Protein 8EWG (pdb70)

Organism: NCBI:txid659425

Structure (mmCIF, N/CA/C/O backbone):
data_8EWG
#
_entry.id   8EWG
#
_cell.length_a   1.00
_cell.length_b   1.00
_cell.length_c   1.00
_cell.angle_alpha   90.00
_cell.angle_beta   90.00
_cell.angle_gamma   90.00
#
_symmetry.space_group_name_H-M   'P 1'
#
loop_
_entity.id
_entity.type
_entity.pdbx_description
1 polymer 'CRISPR-associated endonuclease Cas9'
2 polymer 'RNA (56-MER)'
#
loop_
_atom_site.group_PDB
_atom_site.id
_atom_site.type_symbol
_atom_site.label_atom_id
_atom_site.label_alt_id
_atom_site.label_comp_id
_atom_site.label_asym_id
_atom_site.label_entity_id
_atom_site.label_seq_id
_atom_site.pdbx_PDB_ins_code
_atom_site.Cartn_x
_atom_site.Cartn_y
_atom_site.Cartn_z
_atom_site.occupancy
_atom_site.B_iso_or_equiv
_atom_site.auth_seq_id
_atom_site.auth_comp_id
_atom_site.auth_asym_id
_atom_site.auth_atom_id
_atom_site.pdbx_PDB_model_num
ATOM 1 N N . PHE A 1 17 ? 74.350 103.975 82.091 1.00 66.08 17 PHE A N 1
ATOM 2 C CA . PHE A 1 17 ? 74.618 103.689 80.687 1.00 69.52 17 PHE A CA 1
ATOM 3 C C . PHE A 1 17 ? 74.129 102.299 80.310 1.00 71.47 17 PHE A C 1
ATOM 4 O O . PHE A 1 17 ? 74.586 101.298 80.862 1.00 69.22 17 PHE A O 1
ATOM 12 N N . TYR A 1 18 ? 73.199 102.244 79.360 1.00 83.19 18 TYR A N 1
ATOM 13 C CA . TYR A 1 18 ? 72.648 100.990 78.871 1.00 81.55 18 TYR A CA 1
ATOM 14 C C . TYR A 1 18 ? 72.753 100.961 77.356 1.00 78.73 18 TYR A C 1
ATOM 15 O O . TYR A 1 18 ? 72.374 101.928 76.688 1.00 78.26 18 TYR A O 1
ATOM 24 N N . ARG A 1 19 ? 73.268 99.860 76.818 1.00 75.89 19 ARG A N 1
ATOM 25 C CA . ARG A 1 19 ? 73.358 99.677 75.378 1.00 79.21 19 ARG A CA 1
ATOM 26 C C . ARG A 1 19 ? 72.877 98.285 74.998 1.00 81.91 19 ARG A C 1
ATOM 27 O O . ARG A 1 19 ? 73.003 97.337 75.777 1.00 81.23 19 ARG A O 1
ATOM 35 N N . ASP A 1 20 ? 72.317 98.179 73.796 1.00 98.33 20 ASP A N 1
ATOM 36 C CA . ASP A 1 20 ? 71.840 96.914 73.253 1.00 95.26 20 ASP A CA 1
ATOM 37 C C . ASP A 1 20 ? 72.159 96.848 71.766 1.00 95.89 20 ASP A C 1
ATOM 38 O O . ASP A 1 20 ? 72.976 97.628 71.268 1.00 96.19 20 ASP A O 1
ATOM 43 N N . GLU A 1 21 ? 71.520 95.923 71.050 1.00 95.66 21 GLU A N 1
ATOM 44 C CA . GLU A 1 21 ? 71.711 95.814 69.609 1.00 94.65 21 GLU A CA 1
ATOM 45 C C . GLU A 1 21 ? 71.107 96.980 68.839 1.00 94.04 21 GLU A C 1
ATOM 46 O O . GLU A 1 21 ? 71.444 97.162 67.665 1.00 96.19 21 GLU A O 1
ATOM 52 N N . ASP A 1 22 ? 70.227 97.766 69.458 1.00 97.15 22 ASP A N 1
ATOM 53 C CA . ASP A 1 22 ? 69.594 98.885 68.772 1.00 99.13 22 ASP A CA 1
ATOM 54 C C . ASP A 1 22 ? 70.415 100.165 68.887 1.00 100.86 22 ASP A C 1
ATOM 55 O O . ASP A 1 22 ? 70.820 100.737 67.870 1.00 99.26 22 ASP A O 1
ATOM 60 N N . SER A 1 23 ? 70.669 100.621 70.106 1.00 98.38 23 SER A N 1
ATOM 61 C CA . SER A 1 23 ? 71.368 101.881 70.348 1.00 96.75 23 SER A CA 1
ATOM 62 C C . SER A 1 23 ? 71.905 101.860 71.775 1.00 95.31 23 SER A C 1
ATOM 63 O O . SER A 1 23 ? 71.922 100.814 72.436 1.00 93.25 23 SER A O 1
ATOM 66 N N . GLY A 1 24 ? 72.357 103.019 72.243 1.00 91.77 24 GLY A N 1
ATOM 67 C CA . GLY A 1 24 ? 72.801 103.181 73.613 1.00 88.70 24 GLY A CA 1
ATOM 68 C C . GLY A 1 24 ? 72.091 104.355 74.257 1.00 88.41 24 GLY A C 1
ATOM 69 O O . GLY A 1 24 ? 71.674 105.295 73.579 1.00 85.87 24 GLY A O 1
ATOM 70 N N . ARG A 1 25 ? 71.956 104.295 75.579 1.00 90.25 25 ARG A N 1
ATOM 71 C CA . ARG A 1 25 ? 71.171 105.285 76.300 1.00 88.90 25 ARG A CA 1
ATOM 72 C C . ARG A 1 25 ? 71.648 105.364 77.741 1.00 90.07 25 ARG A C 1
ATOM 73 O O . ARG A 1 25 ? 72.381 104.497 78.225 1.00 90.47 25 ARG A O 1
ATOM 81 N N . LEU A 1 26 ? 71.219 106.422 78.421 1.00 90.24 26 LEU A N 1
ATOM 82 C CA . LEU A 1 26 ? 71.562 106.635 79.820 1.00 90.35 26 LEU A CA 1
ATOM 83 C C . LEU A 1 26 ? 70.581 105.913 80.736 1.00 89.41 26 LEU A C 1
ATOM 84 O O . LEU A 1 26 ? 69.440 106.343 80.902 1.00 89.79 26 LEU A O 1
ATOM 89 N N . VAL A 1 174 ? 79.004 113.915 71.552 1.00 98.70 174 VAL A N 1
ATOM 90 C CA . VAL A 1 174 ? 78.725 113.356 72.869 1.00 100.72 174 VAL A CA 1
ATOM 91 C C . VAL A 1 174 ? 77.459 112.510 72.832 1.00 101.11 174 VAL A C 1
ATOM 92 O O . VAL A 1 174 ? 77.495 111.306 73.093 1.00 100.87 174 VAL A O 1
ATOM 96 N N . ARG A 1 175 ? 76.338 113.162 72.511 1.00 103.13 175 ARG A N 1
ATOM 97 C CA . ARG A 1 175 ? 75.049 112.478 72.485 1.00 100.97 175 ARG A CA 1
ATOM 98 C C . ARG A 1 175 ? 75.002 111.414 71.393 1.00 100.90 175 ARG A C 1
ATOM 99 O O . ARG A 1 175 ? 74.485 110.313 71.615 1.00 101.04 175 ARG A O 1
ATOM 107 N N . TYR A 1 176 ? 75.556 111.711 70.214 1.00 100.03 176 TYR A N 1
ATOM 108 C CA . TYR A 1 176 ? 75.571 110.716 69.150 1.00 100.02 176 TYR A CA 1
ATOM 109 C C . TYR A 1 176 ? 76.572 109.610 69.443 1.00 100.03 176 TYR A C 1
ATOM 110 O O . TYR A 1 176 ? 76.401 108.481 68.972 1.00 102.01 176 TYR A O 1
ATOM 119 N N . SER A 1 177 ? 77.626 109.918 70.202 1.00 84.77 177 SER A N 1
ATOM 120 C CA . SER A 1 177 ? 78.550 108.879 70.639 1.00 83.55 177 SER A CA 1
ATOM 121 C C . SER A 1 177 ? 77.891 107.958 71.654 1.00 87.80 177 SER A C 1
ATOM 122 O O . SER A 1 177 ? 78.199 106.762 71.713 1.00 86.49 177 SER A O 1
ATOM 125 N N . ILE A 1 178 ? 76.996 108.506 72.479 1.00 93.94 178 ILE A N 1
ATOM 126 C CA . ILE A 1 178 ? 76.231 107.680 73.408 1.00 91.22 178 ILE A CA 1
ATOM 127 C C . ILE A 1 178 ? 75.243 106.802 72.648 1.00 93.59 178 ILE A C 1
ATOM 128 O O . ILE A 1 178 ? 75.148 105.593 72.892 1.00 92.55 178 ILE A O 1
ATOM 133 N N . LYS A 1 179 ? 74.508 107.396 71.701 1.00 93.42 179 LYS A N 1
ATOM 134 C CA . LYS A 1 179 ? 73.462 106.665 70.987 1.00 90.08 179 LYS A CA 1
ATOM 135 C C . LYS A 1 179 ? 74.039 105.569 70.100 1.00 89.82 179 LYS A C 1
ATOM 136 O O . LYS A 1 179 ? 73.490 104.464 70.033 1.00 92.27 179 LYS A O 1
ATOM 142 N N . ASN A 1 180 ? 75.144 105.848 69.417 1.00 79.08 180 ASN A N 1
ATOM 143 C CA . ASN A 1 180 ? 75.728 104.873 68.505 1.00 77.01 180 ASN A CA 1
ATOM 144 C C . ASN A 1 180 ? 76.633 103.871 69.201 1.00 75.21 180 ASN A C 1
ATOM 145 O O . ASN A 1 180 ? 77.182 102.991 68.532 1.00 73.53 180 ASN A O 1
ATOM 150 N N . ASN A 1 181 ? 76.806 103.983 70.513 1.00 70.76 181 ASN A N 1
ATOM 151 C CA . ASN A 1 181 ? 77.583 103.005 71.268 1.00 75.35 181 ASN A CA 1
ATOM 152 C C . ASN A 1 181 ? 76.722 101.761 71.428 1.00 77.94 181 ASN A C 1
ATOM 153 O O . ASN A 1 181 ? 75.973 101.617 72.394 1.00 78.40 181 ASN A O 1
ATOM 158 N N . LYS A 1 182 ? 76.815 100.855 70.460 1.00 81.50 182 LYS A N 1
ATOM 159 C CA . LYS A 1 182 ? 76.077 99.605 70.512 1.00 78.10 182 LYS A CA 1
ATOM 160 C C . LYS A 1 182 ? 77.046 98.448 70.329 1.00 78.52 182 LYS A C 1
ATOM 161 O O . LYS A 1 182 ? 78.253 98.637 70.160 1.00 85.26 182 LYS A O 1
ATOM 167 N N . ILE A 1 183 ? 76.499 97.240 70.382 1.00 68.45 183 ILE A N 1
ATOM 168 C CA . ILE A 1 183 ? 77.311 96.025 70.275 1.00 71.37 183 ILE A CA 1
ATOM 169 C C . ILE A 1 183 ? 77.802 95.886 68.840 1.00 75.16 183 ILE A C 1
ATOM 170 O O . ILE A 1 183 ? 77.071 96.258 67.902 1.00 77.67 183 ILE A O 1
ATOM 175 N N . PRO A 1 184 ? 79.021 95.401 68.595 1.00 72.35 184 PRO A N 1
ATOM 176 C CA . PRO A 1 184 ? 79.428 95.082 67.221 1.00 74.39 184 PRO A CA 1
ATOM 177 C C . PRO A 1 184 ? 78.914 93.748 66.694 1.00 72.13 184 PRO A C 1
ATOM 178 O O . PRO A 1 184 ? 79.107 93.465 65.508 1.00 71.05 184 PRO A O 1
ATOM 182 N N . LEU A 1 185 ? 78.263 92.926 67.517 1.00 69.71 185 LEU A N 1
ATOM 183 C CA . LEU A 1 185 ? 77.804 91.605 67.106 1.00 71.11 185 LEU A CA 1
ATOM 184 C C . LEU A 1 185 ? 76.330 91.434 67.451 1.00 74.43 185 LEU A C 1
ATOM 185 O O . LEU A 1 185 ? 75.793 92.137 68.309 1.00 74.45 185 LEU A O 1
ATOM 190 N N . ARG A 1 186 ? 75.668 90.503 66.764 1.00 89.44 186 ARG A N 1
ATOM 191 C CA . ARG A 1 186 ? 74.248 90.276 66.994 1.00 88.28 186 ARG A CA 1
ATOM 192 C C . ARG A 1 186 ? 73.902 88.830 66.668 1.00 87.85 186 ARG A C 1
ATOM 193 O O . ARG A 1 186 ? 74.627 88.148 65.942 1.00 85.39 186 ARG A O 1
ATOM 201 N N . ILE A 1 187 ? 72.784 88.363 67.226 1.00 96.59 187 ILE A N 1
ATOM 202 C CA . ILE A 1 187 ? 72.266 87.024 66.959 1.00 97.90 187 ILE A CA 1
ATOM 203 C C . ILE A 1 187 ? 71.124 87.132 65.960 1.00 98.99 187 ILE A C 1
ATOM 204 O O . ILE A 1 187 ? 70.251 88.000 66.087 1.00 98.42 187 ILE A O 1
ATOM 209 N N . GLN A 1 188 ? 71.129 86.250 64.960 1.00 103.34 188 GLN A N 1
ATOM 210 C CA . GLN A 1 188 ? 70.095 86.223 63.936 1.00 103.33 188 GLN A CA 1
ATOM 211 C C . GLN A 1 188 ? 69.012 85.191 64.231 1.00 105.18 188 GLN A C 1
ATOM 212 O O . GLN A 1 188 ? 68.321 84.749 63.304 1.00 104.87 188 GLN A O 1
ATOM 218 N N . GLU A 1 189 ? 68.883 84.776 65.497 1.00 111.98 189 GLU A N 1
ATOM 219 C CA . GLU A 1 189 ? 67.833 83.887 66.006 1.00 110.69 189 GLU A CA 1
ATOM 220 C C . GLU A 1 189 ? 67.907 82.486 65.391 1.00 112.06 189 GLU A C 1
ATOM 221 O O . GLU A 1 189 ? 66.948 81.717 65.458 1.00 111.76 189 GLU A O 1
ATOM 227 N N . ASP A 1 190 ? 69.049 82.120 64.801 1.00 111.64 190 ASP A N 1
ATOM 228 C CA . ASP A 1 190 ? 69.203 80.781 64.244 1.00 108.59 190 ASP A CA 1
ATOM 229 C C . ASP A 1 190 ? 70.497 80.116 64.701 1.00 109.25 190 ASP A C 1
ATOM 230 O O . ASP A 1 190 ? 70.947 79.156 64.065 1.00 108.54 190 ASP A O 1
ATOM 235 N N . GLY A 1 191 ? 71.105 80.601 65.784 1.00 96.99 191 GLY A N 1
ATOM 236 C CA . GLY A 1 191 ? 72.372 80.089 66.248 1.00 96.49 191 GLY A CA 1
ATOM 237 C C . GLY A 1 191 ? 73.588 80.760 65.647 1.00 95.85 191 GLY A C 1
ATOM 238 O O . GLY A 1 191 ? 74.713 80.451 66.059 1.00 94.06 191 GLY A O 1
ATOM 239 N N . GLY A 1 192 ? 73.400 81.661 64.689 1.00 88.57 192 GLY A N 1
ATOM 240 C CA . GLY A 1 192 ? 74.512 82.345 64.066 1.00 86.08 192 GLY A CA 1
ATOM 241 C C . GLY A 1 192 ? 74.692 83.760 64.585 1.00 88.33 192 GLY A C 1
ATOM 242 O O . GLY A 1 192 ? 73.737 84.432 64.964 1.00 88.82 192 GLY A O 1
ATOM 243 N N . ILE A 1 193 ? 75.946 84.205 64.596 1.00 74.14 193 ILE A N 1
ATOM 244 C CA . ILE A 1 193 ? 76.314 85.549 65.021 1.00 73.58 193 ILE A CA 1
ATOM 245 C C . ILE A 1 193 ? 76.757 86.327 63.791 1.00 71.81 193 ILE A C 1
ATOM 246 O O . ILE A 1 193 ? 77.567 85.837 62.996 1.00 69.47 193 ILE A O 1
ATOM 251 N N . THR A 1 194 ? 76.218 87.530 63.630 1.00 73.87 194 THR A N 1
ATOM 252 C CA . THR A 1 194 ? 76.493 88.373 62.480 1.00 75.31 194 THR A CA 1
ATOM 253 C C . THR A 1 194 ? 76.942 89.753 62.936 1.00 75.17 194 THR A C 1
ATOM 254 O O . THR A 1 194 ? 76.500 90.242 63.982 1.00 73.15 194 THR A O 1
ATOM 258 N N . PRO A 1 195 ? 77.838 90.394 62.180 1.00 69.05 195 PRO A N 1
ATOM 259 C CA . PRO A 1 195 ? 78.322 91.723 62.573 1.00 69.07 195 PRO A CA 1
ATOM 260 C C . PRO A 1 195 ? 77.224 92.775 62.531 1.00 69.30 195 PRO A C 1
ATOM 261 O O . PRO A 1 195 ? 76.344 92.754 61.669 1.00 71.99 195 PRO A O 1
ATOM 265 N N . ASN A 1 196 ? 77.292 93.708 63.475 1.00 69.21 196 ASN A N 1
ATOM 266 C CA . ASN A 1 196 ? 76.313 94.776 63.601 1.00 71.74 196 ASN A CA 1
ATOM 267 C C . ASN A 1 196 ? 76.740 96.064 62.910 1.00 72.29 196 ASN A C 1
ATOM 268 O O . ASN A 1 196 ? 75.965 97.026 62.889 1.00 72.52 196 ASN A O 1
ATOM 273 N N . ASN A 1 197 ? 77.943 96.111 62.347 1.00 61.60 197 ASN A N 1
ATOM 274 C CA . ASN A 1 197 ? 78.402 97.281 61.611 1.00 62.80 197 ASN A CA 1
ATOM 275 C C . ASN A 1 197 ? 79.420 96.823 60.575 1.00 62.15 197 ASN A C 1
ATOM 276 O O . ASN A 1 197 ? 79.689 95.628 60.425 1.00 60.07 197 ASN A O 1
ATOM 281 N N . ASP A 1 198 ? 79.976 97.789 59.844 1.00 55.78 198 ASP A N 1
ATOM 282 C CA . ASP A 1 198 ? 80.957 97.471 58.814 1.00 55.32 198 ASP A CA 1
ATOM 283 C C . ASP A 1 198 ? 82.315 97.139 59.414 1.00 53.36 198 ASP A C 1
ATOM 284 O O . ASP A 1 198 ? 83.048 96.302 58.872 1.00 49.86 198 ASP A O 1
ATOM 289 N N . ARG A 1 199 ? 82.663 97.787 60.529 1.00 48.47 199 ARG A N 1
ATOM 290 C CA . ARG A 1 199 ? 83.986 97.610 61.116 1.00 41.53 199 ARG A CA 1
ATOM 291 C C . ARG A 1 199 ? 84.160 96.211 61.686 1.00 42.07 199 ARG A C 1
ATOM 292 O O . ARG A 1 199 ? 85.243 95.627 61.577 1.00 53.58 199 ARG A O 1
ATOM 300 N N . ALA A 1 200 ? 83.108 95.652 62.288 1.00 34.06 200 ALA A N 1
ATOM 301 C CA . ALA A 1 200 ? 83.204 94.295 62.818 1.00 34.50 200 ALA A CA 1
ATOM 302 C C . ALA A 1 200 ? 83.360 93.272 61.701 1.00 42.84 200 ALA A C 1
ATOM 303 O O . ALA A 1 200 ? 84.141 92.321 61.825 1.00 42.83 200 ALA A O 1
ATOM 305 N N . ALA A 1 201 ? 82.631 93.456 60.597 1.00 43.26 201 ALA A N 1
ATOM 306 C CA . ALA A 1 201 ? 82.765 92.554 59.459 1.00 39.16 201 ALA A CA 1
ATOM 307 C C . ALA A 1 201 ? 84.145 92.664 58.824 1.00 39.81 201 ALA A C 1
ATOM 308 O O . ALA A 1 201 ? 84.716 91.658 58.388 1.00 39.00 201 ALA A O 1
ATOM 310 N N . TRP A 1 202 ? 84.690 93.881 58.752 1.00 43.75 202 TRP A N 1
ATOM 311 C CA . TRP A 1 202 ? 86.038 94.059 58.221 1.00 39.07 202 TRP A CA 1
ATOM 312 C C . TRP A 1 202 ? 87.081 93.420 59.129 1.00 36.25 202 TRP A C 1
ATOM 313 O O . TRP A 1 202 ? 88.049 92.823 58.648 1.00 40.74 202 TRP A O 1
ATOM 324 N N . LEU A 1 203 ? 86.901 93.539 60.446 1.00 30.92 203 LEU A N 1
ATOM 325 C CA . LEU A 1 203 ? 87.847 92.943 61.381 1.00 27.73 203 LEU A CA 1
ATOM 326 C C . LEU A 1 203 ? 87.780 91.423 61.348 1.00 32.13 203 LEU A C 1
ATOM 327 O O . LEU A 1 203 ? 88.803 90.749 61.514 1.00 36.44 203 LEU A O 1
ATOM 332 N N . LEU A 1 204 ? 86.586 90.862 61.148 1.00 33.12 204 LEU A N 1
ATOM 333 C CA . LEU A 1 204 ? 86.459 89.408 61.157 1.00 35.73 204 LEU A CA 1
ATOM 334 C C . LEU A 1 204 ? 87.006 88.780 59.882 1.00 37.98 204 LEU A C 1
ATOM 335 O O . LEU A 1 204 ? 87.447 87.627 59.904 1.00 40.83 204 LEU A O 1
ATOM 340 N N . GLY A 1 205 ? 86.985 89.506 58.772 1.00 41.33 205 GLY A N 1
ATOM 341 C CA . GLY A 1 205 ? 87.468 88.981 57.514 1.00 40.62 205 GLY A CA 1
ATOM 342 C C . GLY A 1 205 ? 88.917 89.250 57.186 1.00 44.44 205 GLY A C 1
ATOM 343 O O . GLY A 1 205 ? 89.353 88.931 56.076 1.00 50.49 205 GLY A O 1
ATOM 344 N N . LEU A 1 206 ? 89.682 89.831 58.112 1.00 38.09 206 LEU A N 1
ATOM 345 C CA . LEU A 1 206 ? 91.069 90.179 57.820 1.00 35.78 206 LEU A CA 1
ATOM 346 C C . LEU A 1 206 ? 91.951 88.942 57.740 1.00 34.41 206 LEU A C 1
ATOM 347 O O . LEU A 1 206 ? 92.821 88.847 56.868 1.00 38.05 206 LEU A O 1
ATOM 352 N N . MET A 1 207 ? 91.740 87.988 58.635 1.00 43.18 207 MET A N 1
ATOM 353 C CA . MET A 1 207 ? 92.601 86.819 58.747 1.00 44.05 207 MET A CA 1
ATOM 354 C C . MET A 1 207 ? 92.273 85.795 57.667 1.00 45.36 207 MET A C 1
ATOM 355 O O . MET A 1 207 ? 91.174 85.231 57.646 1.00 48.28 207 MET A O 1
ATOM 360 N N . LYS A 1 208 ? 93.227 85.556 56.775 1.00 52.57 208 LYS A N 1
ATOM 361 C CA . LYS A 1 208 ? 93.115 84.530 55.739 1.00 51.43 208 LYS A CA 1
ATOM 362 C C . LYS A 1 208 ? 94.317 83.607 55.863 1.00 54.26 208 LYS A C 1
ATOM 363 O O . LYS A 1 208 ? 95.461 84.074 55.686 1.00 55.26 208 LYS A O 1
ATOM 369 N N . PRO A 1 209 ? 94.118 82.326 56.180 1.00 55.07 209 PRO A N 1
ATOM 370 C CA . PRO A 1 209 ? 95.260 81.414 56.350 1.00 54.43 209 PRO A CA 1
ATOM 371 C C . PRO A 1 209 ? 96.054 81.238 55.062 1.00 59.69 209 PRO A C 1
ATOM 372 O O . PRO A 1 209 ? 95.499 81.233 53.962 1.00 59.55 209 PRO A O 1
ATOM 376 N N . ALA A 1 210 ? 97.367 81.088 55.213 1.00 75.75 210 ALA A N 1
ATOM 377 C CA . ALA A 1 210 ? 98.291 81.040 54.091 1.00 76.03 210 ALA A CA 1
ATOM 378 C C . ALA A 1 210 ? 99.106 79.757 54.131 1.00 77.38 210 ALA A C 1
ATOM 379 O O . ALA A 1 210 ? 99.486 79.285 55.207 1.00 79.11 210 ALA A O 1
ATOM 381 N N . ASP A 1 211 ? 99.387 79.206 52.949 1.00 86.72 211 ASP A N 1
ATOM 382 C CA . ASP A 1 211 ? 100.142 77.966 52.835 1.00 87.92 211 ASP A CA 1
ATOM 383 C C . ASP A 1 211 ? 101.630 78.290 52.799 1.00 86.44 211 ASP A C 1
ATOM 384 O O . ASP A 1 211 ? 102.080 78.970 51.864 1.00 85.54 211 ASP A O 1
ATOM 389 N N . PRO A 1 212 ? 102.423 77.845 53.778 1.00 85.84 212 PRO A N 1
ATOM 390 C CA . PRO A 1 212 ? 103.869 78.114 53.726 1.00 84.87 212 PRO A CA 1
ATOM 391 C C . PRO A 1 212 ? 104.586 77.357 52.624 1.00 86.31 212 PRO A C 1
ATOM 392 O O . PRO A 1 212 ? 105.644 77.804 52.163 1.00 86.34 212 PRO A O 1
ATOM 396 N N . ALA A 1 213 ? 104.047 76.215 52.193 1.00 88.69 213 ALA A N 1
ATOM 397 C CA . ALA A 1 213 ? 104.666 75.470 51.102 1.00 87.93 213 ALA A CA 1
ATOM 398 C C . ALA A 1 213 ? 104.439 76.158 49.762 1.00 90.31 213 ALA A C 1
ATOM 399 O O . ALA A 1 213 ? 105.290 76.081 48.868 1.00 92.03 213 ALA A O 1
ATOM 401 N N . LYS A 1 214 ? 103.295 76.828 49.601 1.00 92.20 214 LYS A N 1
ATOM 402 C CA . LYS A 1 214 ? 102.996 77.494 48.337 1.00 90.95 214 LYS A CA 1
ATOM 403 C C . LYS A 1 214 ? 103.876 78.724 48.137 1.00 91.33 214 LYS A C 1
ATOM 404 O O . LYS A 1 214 ? 104.348 78.981 47.023 1.00 90.35 214 LYS A O 1
ATOM 410 N N . GLY A 1 215 ? 104.124 79.482 49.201 1.00 89.18 215 GLY A N 1
ATOM 411 C CA . GLY A 1 215 ? 104.975 80.650 49.098 1.00 88.91 215 GLY A CA 1
ATOM 412 C C . GLY A 1 215 ? 104.468 81.849 49.870 1.00 93.74 215 GLY A C 1
ATOM 413 O O . GLY A 1 215 ? 105.229 82.781 50.148 1.00 93.84 215 GLY A O 1
ATOM 414 N N . ILE A 1 216 ? 103.180 81.842 50.217 1.00 87.93 216 ILE A N 1
ATOM 415 C CA . ILE A 1 216 ? 102.606 82.944 50.980 1.00 85.20 216 ILE A CA 1
ATOM 416 C C . ILE A 1 216 ? 103.085 82.856 52.421 1.00 84.33 216 ILE A C 1
ATOM 417 O O . ILE A 1 216 ? 103.121 81.773 53.020 1.00 84.54 216 ILE A O 1
ATOM 422 N N . THR A 1 217 ? 103.468 83.998 52.984 1.00 77.27 217 THR A N 1
ATOM 423 C CA . THR A 1 217 ? 104.033 84.053 54.326 1.00 76.26 217 THR A CA 1
ATOM 424 C C . THR A 1 217 ? 103.059 84.606 55.357 1.00 77.21 217 THR A C 1
ATOM 425 O O . THR A 1 217 ? 102.809 83.956 56.376 1.00 79.54 217 THR A O 1
ATOM 429 N N . ASP A 1 218 ? 102.489 85.783 55.117 1.00 69.17 218 ASP A N 1
ATOM 430 C CA . ASP A 1 218 ? 101.638 86.424 56.106 1.00 69.01 218 ASP A CA 1
ATOM 431 C C . ASP A 1 218 ? 100.187 85.987 55.944 1.00 67.22 218 ASP A C 1
ATOM 432 O O . ASP A 1 218 ? 99.755 85.556 54.873 1.00 61.79 218 ASP A O 1
ATOM 437 N N . CYS A 1 219 ? 99.432 86.112 57.034 1.00 60.75 219 CYS A N 1
ATOM 438 C CA . CYS A 1 219 ? 98.021 85.758 57.058 1.00 58.56 219 CYS A CA 1
ATOM 439 C C . CYS A 1 219 ? 97.107 86.970 56.942 1.00 57.04 219 CYS A C 1
ATOM 440 O O . CYS A 1 219 ? 95.891 86.831 57.094 1.00 59.34 219 CYS A O 1
ATOM 443 N N . TYR A 1 220 ? 97.661 88.151 56.684 1.00 48.42 220 TYR A N 1
ATOM 444 C CA . TYR A 1 220 ? 96.886 89.378 56.507 1.00 42.99 220 TYR A CA 1
ATOM 445 C C . TYR A 1 220 ? 97.365 90.086 55.247 1.00 49.17 220 TYR A C 1
ATOM 446 O O . TYR A 1 220 ? 98.175 91.017 55.314 1.00 57.46 220 TYR A O 1
ATOM 455 N N . PRO A 1 221 ? 96.900 89.652 54.071 1.00 48.31 221 PRO A N 1
ATOM 456 C CA . PRO A 1 221 ? 97.351 90.298 52.826 1.00 49.58 221 PRO A CA 1
ATOM 457 C C . PRO A 1 221 ? 96.836 91.716 52.647 1.00 49.05 221 PRO A C 1
ATOM 458 O O . PRO A 1 221 ? 97.519 92.544 52.024 1.00 55.25 221 PRO A O 1
ATOM 462 N N . LEU A 1 222 ? 95.646 92.015 53.175 1.00 42.79 222 LEU A N 1
ATOM 463 C CA . LEU A 1 222 ? 95.076 93.350 53.029 1.00 42.00 222 LEU A CA 1
ATOM 464 C C . LEU A 1 222 ? 95.918 94.390 53.752 1.00 44.87 222 LEU A C 1
ATOM 465 O O . LEU A 1 222 ? 96.054 95.523 53.280 1.00 56.48 222 LEU A O 1
ATOM 470 N N . LEU A 1 223 ? 96.486 94.024 54.901 1.00 42.12 223 LEU A N 1
ATOM 471 C CA . LEU A 1 223 ? 97.358 94.944 55.621 1.00 41.90 223 LEU A CA 1
ATOM 472 C C . LEU A 1 223 ? 98.626 95.234 54.828 1.00 45.90 223 LEU A C 1
ATOM 473 O O . LEU A 1 223 ? 99.116 96.368 54.825 1.00 51.37 223 LEU A O 1
ATOM 478 N N . GLY A 1 224 ? 99.156 94.228 54.129 1.00 46.24 224 GLY A N 1
ATOM 479 C CA . GLY A 1 224 ? 100.298 94.464 53.258 1.00 50.27 224 GLY A CA 1
ATOM 480 C C . GLY A 1 224 ? 99.972 95.382 52.094 1.00 52.08 224 GLY A C 1
ATOM 481 O O . GLY A 1 224 ? 100.751 96.282 51.765 1.00 54.46 224 GLY A O 1
ATOM 482 N N . GLU A 1 225 ? 98.809 95.181 51.466 1.00 54.32 225 GLU A N 1
ATOM 483 C CA . GLU A 1 225 ? 98.407 96.064 50.372 1.00 54.59 225 GLU A CA 1
ATOM 484 C C . GLU A 1 225 ? 98.173 97.492 50.857 1.00 56.82 225 GLU A C 1
ATOM 485 O O . GLU A 1 225 ? 98.525 98.457 50.166 1.00 59.41 225 GLU A O 1
ATOM 491 N N . LEU A 1 226 ? 97.581 97.647 52.042 1.00 50.05 226 LEU A N 1
ATOM 492 C CA . LEU A 1 226 ? 97.329 98.981 52.576 1.00 45.79 226 LEU A CA 1
ATOM 493 C C . LEU A 1 226 ? 98.622 99.665 53.001 1.00 53.48 226 LEU A C 1
ATOM 494 O O . LEU A 1 226 ? 98.747 100.888 52.882 1.00 58.05 226 LEU A O 1
ATOM 499 N N . GLU A 1 227 ? 99.593 98.899 53.501 1.00 54.02 227 GLU A N 1
ATOM 500 C CA . GLU A 1 227 ? 100.902 99.472 53.792 1.00 47.62 227 GLU A CA 1
ATOM 501 C C . GLU A 1 227 ? 101.662 99.795 52.513 1.00 52.58 227 GLU A C 1
ATOM 502 O O . GLU A 1 227 ? 102.586 100.612 52.529 1.00 52.61 227 GLU A O 1
ATOM 508 N N . GLU A 1 228 ? 101.315 99.144 51.405 1.00 61.63 228 GLU A N 1
ATOM 509 C CA . GLU A 1 228 ? 101.866 99.556 50.119 1.00 57.35 228 GLU A CA 1
ATOM 510 C C . GLU A 1 228 ? 101.244 100.870 49.653 1.00 59.68 228 GLU A C 1
ATOM 511 O O . GLU A 1 228 ? 101.944 101.754 49.146 1.00 59.20 228 GLU A O 1
ATOM 517 N N . VAL A 1 229 ? 99.925 101.016 49.819 1.00 59.80 229 VAL A N 1
ATOM 518 C CA . VAL A 1 229 ? 99.239 102.226 49.362 1.00 56.88 229 VAL A CA 1
ATOM 519 C C . VAL A 1 229 ? 99.630 103.426 50.219 1.00 55.63 229 VAL A C 1
ATOM 520 O O . VAL A 1 229 ? 100.012 104.482 49.702 1.00 53.50 229 VAL A O 1
ATOM 524 N N . PHE A 1 230 ? 99.539 103.281 51.538 1.00 60.73 230 PHE A N 1
ATOM 525 C CA . PHE A 1 230 ? 100.030 104.298 52.464 1.00 58.65 230 PHE A CA 1
ATOM 526 C C . PHE A 1 230 ? 101.548 104.340 52.365 1.00 60.73 230 PHE A C 1
ATOM 527 O O . PHE A 1 230 ? 102.215 103.347 52.662 1.00 65.71 230 PHE A O 1
ATOM 535 N N . ASP A 1 231 ? 102.094 105.484 51.947 1.00 57.11 231 ASP A N 1
ATOM 536 C CA . ASP A 1 231 ? 103.499 105.540 51.551 1.00 58.30 231 ASP A CA 1
ATOM 537 C C . ASP A 1 231 ? 104.431 105.305 52.734 1.00 60.32 231 ASP A C 1
ATOM 538 O O . ASP A 1 231 ? 105.389 104.529 52.634 1.00 60.47 231 ASP A O 1
ATOM 543 N N . PHE A 1 232 ? 104.188 106.001 53.846 1.00 57.70 232 PHE A N 1
ATOM 544 C CA . PHE A 1 232 ? 104.910 105.940 55.120 1.00 56.58 232 PHE A CA 1
ATOM 545 C C . PHE A 1 232 ? 106.342 106.451 55.034 1.00 58.61 232 PHE A C 1
ATOM 546 O O . PHE A 1 232 ? 107.004 106.547 56.069 1.00 58.51 232 PHE A O 1
ATOM 554 N N . ASP A 1 233 ? 106.838 106.803 53.851 1.00 68.44 233 ASP A N 1
ATOM 555 C CA . ASP A 1 233 ? 108.195 107.297 53.677 1.00 65.73 233 ASP A CA 1
ATOM 556 C C . ASP A 1 233 ? 108.229 108.787 53.388 1.00 66.70 233 ASP A C 1
ATOM 557 O O . ASP A 1 233 ? 109.049 109.511 53.959 1.00 68.79 233 ASP A O 1
ATOM 562 N N . LYS A 1 234 ? 107.352 109.268 52.509 1.00 61.81 234 LYS A N 1
ATOM 563 C CA . LYS A 1 234 ? 107.242 110.704 52.300 1.00 62.02 234 LYS A CA 1
ATOM 564 C C . LYS A 1 234 ? 106.550 111.398 53.463 1.00 64.40 234 LYS A C 1
ATOM 565 O O . LYS A 1 234 ? 106.747 112.602 53.653 1.00 65.92 234 LYS A O 1
ATOM 571 N N . LEU A 1 235 ? 105.750 110.666 54.243 1.00 60.36 235 LEU A N 1
ATOM 572 C CA . LEU A 1 235 ? 105.134 111.248 55.431 1.00 59.66 235 LEU A CA 1
ATOM 573 C C . LEU A 1 235 ? 106.183 111.587 56.482 1.00 61.94 235 LEU A C 1
ATOM 574 O O . LEU A 1 235 ? 106.111 112.643 57.124 1.00 65.38 235 LEU A O 1
ATOM 579 N N . SER A 1 236 ? 107.173 110.709 56.660 1.00 58.81 236 SER A N 1
ATOM 580 C CA . SER A 1 236 ? 108.247 110.968 57.615 1.00 60.58 236 SER A CA 1
ATOM 581 C C . SER A 1 236 ? 109.080 112.178 57.206 1.00 58.35 236 SER A C 1
ATOM 582 O O . SER A 1 236 ? 109.424 113.018 58.047 1.00 57.17 236 SER A O 1
ATOM 585 N N . LYS A 1 237 ? 109.404 112.287 55.914 1.00 54.87 237 LYS A N 1
ATOM 586 C CA . LYS A 1 237 ? 110.149 113.441 55.422 1.00 55.98 237 LYS A CA 1
ATOM 587 C C . LYS A 1 237 ? 109.336 114.721 55.555 1.00 61.32 237 LYS A C 1
ATOM 588 O O . LYS A 1 237 ? 109.878 115.775 55.913 1.00 61.23 237 LYS A O 1
ATOM 594 N N . THR A 1 238 ? 108.030 114.644 55.275 1.00 59.80 238 THR A N 1
ATOM 595 C CA . THR A 1 238 ? 107.154 115.802 55.426 1.00 57.65 238 THR A CA 1
ATOM 596 C C . THR A 1 238 ? 107.102 116.272 56.872 1.00 58.63 238 THR A C 1
ATOM 597 O O . THR A 1 238 ? 107.172 117.476 57.144 1.00 62.09 238 THR A O 1
ATOM 601 N N . LEU A 1 239 ? 107.001 115.334 57.814 1.00 53.76 239 LEU A N 1
ATOM 602 C CA . LEU A 1 239 ? 106.941 115.707 59.222 1.00 52.23 239 LEU A CA 1
ATOM 603 C C . LEU A 1 239 ? 108.275 116.261 59.711 1.00 57.19 239 LEU A C 1
ATOM 604 O O . LEU A 1 239 ? 108.298 117.208 60.507 1.00 58.76 239 LEU A O 1
ATOM 609 N N . HIS A 1 240 ? 109.393 115.696 59.242 1.00 59.40 240 HIS A N 1
ATOM 610 C CA . HIS A 1 240 ? 110.705 116.228 59.610 1.00 59.58 240 HIS A CA 1
ATOM 611 C C . HIS A 1 240 ? 110.881 117.655 59.102 1.00 60.17 240 HIS A C 1
ATOM 612 O O . HIS A 1 240 ? 111.346 118.537 59.837 1.00 58.22 240 HIS A O 1
ATOM 619 N N . GLU A 1 241 ? 110.479 117.903 57.852 1.00 67.64 241 GLU A N 1
ATOM 620 C CA . GLU A 1 241 ? 110.558 119.247 57.287 1.00 66.89 241 GLU A CA 1
ATOM 621 C C . GLU A 1 241 ? 109.642 120.217 58.026 1.00 70.83 241 GLU A C 1
ATOM 622 O O . GLU A 1 241 ? 110.012 121.374 58.259 1.00 69.54 241 GLU A O 1
ATOM 628 N N . LYS A 1 242 ? 108.449 119.759 58.420 1.00 70.15 242 LYS A N 1
ATOM 629 C CA . LYS A 1 242 ? 107.512 120.624 59.132 1.00 64.44 242 LYS A CA 1
ATOM 630 C C . LYS A 1 242 ? 108.029 121.012 60.513 1.00 63.77 242 LYS A C 1
ATOM 631 O O . LYS A 1 242 ? 107.969 122.185 60.896 1.00 64.71 242 LYS A O 1
ATOM 637 N N . ILE A 1 243 ? 108.541 120.045 61.280 1.00 65.62 243 ILE A N 1
ATOM 638 C CA . ILE A 1 243 ? 108.993 120.355 62.637 1.00 66.96 243 ILE A CA 1
ATOM 639 C C . ILE A 1 243 ? 110.444 120.805 62.714 1.00 68.21 243 ILE A C 1
ATOM 640 O O . ILE A 1 243 ? 110.930 121.097 63.816 1.00 69.31 243 ILE A O 1
ATOM 645 N N . SER A 1 244 ? 111.141 120.918 61.578 1.00 78.03 244 SER A N 1
ATOM 646 C CA . SER A 1 244 ? 112.467 121.534 61.585 1.00 80.58 244 SER A CA 1
ATOM 647 C C . SER A 1 244 ? 112.445 123.002 62.007 1.00 80.39 244 SER A C 1
ATOM 648 O O . SER A 1 244 ? 113.483 123.525 62.426 1.00 77.12 244 SER A O 1
ATOM 651 N N . ARG A 1 245 ? 111.299 123.679 61.909 1.00 82.05 245 ARG A N 1
ATOM 652 C CA . ARG A 1 245 ? 111.178 125.085 62.281 1.00 79.51 245 ARG A CA 1
ATOM 653 C C . ARG A 1 245 ? 110.450 125.268 63.611 1.00 80.86 245 ARG A C 1
ATOM 654 O O . ARG A 1 245 ? 109.644 126.189 63.756 1.00 82.60 245 ARG A O 1
ATOM 662 N N . CYS A 1 246 ? 110.713 124.401 64.592 1.00 81.82 246 CYS A N 1
ATOM 663 C CA . CYS A 1 246 ? 110.037 124.484 65.879 1.00 82.49 246 CYS A CA 1
ATOM 664 C C . CYS A 1 246 ? 110.968 124.539 67.082 1.00 83.77 246 CYS A C 1
ATOM 665 O O . CYS A 1 246 ? 110.520 124.968 68.152 1.00 82.66 246 CYS A O 1
ATOM 668 N N . GLN A 1 247 ? 112.230 124.128 66.938 1.00 93.43 247 GLN A N 1
ATOM 669 C CA . GLN A 1 247 ? 113.244 124.072 68.012 1.00 93.98 247 GLN A CA 1
ATOM 670 C C . GLN A 1 247 ? 112.706 123.155 69.110 1.00 93.70 247 GLN A C 1
ATOM 671 O O . GLN A 1 247 ? 112.259 122.039 68.801 1.00 92.09 247 GLN A O 1
ATOM 677 N N . GLY A 1 248 ? 112.723 123.564 70.377 1.00 85.33 248 GLY A N 1
ATOM 678 C CA . GLY A 1 248 ? 112.159 122.761 71.445 1.00 81.08 248 GLY A CA 1
ATOM 679 C C . GLY A 1 248 ? 110.663 122.961 71.564 1.00 79.22 248 GLY A C 1
ATOM 680 O O . GLY A 1 248 ? 109.957 122.907 70.552 1.00 77.60 248 GLY A O 1
ATOM 681 N N . ARG A 1 249 ? 110.178 123.225 72.792 1.00 76.07 249 ARG A N 1
ATOM 682 C CA . ARG A 1 249 ? 108.770 123.465 73.110 1.00 78.02 249 ARG A CA 1
ATOM 683 C C . ARG A 1 249 ? 107.885 122.330 72.607 1.00 78.71 249 ARG A C 1
ATOM 684 O O . ARG A 1 249 ? 107.266 122.460 71.542 1.00 76.11 249 ARG A O 1
ATOM 692 N N . PRO A 1 250 ? 107.839 121.197 73.323 1.00 62.75 250 PRO A N 1
ATOM 693 C CA . PRO A 1 250 ? 107.165 119.990 72.804 1.00 61.20 250 PRO A CA 1
ATOM 694 C C . PRO A 1 250 ? 105.700 120.170 72.440 1.00 58.71 250 PRO A C 1
ATOM 695 O O . PRO A 1 250 ? 105.191 119.428 71.589 1.00 63.63 250 PRO A O 1
ATOM 699 N N . ARG A 1 251 ? 105.004 121.129 73.052 1.00 53.94 251 ARG A N 1
ATOM 700 C CA . ARG A 1 251 ? 103.629 121.402 72.653 1.00 58.55 251 ARG A CA 1
ATOM 701 C C . ARG A 1 251 ? 103.563 121.942 71.227 1.00 61.41 251 ARG A C 1
ATOM 702 O O . ARG A 1 251 ? 102.675 121.563 70.453 1.00 65.49 251 ARG A O 1
ATOM 710 N N . SER A 1 252 ? 104.499 122.822 70.861 1.00 56.19 252 SER A N 1
ATOM 711 C CA . SER A 1 252 ? 104.543 123.337 69.495 1.00 60.31 252 SER A CA 1
ATOM 712 C C . SER A 1 252 ? 104.826 122.222 68.497 1.00 63.38 252 SER A C 1
ATOM 713 O O . SER A 1 252 ? 104.238 122.186 67.408 1.00 67.85 252 SER A O 1
ATOM 716 N N . ILE A 1 253 ? 105.711 121.293 68.868 1.00 56.11 253 ILE A N 1
ATOM 717 C CA . ILE A 1 253 ? 105.971 120.112 68.049 1.00 53.33 253 ILE A CA 1
ATOM 718 C C . ILE A 1 253 ? 104.705 119.280 67.895 1.00 57.48 253 ILE A C 1
ATOM 719 O O . ILE A 1 253 ? 104.412 118.767 66.809 1.00 55.82 253 ILE A O 1
ATOM 724 N N . ALA A 1 254 ? 103.929 119.149 68.974 1.00 60.81 254 ALA A N 1
ATOM 725 C CA . ALA A 1 254 ? 102.710 118.346 68.931 1.00 54.02 254 ALA A CA 1
ATOM 726 C C . ALA A 1 254 ? 101.671 118.949 67.989 1.00 55.49 254 ALA A C 1
ATOM 727 O O . ALA A 1 254 ? 101.086 118.235 67.164 1.00 58.80 254 ALA A O 1
ATOM 729 N N . MET A 1 255 ? 101.434 120.264 68.089 1.00 54.34 255 MET A N 1
ATOM 730 C CA . MET A 1 255 ? 100.516 120.910 67.144 1.00 56.94 255 MET A CA 1
ATOM 731 C C . MET A 1 255 ? 101.017 120.841 65.705 1.00 60.25 255 MET A C 1
ATOM 732 O O . MET A 1 255 ? 100.219 120.619 64.782 1.00 63.97 255 MET A O 1
ATOM 737 N N . ALA A 1 256 ? 102.322 121.037 65.485 1.00 55.12 256 ALA A N 1
ATOM 738 C CA . ALA A 1 256 ? 102.851 120.972 64.124 1.00 53.97 256 ALA A CA 1
ATOM 739 C C . ALA A 1 256 ? 102.690 119.578 63.528 1.00 59.10 256 ALA A C 1
ATOM 740 O O . ALA A 1 256 ? 102.272 119.434 62.370 1.00 60.61 256 ALA A O 1
ATOM 742 N N . VAL A 1 257 ? 102.988 118.542 64.319 1.00 57.73 257 VAL A N 1
ATOM 743 C CA . VAL A 1 257 ? 102.853 117.162 63.862 1.00 52.54 257 VAL A CA 1
ATOM 744 C C . VAL A 1 257 ? 101.394 116.833 63.578 1.00 52.19 257 VAL A C 1
ATOM 745 O O . VAL A 1 257 ? 101.078 116.206 62.561 1.00 55.73 257 VAL A O 1
ATOM 749 N N . ASP A 1 258 ? 100.482 117.275 64.450 1.00 56.28 258 ASP A N 1
ATOM 750 C CA . ASP A 1 258 ? 99.061 116.996 64.251 1.00 54.69 258 ASP A CA 1
ATOM 751 C C . ASP A 1 258 ? 98.537 117.658 62.979 1.00 55.71 258 ASP A C 1
ATOM 752 O O . ASP A 1 258 ? 97.816 117.030 62.190 1.00 63.63 258 ASP A O 1
ATOM 757 N N . GLU A 1 259 ? 98.916 118.920 62.749 1.00 49.91 259 GLU A N 1
ATOM 758 C CA . GLU A 1 259 ? 98.440 119.637 61.569 1.00 53.26 259 GLU A CA 1
ATOM 759 C C . GLU A 1 259 ? 98.998 119.031 60.285 1.00 55.66 259 GLU A C 1
ATOM 760 O O . GLU A 1 259 ? 98.260 118.820 59.310 1.00 58.03 259 GLU A O 1
ATOM 766 N N . ALA A 1 260 ? 100.300 118.725 60.272 1.00 50.15 260 ALA A N 1
ATOM 767 C CA . ALA A 1 260 ? 100.902 118.124 59.086 1.00 51.20 260 ALA A CA 1
ATOM 768 C C . ALA A 1 260 ? 100.337 116.734 58.820 1.00 51.80 260 ALA A C 1
ATOM 769 O O . ALA A 1 260 ? 100.122 116.355 57.661 1.00 51.90 260 ALA A O 1
ATOM 771 N N . LEU A 1 261 ? 100.077 115.967 59.885 1.00 56.16 261 LEU A N 1
ATOM 772 C CA . LEU A 1 261 ? 99.499 114.638 59.736 1.00 51.86 261 LEU A CA 1
ATOM 773 C C . LEU A 1 261 ? 98.105 114.700 59.138 1.00 53.78 261 LEU A C 1
ATOM 774 O O . LEU A 1 261 ? 97.782 113.925 58.232 1.00 61.28 261 LEU A O 1
ATOM 779 N N . LYS A 1 262 ? 97.260 115.610 59.628 1.00 57.13 262 LYS A N 1
ATOM 780 C CA . LYS A 1 262 ? 95.904 115.674 59.093 1.00 57.62 262 LYS A CA 1
ATOM 781 C C . LYS A 1 262 ? 95.900 116.199 57.659 1.00 60.76 262 LYS A C 1
ATOM 782 O O . LYS A 1 262 ? 95.077 115.765 56.841 1.00 63.43 262 LYS A O 1
ATOM 788 N N . GLN A 1 263 ? 96.856 117.072 57.315 1.00 54.82 263 GLN A N 1
ATOM 789 C CA . GLN A 1 263 ? 96.998 117.500 55.924 1.00 55.95 263 GLN A CA 1
ATOM 790 C C . GLN A 1 263 ? 97.385 116.335 55.018 1.00 57.83 263 GLN A C 1
ATOM 791 O O . GLN A 1 263 ? 96.786 116.136 53.950 1.00 63.54 263 GLN A O 1
ATOM 797 N N . TYR A 1 264 ? 98.377 115.544 55.438 1.00 49.40 264 TYR A N 1
ATOM 798 C CA . TYR A 1 264 ? 98.801 114.397 54.638 1.00 50.01 264 TYR A CA 1
ATOM 799 C C . TYR A 1 264 ? 97.691 113.364 54.512 1.00 52.50 264 TYR A C 1
ATOM 800 O O . TYR A 1 264 ? 97.509 112.766 53.445 1.00 54.32 264 TYR A O 1
ATOM 809 N N . LEU A 1 265 ? 96.946 113.135 55.596 1.00 56.34 265 LEU A N 1
ATOM 810 C CA . LEU A 1 265 ? 95.861 112.163 55.566 1.00 55.50 265 LEU A CA 1
ATOM 811 C C . LEU A 1 265 ? 94.747 112.603 54.628 1.00 56.72 265 LEU A C 1
ATOM 812 O O . LEU A 1 265 ? 94.197 111.780 53.888 1.00 58.13 265 LEU A O 1
ATOM 817 N N . ARG A 1 266 ? 94.404 113.896 54.632 1.00 61.39 266 ARG A N 1
ATOM 818 C CA . ARG A 1 266 ? 93.353 114.350 53.728 1.00 61.68 266 ARG A CA 1
ATOM 819 C C . ARG A 1 266 ? 93.819 114.311 52.274 1.00 62.40 266 ARG A C 1
ATOM 820 O O . ARG A 1 266 ? 93.028 113.991 51.377 1.00 66.58 266 ARG A O 1
ATOM 828 N N . GLU A 1 267 ? 95.111 114.560 52.023 1.00 61.09 267 GLU A N 1
ATOM 829 C CA . GLU A 1 267 ? 95.612 114.448 50.655 1.00 59.86 267 GLU A CA 1
ATOM 830 C C . GLU A 1 267 ? 95.617 112.998 50.178 1.00 61.34 267 GLU A C 1
ATOM 831 O O . GLU A 1 267 ? 95.256 112.714 49.029 1.00 64.55 267 GLU A O 1
ATOM 837 N N . LEU A 1 268 ? 96.013 112.066 51.051 1.00 61.95 268 LEU A N 1
ATOM 838 C CA . LEU A 1 268 ? 96.013 110.651 50.688 1.00 60.97 268 LEU A CA 1
ATOM 839 C C . LEU A 1 268 ? 94.597 110.128 50.484 1.00 66.09 268 LEU A C 1
ATOM 840 O O . LEU A 1 268 ? 94.360 109.290 49.606 1.00 69.46 268 LEU A O 1
ATOM 845 N N . TRP A 1 269 ? 93.646 110.595 51.297 1.00 74.34 269 TRP A N 1
ATOM 846 C CA . TRP A 1 269 ? 92.252 110.212 51.105 1.00 73.14 269 TRP A CA 1
ATOM 847 C C . TRP A 1 269 ? 91.705 110.758 49.794 1.00 72.68 269 TRP A C 1
ATOM 848 O O . TRP A 1 269 ? 90.932 110.081 49.108 1.00 72.09 269 TRP A O 1
ATOM 859 N N . GLU A 1 270 ? 92.088 111.985 49.432 1.00 67.00 270 GLU A N 1
ATOM 860 C CA . GLU A 1 270 ? 91.643 112.547 48.162 1.00 62.93 270 GLU A CA 1
ATOM 861 C C . GLU A 1 270 ? 92.282 111.839 46.973 1.00 64.27 270 GLU A C 1
ATOM 862 O O . GLU A 1 270 ? 91.669 111.753 45.903 1.00 63.22 270 GLU A O 1
ATOM 868 N N . LYS A 1 271 ? 93.504 111.325 47.139 1.00 69.71 271 LYS A N 1
ATOM 869 C CA . LYS A 1 271 ? 94.226 110.741 46.010 1.00 68.48 271 LYS A CA 1
ATOM 870 C C . LYS A 1 271 ? 93.616 109.418 45.558 1.00 70.49 271 LYS A C 1
ATOM 871 O O . LYS A 1 271 ? 93.481 109.176 44.353 1.00 69.40 271 LYS A O 1
ATOM 877 N N . SER A 1 272 ? 93.247 108.548 46.499 1.00 74.57 272 SER A N 1
ATOM 878 C CA . SER A 1 272 ? 92.796 107.199 46.167 1.00 74.70 272 SER A CA 1
ATOM 879 C C . SER A 1 272 ? 91.321 107.032 46.499 1.00 75.92 272 SER A C 1
ATOM 880 O O . SER A 1 272 ? 90.971 106.810 47.668 1.00 73.76 272 SER A O 1
ATOM 883 N N . PRO A 1 273 ? 90.418 107.115 45.518 1.00 75.96 273 PRO A N 1
ATOM 884 C CA . PRO A 1 273 ? 88.988 106.952 45.802 1.00 74.24 273 PRO A CA 1
ATOM 885 C C . PRO A 1 273 ? 88.468 105.528 45.691 1.00 73.04 273 PRO A C 1
ATOM 886 O O . PRO A 1 273 ? 87.325 105.277 46.096 1.00 74.03 273 PRO A O 1
ATOM 890 N N . SER A 1 274 ? 89.258 104.598 45.149 1.00 72.19 274 SER A N 1
ATOM 891 C CA . SER A 1 274 ? 88.766 103.240 44.942 1.00 74.59 274 SER A CA 1
ATOM 892 C C . SER A 1 274 ? 88.751 102.439 46.239 1.00 77.52 274 SER A C 1
ATOM 893 O O . SER A 1 274 ? 87.837 101.638 46.467 1.00 74.07 274 SER A O 1
ATOM 896 N N . ARG A 1 275 ? 89.747 102.634 47.099 1.00 73.60 275 ARG A N 1
ATOM 897 C CA . ARG A 1 275 ? 89.926 101.821 48.298 1.00 69.67 275 ARG A CA 1
ATOM 898 C C . ARG A 1 275 ? 89.787 102.639 49.578 1.00 67.52 275 ARG A C 1
ATOM 899 O O . ARG A 1 275 ? 90.584 102.505 50.506 1.00 68.16 275 ARG A O 1
ATOM 907 N N . GLN A 1 276 ? 88.767 103.495 49.643 1.00 69.33 276 GLN A N 1
ATOM 908 C CA . GLN A 1 276 ? 88.587 104.343 50.816 1.00 71.41 276 GLN A CA 1
ATOM 909 C C . GLN A 1 276 ? 88.008 103.573 52.000 1.00 72.08 276 GLN A C 1
ATOM 910 O O . GLN A 1 276 ? 88.196 103.987 53.153 1.00 74.53 276 GLN A O 1
ATOM 916 N N . GLN A 1 277 ? 87.325 102.453 51.738 1.00 68.79 277 GLN A N 1
ATOM 917 C CA . GLN A 1 277 ? 86.557 101.766 52.776 1.00 68.74 277 GLN A CA 1
ATOM 918 C C . GLN A 1 277 ? 87.463 101.191 53.858 1.00 69.82 277 GLN A C 1
ATOM 919 O O . GLN A 1 277 ? 87.240 101.416 55.052 1.00 73.57 277 GLN A O 1
ATOM 925 N N . ASP A 1 278 ? 88.489 100.441 53.461 1.00 59.82 278 ASP A N 1
ATOM 926 C CA . ASP A 1 278 ? 89.493 99.982 54.412 1.00 60.50 278 ASP A CA 1
ATOM 927 C C . ASP A 1 278 ? 90.491 101.071 54.778 1.00 61.02 278 ASP A C 1
ATOM 928 O O . ASP A 1 278 ? 91.142 100.982 55.834 1.00 62.88 278 ASP A O 1
ATOM 933 N N . LEU A 1 279 ? 90.608 102.105 53.940 1.00 56.53 279 LEU A N 1
ATOM 934 C CA . LEU A 1 279 ? 91.466 103.235 54.271 1.00 57.50 279 LEU A CA 1
ATOM 935 C C . LEU A 1 279 ? 90.950 103.988 55.487 1.00 59.31 279 LEU A C 1
ATOM 936 O O . LEU A 1 279 ? 91.741 104.598 56.209 1.00 64.75 279 LEU A O 1
ATOM 941 N N . LYS A 1 280 ? 89.639 103.947 55.736 1.00 49.78 280 LYS A N 1
ATOM 942 C CA . LYS A 1 280 ? 89.094 104.580 56.935 1.00 51.14 280 LYS A CA 1
ATOM 943 C C . LYS A 1 280 ? 89.629 103.924 58.208 1.00 54.16 280 LYS A C 1
ATOM 944 O O . LYS A 1 280 ? 90.082 104.612 59.133 1.00 58.94 280 LYS A O 1
ATOM 950 N N . TYR A 1 281 ? 89.619 102.591 58.259 1.00 44.89 281 TYR A N 1
ATOM 951 C CA . TYR A 1 281 ? 90.120 101.895 59.441 1.00 45.18 281 TYR A CA 1
ATOM 952 C C . TYR A 1 281 ? 91.635 102.015 59.555 1.00 46.89 281 TYR A C 1
ATOM 953 O O . TYR A 1 281 ? 92.176 102.124 60.668 1.00 50.38 281 TYR A O 1
ATOM 962 N N . TYR A 1 282 ? 92.336 102.019 58.416 1.00 40.29 282 TYR A N 1
ATOM 963 C CA . TYR A 1 282 ? 93.778 102.247 58.457 1.00 39.66 282 TYR A CA 1
ATOM 964 C C . TYR A 1 282 ? 94.110 103.641 58.988 1.00 44.98 282 TYR A C 1
ATOM 965 O O . TYR A 1 282 ? 95.031 103.801 59.802 1.00 48.40 282 TYR A O 1
ATOM 974 N N . PHE A 1 283 ? 93.354 104.656 58.559 1.00 43.85 283 PHE A N 1
ATOM 975 C CA . PHE A 1 283 ? 93.571 106.013 59.049 1.00 41.06 283 PHE A CA 1
ATOM 976 C C . PHE A 1 283 ? 93.259 106.117 60.532 1.00 44.69 283 PHE A C 1
ATOM 977 O O . PHE A 1 283 ? 93.924 106.863 61.258 1.00 53.11 283 PHE A O 1
ATOM 985 N N . GLN A 1 284 ? 92.236 105.395 60.994 1.00 41.77 284 GLN A N 1
ATOM 986 C CA . GLN A 1 284 ? 91.915 105.397 62.418 1.00 41.33 284 GLN A CA 1
ATOM 987 C C . GLN A 1 284 ? 93.059 104.816 63.244 1.00 40.57 284 GLN A C 1
ATOM 988 O O . GLN A 1 284 ? 93.423 105.371 64.289 1.00 43.21 284 GLN A O 1
ATOM 994 N N . ALA A 1 285 ? 93.663 103.723 62.770 1.00 36.24 285 ALA A N 1
ATOM 995 C CA . ALA A 1 285 ? 94.815 103.156 63.473 1.00 32.68 285 ALA A CA 1
ATOM 996 C C . ALA A 1 285 ? 96.009 104.110 63.472 1.00 36.01 285 ALA A C 1
ATOM 997 O O . ALA A 1 285 ? 96.701 104.254 64.491 1.00 37.32 285 ALA A O 1
ATOM 999 N N . VAL A 1 286 ? 96.262 104.775 62.337 1.00 40.63 286 VAL A N 1
ATOM 1000 C CA . VAL A 1 286 ? 97.385 105.713 62.244 1.00 38.22 286 VAL A CA 1
ATOM 1001 C C . VAL A 1 286 ? 97.181 106.900 63.182 1.00 40.66 286 VAL A C 1
ATOM 1002 O O . VAL A 1 286 ? 98.108 107.325 63.890 1.00 49.20 286 VAL A O 1
ATOM 1006 N N . GLN A 1 287 ? 95.962 107.442 63.212 1.00 39.16 287 GLN A N 1
ATOM 1007 C CA . GLN A 1 287 ? 95.659 108.561 64.094 1.00 34.98 287 GLN A CA 1
ATOM 1008 C C . GLN A 1 287 ? 95.749 108.154 65.557 1.00 40.66 287 GLN A C 1
ATOM 1009 O O . GLN A 1 287 ? 96.163 108.955 66.400 1.00 42.19 287 GLN A O 1
ATOM 1015 N N . GLU A 1 288 ? 95.365 106.913 65.878 1.00 41.66 288 GLU A N 1
ATOM 1016 C CA . GLU A 1 288 ? 95.526 106.419 67.243 1.00 40.08 288 GLU A CA 1
ATOM 1017 C C . GLU A 1 288 ? 96.994 106.354 67.639 1.00 38.03 288 GLU A C 1
ATOM 1018 O O . GLU A 1 288 ? 97.358 106.733 68.759 1.00 44.19 288 GLU A O 1
ATOM 1024 N N . TYR A 1 289 ? 97.851 105.894 66.723 1.00 32.08 289 TYR A N 1
ATOM 1025 C CA . TYR A 1 289 ? 99.288 105.851 66.992 1.00 28.65 289 TYR A CA 1
ATOM 1026 C C . TYR A 1 289 ? 99.846 107.248 67.250 1.00 36.01 289 TYR A C 1
ATOM 1027 O O . TYR A 1 289 ? 100.590 107.471 68.218 1.00 37.52 289 TYR A O 1
ATOM 1036 N N . PHE A 1 290 ? 99.478 108.210 66.400 1.00 42.97 290 PHE A N 1
ATOM 1037 C CA . PHE A 1 290 ? 100.033 109.555 66.537 1.00 29.53 290 PHE A CA 1
ATOM 1038 C C . PHE A 1 290 ? 99.477 110.274 67.761 1.00 29.00 290 PHE A C 1
ATOM 1039 O O . PHE A 1 290 ? 100.179 111.082 68.378 1.00 35.36 290 PHE A O 1
ATOM 1047 N N . LYS A 1 291 ? 98.222 110.004 68.125 1.00 40.01 291 LYS A N 1
ATOM 1048 C CA . LYS A 1 291 ? 97.668 110.583 69.344 1.00 42.22 291 LYS A CA 1
ATOM 1049 C C . LYS A 1 291 ? 98.327 109.988 70.579 1.00 40.97 291 LYS A C 1
ATOM 1050 O O . LYS A 1 291 ? 98.542 110.686 71.576 1.00 44.96 291 LYS A O 1
ATOM 1056 N N . ASP A 1 292 ? 98.661 108.697 70.532 1.00 44.39 292 ASP A N 1
ATOM 1057 C CA . ASP A 1 292 ? 99.326 108.073 71.669 1.00 39.55 292 ASP A CA 1
ATOM 1058 C C . ASP A 1 292 ? 100.746 108.595 71.847 1.00 44.72 292 ASP A C 1
ATOM 1059 O O . ASP A 1 292 ? 101.200 108.787 72.980 1.00 44.62 292 ASP A O 1
ATOM 1064 N N . ASN A 1 293 ? 101.466 108.838 70.749 1.00 41.73 293 ASN A N 1
ATOM 1065 C CA . ASN A 1 293 ? 102.885 109.158 70.865 1.00 31.97 293 ASN A CA 1
ATOM 1066 C C . ASN A 1 293 ? 103.211 110.646 70.778 1.00 33.89 293 ASN A C 1
ATOM 1067 O O . ASN A 1 293 ? 104.326 111.032 71.141 1.00 42.12 293 ASN A O 1
ATOM 1072 N N . PHE A 1 294 ? 102.289 111.489 70.321 1.00 44.02 294 PHE A N 1
ATOM 1073 C CA . PHE A 1 294 ? 102.503 112.937 70.243 1.00 36.03 294 PHE A CA 1
ATOM 1074 C C . PHE A 1 294 ? 101.341 113.647 70.923 1.00 40.86 294 PHE A C 1
ATOM 1075 O O . PHE A 1 294 ? 100.472 114.215 70.251 1.00 53.15 294 PHE A O 1
ATOM 1083 N N . PRO A 1 295 ? 101.292 113.642 72.254 1.00 35.43 295 PRO A N 1
ATOM 1084 C CA . PRO A 1 295 ? 100.138 114.230 72.939 1.00 39.49 295 PRO A CA 1
ATOM 1085 C C . PRO A 1 295 ? 100.224 115.746 73.031 1.00 47.58 295 PRO A C 1
ATOM 1086 O O . PRO A 1 295 ? 101.306 116.329 73.120 1.00 49.53 295 PRO A O 1
ATOM 1090 N N . ILE A 1 296 ? 99.058 116.380 72.996 1.00 56.91 296 ILE A N 1
ATOM 1091 C CA . ILE A 1 296 ? 98.943 117.819 73.202 1.00 52.93 296 ILE A CA 1
ATOM 1092 C C . ILE A 1 296 ? 98.467 118.130 74.609 1.00 55.39 296 ILE A C 1
ATOM 1093 O O . ILE A 1 296 ? 99.089 118.913 75.330 1.00 58.82 296 ILE A O 1
ATOM 1098 N N . ARG A 1 297 ? 97.356 117.525 75.014 1.00 56.53 297 ARG A N 1
ATOM 1099 C CA . ARG A 1 297 ? 96.858 117.690 76.366 1.00 59.17 297 ARG A CA 1
ATOM 1100 C C . ARG A 1 297 ? 97.737 116.922 77.346 1.00 59.37 297 ARG A C 1
ATOM 1101 O O . ARG A 1 297 ? 98.363 115.917 77.005 1.00 62.24 297 ARG A O 1
ATOM 1109 N N . THR A 1 298 ? 97.789 117.419 78.583 1.00 60.97 298 THR A N 1
ATOM 1110 C CA . THR A 1 298 ? 98.605 116.802 79.622 1.00 63.93 298 THR A CA 1
ATOM 1111 C C . THR A 1 298 ? 97.830 116.646 80.925 1.00 61.31 298 THR A C 1
ATOM 1112 O O . THR A 1 298 ? 98.422 116.691 82.009 1.00 60.70 298 THR A O 1
ATOM 1116 N N . LYS A 1 299 ? 96.512 116.461 80.839 1.00 64.18 299 LYS A N 1
ATOM 1117 C CA . LYS A 1 299 ? 95.712 116.262 82.043 1.00 66.49 299 LYS A CA 1
ATOM 1118 C C . LYS A 1 299 ? 96.050 114.940 82.721 1.00 66.41 299 LYS A C 1
ATOM 1119 O O . LYS A 1 299 ? 96.127 114.872 83.953 1.00 69.28 299 LYS A O 1
ATOM 1125 N N . ARG A 1 300 ? 96.260 113.887 81.940 1.00 60.60 300 ARG A N 1
ATOM 1126 C CA . ARG A 1 300 ? 96.668 112.598 82.473 1.00 56.89 300 ARG A CA 1
ATOM 1127 C C . ARG A 1 300 ? 98.182 112.540 82.644 1.00 58.52 300 ARG A C 1
ATOM 1128 O O . ARG A 1 300 ? 98.934 113.292 82.023 1.00 65.04 300 ARG A O 1
ATOM 1136 N N . MET A 1 301 ? 98.622 111.617 83.500 1.00 53.34 301 MET A N 1
ATOM 1137 C CA . MET A 1 301 ? 100.040 111.516 83.831 1.00 55.79 301 MET A CA 1
ATOM 1138 C C . MET A 1 301 ? 100.855 110.972 82.655 1.00 57.40 301 MET A C 1
ATOM 1139 O O . MET A 1 301 ? 101.945 111.486 82.343 1.00 58.35 301 MET A O 1
ATOM 1144 N N . GLY A 1 302 ? 100.330 109.944 81.982 1.00 53.38 302 GLY A N 1
ATOM 1145 C CA . GLY A 1 302 ? 101.059 109.330 80.884 1.00 47.69 302 GLY A CA 1
ATOM 1146 C C . GLY A 1 302 ? 101.305 110.286 79.734 1.00 51.13 302 GLY A C 1
ATOM 1147 O O . GLY A 1 302 ? 102.367 110.257 79.107 1.00 58.09 302 GLY A O 1
ATOM 1148 N N . ALA A 1 303 ? 100.343 111.170 79.466 1.00 49.20 303 ALA A N 1
ATOM 1149 C CA . ALA A 1 303 ? 100.548 112.212 78.466 1.00 45.21 303 ALA A CA 1
ATOM 1150 C C . ALA A 1 303 ? 101.656 113.174 78.882 1.00 51.16 303 ALA A C 1
ATOM 1151 O O . ALA A 1 303 ? 102.423 113.643 78.033 1.00 54.66 303 ALA A O 1
ATOM 1153 N N . ARG A 1 304 ? 101.762 113.473 80.185 1.00 53.76 304 ARG A N 1
ATOM 1154 C CA . ARG A 1 304 ? 102.854 114.317 80.668 1.00 52.18 304 ARG A CA 1
ATOM 1155 C C . ARG A 1 304 ? 104.216 113.692 80.393 1.00 56.32 304 ARG A C 1
ATOM 1156 O O . ARG A 1 304 ? 105.115 114.370 79.876 1.00 57.44 304 ARG A O 1
ATOM 1164 N N . LEU A 1 305 ? 104.395 112.402 80.706 1.00 47.16 305 LEU A N 1
ATOM 1165 C CA . LEU A 1 305 ? 105.708 111.817 80.415 1.00 44.75 305 LEU A CA 1
ATOM 1166 C C . LEU A 1 305 ? 105.952 111.624 78.918 1.00 47.20 305 LEU A C 1
ATOM 1167 O O . LEU A 1 305 ? 107.104 111.680 78.474 1.00 54.64 305 LEU A O 1
ATOM 1172 N N . ARG A 1 306 ? 104.904 111.415 78.112 1.00 41.00 306 ARG A N 1
ATOM 1173 C CA . ARG A 1 306 ? 105.145 111.349 76.668 1.00 41.29 306 ARG A CA 1
ATOM 1174 C C . ARG A 1 306 ? 105.578 112.702 76.110 1.00 44.89 306 ARG A C 1
ATOM 1175 O O . ARG A 1 306 ? 106.477 112.776 75.260 1.00 48.24 306 ARG A O 1
ATOM 1183 N N . GLN A 1 307 ? 104.969 113.788 76.590 1.00 45.42 307 GLN A N 1
ATOM 1184 C CA . GLN A 1 307 ? 105.402 115.118 76.171 1.00 43.28 307 GLN A CA 1
ATOM 1185 C C . GLN A 1 307 ? 106.815 115.424 76.644 1.00 51.22 307 GLN A C 1
ATOM 1186 O O . GLN A 1 307 ? 107.577 116.096 75.940 1.00 54.37 307 GLN A O 1
ATOM 1192 N N . GLU A 1 308 ? 107.179 114.960 77.842 1.00 58.78 308 GLU A N 1
ATOM 1193 C CA . GLU A 1 308 ? 108.550 115.152 78.306 1.00 57.96 308 GLU A CA 1
ATOM 1194 C C . GLU A 1 308 ? 109.534 114.351 77.461 1.00 58.72 308 GLU A C 1
ATOM 1195 O O . GLU A 1 308 ? 110.643 114.817 77.175 1.00 58.24 308 GLU A O 1
ATOM 1201 N N . LEU A 1 309 ? 109.140 113.146 77.044 1.00 53.09 309 LEU A N 1
ATOM 1202 C CA . LEU A 1 309 ? 109.991 112.334 76.182 1.00 49.59 309 LEU A CA 1
ATOM 1203 C C . LEU A 1 309 ? 110.101 112.930 74.786 1.00 49.78 309 LEU A C 1
ATOM 1204 O O . LEU A 1 309 ? 111.040 112.615 74.048 1.00 51.17 309 LEU A O 1
ATOM 1209 N N . LEU A 1 310 ? 109.142 113.774 74.401 1.00 52.17 310 LEU A N 1
ATOM 1210 C CA . LEU A 1 310 ? 109.224 114.454 73.111 1.00 51.95 310 LEU A CA 1
ATOM 1211 C C . LEU A 1 310 ? 110.330 115.507 73.057 1.00 54.52 310 LEU A C 1
ATOM 1212 O O . LEU A 1 310 ? 110.624 116.019 71.972 1.00 53.91 310 LEU A O 1
ATOM 1217 N N . LYS A 1 311 ? 110.931 115.863 74.197 1.00 59.13 311 LYS A N 1
ATOM 1218 C CA . LYS A 1 311 ? 112.024 116.834 74.194 1.00 56.44 311 LYS A CA 1
ATOM 1219 C C . LYS A 1 311 ? 113.277 116.271 73.534 1.00 57.37 311 LYS A C 1
ATOM 1220 O O . LYS A 1 311 ? 113.984 116.991 72.820 1.00 53.65 311 LYS A O 1
ATOM 1226 N N . ASP A 1 312 ? 113.575 114.995 73.775 1.00 63.51 312 ASP A N 1
ATOM 1227 C CA . ASP A 1 312 ? 114.790 114.384 73.253 1.00 61.29 312 ASP A CA 1
ATOM 1228 C C . ASP A 1 312 ? 114.714 114.221 71.739 1.00 60.95 312 ASP A C 1
ATOM 1229 O O . ASP A 1 312 ? 113.676 113.860 71.180 1.00 65.94 312 ASP A O 1
ATOM 1234 N N . LYS A 1 313 ? 115.837 114.493 71.075 1.00 56.88 313 LYS A N 1
ATOM 1235 C CA . LYS A 1 313 ? 115.926 114.384 69.624 1.00 61.78 313 LYS A CA 1
ATOM 1236 C C . LYS A 1 313 ? 116.061 112.947 69.140 1.00 64.17 313 LYS A C 1
ATOM 1237 O O . LYS A 1 313 ? 115.600 112.630 68.037 1.00 62.14 313 LYS A O 1
ATOM 1243 N N . THR A 1 314 ? 116.690 112.075 69.932 1.00 60.62 314 THR A N 1
ATOM 1244 C CA . THR A 1 314 ? 116.865 110.683 69.523 1.00 60.31 314 THR A CA 1
ATOM 1245 C C . THR A 1 314 ? 115.534 109.941 69.498 1.00 60.81 314 THR A C 1
ATOM 1246 O O . THR A 1 314 ? 115.243 109.199 68.553 1.00 56.46 314 THR A O 1
ATOM 1250 N N . SER A 1 315 ? 114.710 110.133 70.531 1.00 58.23 315 SER A N 1
ATOM 1251 C CA . SER A 1 315 ? 113.384 109.523 70.545 1.00 56.36 315 SER A CA 1
ATOM 1252 C C . SER A 1 315 ? 112.494 110.131 69.471 1.00 53.76 315 SER A C 1
ATOM 1253 O O . SER A 1 315 ? 111.641 109.444 68.896 1.00 58.99 315 SER A O 1
ATOM 1256 N N . LEU A 1 316 ? 112.685 111.419 69.188 1.00 47.31 316 LEU A N 1
ATOM 1257 C CA . LEU A 1 316 ? 111.961 112.067 68.102 1.00 47.90 316 LEU A CA 1
ATOM 1258 C C . LEU A 1 316 ? 112.327 111.450 66.757 1.00 48.70 316 LEU A C 1
ATOM 1259 O O . LEU A 1 316 ? 111.464 111.279 65.890 1.00 48.06 316 LEU A O 1
ATOM 1264 N N . SER A 1 317 ? 113.604 111.118 66.560 1.00 46.84 317 SER A N 1
ATOM 1265 C CA . SER A 1 317 ? 114.008 110.467 65.319 1.00 49.82 317 SER A CA 1
ATOM 1266 C C . SER A 1 317 ? 113.511 109.027 65.257 1.00 51.71 317 SER A C 1
ATOM 1267 O O . SER A 1 317 ? 113.166 108.532 64.178 1.00 53.83 317 SER A O 1
ATOM 1270 N N . ARG A 1 318 ? 113.480 108.338 66.401 1.00 51.44 318 ARG A N 1
ATOM 1271 C CA . ARG A 1 318 ? 113.013 106.954 66.423 1.00 51.27 318 ARG A CA 1
ATOM 1272 C C . ARG A 1 318 ? 111.519 106.861 66.142 1.00 51.76 318 ARG A C 1
ATOM 1273 O O . ARG A 1 318 ? 111.062 105.922 65.482 1.00 53.48 318 ARG A O 1
ATOM 1281 N N . LEU A 1 319 ? 110.742 107.826 66.635 1.00 46.69 319 LEU A N 1
ATOM 1282 C CA . LEU A 1 319 ? 109.295 107.799 66.463 1.00 41.61 319 LEU A CA 1
ATOM 1283 C C . LEU A 1 319 ? 108.858 108.078 65.033 1.00 37.26 319 LEU A C 1
ATOM 1284 O O . LEU A 1 319 ? 107.685 107.863 64.713 1.00 35.74 319 LEU A O 1
ATOM 1289 N N . LEU A 1 320 ? 109.758 108.551 64.173 1.00 41.90 320 LEU A N 1
ATOM 1290 C CA . LEU A 1 320 ? 109.423 108.931 62.807 1.00 43.08 320 LEU A CA 1
ATOM 1291 C C . LEU A 1 320 ? 109.948 107.947 61.770 1.00 46.57 320 LEU A C 1
ATOM 1292 O O . LEU A 1 320 ? 109.911 108.249 60.574 1.00 47.86 320 LEU A O 1
ATOM 1297 N N . GLU A 1 321 ? 110.440 106.794 62.192 1.00 52.02 321 GLU A N 1
ATOM 1298 C CA . GLU A 1 321 ? 110.930 105.794 61.250 1.00 52.99 321 GLU A CA 1
ATOM 1299 C C . GLU A 1 321 ? 109.757 105.165 60.504 1.00 54.60 321 GLU A C 1
ATOM 1300 O O . GLU A 1 321 ? 108.722 104.886 61.118 1.00 61.96 321 GLU A O 1
ATOM 1306 N N . PRO A 1 322 ? 109.861 104.961 59.184 1.00 46.62 322 PRO A N 1
ATOM 1307 C CA . PRO A 1 322 ? 108.742 104.341 58.448 1.00 47.66 322 PRO A CA 1
ATOM 1308 C C . PRO A 1 322 ? 108.418 102.918 58.877 1.00 52.64 322 PRO A C 1
ATOM 1309 O O . PRO A 1 322 ? 107.234 102.565 58.999 1.00 57.67 322 PRO A O 1
ATOM 1313 N N . LYS A 1 323 ? 109.442 102.091 59.109 1.00 47.50 323 LYS A N 1
ATOM 1314 C CA . LYS A 1 323 ? 109.208 100.707 59.508 1.00 48.76 323 LYS A CA 1
ATOM 1315 C C . LYS A 1 323 ? 108.547 100.630 60.877 1.00 49.30 323 LYS A C 1
ATOM 1316 O O . LYS A 1 323 ? 107.659 99.798 61.098 1.00 53.25 323 LYS A O 1
ATOM 1322 N N . HIS A 1 324 ? 108.963 101.501 61.800 1.00 46.79 324 HIS A N 1
ATOM 1323 C CA . HIS A 1 324 ? 108.385 101.530 63.139 1.00 42.75 324 HIS A CA 1
ATOM 1324 C C . HIS A 1 324 ? 106.899 101.869 63.092 1.00 44.03 324 HIS A C 1
ATOM 1325 O O . HIS A 1 324 ? 106.077 101.20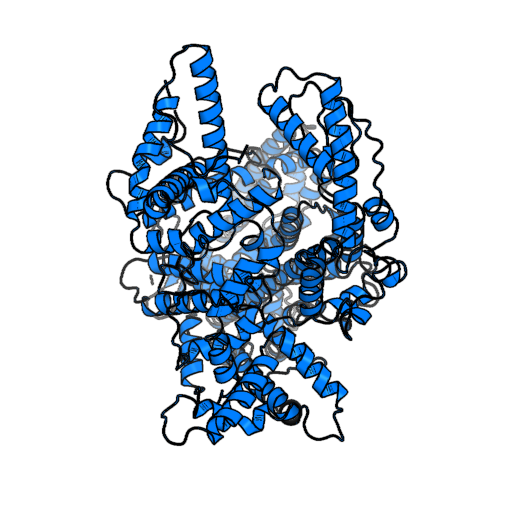5 63.737 1.00 52.84 324 HIS A O 1
ATOM 1332 N N . MET A 1 325 ? 106.535 102.881 62.303 1.00 34.91 325 MET A N 1
ATOM 1333 C CA . MET A 1 325 ? 105.138 103.288 62.202 1.00 39.19 325 MET A CA 1
ATOM 1334 C C . MET A 1 325 ? 104.290 102.217 61.525 1.00 42.77 325 MET A C 1
ATOM 1335 O O . MET A 1 325 ? 103.173 101.924 61.979 1.00 47.41 325 MET A O 1
ATOM 1340 N N . ALA A 1 326 ? 104.811 101.610 60.451 1.00 33.08 326 ALA A N 1
ATOM 1341 C CA . ALA A 1 326 ? 104.070 100.558 59.759 1.00 36.08 326 ALA A CA 1
ATOM 1342 C C . ALA A 1 326 ? 103.842 99.348 60.659 1.00 39.50 326 ALA A C 1
ATOM 1343 O O . ALA A 1 326 ? 102.732 98.795 60.704 1.00 42.26 326 ALA A O 1
ATOM 1345 N N . ASN A 1 327 ? 104.874 98.942 61.405 1.00 36.10 327 ASN A N 1
ATOM 1346 C CA . ASN A 1 327 ? 104.735 97.811 62.313 1.00 30.28 327 ASN A CA 1
ATOM 1347 C C . ASN A 1 327 ? 103.766 98.117 63.446 1.00 37.40 327 ASN A C 1
ATOM 1348 O O . ASN A 1 327 ? 102.997 97.242 63.857 1.00 42.80 327 ASN A O 1
ATOM 1353 N N . ALA A 1 328 ? 103.786 99.350 63.964 1.00 28.49 328 ALA A N 1
ATOM 1354 C CA . ALA A 1 328 ? 102.866 99.714 65.038 1.00 23.64 328 ALA A CA 1
ATOM 1355 C C . ALA A 1 328 ? 101.415 99.677 64.572 1.00 30.03 328 ALA A C 1
ATOM 1356 O O . ALA A 1 328 ? 100.536 99.174 65.290 1.00 35.50 328 ALA A O 1
ATOM 1358 N N . VAL A 1 329 ? 101.146 100.189 63.367 1.00 26.28 329 VAL A N 1
ATOM 1359 C CA . VAL A 1 329 ? 99.784 100.163 62.834 1.00 22.32 329 VAL A CA 1
ATOM 1360 C C . VAL A 1 329 ? 99.321 98.726 62.605 1.00 21.59 329 VAL A C 1
ATOM 1361 O O . VAL A 1 329 ? 98.180 98.361 62.937 1.00 29.77 329 VAL A O 1
ATOM 1365 N N . ARG A 1 330 ? 100.207 97.882 62.062 1.00 21.30 330 ARG A N 1
ATOM 1366 C CA . ARG A 1 330 ? 99.863 96.478 61.845 1.00 23.55 330 ARG A CA 1
ATOM 1367 C C . ARG A 1 330 ? 99.574 95.754 63.158 1.00 27.53 330 ARG A C 1
ATOM 1368 O O . ARG A 1 330 ? 98.613 94.977 63.244 1.00 32.50 330 ARG A O 1
ATOM 1376 N N . ARG A 1 331 ? 100.387 96.004 64.191 1.00 27.39 331 ARG A N 1
ATOM 1377 C CA . ARG A 1 331 ? 100.171 95.368 65.488 1.00 24.58 331 ARG A CA 1
ATOM 1378 C C . ARG A 1 331 ? 98.843 95.784 66.101 1.00 24.11 331 ARG A C 1
ATOM 1379 O O . ARG A 1 331 ? 98.120 94.946 66.654 1.00 33.17 331 ARG A O 1
ATOM 1387 N N . ARG A 1 332 ? 98.509 97.075 66.011 1.00 20.72 332 ARG A N 1
ATOM 1388 C CA . ARG A 1 332 ? 97.246 97.558 66.562 1.00 19.68 332 ARG A CA 1
ATOM 1389 C C . ARG A 1 332 ? 96.051 96.908 65.868 1.00 22.60 332 ARG A C 1
ATOM 1390 O O . ARG A 1 332 ? 95.102 96.452 66.528 1.00 32.31 332 ARG A O 1
ATOM 1398 N N . LEU A 1 333 ? 96.095 96.833 64.533 1.00 13.51 333 LEU A N 1
ATOM 1399 C CA . LEU A 1 333 ? 94.983 96.239 63.796 1.00 8.98 333 LEU A CA 1
ATOM 1400 C C . LEU A 1 333 ? 94.836 94.749 64.095 1.00 15.14 333 LEU A C 1
ATOM 1401 O O . LEU A 1 333 ? 93.714 94.253 64.265 1.00 25.89 333 LEU A O 1
ATOM 1406 N N . ILE A 1 334 ? 95.956 94.026 64.182 1.00 22.71 334 ILE A N 1
ATOM 1407 C CA . ILE A 1 334 ? 95.900 92.593 64.457 1.00 20.14 334 ILE A CA 1
ATOM 1408 C C . ILE A 1 334 ? 95.379 92.332 65.867 1.00 25.59 334 ILE A C 1
ATOM 1409 O O . ILE A 1 334 ? 94.600 91.396 66.091 1.00 32.36 334 ILE A O 1
ATOM 1414 N N . ASN A 1 335 ? 95.776 93.170 66.832 1.00 21.80 335 ASN A N 1
ATOM 1415 C CA . ASN A 1 335 ? 95.279 93.035 68.200 1.00 12.20 335 ASN A CA 1
ATOM 1416 C C . ASN A 1 335 ? 93.769 93.241 68.273 1.00 14.99 335 ASN A C 1
ATOM 1417 O O . ASN A 1 335 ? 93.061 92.472 68.943 1.00 22.86 335 ASN A O 1
ATOM 1422 N N . GLN A 1 336 ? 93.255 94.258 67.574 1.00 20.06 336 GLN A N 1
ATOM 1423 C CA . GLN A 1 336 ? 91.810 94.486 67.569 1.00 17.31 336 GLN A CA 1
ATOM 1424 C C . GLN A 1 336 ? 91.058 93.338 66.895 1.00 24.92 336 GLN A C 1
ATOM 1425 O O . GLN A 1 336 ? 89.990 92.923 67.370 1.00 35.91 336 GLN A O 1
ATOM 1431 N N . SER A 1 337 ? 91.609 92.801 65.801 1.00 20.07 337 SER A N 1
ATOM 1432 C CA . SER A 1 337 ? 90.983 91.662 65.128 1.00 16.23 337 SER A CA 1
ATOM 1433 C C . SER A 1 337 ? 90.932 90.428 66.026 1.00 20.59 337 SER A C 1
ATOM 1434 O O . SER A 1 337 ? 89.908 89.732 66.081 1.00 30.76 337 SER A O 1
ATOM 1437 N N . THR A 1 338 ? 92.028 90.147 66.739 1.00 23.26 338 THR A N 1
ATOM 1438 C CA . THR A 1 338 ? 92.062 89.002 67.647 1.00 20.31 338 THR A CA 1
ATOM 1439 C C . THR A 1 338 ? 91.047 89.157 68.771 1.00 24.53 338 THR A C 1
ATOM 1440 O O . THR A 1 338 ? 90.344 88.198 69.123 1.00 35.38 338 THR A O 1
ATOM 1444 N N . GLN A 1 339 ? 90.939 90.365 69.331 1.00 17.19 339 GLN A N 1
ATOM 1445 C CA . GLN A 1 339 ? 89.970 90.596 70.397 1.00 10.50 339 GLN A CA 1
ATOM 1446 C C . GLN A 1 339 ? 88.542 90.415 69.901 1.00 22.06 339 GLN A C 1
ATOM 1447 O O . GLN A 1 339 ? 87.691 89.875 70.619 1.00 29.16 339 GLN A O 1
ATOM 1453 N N . MET A 1 340 ? 88.260 90.847 68.668 1.00 24.48 340 MET A N 1
ATOM 1454 C CA . MET A 1 340 ? 86.912 90.674 68.129 1.00 18.06 340 MET A CA 1
ATOM 1455 C C . MET A 1 340 ? 86.592 89.200 67.882 1.00 11.67 340 MET A C 1
ATOM 1456 O O . MET A 1 340 ? 85.459 88.757 68.110 1.00 23.09 340 MET A O 1
ATOM 1461 N N . HIS A 1 341 ? 87.581 88.422 67.431 1.00 25.51 341 HIS A N 1
ATOM 1462 C CA . HIS A 1 341 ? 87.378 86.981 67.278 1.00 23.56 341 HIS A CA 1
ATOM 1463 C C . HIS A 1 341 ? 87.121 86.303 68.621 1.00 16.23 341 HIS A C 1
ATOM 1464 O O . HIS A 1 341 ? 86.285 85.395 68.719 1.00 14.91 341 HIS A O 1
ATOM 1471 N N . ILE A 1 342 ? 87.835 86.727 69.667 1.00 23.01 342 ILE A N 1
ATOM 1472 C CA . ILE A 1 342 ? 87.620 86.166 71.002 1.00 16.44 342 ILE A CA 1
ATOM 1473 C C . ILE A 1 342 ? 86.223 86.517 71.514 1.00 20.38 342 ILE A C 1
ATOM 1474 O O . ILE A 1 342 ? 85.546 85.683 72.128 1.00 27.85 342 ILE A O 1
ATOM 1479 N N . LEU A 1 343 ? 85.762 87.745 71.252 1.00 29.77 343 LEU A N 1
ATOM 1480 C CA . LEU A 1 343 ? 84.404 88.130 71.642 1.00 22.24 343 LEU A CA 1
ATOM 1481 C C . LEU A 1 343 ? 83.354 87.309 70.897 1.00 30.43 343 LEU A C 1
ATOM 1482 O O . LEU A 1 343 ? 82.324 86.938 71.475 1.00 28.83 343 LEU A O 1
ATOM 1487 N N . TYR A 1 344 ? 83.592 87.028 69.612 1.00 36.86 344 TYR A N 1
ATOM 1488 C CA . TYR A 1 344 ? 82.716 86.128 68.861 1.00 24.37 344 TYR A CA 1
ATOM 1489 C C . TYR A 1 344 ? 82.680 84.743 69.495 1.00 19.31 344 TYR A C 1
ATOM 1490 O O . TYR A 1 344 ? 81.608 84.149 69.649 1.00 24.33 344 TYR A O 1
ATOM 1499 N N . GLY A 1 345 ? 83.844 84.215 69.874 1.00 27.37 345 GLY A N 1
ATOM 1500 C CA . GLY A 1 345 ? 83.895 82.873 70.426 1.00 27.82 345 GLY A CA 1
ATOM 1501 C C . GLY A 1 345 ? 83.360 82.762 71.839 1.00 35.27 345 GLY A C 1
ATOM 1502 O O . GLY A 1 345 ? 83.009 81.666 72.284 1.00 35.95 345 GLY A O 1
ATOM 1503 N N . LYS A 1 346 ? 83.330 83.876 72.577 1.00 39.70 346 LYS A N 1
ATOM 1504 C CA . LYS A 1 346 ? 82.730 83.873 73.909 1.00 19.23 346 LYS A CA 1
ATOM 1505 C C . LYS A 1 346 ? 81.239 83.604 73.821 1.00 23.89 346 LYS A C 1
ATOM 1506 O O . LYS A 1 346 ? 80.682 82.852 74.627 1.00 36.96 346 LYS A O 1
ATOM 1512 N N . LEU A 1 347 ? 80.580 84.218 72.847 1.00 38.88 347 LEU A N 1
ATOM 1513 C CA . LEU A 1 347 ? 79.238 83.836 72.446 1.00 41.00 347 LEU A CA 1
ATOM 1514 C C . LEU A 1 347 ? 79.288 82.467 71.775 1.00 41.77 347 LEU A C 1
ATOM 1515 O O . LEU A 1 347 ? 80.358 81.984 71.395 1.00 54.64 347 LEU A O 1
ATOM 1520 N N . TYR A 1 348 ? 78.124 81.811 71.711 1.00 41.42 348 TYR A N 1
ATOM 1521 C CA . TYR A 1 348 ? 77.899 80.474 71.148 1.00 54.67 348 TYR A CA 1
ATOM 1522 C C . TYR A 1 348 ? 78.487 79.377 72.042 1.00 55.86 348 TYR A C 1
ATOM 1523 O O . TYR A 1 348 ? 78.135 78.201 71.905 1.00 60.33 348 TYR A O 1
ATOM 1532 N N . ALA A 1 349 ? 79.306 79.754 73.022 1.00 43.61 349 ALA A N 1
ATOM 1533 C CA . ALA A 1 349 ? 79.727 78.850 74.077 1.00 45.27 349 ALA A CA 1
ATOM 1534 C C . ALA A 1 349 ? 78.936 79.064 75.353 1.00 45.82 349 ALA A C 1
ATOM 1535 O O . ALA A 1 349 ? 79.038 78.250 76.275 1.00 54.70 349 ALA A O 1
ATOM 1537 N N . TYR A 1 350 ? 78.157 80.135 75.423 1.00 37.64 350 TYR A N 1
ATOM 1538 C CA . TYR A 1 350 ? 77.284 80.404 76.549 1.00 44.08 350 TYR A CA 1
ATOM 1539 C C . TYR A 1 350 ? 75.868 80.790 76.153 1.00 50.33 350 TYR A C 1
ATOM 1540 O O . TYR A 1 350 ? 74.985 80.757 77.016 1.00 52.83 350 TYR A O 1
ATOM 1549 N N . CYS A 1 351 ? 75.615 81.151 74.895 1.00 73.04 351 CYS A N 1
ATOM 1550 C CA . CYS A 1 351 ? 74.333 81.727 74.502 1.00 75.68 351 CYS A CA 1
ATOM 1551 C C . CYS A 1 351 ? 73.578 80.900 73.473 1.00 76.26 351 CYS A C 1
ATOM 1552 O O . CYS A 1 351 ? 72.364 80.720 73.612 1.00 79.13 351 CYS A O 1
ATOM 1555 N N . CYS A 1 352 ? 74.249 80.408 72.430 1.00 70.82 352 CYS A N 1
ATOM 1556 C CA . CYS A 1 352 ? 73.533 79.746 71.343 1.00 71.39 352 CYS A CA 1
ATOM 1557 C C . CYS A 1 352 ? 73.027 78.370 71.763 1.00 75.40 352 CYS A C 1
ATOM 1558 O O . CYS A 1 352 ? 71.816 78.130 71.823 1.00 75.06 352 CYS A O 1
ATOM 1561 N N . VAL A 1 360 ? 71.325 91.295 75.689 1.00 93.30 360 VAL A N 1
ATOM 1562 C CA . VAL A 1 360 ? 71.007 92.690 75.986 1.00 95.22 360 VAL A CA 1
ATOM 1563 C C . VAL A 1 360 ? 72.284 93.427 76.354 1.00 91.93 360 VAL A C 1
ATOM 1564 O O . VAL A 1 360 ? 72.235 94.617 76.666 1.00 89.18 360 VAL A O 1
ATOM 1568 N N . ASN A 1 361 ? 73.416 92.723 76.350 1.00 80.12 361 ASN A N 1
ATOM 1569 C CA . ASN A 1 361 ? 74.724 93.341 76.638 1.00 77.57 361 ASN A CA 1
ATOM 1570 C C . ASN A 1 361 ? 75.012 93.658 78.101 1.00 76.40 361 ASN A C 1
ATOM 1571 O O . ASN A 1 361 ? 75.896 93.047 78.701 1.00 79.81 361 ASN A O 1
ATOM 1576 N N . SER A 1 362 ? 74.278 94.598 78.683 1.00 67.72 362 SER A N 1
ATOM 1577 C CA . SER A 1 362 ? 74.584 95.033 80.051 1.00 68.50 362 SER A CA 1
ATOM 1578 C C . SER A 1 362 ? 74.529 93.940 81.116 1.00 73.01 362 SER A C 1
ATOM 1579 O O . SER A 1 362 ? 75.420 93.862 81.962 1.00 73.54 362 SER A O 1
ATOM 1582 N N . GLU A 1 363 ? 73.504 93.097 81.089 1.00 71.25 363 GLU A N 1
ATOM 1583 C CA . GLU A 1 363 ? 73.351 92.096 82.147 1.00 69.96 363 GLU A CA 1
ATOM 1584 C C . GLU A 1 363 ? 73.884 90.717 81.778 1.00 71.20 363 GLU A C 1
ATOM 1585 O O . GLU A 1 363 ? 73.967 89.837 82.633 1.00 73.51 363 GLU A O 1
ATOM 1591 N N . THR A 1 364 ? 74.249 90.522 80.517 1.00 56.99 364 THR A N 1
ATOM 1592 C CA . THR A 1 364 ? 74.700 89.201 80.076 1.00 55.40 364 THR A CA 1
ATOM 1593 C C . THR A 1 364 ? 76.221 89.116 79.948 1.00 55.27 364 THR A C 1
ATOM 1594 O O . THR A 1 364 ? 76.818 88.103 80.331 1.00 54.07 364 THR A O 1
ATOM 1598 N N . LEU A 1 365 ? 76.871 90.160 79.427 1.00 55.49 365 LEU A N 1
ATOM 1599 C CA . LEU A 1 365 ? 78.328 90.127 79.313 1.00 50.56 365 LEU A CA 1
ATOM 1600 C C . LEU A 1 365 ? 78.989 90.159 80.685 1.00 50.29 365 LEU A C 1
ATOM 1601 O O . LEU A 1 365 ? 79.978 89.454 80.925 1.00 47.26 365 LEU A O 1
ATOM 1606 N N . GLN A 1 366 ? 78.440 90.959 81.604 1.00 52.74 366 GLN A N 1
ATOM 1607 C CA . GLN A 1 366 ? 78.940 90.975 82.975 1.00 50.53 366 GLN A CA 1
ATOM 1608 C C . GLN A 1 366 ? 78.711 89.636 83.660 1.00 53.37 366 GLN A C 1
ATOM 1609 O O . GLN A 1 366 ? 79.546 89.188 84.455 1.00 60.90 366 GLN A O 1
ATOM 1615 N N . ARG A 1 367 ? 77.593 88.974 83.353 1.00 44.96 367 ARG A N 1
ATOM 1616 C CA . ARG A 1 367 ? 77.324 87.662 83.931 1.00 45.96 367 ARG A CA 1
ATOM 1617 C C . ARG A 1 367 ? 78.311 86.618 83.420 1.00 48.04 367 ARG A C 1
ATOM 1618 O O . ARG A 1 367 ? 78.783 85.773 84.193 1.00 54.46 367 ARG A O 1
ATOM 1626 N N . ILE A 1 368 ? 78.642 86.669 82.126 1.00 41.56 368 ILE A N 1
ATOM 1627 C CA . ILE A 1 368 ? 79.647 85.761 81.569 1.00 38.63 368 ILE A CA 1
ATOM 1628 C C . ILE A 1 368 ? 81.007 86.024 82.203 1.00 34.67 368 ILE A C 1
ATOM 1629 O O . ILE A 1 368 ? 81.755 85.089 82.520 1.00 30.47 368 ILE A O 1
ATOM 1634 N N . GLN A 1 369 ? 81.333 87.301 82.420 1.00 46.14 369 GLN A N 1
ATOM 1635 C CA . GLN A 1 369 ? 82.584 87.657 83.081 1.00 42.24 369 GLN A CA 1
ATOM 1636 C C . GLN A 1 369 ? 82.641 87.106 84.502 1.00 41.37 369 GLN A C 1
ATOM 1637 O O . GLN A 1 369 ? 83.674 86.575 84.927 1.00 44.47 369 GLN A O 1
ATOM 1643 N N . VAL A 1 370 ? 81.530 87.201 85.238 1.00 31.87 370 VAL A N 1
ATOM 1644 C CA . VAL A 1 370 ? 81.482 86.702 86.611 1.00 31.64 370 VAL A CA 1
ATOM 1645 C C . VAL A 1 370 ? 81.624 85.181 86.647 1.00 43.05 370 VAL A C 1
ATOM 1646 O O . VAL A 1 370 ? 82.376 84.634 87.469 1.00 48.69 370 VAL A O 1
ATOM 1650 N N . HIS A 1 371 ? 80.923 84.477 85.748 1.00 37.72 371 HIS A N 1
ATOM 1651 C CA . HIS A 1 371 ? 81.013 83.016 85.702 1.00 28.00 371 HIS A CA 1
ATOM 1652 C C . HIS A 1 371 ? 82.419 82.551 85.348 1.00 34.72 371 HIS A C 1
ATOM 1653 O O . HIS A 1 371 ? 82.940 81.601 85.949 1.00 35.05 371 HIS A O 1
ATOM 1660 N N . GLU A 1 372 ? 83.052 83.213 84.376 1.00 39.78 372 GLU A N 1
ATOM 1661 C CA . GLU A 1 372 ? 84.410 82.844 83.996 1.00 32.33 372 GLU A CA 1
ATOM 1662 C C . GLU A 1 372 ? 85.401 83.147 85.110 1.00 32.46 372 GLU A C 1
ATOM 1663 O O . GLU A 1 372 ? 86.350 82.385 85.318 1.00 37.92 372 GLU A O 1
ATOM 1669 N N . ALA A 1 373 ? 85.194 84.247 85.841 1.00 34.61 373 ALA A N 1
ATOM 1670 C CA . ALA A 1 373 ? 86.054 84.552 86.979 1.00 25.95 373 ALA A CA 1
ATOM 1671 C C . ALA A 1 373 ? 85.946 83.484 88.057 1.00 29.97 373 ALA A C 1
ATOM 1672 O O . ALA A 1 373 ? 86.963 83.052 88.620 1.00 46.02 373 ALA A O 1
ATOM 1674 N N . VAL A 1 374 ? 84.720 83.030 88.338 1.00 20.92 374 VAL A N 1
ATOM 1675 C CA . VAL A 1 374 ? 84.512 81.997 89.352 1.00 27.37 374 VAL A CA 1
ATOM 1676 C C . VAL A 1 374 ? 85.163 80.683 88.927 1.00 30.21 374 VAL A C 1
ATOM 1677 O O . VAL A 1 374 ? 85.850 80.026 89.725 1.00 39.21 374 VAL A O 1
ATOM 1681 N N . LYS A 1 375 ? 84.985 80.295 87.658 1.00 21.78 375 LYS A N 1
ATOM 1682 C CA . LYS A 1 375 ? 85.587 79.057 87.162 1.00 20.52 375 LYS A CA 1
ATOM 1683 C C . LYS A 1 375 ? 87.108 79.123 87.173 1.00 19.62 375 LYS A C 1
ATOM 1684 O O . LYS A 1 375 ? 87.774 78.139 87.505 1.00 23.46 375 LYS A O 1
ATOM 1690 N N . LYS A 1 376 ? 87.677 80.273 86.807 1.00 25.38 376 LYS A N 1
ATOM 1691 C CA . LYS A 1 376 ? 89.128 80.413 86.797 1.00 23.08 376 LYS A CA 1
ATOM 1692 C C . LYS A 1 376 ? 89.705 80.360 88.204 1.00 21.03 376 LYS A C 1
ATOM 1693 O O . LYS A 1 376 ? 90.765 79.761 88.418 1.00 25.53 376 LYS A O 1
ATOM 1699 N N . GLN A 1 377 ? 89.026 80.977 89.176 1.00 19.48 377 GLN A N 1
ATOM 1700 C CA . GLN A 1 377 ? 89.480 80.887 90.562 1.00 19.37 377 GLN A CA 1
ATOM 1701 C C . GLN A 1 377 ? 89.410 79.451 91.074 1.00 28.31 377 GLN A C 1
ATOM 1702 O O . GLN A 1 377 ? 90.338 78.974 91.751 1.00 39.96 377 GLN A O 1
ATOM 1708 N N . ALA A 1 378 ? 88.332 78.738 90.732 1.00 15.12 378 ALA A N 1
ATOM 1709 C CA . ALA A 1 378 ? 88.219 77.334 91.114 1.00 11.31 378 ALA A CA 1
ATOM 1710 C C . ALA A 1 378 ? 89.313 76.492 90.472 1.00 25.37 378 ALA A C 1
ATOM 1711 O O . ALA A 1 378 ? 89.858 75.583 91.107 1.00 29.60 378 ALA A O 1
ATOM 1713 N N . MET A 1 379 ? 89.662 76.788 89.220 1.00 25.86 379 MET A N 1
ATOM 1714 C CA . MET A 1 379 ? 90.695 76.014 88.540 1.00 21.69 379 MET A CA 1
ATOM 1715 C C . MET A 1 379 ? 92.082 76.309 89.097 1.00 19.95 379 MET A C 1
ATOM 1716 O O . MET A 1 379 ? 92.937 75.419 89.136 1.00 29.32 379 MET A O 1
ATOM 1721 N N . THR A 1 380 ? 92.330 77.549 89.527 1.00 18.15 380 THR A N 1
ATOM 1722 C CA . THR A 1 380 ? 93.581 77.840 90.223 1.00 10.16 380 THR A CA 1
ATOM 1723 C C . THR A 1 380 ? 93.678 77.052 91.522 1.00 16.02 380 THR A C 1
ATOM 1724 O O . THR A 1 380 ? 94.743 76.507 91.848 1.00 27.35 380 THR A O 1
ATOM 1728 N N . ALA A 1 381 ? 92.570 76.965 92.267 1.00 15.43 381 ALA A N 1
ATOM 1729 C CA . ALA A 1 381 ? 92.559 76.152 93.483 1.00 14.74 381 ALA A CA 1
ATOM 1730 C C . ALA A 1 381 ? 92.802 74.675 93.176 1.00 21.66 381 ALA A C 1
ATOM 1731 O O . ALA A 1 381 ? 93.530 73.987 93.909 1.00 24.67 381 ALA A O 1
ATOM 1733 N N . VAL A 1 382 ? 92.212 74.179 92.085 1.00 21.00 382 VAL A N 1
ATOM 1734 C CA . VAL A 1 382 ? 92.403 72.788 91.676 1.00 10.81 382 VAL A CA 1
ATOM 1735 C C . VAL A 1 382 ? 93.864 72.524 91.319 1.00 15.85 382 VAL A C 1
ATOM 1736 O O . VAL A 1 382 ? 94.429 71.491 91.692 1.00 24.73 382 VAL A O 1
ATOM 1740 N N . LEU A 1 383 ? 94.503 73.460 90.611 1.00 24.98 383 LEU A N 1
ATOM 1741 C CA . LEU A 1 383 ? 95.908 73.290 90.242 1.00 20.17 383 LEU A CA 1
ATOM 1742 C C . LEU A 1 383 ? 96.821 73.326 91.465 1.00 20.86 383 LEU A C 1
ATOM 1743 O O . LEU A 1 383 ? 97.815 72.588 91.527 1.00 30.97 383 LEU A O 1
ATOM 1748 N N . TRP A 1 384 ? 96.499 74.175 92.447 1.00 15.59 384 TRP A N 1
ATOM 1749 C CA . TRP A 1 384 ? 97.260 74.181 93.694 1.00 14.75 384 TRP A CA 1
ATOM 1750 C C . TRP A 1 384 ? 97.143 72.843 94.419 1.00 24.46 384 TRP A C 1
ATOM 1751 O O . TRP A 1 384 ? 98.141 72.305 94.921 1.00 35.65 384 TRP A O 1
ATOM 1762 N N . SER A 1 385 ? 95.934 72.275 94.462 1.00 19.30 385 SER A N 1
ATOM 1763 C CA . SER A 1 385 ? 95.776 70.968 95.095 1.00 15.52 385 SER A CA 1
ATOM 1764 C C . SER A 1 385 ? 96.447 69.856 94.293 1.00 19.49 385 SER A C 1
ATOM 1765 O O . SER A 1 385 ? 96.900 68.869 94.878 1.00 30.47 385 SER A O 1
ATOM 1768 N N . ILE A 1 386 ? 96.519 69.991 92.965 1.00 18.09 386 ILE A N 1
ATOM 1769 C CA . ILE A 1 386 ? 97.236 69.014 92.142 1.00 14.48 386 ILE A CA 1
ATOM 1770 C C . ILE A 1 386 ? 98.722 69.035 92.470 1.00 17.88 386 ILE A C 1
ATOM 1771 O O . ILE A 1 386 ? 99.366 67.983 92.591 1.00 32.98 386 ILE A O 1
ATOM 1776 N N . SER A 1 387 ? 99.288 70.234 92.625 1.00 28.28 387 SER A N 1
ATOM 1777 C CA . SER A 1 387 ? 100.687 70.349 93.026 1.00 23.48 387 SER A CA 1
ATOM 1778 C C . SER A 1 387 ? 100.918 69.758 94.410 1.00 26.69 387 SER A C 1
ATOM 1779 O O . SER A 1 387 ? 101.938 69.104 94.653 1.00 37.66 387 SER A O 1
ATOM 1782 N N . ARG A 1 388 ? 99.970 69.968 95.328 1.00 26.90 388 ARG A N 1
ATOM 1783 C CA . ARG A 1 388 ? 100.084 69.370 96.658 1.00 26.36 388 ARG A CA 1
ATOM 1784 C C . ARG A 1 388 ? 100.011 67.845 96.601 1.00 29.08 388 ARG A C 1
ATOM 1785 O O . ARG A 1 388 ? 100.724 67.153 97.337 1.00 28.72 388 ARG A O 1
ATOM 1793 N N . LEU A 1 389 ? 99.152 67.303 95.736 1.00 29.74 389 LEU A N 1
ATOM 1794 C CA . LEU A 1 389 ? 99.046 65.854 95.593 1.00 23.22 389 LEU A CA 1
ATOM 1795 C C . LEU A 1 389 ? 100.314 65.260 94.997 1.00 30.08 389 LEU A C 1
ATOM 1796 O O . LEU A 1 389 ? 100.742 64.169 95.389 1.00 42.37 389 LEU A O 1
ATOM 1801 N N . ARG A 1 390 ? 100.913 65.955 94.030 1.00 37.92 390 ARG A N 1
ATOM 1802 C CA . ARG A 1 390 ? 102.192 65.519 93.480 1.00 33.67 390 ARG A CA 1
ATOM 1803 C C . ARG A 1 390 ? 103.293 65.587 94.532 1.00 35.57 390 ARG A C 1
ATOM 1804 O O . ARG A 1 390 ? 104.195 64.741 94.547 1.00 41.75 390 ARG A O 1
ATOM 1812 N N . TYR A 1 391 ? 103.220 66.572 95.429 1.00 28.45 391 TYR A N 1
ATOM 1813 C CA . TYR A 1 391 ? 104.127 66.626 96.572 1.00 26.57 391 TYR A CA 1
ATOM 1814 C C . TYR A 1 391 ? 103.936 65.427 97.495 1.00 32.36 391 TYR A C 1
ATOM 1815 O O . TYR A 1 391 ? 104.912 64.879 98.021 1.00 37.07 391 TYR A O 1
ATOM 1824 N N . PHE A 1 392 ? 102.683 65.022 97.722 1.00 37.29 392 PHE A N 1
ATOM 1825 C CA . PHE A 1 392 ? 102.407 63.883 98.598 1.00 36.34 392 PHE A CA 1
ATOM 1826 C C . PHE A 1 392 ? 102.906 62.579 97.990 1.00 39.41 392 PHE A C 1
ATOM 1827 O O . PHE A 1 392 ? 103.573 61.781 98.659 1.00 37.92 392 PHE A O 1
ATOM 1835 N N . TYR A 1 393 ? 102.589 62.345 96.717 1.00 45.15 393 TYR A N 1
ATOM 1836 C CA . TYR A 1 393 ? 102.899 61.077 96.072 1.00 35.51 393 TYR A CA 1
ATOM 1837 C C . TYR A 1 393 ? 104.367 60.940 95.701 1.00 38.10 393 TYR A C 1
ATOM 1838 O O . TYR A 1 393 ? 104.783 59.835 95.335 1.00 43.51 393 TYR A O 1
ATOM 1847 N N . GLN A 1 394 ? 105.142 62.028 95.785 1.00 40.29 394 GLN A N 1
ATOM 1848 C CA . GLN A 1 394 ? 106.553 62.072 95.384 1.00 42.28 394 GLN A CA 1
ATOM 1849 C C . GLN A 1 394 ? 106.737 61.646 93.929 1.00 47.02 394 GLN A C 1
ATOM 1850 O O . GLN A 1 394 ? 107.677 60.927 93.586 1.00 50.44 394 GLN A O 1
ATOM 1856 N N . PHE A 1 395 ? 105.834 62.095 93.066 1.00 53.64 395 PHE A N 1
ATOM 1857 C CA . PHE A 1 395 ? 105.863 61.730 91.659 1.00 54.18 395 PHE A CA 1
ATOM 1858 C C . PHE A 1 395 ? 106.686 62.735 90.866 1.00 60.61 395 PHE A C 1
ATOM 1859 O O . PHE A 1 395 ? 106.533 63.948 91.029 1.00 62.23 395 PHE A O 1
ATOM 1867 N N . GLU A 1 396 ? 107.559 62.222 90.004 1.00 71.21 396 GLU A N 1
ATOM 1868 C CA . GLU A 1 396 ? 108.390 63.052 89.143 1.00 71.17 396 GLU A CA 1
ATOM 1869 C C . GLU A 1 396 ? 107.734 63.139 87.771 1.00 71.48 396 GLU A C 1
ATOM 1870 O O . GLU A 1 396 ? 107.529 62.110 87.117 1.00 70.91 396 GLU A O 1
ATOM 1876 N N . ASP A 1 397 ? 107.418 64.373 87.351 1.00 69.82 397 ASP A N 1
ATOM 1877 C CA . ASP A 1 397 ? 106.657 64.748 86.154 1.00 71.08 397 ASP A CA 1
ATOM 1878 C C . ASP A 1 397 ? 105.456 63.837 85.912 1.00 73.82 397 ASP A C 1
ATOM 1879 O O . ASP A 1 397 ? 104.795 63.418 86.867 1.00 72.97 397 ASP A O 1
ATOM 1884 N N . GLY A 1 398 ? 105.161 63.530 84.651 1.00 68.51 398 GLY A N 1
ATOM 1885 C CA . GLY A 1 398 ? 104.023 62.690 84.336 1.00 64.70 398 GLY A CA 1
ATOM 1886 C C . GLY A 1 398 ? 102.706 63.376 84.648 1.00 63.11 398 GLY A C 1
ATOM 1887 O O . GLY A 1 398 ? 102.573 64.602 84.583 1.00 65.08 398 GLY A O 1
ATOM 1888 N N . ASP A 1 399 ? 101.711 62.565 85.000 1.00 53.85 399 ASP A N 1
ATOM 1889 C CA . ASP A 1 399 ? 100.392 63.085 85.348 1.00 54.19 399 ASP A CA 1
ATOM 1890 C C . ASP A 1 399 ? 99.773 62.136 86.364 1.00 55.90 399 ASP A C 1
ATOM 1891 O O . ASP A 1 399 ? 99.499 60.977 86.038 1.00 56.40 399 ASP A O 1
ATOM 1896 N N . ILE A 1 400 ? 99.565 62.626 87.588 1.00 49.37 400 ILE A N 1
ATOM 1897 C CA . ILE A 1 400 ? 99.022 61.785 88.649 1.00 45.91 400 ILE A CA 1
ATOM 1898 C C . ILE A 1 400 ? 97.556 61.458 88.392 1.00 51.74 400 ILE A C 1
ATOM 1899 O O . ILE A 1 400 ? 97.119 60.320 88.598 1.00 57.14 400 ILE A O 1
ATOM 1904 N N . LEU A 1 401 ? 96.773 62.436 87.934 1.00 47.38 401 LEU A N 1
ATOM 1905 C CA . LEU A 1 401 ? 95.351 62.222 87.660 1.00 46.85 401 LEU A CA 1
ATOM 1906 C C . LEU A 1 401 ? 95.201 61.600 86.271 1.00 51.71 401 LEU A C 1
ATOM 1907 O O . LEU A 1 401 ? 94.786 62.235 85.300 1.00 53.50 401 LEU A O 1
ATOM 1912 N N . SER A 1 402 ? 95.544 60.318 86.194 1.00 57.98 402 SER A N 1
ATOM 1913 C CA . SER A 1 402 ? 95.572 59.591 84.936 1.00 56.58 402 SER A CA 1
ATOM 1914 C C . SER A 1 402 ? 94.886 58.246 85.105 1.00 57.99 402 SER A C 1
ATOM 1915 O O . SER A 1 402 ? 94.835 57.690 86.204 1.00 58.81 402 SER A O 1
ATOM 1918 N N . ASN A 1 403 ? 94.363 57.727 83.998 1.00 62.14 403 ASN A N 1
ATOM 1919 C CA . ASN A 1 403 ? 93.614 56.481 84.003 1.00 62.50 403 ASN A CA 1
ATOM 1920 C C . ASN A 1 403 ? 94.306 55.363 83.239 1.00 64.82 403 ASN A C 1
ATOM 1921 O O . ASN A 1 403 ? 93.795 54.239 83.218 1.00 65.51 403 ASN A O 1
ATOM 1926 N N . LYS A 1 404 ? 95.447 55.634 82.615 1.00 71.50 404 LYS A N 1
ATOM 1927 C CA . LYS A 1 404 ? 96.163 54.596 81.895 1.00 73.37 404 LYS A CA 1
ATOM 1928 C C . LYS A 1 404 ? 96.911 53.689 82.870 1.00 75.19 404 LYS A C 1
ATOM 1929 O O . LYS A 1 404 ? 97.082 54.010 84.047 1.00 75.80 404 LYS A O 1
ATOM 1935 N N . ASN A 1 405 ? 97.367 52.548 82.347 1.00 77.03 405 ASN A N 1
ATOM 1936 C CA . ASN A 1 405 ? 97.764 51.412 83.183 1.00 77.42 405 ASN A CA 1
ATOM 1937 C C . ASN A 1 405 ? 98.918 51.661 84.159 1.00 76.67 405 ASN A C 1
ATOM 1938 O O . ASN A 1 405 ? 98.746 51.344 85.350 1.00 77.48 405 ASN A O 1
ATOM 1943 N N . PRO A 1 406 ? 100.097 52.180 83.762 1.00 67.90 406 PRO A N 1
ATOM 1944 C CA . PRO A 1 406 ? 101.229 52.137 84.715 1.00 68.27 406 PRO A CA 1
ATOM 1945 C C . PRO A 1 406 ? 101.092 53.106 85.878 1.00 72.25 406 PRO A C 1
ATOM 1946 O O . 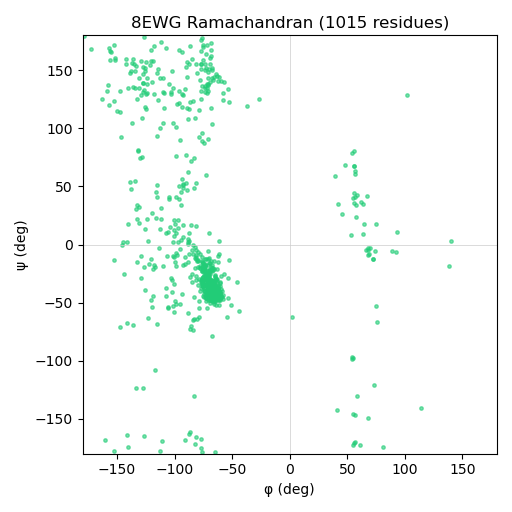PRO A 1 406 ? 101.392 52.738 87.021 1.00 73.71 406 PRO A O 1
ATOM 1950 N N . ILE A 1 407 ? 100.631 54.332 85.624 1.00 66.50 407 ILE A N 1
ATOM 1951 C CA . ILE A 1 407 ? 100.465 55.296 86.708 1.00 65.02 407 ILE A CA 1
ATOM 1952 C C . ILE A 1 407 ? 99.333 54.878 87.638 1.00 62.79 407 ILE A C 1
ATOM 1953 O O . ILE A 1 407 ? 99.425 55.047 88.859 1.00 63.84 407 ILE A O 1
ATOM 1958 N N . LYS A 1 408 ? 98.252 54.325 87.081 1.00 63.45 408 LYS A N 1
ATOM 1959 C CA . LYS A 1 408 ? 97.153 53.841 87.911 1.00 63.47 408 LYS A CA 1
ATOM 1960 C C . LYS A 1 408 ? 97.593 52.668 88.778 1.00 64.27 408 LYS A C 1
ATOM 1961 O O . LYS A 1 408 ? 97.215 52.577 89.952 1.00 64.65 408 LYS A O 1
ATOM 1967 N N . ASP A 1 409 ? 98.413 51.772 88.223 1.00 70.74 409 ASP A N 1
ATOM 1968 C CA . ASP A 1 409 ? 98.924 50.653 89.009 1.00 72.83 409 ASP A CA 1
ATOM 1969 C C . ASP A 1 409 ? 99.907 51.124 90.075 1.00 74.87 409 ASP A C 1
ATOM 1970 O O . ASP A 1 409 ? 99.994 50.524 91.152 1.00 74.36 409 ASP A O 1
ATOM 1975 N N . PHE A 1 410 ? 100.665 52.185 89.788 1.00 68.61 410 PHE A N 1
ATOM 1976 C CA . PHE A 1 410 ? 101.531 52.772 90.806 1.00 65.84 410 PHE A CA 1
ATOM 1977 C C . PHE A 1 410 ? 100.715 53.407 91.926 1.00 64.69 410 PHE A C 1
ATOM 1978 O O . PHE A 1 410 ? 101.080 53.307 93.103 1.00 64.39 410 PHE A O 1
ATOM 1986 N N . ARG A 1 411 ? 99.617 54.081 91.575 1.00 60.23 411 ARG A N 1
ATOM 1987 C CA . ARG A 1 411 ? 98.785 54.732 92.584 1.00 60.81 411 ARG A CA 1
ATOM 1988 C C . ARG A 1 411 ? 98.050 53.714 93.444 1.00 61.61 411 ARG A C 1
ATOM 1989 O O . ARG A 1 411 ? 97.910 53.907 94.657 1.00 63.60 411 ARG A O 1
ATOM 1997 N N . ASP A 1 412 ? 97.570 52.627 92.838 1.00 64.92 412 ASP A N 1
ATOM 1998 C CA . ASP A 1 412 ? 96.841 51.619 93.597 1.00 65.01 412 ASP A CA 1
ATOM 1999 C C . ASP A 1 412 ? 97.756 50.779 94.477 1.00 65.31 412 ASP A C 1
ATOM 2000 O O . ASP A 1 412 ? 97.269 50.109 95.391 1.00 67.73 412 ASP A O 1
ATOM 2005 N N . LYS A 1 413 ? 99.062 50.797 94.224 1.00 61.78 413 LYS A N 1
ATOM 2006 C CA . LYS A 1 413 ? 100.022 50.035 95.007 1.00 64.06 413 LYS A CA 1
ATOM 2007 C C . LYS A 1 413 ? 100.844 50.912 95.941 1.00 61.17 413 LYS A C 1
ATOM 2008 O O . LYS A 1 413 ? 101.834 50.436 96.507 1.00 60.93 413 LYS A O 1
ATOM 2014 N N . PHE A 1 414 ? 100.468 52.177 96.108 1.00 56.51 414 PHE A N 1
ATOM 2015 C CA . PHE A 1 414 ? 101.260 53.090 96.919 1.00 57.63 414 PHE A CA 1
ATOM 2016 C C . PHE A 1 414 ? 101.152 52.736 98.396 1.00 61.86 414 PHE A C 1
ATOM 2017 O O . PHE A 1 414 ? 100.059 52.492 98.914 1.00 64.73 414 PHE A O 1
ATOM 2025 N N . LEU A 1 415 ? 102.316 52.670 99.053 1.00 65.84 415 LEU A N 1
ATOM 2026 C CA . LEU A 1 415 ? 102.502 52.345 100.467 1.00 65.75 415 LEU A CA 1
ATOM 2027 C C . LEU A 1 415 ? 102.065 50.923 100.814 1.00 68.54 415 LEU A C 1
ATOM 2028 O O . LEU A 1 415 ? 102.011 50.558 101.992 1.00 70.49 415 LEU A O 1
ATOM 2033 N N . ARG A 1 416 ? 101.762 50.112 99.805 1.00 66.82 416 ARG A N 1
ATOM 2034 C CA . ARG A 1 416 ? 101.487 48.703 100.029 1.00 62.61 416 ARG A CA 1
ATOM 2035 C C . ARG A 1 416 ? 102.794 47.930 100.139 1.00 67.17 416 ARG A C 1
ATOM 2036 O O . ARG A 1 416 ? 103.837 48.364 99.641 1.00 69.58 416 ARG A O 1
ATOM 2044 N N . ASP A 1 417 ? 102.727 46.787 100.830 1.00 78.86 417 ASP A N 1
ATOM 2045 C CA . ASP A 1 417 ? 103.841 45.859 101.028 1.00 80.85 417 ASP A CA 1
ATOM 2046 C C . ASP A 1 417 ? 105.010 46.504 101.768 1.00 81.78 417 ASP A C 1
ATOM 2047 O O . ASP A 1 417 ? 104.901 47.625 102.274 1.00 83.78 417 ASP A O 1
ATOM 2052 N N . THR A 1 418 ? 106.127 45.787 101.862 1.00 82.33 418 THR A N 1
ATOM 2053 C CA . THR A 1 418 ? 107.331 46.318 102.487 1.00 82.36 418 THR A CA 1
ATOM 2054 C C . THR A 1 418 ? 108.581 46.171 101.637 1.00 81.79 418 THR A C 1
ATOM 2055 O O . THR A 1 418 ? 109.614 46.749 101.995 1.00 82.11 418 THR A O 1
ATOM 2059 N N . ASN A 1 419 ? 108.531 45.421 100.534 1.00 84.99 419 ASN A N 1
ATOM 2060 C CA . ASN A 1 419 ? 109.690 45.298 99.661 1.00 85.40 419 ASN A CA 1
ATOM 2061 C C . ASN A 1 419 ? 109.940 46.566 98.857 1.00 85.69 419 ASN A C 1
ATOM 2062 O O . ASN A 1 419 ? 111.084 46.829 98.475 1.00 85.69 419 ASN A O 1
ATOM 2067 N N . LYS A 1 420 ? 108.901 47.356 98.596 1.00 83.01 420 LYS A N 1
ATOM 2068 C CA . LYS A 1 420 ? 109.027 48.580 97.815 1.00 80.18 420 LYS A CA 1
ATOM 2069 C C . LYS A 1 420 ? 109.075 49.833 98.676 1.00 78.98 420 LYS A C 1
ATOM 2070 O O . LYS A 1 420 ? 109.763 50.793 98.321 1.00 76.73 420 LYS A O 1
ATOM 2076 N N . TYR A 1 421 ? 108.368 49.847 99.802 1.00 77.33 421 TYR A N 1
ATOM 2077 C CA . TYR A 1 421 ? 108.291 51.013 100.668 1.00 75.29 421 TYR A CA 1
ATOM 2078 C C . TYR A 1 421 ? 108.707 50.646 102.087 1.00 75.53 421 TYR A C 1
ATOM 2079 O O . TYR A 1 421 ? 108.650 49.487 102.503 1.00 78.74 421 TYR A O 1
ATOM 2088 N N . THR A 1 422 ? 109.127 51.666 102.828 1.00 75.00 422 THR A N 1
ATOM 2089 C CA . THR A 1 422 ? 109.750 51.512 104.132 1.00 76.65 422 THR A CA 1
ATOM 2090 C C . THR A 1 422 ? 108.891 52.270 105.146 1.00 79.39 422 THR A C 1
ATOM 2091 O O . THR A 1 422 ? 107.989 53.026 104.771 1.00 82.76 422 THR A O 1
ATOM 2095 N N . HIS A 1 423 ? 109.144 52.046 106.441 1.00 81.57 423 HIS A N 1
ATOM 2096 C CA . HIS A 1 423 ? 108.426 52.775 107.484 1.00 82.75 423 HIS A CA 1
ATOM 2097 C C . HIS A 1 423 ? 108.715 54.270 107.438 1.00 85.51 423 HIS A C 1
ATOM 2098 O O . HIS A 1 423 ? 107.861 55.079 107.821 1.00 84.74 423 HIS A O 1
ATOM 2105 N N . GLU A 1 424 ? 109.908 54.656 106.978 1.00 85.56 424 GLU A N 1
ATOM 2106 C CA . GLU A 1 424 ? 110.213 56.072 106.805 1.00 84.30 424 GLU A CA 1
ATOM 2107 C C . GLU A 1 424 ? 109.329 56.701 105.735 1.00 82.16 424 GLU A C 1
ATOM 2108 O O . GLU A 1 424 ? 108.909 57.854 105.872 1.00 83.99 424 GLU A O 1
ATOM 2114 N N . ASP A 1 425 ? 109.024 55.951 104.672 1.00 76.40 425 ASP A N 1
ATOM 2115 C CA . ASP A 1 425 ? 108.163 56.470 103.613 1.00 79.07 425 ASP A CA 1
ATOM 2116 C C . ASP A 1 425 ? 106.748 56.724 104.120 1.00 78.06 425 ASP A C 1
ATOM 2117 O O . ASP A 1 425 ? 106.167 57.787 103.864 1.00 78.79 425 ASP A O 1
ATOM 2122 N N . VAL A 1 426 ? 106.181 55.763 104.855 1.00 72.39 426 VAL A N 1
ATOM 2123 C CA . VAL A 1 426 ? 104.818 55.933 105.350 1.00 74.31 426 VAL A CA 1
ATOM 2124 C C . VAL A 1 426 ? 104.776 57.006 106.432 1.00 75.70 426 VAL A C 1
ATOM 2125 O O . VAL A 1 426 ? 103.804 57.766 106.530 1.00 73.55 426 VAL A O 1
ATOM 2129 N N . GLU A 1 427 ? 105.851 57.126 107.222 1.00 74.06 427 GLU A N 1
ATOM 2130 C CA . GLU A 1 427 ? 105.911 58.171 108.238 1.00 72.19 427 GLU A CA 1
ATOM 2131 C C . GLU A 1 427 ? 105.979 59.553 107.605 1.00 75.01 427 GLU A C 1
ATOM 2132 O O . GLU A 1 427 ? 105.278 60.473 108.038 1.00 74.08 427 GLU A O 1
ATOM 2138 N N . ALA A 1 428 ? 106.800 59.710 106.562 1.00 70.54 428 ALA A N 1
ATOM 2139 C CA . ALA A 1 428 ? 106.898 60.992 105.873 1.00 67.36 428 ALA A CA 1
ATOM 2140 C C . ALA A 1 428 ? 105.591 61.353 105.180 1.00 66.59 428 ALA A C 1
ATOM 2141 O O . ALA A 1 428 ? 105.166 62.514 105.218 1.00 69.24 428 ALA A O 1
ATOM 2143 N N . CYS A 1 429 ? 104.936 60.373 104.549 1.00 61.16 429 CYS A N 1
ATOM 2144 C CA . CYS A 1 429 ? 103.662 60.647 103.889 1.00 61.35 429 CYS A CA 1
ATOM 2145 C C . CYS A 1 429 ? 102.587 61.048 104.891 1.00 63.16 429 CYS A C 1
ATOM 2146 O O . CYS A 1 429 ? 101.857 62.022 104.669 1.00 61.55 429 CYS A O 1
ATOM 2149 N N . LYS A 1 430 ? 102.490 60.332 106.015 1.00 64.18 430 LYS A N 1
ATOM 2150 C CA . LYS A 1 430 ? 101.472 60.668 107.004 1.00 62.26 430 LYS A CA 1
ATOM 2151 C C . LYS A 1 430 ? 101.798 61.974 107.722 1.00 62.20 430 LYS A C 1
ATOM 2152 O O . LYS A 1 430 ? 100.884 62.685 108.155 1.00 68.19 430 LYS A O 1
ATOM 2158 N N . GLU A 1 431 ? 103.083 62.333 107.812 1.00 57.31 431 GLU A N 1
ATOM 2159 C CA . GLU A 1 431 ? 103.459 63.594 108.437 1.00 59.59 431 GLU A CA 1
ATOM 2160 C C . GLU A 1 431 ? 103.173 64.771 107.515 1.00 58.04 431 GLU A C 1
ATOM 2161 O O . GLU A 1 431 ? 102.812 65.858 107.981 1.00 54.38 431 GLU A O 1
ATOM 2167 N N . LYS A 1 432 ? 103.349 64.581 106.206 1.00 53.28 432 LYS A N 1
ATOM 2168 C CA . LYS A 1 432 ? 102.912 65.596 105.253 1.00 46.88 432 LYS A CA 1
ATOM 2169 C C . LYS A 1 432 ? 101.396 65.722 105.251 1.00 47.28 432 LYS A C 1
ATOM 2170 O O . LYS A 1 432 ? 100.858 66.824 105.104 1.00 50.39 432 LYS A O 1
ATOM 2176 N N . LEU A 1 433 ? 100.690 64.598 105.403 1.00 50.38 433 LEU A N 1
ATOM 2177 C CA . LEU A 1 433 ? 99.232 64.625 105.383 1.00 49.38 433 LEU A CA 1
ATOM 2178 C C . LEU A 1 433 ? 98.663 65.278 106.636 1.00 45.06 433 LEU A C 1
ATOM 2179 O O . LEU A 1 433 ? 97.591 65.891 106.587 1.00 43.39 433 LEU A O 1
ATOM 2184 N N . GLN A 1 434 ? 99.364 65.153 107.767 1.00 43.65 434 GLN A N 1
ATOM 2185 C CA . GLN A 1 434 ? 98.891 65.727 109.024 1.00 40.40 434 GLN A CA 1
ATOM 2186 C C . GLN A 1 434 ? 98.844 67.252 108.988 1.00 46.60 434 GLN A C 1
ATOM 2187 O O . GLN A 1 434 ? 98.020 67.852 109.688 1.00 46.36 434 GLN A O 1
ATOM 2193 N N . ASP A 1 435 ? 99.676 67.888 108.159 1.00 50.58 435 ASP A N 1
ATOM 2194 C CA . ASP A 1 435 ? 99.692 69.347 108.077 1.00 40.87 435 ASP A CA 1
ATOM 2195 C C . ASP A 1 435 ? 98.403 69.904 107.490 1.00 38.33 435 ASP A C 1
ATOM 2196 O O . ASP A 1 435 ? 98.092 71.082 107.687 1.00 43.22 435 ASP A O 1
ATOM 2201 N N . PHE A 1 436 ? 97.644 69.082 106.764 1.00 40.80 436 PHE A N 1
ATOM 2202 C CA . PHE A 1 436 ? 96.393 69.535 106.170 1.00 40.62 436 PHE A CA 1
ATOM 2203 C C . PHE A 1 436 ? 95.183 68.776 106.702 1.00 44.33 436 PHE A C 1
ATOM 2204 O O . PHE A 1 436 ? 94.057 69.262 106.564 1.00 44.20 436 PHE A O 1
ATOM 2212 N N . PHE A 1 437 ? 95.379 67.613 107.326 1.00 45.70 437 PHE A N 1
ATOM 2213 C CA . PHE A 1 437 ? 94.267 66.747 107.680 1.00 36.59 437 PHE A CA 1
ATOM 2214 C C . PHE A 1 437 ? 94.374 66.317 109.136 1.00 42.69 437 PHE A C 1
ATOM 2215 O O . PHE A 1 437 ? 95.493 66.094 109.620 1.00 54.10 437 PHE A O 1
ATOM 2223 N N . PRO A 1 438 ? 93.257 66.204 109.853 1.00 47.65 438 PRO A N 1
ATOM 2224 C CA . PRO A 1 438 ? 93.294 65.758 111.262 1.00 48.80 438 PRO A CA 1
ATOM 2225 C C . PRO A 1 438 ? 93.277 64.240 111.403 1.00 53.46 438 PRO A C 1
ATOM 2226 O O . PRO A 1 438 ? 92.297 63.620 111.821 1.00 62.88 438 PRO A O 1
ATOM 2230 N N . LEU A 1 439 ? 94.398 63.608 111.050 1.00 50.23 439 LEU A N 1
ATOM 2231 C CA . LEU A 1 439 ? 94.454 62.149 111.050 1.00 51.09 439 LEU A CA 1
ATOM 2232 C C . LEU A 1 439 ? 94.610 61.587 112.459 1.00 55.25 439 LEU A C 1
ATOM 2233 O O . LEU A 1 439 ? 94.001 60.562 112.794 1.00 55.75 439 LEU A O 1
ATOM 2238 N N . LYS A 1 440 ? 95.429 62.236 113.291 1.00 60.14 440 LYS A N 1
ATOM 2239 C CA . LYS A 1 440 ? 95.680 61.736 114.641 1.00 61.71 440 LYS A CA 1
ATOM 2240 C C . LYS A 1 440 ? 94.428 61.826 115.507 1.00 64.58 440 LYS A C 1
ATOM 2241 O O . LYS A 1 440 ? 94.130 60.908 116.282 1.00 68.07 440 LYS A O 1
ATOM 2247 N N . GLU A 1 441 ? 93.671 62.917 115.368 1.00 66.57 441 GLU A N 1
ATOM 2248 C CA . GLU A 1 441 ? 92.419 63.056 116.103 1.00 65.61 441 GLU A CA 1
ATOM 2249 C C . GLU A 1 441 ? 91.399 62.020 115.652 1.00 69.01 441 GLU A C 1
ATOM 2250 O O . GLU A 1 441 ? 90.643 61.489 116.472 1.00 74.94 441 GLU A O 1
ATOM 2256 N N . LEU A 1 442 ? 91.374 61.710 114.353 1.00 62.12 442 LEU A N 1
ATOM 2257 C CA . LEU A 1 442 ? 90.490 60.665 113.847 1.00 57.28 442 LEU A CA 1
ATOM 2258 C C . LEU A 1 442 ? 90.870 59.300 114.406 1.00 60.27 442 LEU A C 1
ATOM 2259 O O . LEU A 1 442 ? 89.994 58.500 114.760 1.00 67.16 442 LEU A O 1
ATOM 2264 N N . GLN A 1 443 ? 92.172 59.019 114.493 1.00 66.31 443 GLN A N 1
ATOM 2265 C CA . GLN A 1 443 ? 92.621 57.752 115.060 1.00 70.72 443 GLN A CA 1
ATOM 2266 C C . GLN A 1 443 ? 92.250 57.638 116.534 1.00 73.79 443 GLN A C 1
ATOM 2267 O O . GLN A 1 443 ? 91.786 56.582 116.984 1.00 76.09 443 GLN A O 1
ATOM 2273 N N . GLU A 1 444 ? 92.431 58.722 117.296 1.00 78.91 444 GLU A N 1
ATOM 2274 C CA . GLU A 1 444 ? 92.044 58.713 118.707 1.00 77.66 444 GLU A CA 1
ATOM 2275 C C . GLU A 1 444 ? 90.536 58.562 118.872 1.00 79.13 444 GLU A C 1
ATOM 2276 O O . GLU A 1 444 ? 90.072 57.869 119.785 1.00 83.61 444 GLU A O 1
ATOM 2282 N N . LYS A 1 445 ? 89.757 59.207 117.998 1.00 82.08 445 LYS A N 1
ATOM 2283 C CA . LYS A 1 445 ? 88.303 59.095 118.063 1.00 83.06 445 LYS A CA 1
ATOM 2284 C C . LYS A 1 445 ? 87.844 57.670 117.780 1.00 84.90 445 LYS A C 1
ATOM 2285 O O . LYS A 1 445 ? 86.958 57.151 118.468 1.00 86.50 445 LYS A O 1
ATOM 2291 N N . ILE A 1 446 ? 88.440 57.020 116.777 1.00 86.13 446 ILE A N 1
ATOM 2292 C CA . ILE A 1 446 ? 88.089 55.633 116.475 1.00 87.31 446 ILE A CA 1
ATOM 2293 C C . ILE A 1 446 ? 88.499 54.717 117.623 1.00 87.35 446 ILE A C 1
ATOM 2294 O O . ILE A 1 446 ? 87.763 53.793 117.995 1.00 87.70 446 ILE A O 1
ATOM 2299 N N . LYS A 1 447 ? 89.666 54.981 118.222 1.00 90.27 447 LYS A N 1
ATOM 2300 C CA . LYS A 1 447 ? 90.133 54.179 119.350 1.00 89.67 447 LYS A CA 1
ATOM 2301 C C . LYS A 1 447 ? 89.203 54.296 120.552 1.00 92.10 447 LYS A C 1
ATOM 2302 O O . LYS A 1 447 ? 88.919 53.298 121.224 1.00 93.24 447 LYS A O 1
ATOM 2308 N N . GLU A 1 448 ? 88.716 55.504 120.842 1.00 101.89 448 GLU A N 1
ATOM 2309 C CA . GLU A 1 448 ? 87.793 55.664 121.963 1.00 102.18 448 GLU A CA 1
ATOM 2310 C C . GLU A 1 448 ? 86.402 55.139 121.623 1.00 101.61 448 GLU A C 1
ATOM 2311 O O . GLU A 1 448 ? 85.661 54.716 122.517 1.00 100.93 448 GLU A O 1
ATOM 2317 N N . ASP A 1 449 ? 86.026 55.165 120.342 1.00 109.58 449 ASP A N 1
ATOM 2318 C CA . ASP A 1 449 ? 84.741 54.604 119.936 1.00 110.49 449 ASP A CA 1
ATOM 2319 C C . ASP A 1 449 ? 84.733 53.087 120.063 1.00 111.35 449 ASP A C 1
ATOM 2320 O O . ASP A 1 449 ? 83.713 52.493 120.429 1.00 112.31 449 ASP A O 1
ATOM 2325 N N . ALA A 1 450 ? 85.858 52.442 119.747 1.00 118.90 450 ALA A N 1
ATOM 2326 C CA . ALA A 1 450 ? 85.946 50.994 119.907 1.00 119.35 450 ALA A CA 1
ATOM 2327 C C . ALA A 1 450 ? 85.949 50.603 121.379 1.00 120.29 450 ALA A C 1
ATOM 2328 O O . ALA A 1 450 ? 85.437 49.540 121.749 1.00 119.87 450 ALA A O 1
ATOM 2330 N N . LYS A 1 451 ? 86.527 51.452 122.233 1.00 126.54 451 LYS A N 1
ATOM 2331 C CA . LYS A 1 451 ? 86.570 51.161 123.663 1.00 127.12 451 LYS A CA 1
ATOM 2332 C C . LYS A 1 451 ? 85.190 51.276 124.298 1.00 127.55 451 LYS A C 1
ATOM 2333 O O . LYS A 1 451 ? 84.847 50.497 125.195 1.00 127.44 451 LYS A O 1
ATOM 2339 N N . GLY A 1 452 ? 84.387 52.243 123.850 1.00 135.28 452 GLY A N 1
ATOM 2340 C CA . GLY A 1 452 ? 83.081 52.464 124.444 1.00 135.07 452 GLY A CA 1
ATOM 2341 C C . GLY A 1 452 ? 82.033 51.448 124.042 1.00 137.27 452 GLY A C 1
ATOM 2342 O O . GLY A 1 452 ? 80.988 51.362 124.696 1.00 137.47 452 GLY A O 1
ATOM 2343 N N . LEU A 1 453 ? 82.283 50.679 122.982 1.00 139.69 453 LEU A N 1
ATOM 2344 C CA . LEU A 1 453 ? 81.318 49.684 122.533 1.00 139.67 453 LEU A CA 1
ATOM 2345 C C . LEU A 1 453 ? 81.299 48.437 123.407 1.00 139.99 453 LEU A C 1
ATOM 2346 O O . LEU A 1 453 ? 80.358 47.644 123.301 1.00 138.51 453 LEU A O 1
ATOM 2351 N N . GLN A 1 454 ? 82.301 48.246 124.261 1.00 154.63 454 GLN A N 1
ATOM 2352 C CA . GLN A 1 454 ? 82.385 47.069 125.114 1.00 155.28 454 GLN A CA 1
ATOM 2353 C C . GLN A 1 454 ? 81.786 47.289 126.496 1.00 156.19 454 GLN A C 1
ATOM 2354 O O . GLN A 1 454 ? 81.857 46.385 127.336 1.00 156.05 454 GLN A O 1
ATOM 2360 N N . GLU A 1 455 ? 81.200 48.459 126.755 1.00 160.44 455 GLU A N 1
ATOM 2361 C CA . GLU A 1 455 ? 80.642 48.772 128.062 1.00 160.29 455 GLU A CA 1
ATOM 2362 C C . GLU A 1 455 ? 79.145 49.041 128.055 1.00 160.36 455 GLU A C 1
ATOM 2363 O O . GLU A 1 455 ? 78.514 48.925 129.111 1.00 160.02 455 GLU A O 1
ATOM 2369 N N . THR A 1 456 ? 78.560 49.390 126.911 1.00 163.96 456 THR A N 1
ATOM 2370 C CA . THR A 1 456 ? 77.128 49.642 126.796 1.00 164.09 456 THR A CA 1
ATOM 2371 C C . THR A 1 456 ? 76.535 48.625 125.833 1.00 164.04 456 THR A C 1
ATOM 2372 O O . THR A 1 456 ? 77.051 48.441 124.725 1.00 163.68 456 THR A O 1
ATOM 2376 N N . ASP A 1 457 ? 75.456 47.969 126.254 1.00 168.77 457 ASP A N 1
ATOM 2377 C CA . ASP A 1 457 ? 74.833 46.912 125.469 1.00 169.32 457 ASP A CA 1
ATOM 2378 C C . ASP A 1 457 ? 73.518 47.333 124.825 1.00 168.78 457 ASP A C 1
ATOM 2379 O O . ASP A 1 457 ? 72.998 46.595 123.982 1.00 168.46 457 ASP A O 1
ATOM 2384 N N . ASN A 1 458 ? 72.969 48.493 125.190 1.00 166.84 458 ASN A N 1
ATOM 2385 C CA . ASN A 1 458 ? 71.696 48.937 124.617 1.00 166.50 458 ASN A CA 1
ATOM 2386 C C . ASN A 1 458 ? 71.731 50.463 124.511 1.00 166.61 458 ASN A C 1
ATOM 2387 O O . ASN A 1 458 ? 71.358 51.170 125.451 1.00 166.32 458 ASN A O 1
ATOM 2392 N N . LYS A 1 459 ? 72.164 50.951 123.348 1.00 161.21 459 LYS A N 1
ATOM 2393 C CA . LYS A 1 459 ? 72.172 52.377 123.036 1.00 160.33 459 LYS A CA 1
ATOM 2394 C C . LYS A 1 459 ? 72.312 52.582 121.533 1.00 160.40 459 LYS A C 1
ATOM 2395 O O . LYS A 1 459 ? 73.254 52.072 120.918 1.00 160.19 459 LYS A O 1
ATOM 2401 N N . GLN A 1 460 ? 71.382 53.326 120.934 1.00 160.84 460 GLN A N 1
ATOM 2402 C CA . GLN A 1 460 ? 71.389 53.563 119.490 1.00 159.92 460 GLN A CA 1
ATOM 2403 C C . GLN A 1 460 ? 72.196 54.825 119.201 1.00 160.30 460 GLN A C 1
ATOM 2404 O O . GLN A 1 460 ? 71.663 55.903 118.932 1.00 160.04 460 GLN A O 1
ATOM 2410 N N . ALA A 1 461 ? 73.516 54.677 119.259 1.00 160.21 461 ALA A N 1
ATOM 2411 C CA . ALA A 1 461 ? 74.431 55.773 118.981 1.00 160.14 461 ALA A CA 1
ATOM 2412 C C . ALA A 1 461 ? 74.740 55.846 117.491 1.00 159.75 461 ALA A C 1
ATOM 2413 O O . ALA A 1 461 ? 74.647 54.851 116.766 1.00 158.88 461 ALA A O 1
ATOM 2415 N N . ASP A 1 462 ? 75.114 57.044 117.039 1.00 155.07 462 ASP A N 1
ATOM 2416 C CA . ASP A 1 462 ? 75.435 57.283 115.631 1.00 155.05 462 ASP A CA 1
ATOM 2417 C C . ASP A 1 462 ? 76.915 56.992 115.364 1.00 154.85 462 ASP A C 1
ATOM 2418 O O . ASP A 1 462 ? 77.703 57.860 114.988 1.00 153.97 462 ASP A O 1
ATOM 2423 N N . THR A 1 463 ? 77.288 55.728 115.576 1.00 146.07 463 THR A N 1
ATOM 2424 C CA . THR A 1 463 ? 78.662 55.274 115.391 1.00 144.34 463 THR A CA 1
ATOM 2425 C C . THR A 1 463 ? 78.763 54.082 114.449 1.00 142.66 463 THR A C 1
ATOM 2426 O O . THR A 1 463 ? 79.812 53.428 114.407 1.00 140.84 463 THR A O 1
ATOM 2430 N N . THR A 1 464 ? 77.699 53.773 113.703 1.00 137.40 464 THR A N 1
ATOM 2431 C CA . THR A 1 464 ? 77.744 52.648 112.774 1.00 137.10 464 THR A CA 1
ATOM 2432 C C . THR A 1 464 ? 78.661 52.943 111.593 1.00 136.32 464 THR A C 1
ATOM 2433 O O . THR A 1 464 ? 79.362 52.050 111.103 1.00 135.45 464 THR A O 1
ATOM 2437 N N . ASP A 1 465 ? 78.662 54.191 111.119 1.00 124.19 465 ASP A N 1
ATOM 2438 C CA . ASP A 1 465 ? 79.531 54.569 110.009 1.00 123.00 465 ASP A CA 1
ATOM 2439 C C . ASP A 1 465 ? 80.996 54.568 110.429 1.00 122.70 465 ASP A C 1
ATOM 2440 O O . ASP A 1 465 ? 81.876 54.187 109.648 1.00 122.19 465 ASP A O 1
ATOM 2445 N N . PHE A 1 466 ? 81.278 55.000 111.661 1.00 114.05 466 PHE A N 1
ATOM 2446 C CA . PHE A 1 466 ? 82.653 55.007 112.150 1.00 112.64 466 PHE A CA 1
ATOM 2447 C C . PHE A 1 466 ? 83.172 53.598 112.410 1.00 112.91 466 PHE A C 1
ATOM 2448 O O . PHE A 1 466 ? 84.382 53.361 112.327 1.00 111.15 466 PHE A O 1
ATOM 2456 N N . LYS A 1 467 ? 82.280 52.657 112.727 1.00 117.47 467 LYS A N 1
ATOM 2457 C CA . LYS A 1 467 ? 82.715 51.303 113.054 1.00 117.06 467 LYS A CA 1
ATOM 2458 C C . LYS A 1 467 ? 83.137 50.524 111.814 1.00 117.12 467 LYS A C 1
ATOM 2459 O O . LYS A 1 467 ? 83.947 49.597 111.915 1.00 117.06 467 LYS A O 1
ATOM 2465 N N . ALA A 1 468 ? 82.600 50.881 110.645 1.00 109.81 468 ALA A N 1
ATOM 2466 C CA . ALA A 1 468 ? 82.898 50.131 109.428 1.00 108.99 468 ALA A CA 1
ATOM 2467 C C . ALA A 1 468 ? 84.330 50.362 108.959 1.00 109.42 468 ALA A C 1
ATOM 2468 O O . ALA A 1 468 ? 84.963 49.452 108.411 1.00 107.63 468 ALA A O 1
ATOM 2470 N N . ILE A 1 469 ? 84.856 51.566 109.160 1.00 96.44 469 ILE A N 1
ATOM 2471 C CA . ILE A 1 469 ? 86.183 51.920 108.680 1.00 92.67 469 ILE A CA 1
ATOM 2472 C C . ILE A 1 469 ? 87.225 51.847 109.797 1.00 92.55 469 ILE A C 1
ATOM 2473 O O . ILE A 1 469 ? 88.278 52.473 109.699 1.00 95.02 469 ILE A O 1
ATOM 2478 N N . GLY A 1 470 ? 86.938 51.103 110.866 1.00 84.50 470 GLY A N 1
ATOM 2479 C CA . GLY A 1 470 ? 87.894 50.983 111.953 1.00 83.91 470 GLY A CA 1
ATOM 2480 C C . GLY A 1 470 ? 89.153 50.235 111.558 1.00 84.04 470 GLY A C 1
ATOM 2481 O O . GLY A 1 470 ? 90.247 50.549 112.034 1.00 83.11 470 GLY A O 1
ATOM 2482 N N . HIS A 1 471 ? 89.017 49.234 110.685 1.00 84.51 471 HIS A N 1
ATOM 2483 C CA . HIS A 1 471 ? 90.177 48.447 110.280 1.00 85.72 471 HIS A CA 1
ATOM 2484 C C . HIS A 1 471 ? 91.092 49.222 109.341 1.00 87.06 471 HIS A C 1
ATOM 2485 O O . HIS A 1 471 ? 92.305 48.983 109.327 1.00 86.71 471 HIS A O 1
ATOM 2492 N N . ILE A 1 472 ? 90.538 50.142 108.551 1.00 84.59 472 ILE A N 1
ATOM 2493 C CA . ILE A 1 472 ? 91.354 50.941 107.643 1.00 80.67 472 ILE A CA 1
ATOM 2494 C C . ILE A 1 472 ? 92.174 51.966 108.415 1.00 77.65 472 ILE A C 1
ATOM 2495 O O . ILE A 1 472 ? 93.389 52.086 108.220 1.00 73.87 472 ILE A O 1
ATOM 2500 N N . VAL A 1 473 ? 91.529 52.707 109.320 1.00 75.80 473 VAL A N 1
ATOM 2501 C CA . VAL A 1 473 ? 92.211 53.793 110.014 1.00 76.05 473 VAL A CA 1
ATOM 2502 C C . VAL A 1 473 ? 93.160 53.284 111.089 1.00 75.53 473 VAL A C 1
ATOM 2503 O O . VAL A 1 473 ? 94.021 54.039 111.552 1.00 78.22 473 VAL A O 1
ATOM 2507 N N . ARG A 1 474 ? 93.034 52.022 111.503 1.00 79.57 474 ARG A N 1
ATOM 2508 C CA . ARG A 1 474 ? 93.991 51.460 112.448 1.00 82.62 474 ARG A CA 1
ATOM 2509 C C . ARG A 1 474 ? 95.323 51.134 111.784 1.00 84.95 474 ARG A C 1
ATOM 2510 O O . ARG A 1 474 ? 96.332 50.991 112.483 1.00 84.05 474 ARG A O 1
ATOM 2518 N N . ASP A 1 475 ? 95.351 51.030 110.458 1.00 79.78 475 ASP A N 1
ATOM 2519 C CA . ASP A 1 475 ? 96.572 50.803 109.699 1.00 79.59 475 ASP A CA 1
ATOM 2520 C C . ASP A 1 475 ? 97.005 52.114 109.059 1.00 79.16 475 ASP A C 1
ATOM 2521 O O . ASP A 1 475 ? 96.196 52.790 108.418 1.00 81.26 475 ASP A O 1
ATOM 2526 N N . ASP A 1 476 ? 98.277 52.475 109.245 1.00 70.52 476 ASP A N 1
ATOM 2527 C CA . ASP A 1 476 ? 98.784 53.726 108.691 1.00 68.82 476 ASP A CA 1
ATOM 2528 C C . ASP A 1 476 ? 98.838 53.676 107.169 1.00 65.91 476 ASP A C 1
ATOM 2529 O O . ASP A 1 476 ? 98.420 54.624 106.490 1.00 67.37 476 ASP A O 1
ATOM 2534 N N . ARG A 1 477 ? 99.346 52.567 106.620 1.00 62.11 477 ARG A N 1
ATOM 2535 C CA . ARG A 1 477 ? 99.492 52.430 105.175 1.00 61.20 477 ARG A CA 1
ATOM 2536 C C . ARG A 1 477 ? 98.138 52.430 104.481 1.00 62.62 477 ARG A C 1
ATOM 2537 O O . ARG A 1 477 ? 97.948 53.109 103.465 1.00 67.46 477 ARG A O 1
ATOM 2545 N N . LYS A 1 478 ? 97.183 51.673 105.025 1.00 60.45 478 LYS A N 1
ATOM 2546 C CA . LYS A 1 478 ? 95.859 51.584 104.420 1.00 59.82 478 LYS A CA 1
ATOM 2547 C C . LYS A 1 478 ? 95.136 52.923 104.469 1.00 59.75 478 LYS A C 1
ATOM 2548 O O . LYS A 1 478 ? 94.510 53.331 103.486 1.00 57.04 478 LYS A O 1
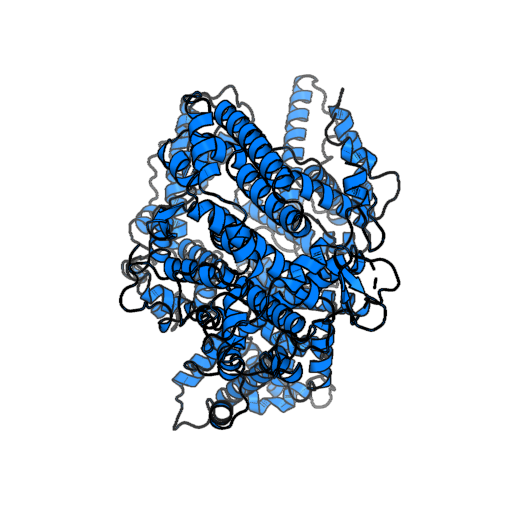ATOM 2554 N N . LEU A 1 479 ? 95.225 53.623 105.603 1.00 59.93 479 LEU A N 1
ATOM 2555 C CA . LEU A 1 479 ? 94.567 54.919 105.738 1.00 55.65 479 LEU A CA 1
ATOM 2556 C C . LEU A 1 479 ? 95.173 55.948 104.793 1.00 60.29 479 LEU A C 1
ATOM 2557 O O . LEU A 1 479 ? 94.446 56.701 104.134 1.00 64.37 479 LEU A O 1
ATOM 2562 N N . CYS A 1 480 ? 96.507 55.978 104.697 1.00 61.50 480 CYS A N 1
ATOM 2563 C CA . CYS A 1 480 ? 97.167 56.927 103.804 1.00 53.62 480 CYS A CA 1
ATOM 2564 C C . CYS A 1 480 ? 96.828 56.642 102.346 1.00 51.74 480 CYS A C 1
ATOM 2565 O O . CYS A 1 480 ? 96.482 57.559 101.588 1.00 57.37 480 CYS A O 1
ATOM 2568 N N . ASN A 1 481 ? 96.893 55.366 101.946 1.00 49.54 481 ASN A N 1
ATOM 2569 C CA . ASN A 1 481 ? 96.588 54.987 100.570 1.00 51.25 481 ASN A CA 1
ATOM 2570 C C . ASN A 1 481 ? 95.138 55.288 100.218 1.00 54.58 481 ASN A C 1
ATOM 2571 O O . ASN A 1 481 ? 94.853 55.829 99.142 1.00 55.39 481 ASN A O 1
ATOM 2576 N N . GLN A 1 482 ? 94.209 54.975 101.126 1.00 55.52 482 GLN A N 1
ATOM 2577 C CA . GLN A 1 482 ? 92.797 55.205 100.853 1.00 52.44 482 GLN A CA 1
ATOM 2578 C C . GLN A 1 482 ? 92.477 56.692 100.784 1.00 52.63 482 GLN A C 1
ATOM 2579 O O . GLN A 1 482 ? 91.752 57.126 99.883 1.00 54.72 482 GLN A O 1
ATOM 2585 N N . LEU A 1 483 ? 93.016 57.489 101.715 1.00 45.41 483 LEU A N 1
ATOM 2586 C CA . LEU A 1 483 ? 92.775 58.928 101.696 1.00 39.65 483 LEU A CA 1
ATOM 2587 C C . LEU A 1 483 ? 93.334 59.565 100.432 1.00 44.56 483 LEU A C 1
ATOM 2588 O O . LEU A 1 483 ? 92.675 60.413 99.814 1.00 44.56 483 LEU A O 1
ATOM 2593 N N . LEU A 1 484 ? 94.533 59.145 100.014 1.00 50.57 484 LEU A N 1
ATOM 2594 C CA . LEU A 1 484 ? 95.101 59.655 98.772 1.00 46.02 484 LEU A CA 1
ATOM 2595 C C . LEU A 1 484 ? 94.268 59.235 97.566 1.00 48.34 484 LEU A C 1
ATOM 2596 O O . LEU A 1 484 ? 94.117 60.009 96.616 1.00 55.62 484 LEU A O 1
ATOM 2601 N N . ALA A 1 485 ? 93.695 58.029 97.598 1.00 48.39 485 ALA A N 1
ATOM 2602 C CA . ALA A 1 485 ? 92.861 57.572 96.487 1.00 46.60 485 ALA A CA 1
ATOM 2603 C C . ALA A 1 485 ? 91.579 58.394 96.364 1.00 50.15 485 ALA A C 1
ATOM 2604 O O . ALA A 1 485 ? 91.200 58.807 95.261 1.00 50.77 485 ALA A O 1
ATOM 2606 N N . GLU A 1 486 ? 90.896 58.644 97.489 1.00 56.90 486 GLU A N 1
ATOM 2607 C CA . GLU A 1 486 ? 89.672 59.447 97.429 1.00 52.65 486 GLU A CA 1
ATOM 2608 C C . GLU A 1 486 ? 89.978 60.888 97.044 1.00 56.63 486 GLU A C 1
ATOM 2609 O O . GLU A 1 486 ? 89.211 61.515 96.295 1.00 61.28 486 GLU A O 1
ATOM 2615 N N . CYS A 1 487 ? 91.099 61.427 97.541 1.00 51.06 487 CYS A N 1
ATOM 2616 C CA . CYS A 1 487 ? 91.518 62.765 97.143 1.00 49.06 487 CYS A CA 1
ATOM 2617 C C . CYS A 1 487 ? 91.770 62.839 95.645 1.00 49.33 487 CYS A C 1
ATOM 2618 O O . CYS A 1 487 ? 91.288 63.759 94.979 1.00 47.96 487 CYS A O 1
ATOM 2621 N N . VAL A 1 488 ? 92.485 61.853 95.096 1.00 41.24 488 VAL A N 1
ATOM 2622 C CA . VAL A 1 488 ? 92.808 61.848 93.673 1.00 36.17 488 VAL A CA 1
ATOM 2623 C C . VAL A 1 488 ? 91.540 61.718 92.840 1.00 36.75 488 VAL A C 1
ATOM 2624 O O . VAL A 1 488 ? 91.399 62.374 91.802 1.00 40.20 488 VAL A O 1
ATOM 2628 N N . SER A 1 489 ? 90.576 60.920 93.310 1.00 38.28 489 SER A N 1
ATOM 2629 C CA . SER A 1 489 ? 89.300 60.791 92.605 1.00 43.29 489 SER A CA 1
ATOM 2630 C C . SER A 1 489 ? 88.550 62.121 92.553 1.00 45.92 489 SER A C 1
ATOM 2631 O O . SER A 1 489 ? 88.062 62.532 91.489 1.00 42.39 489 SER A O 1
ATOM 2634 N N . CYS A 1 490 ? 88.481 62.826 93.689 1.00 49.77 490 CYS A N 1
ATOM 2635 C CA . CYS A 1 490 ? 87.774 64.106 93.724 1.00 41.25 490 CYS A CA 1
ATOM 2636 C C . CYS A 1 490 ? 88.457 65.160 92.854 1.00 37.55 490 CYS A C 1
ATOM 2637 O O . CYS A 1 490 ? 87.788 65.857 92.077 1.00 39.34 490 CYS A O 1
ATOM 2640 N N . ILE A 1 491 ? 89.787 65.285 92.959 1.00 35.72 491 ILE A N 1
ATOM 2641 C CA . ILE A 1 491 ? 90.498 66.290 92.166 1.00 37.92 491 ILE A CA 1
ATOM 2642 C C . ILE A 1 491 ? 90.429 65.960 90.680 1.00 36.43 491 ILE A C 1
ATOM 2643 O O . ILE A 1 491 ? 90.287 66.857 89.841 1.00 40.60 491 ILE A O 1
ATOM 2648 N N . GLY A 1 492 ? 90.518 64.675 90.328 1.00 35.40 492 GLY A N 1
ATOM 2649 C CA . GLY A 1 492 ? 90.442 64.299 88.928 1.00 40.82 492 GLY A CA 1
ATOM 2650 C C . GLY A 1 492 ? 89.081 64.573 88.323 1.00 39.82 492 GLY A C 1
ATOM 2651 O O . GLY A 1 492 ? 88.984 65.035 87.183 1.00 40.83 492 GLY A O 1
ATOM 2652 N N . GLU A 1 493 ? 88.013 64.307 89.080 1.00 45.18 493 GLU A N 1
ATOM 2653 C CA . GLU A 1 493 ? 86.679 64.617 88.577 1.00 44.43 493 GLU A CA 1
ATOM 2654 C C . GLU A 1 493 ? 86.463 66.121 88.466 1.00 40.17 493 GLU A C 1
ATOM 2655 O O . GLU A 1 493 ? 85.777 66.587 87.550 1.00 37.84 493 GLU A O 1
ATOM 2661 N N . LEU A 1 494 ? 87.034 66.898 89.393 1.00 39.13 494 LEU A N 1
ATOM 2662 C CA . LEU A 1 494 ? 86.926 68.352 89.298 1.00 38.73 494 LEU A CA 1
ATOM 2663 C C . LEU A 1 494 ? 87.686 68.892 88.090 1.00 40.47 494 LEU A C 1
ATOM 2664 O O . LEU A 1 494 ? 87.228 69.831 87.429 1.00 37.15 494 LEU A O 1
ATOM 2669 N N . ARG A 1 495 ? 88.856 68.323 87.797 1.00 39.84 495 ARG A N 1
ATOM 2670 C CA . ARG A 1 495 ? 89.628 68.772 86.643 1.00 30.82 495 ARG A CA 1
ATOM 2671 C C . ARG A 1 495 ? 88.973 68.351 85.333 1.00 31.45 495 ARG A C 1
ATOM 2672 O O . ARG A 1 495 ? 89.084 69.059 84.326 1.00 37.24 495 ARG A O 1
ATOM 2680 N N . HIS A 1 496 ? 88.309 67.190 85.319 1.00 41.06 496 HIS A N 1
ATOM 2681 C CA . HIS A 1 496 ? 87.567 66.766 84.133 1.00 45.80 496 HIS A CA 1
ATOM 2682 C C . HIS A 1 496 ? 86.422 67.725 83.832 1.00 45.31 496 HIS A C 1
ATOM 2683 O O . HIS A 1 496 ? 86.232 68.149 82.687 1.00 43.79 496 HIS A O 1
ATOM 2690 N N . HIS A 1 497 ? 85.646 68.074 84.853 1.00 47.37 497 HIS A N 1
ATOM 2691 C CA . HIS A 1 497 ? 84.546 69.016 84.714 1.00 43.34 497 HIS A CA 1
ATOM 2692 C C . HIS A 1 497 ? 85.070 70.431 84.902 1.00 45.40 497 HIS A C 1
ATOM 2693 O O . HIS A 1 497 ? 86.273 70.658 84.733 1.00 60.98 497 HIS A O 1
ATOM 2700 N N . ILE A 1 498 ? 84.162 71.382 85.158 1.00 30.79 498 ILE A N 1
ATOM 2701 C CA . ILE A 1 498 ? 84.396 72.821 85.331 1.00 37.08 498 ILE A CA 1
ATOM 2702 C C . ILE A 1 498 ? 84.663 73.466 83.978 1.00 38.45 498 ILE A C 1
ATOM 2703 O O . ILE A 1 498 ? 84.004 74.441 83.608 1.00 41.65 498 ILE A O 1
ATOM 2708 N N . PHE A 1 499 ? 85.616 72.930 83.221 1.00 34.90 499 PHE A N 1
ATOM 2709 C CA . PHE A 1 499 ? 85.885 73.409 81.875 1.00 24.82 499 PHE A CA 1
ATOM 2710 C C . PHE A 1 499 ? 85.200 72.554 80.819 1.00 31.08 499 PHE A C 1
ATOM 2711 O O . PHE A 1 499 ? 85.533 72.655 79.635 1.00 34.53 499 PHE A O 1
ATOM 2719 N N . HIS A 1 500 ? 84.260 71.708 81.227 1.00 41.26 500 HIS A N 1
ATOM 2720 C CA . HIS A 1 500 ? 83.379 71.031 80.291 1.00 42.81 500 HIS A CA 1
ATOM 2721 C C . HIS A 1 500 ? 82.454 72.034 79.615 1.00 40.76 500 HIS A C 1
ATOM 2722 O O . HIS A 1 500 ? 82.114 73.077 80.177 1.00 41.71 500 HIS A O 1
ATOM 2729 N N . TYR A 1 501 ? 82.038 71.707 78.395 1.00 49.35 501 TYR A N 1
ATOM 2730 C CA . TYR A 1 501 ? 81.177 72.603 77.634 1.00 50.07 501 TYR A CA 1
ATOM 2731 C C . TYR A 1 501 ? 79.714 72.533 78.053 1.00 48.98 501 TYR A C 1
ATOM 2732 O O . TYR A 1 501 ? 78.939 73.418 77.675 1.00 46.86 501 TYR A O 1
ATOM 2741 N N . LYS A 1 502 ? 79.319 71.521 78.828 1.00 55.57 502 LYS A N 1
ATOM 2742 C CA . LYS A 1 502 ? 77.909 71.331 79.157 1.00 57.17 502 LYS A CA 1
ATOM 2743 C C . LYS A 1 502 ? 77.450 72.279 80.260 1.00 59.97 502 LYS A C 1
ATOM 2744 O O . LYS A 1 502 ? 76.472 73.015 80.094 1.00 61.38 502 LYS A O 1
ATOM 2750 N N . ASN A 1 503 ? 78.145 72.272 81.394 1.00 58.33 503 ASN A N 1
ATOM 2751 C CA . ASN A 1 503 ? 77.711 73.028 82.563 1.00 54.07 503 ASN A CA 1
ATOM 2752 C C . ASN A 1 503 ? 78.182 74.477 82.482 1.00 47.11 503 ASN A C 1
ATOM 2753 O O . ASN A 1 503 ? 79.379 74.747 82.345 1.00 45.60 503 ASN A O 1
ATOM 2758 N N . VAL A 1 504 ? 77.228 75.406 82.559 1.00 47.95 504 VAL A N 1
ATOM 2759 C CA . VAL A 1 504 ? 77.540 76.831 82.517 1.00 55.28 504 VAL A CA 1
ATOM 2760 C C . VAL A 1 504 ? 78.252 77.265 83.796 1.00 56.77 504 VAL A C 1
ATOM 2761 O O . VAL A 1 504 ? 79.166 78.098 83.765 1.00 61.55 504 VAL A O 1
ATOM 2765 N N . THR A 1 505 ? 77.871 76.690 84.931 1.00 58.16 505 THR A N 1
ATOM 2766 C CA . THR A 1 505 ? 78.311 77.129 86.247 1.00 55.97 505 THR A CA 1
ATOM 2767 C C . THR A 1 505 ? 79.168 76.055 86.916 1.00 61.70 505 THR A C 1
ATOM 2768 O O . THR A 1 505 ? 79.022 74.861 86.642 1.00 64.87 505 THR A O 1
ATOM 2772 N N . LEU A 1 506 ? 80.090 76.496 87.778 1.00 48.25 506 LEU A N 1
ATOM 2773 C CA . LEU A 1 506 ? 80.811 75.574 88.652 1.00 51.17 506 LEU A CA 1
ATOM 2774 C C . LEU A 1 506 ? 79.871 74.857 89.622 1.00 57.46 506 LEU A C 1
ATOM 2775 O O . LEU A 1 506 ? 80.134 73.710 90.010 1.00 58.15 506 LEU A O 1
ATOM 2780 N N . ILE A 1 507 ? 78.766 75.505 90.006 1.00 61.29 507 ILE A N 1
ATOM 2781 C CA . ILE A 1 507 ? 77.824 74.914 90.957 1.00 54.30 507 ILE A CA 1
ATOM 2782 C C . ILE A 1 507 ? 77.169 73.670 90.367 1.00 55.78 507 ILE A C 1
ATOM 2783 O O . ILE A 1 507 ? 77.096 72.617 91.015 1.00 62.61 507 ILE A O 1
ATOM 2788 N N . GLN A 1 508 ? 76.690 73.764 89.125 1.00 52.68 508 GLN A N 1
ATOM 2789 C CA . GLN A 1 508 ? 76.089 72.591 88.506 1.00 54.73 508 GLN A CA 1
ATOM 2790 C C . GLN A 1 508 ? 77.135 71.541 88.168 1.00 56.84 508 GLN A C 1
ATOM 2791 O O . GLN A 1 508 ? 76.812 70.351 88.112 1.00 61.74 508 GLN A O 1
ATOM 2797 N N . ALA A 1 509 ? 78.392 71.951 87.975 1.00 44.91 509 ALA A N 1
ATOM 2798 C CA . ALA A 1 509 ? 79.470 70.977 87.838 1.00 51.91 509 ALA A CA 1
ATOM 2799 C C . ALA A 1 509 ? 79.646 70.170 89.117 1.00 51.46 509 ALA A C 1
ATOM 2800 O O . ALA A 1 509 ? 79.793 68.942 89.071 1.00 52.98 509 ALA A O 1
ATOM 2802 N N . LEU A 1 510 ? 79.611 70.842 90.270 1.00 55.70 510 LEU A N 1
ATOM 2803 C CA . LEU A 1 510 ? 79.706 70.140 91.547 1.00 54.92 510 LEU A CA 1
ATOM 2804 C C . LEU A 1 510 ? 78.502 69.237 91.774 1.00 55.07 510 LEU A C 1
ATOM 2805 O O . LEU A 1 510 ? 78.639 68.130 92.308 1.00 56.81 510 LEU A O 1
ATOM 2810 N N . LYS A 1 511 ? 77.314 69.699 91.380 1.00 56.56 511 LYS A N 1
ATOM 2811 C CA . LYS A 1 511 ? 76.116 68.872 91.498 1.00 53.52 511 LYS A CA 1
ATOM 2812 C C . LYS A 1 511 ? 76.212 67.623 90.628 1.00 55.29 511 LYS A C 1
ATOM 2813 O O . LYS A 1 511 ? 75.821 66.532 91.056 1.00 56.90 511 LYS A O 1
ATOM 2819 N N . ARG A 1 512 ? 76.736 67.761 89.408 1.00 52.80 512 ARG A N 1
ATOM 2820 C CA . ARG A 1 512 ? 76.893 66.602 88.534 1.00 57.34 512 ARG A CA 1
ATOM 2821 C C . ARG A 1 512 ? 77.943 65.632 89.067 1.00 61.23 512 ARG A C 1
ATOM 2822 O O . ARG A 1 512 ? 77.783 64.411 88.941 1.00 61.99 512 ARG A O 1
ATOM 2830 N N . ILE A 1 513 ? 79.024 66.152 89.656 1.00 53.02 513 ILE A N 1
ATOM 2831 C CA . ILE A 1 513 ? 80.028 65.276 90.260 1.00 52.58 513 ILE A CA 1
ATOM 2832 C C . ILE A 1 513 ? 79.437 64.526 91.450 1.00 58.79 513 ILE A C 1
ATOM 2833 O O . ILE A 1 513 ? 79.661 63.320 91.617 1.00 61.98 513 ILE A O 1
ATOM 2838 N N . ALA A 1 514 ? 78.657 65.222 92.284 1.00 62.84 514 ALA A N 1
ATOM 2839 C CA . ALA A 1 514 ? 78.043 64.581 93.444 1.00 59.17 514 ALA A CA 1
ATOM 2840 C C . ALA A 1 514 ? 77.008 63.544 93.025 1.00 62.16 514 ALA A C 1
ATOM 2841 O O . ALA A 1 514 ? 76.840 62.519 93.694 1.00 62.79 514 ALA A O 1
ATOM 2843 N N . ASP A 1 515 ? 76.293 63.804 91.929 1.00 66.99 515 ASP A N 1
ATOM 2844 C CA . ASP A 1 515 ? 75.376 62.807 91.388 1.00 64.97 515 ASP A CA 1
ATOM 2845 C C . ASP A 1 515 ? 76.132 61.598 90.855 1.00 63.60 515 ASP A C 1
ATOM 2846 O O . ASP A 1 515 ? 75.681 60.457 91.010 1.00 64.80 515 ASP A O 1
ATOM 2851 N N . LYS A 1 516 ? 77.282 61.828 90.218 1.00 64.99 516 LYS A N 1
ATOM 2852 C CA . LYS A 1 516 ? 78.035 60.728 89.623 1.00 68.18 516 LYS A CA 1
ATOM 2853 C C . LYS A 1 516 ? 78.701 59.865 90.690 1.00 66.47 516 LYS A C 1
ATOM 2854 O O . LYS A 1 516 ? 78.630 58.632 90.637 1.00 65.46 516 LYS A O 1
ATOM 2860 N N . VAL A 1 517 ? 79.344 60.492 91.671 1.00 72.56 517 VAL A N 1
ATOM 2861 C CA . VAL A 1 517 ? 80.103 59.787 92.699 1.00 72.22 517 VAL A CA 1
ATOM 2862 C C . VAL A 1 517 ? 79.347 59.902 94.015 1.00 73.31 517 VAL A C 1
ATOM 2863 O O . VAL A 1 517 ? 79.155 61.007 94.536 1.00 75.11 517 VAL A O 1
ATOM 2867 N N . LYS A 1 518 ? 78.929 58.762 94.553 1.00 83.21 518 LYS A N 1
ATOM 2868 C CA . LYS A 1 518 ? 78.155 58.721 95.781 1.00 85.90 518 LYS A CA 1
ATOM 2869 C C . LYS A 1 518 ? 79.050 58.933 97.002 1.00 86.47 518 LYS A C 1
ATOM 2870 O O . LYS A 1 518 ? 80.237 58.596 96.978 1.00 84.26 518 LYS A O 1
ATOM 2876 N N . PRO A 1 519 ? 78.501 59.492 98.087 1.00 88.86 519 PRO A N 1
ATOM 2877 C CA . PRO A 1 519 ? 79.269 59.590 99.341 1.00 87.76 519 PRO A CA 1
ATOM 2878 C C . PRO A 1 519 ? 79.485 58.257 100.043 1.00 89.65 519 PRO A C 1
ATOM 2879 O O . PRO A 1 519 ? 80.184 58.230 101.064 1.00 90.30 519 PRO A O 1
ATOM 2883 N N . GLU A 1 520 ? 78.890 57.165 99.555 1.00 89.74 520 GLU A N 1
ATOM 2884 C CA . GLU A 1 520 ? 79.151 55.853 100.139 1.00 89.28 520 GLU A CA 1
ATOM 2885 C C . GLU A 1 520 ? 80.565 55.382 99.825 1.00 88.32 520 GLU A C 1
ATOM 2886 O O . GLU A 1 520 ? 81.178 54.662 100.621 1.00 89.73 520 GLU A O 1
ATOM 2892 N N . ASP A 1 521 ? 81.093 55.761 98.658 1.00 82.70 521 ASP A N 1
ATOM 2893 C CA . ASP A 1 521 ? 82.473 55.417 98.330 1.00 83.85 521 ASP A CA 1
ATOM 2894 C C . ASP A 1 521 ? 83.455 56.191 99.198 1.00 82.06 521 ASP A C 1
ATOM 2895 O O . ASP A 1 521 ? 84.381 55.607 99.771 1.00 83.07 521 ASP A O 1
ATOM 2900 N N . LEU A 1 522 ? 83.257 57.501 99.325 1.00 70.48 522 LEU A N 1
ATOM 2901 C CA . LEU A 1 522 ? 84.130 58.360 100.123 1.00 69.50 522 LEU A CA 1
ATOM 2902 C C . LEU A 1 522 ? 83.803 58.143 101.595 1.00 71.25 522 LEU A C 1
ATOM 2903 O O . LEU A 1 522 ? 82.885 58.749 102.147 1.00 71.48 522 LEU A O 1
ATOM 2908 N N . SER A 1 523 ? 84.568 57.267 102.244 1.00 69.71 523 SER A N 1
ATOM 2909 C CA . SER A 1 523 ? 84.335 56.956 103.650 1.00 70.80 523 SER A CA 1
ATOM 2910 C C . SER A 1 523 ? 85.293 57.705 104.571 1.00 70.98 523 SER A C 1
ATOM 2911 O O . SER A 1 523 ? 84.865 58.310 105.561 1.00 73.43 523 SER A O 1
ATOM 2914 N N . VAL A 1 524 ? 86.590 57.671 104.261 1.00 57.34 524 VAL A N 1
ATOM 2915 C CA . VAL A 1 524 ? 87.569 58.382 105.076 1.00 56.88 524 VAL A CA 1
ATOM 2916 C C . VAL A 1 524 ? 87.381 59.890 104.945 1.00 58.49 524 VAL A C 1
ATOM 2917 O O . VAL A 1 524 ? 87.532 60.636 105.921 1.00 61.99 524 VAL A O 1
ATOM 2921 N N . LEU A 1 525 ? 87.021 60.358 103.747 1.00 57.64 525 LEU A N 1
ATOM 2922 C CA . LEU A 1 525 ? 86.773 61.783 103.548 1.00 54.79 525 LEU A CA 1
ATOM 2923 C C . LEU A 1 525 ? 85.571 62.260 104.353 1.00 59.59 525 LEU A C 1
ATOM 2924 O O . LEU A 1 525 ? 85.613 63.334 104.966 1.00 69.10 525 LEU A O 1
ATOM 2929 N N . ARG A 1 526 ? 84.492 61.475 104.377 1.00 58.20 526 ARG A N 1
ATOM 2930 C CA . ARG A 1 526 ? 83.323 61.894 105.141 1.00 60.39 526 ARG A CA 1
ATOM 2931 C C . ARG A 1 526 ? 83.562 61.760 106.641 1.00 60.38 526 ARG A C 1
ATOM 2932 O O . ARG A 1 526 ? 83.017 62.549 107.423 1.00 64.59 526 ARG A O 1
ATOM 2940 N N . ALA A 1 527 ? 84.407 60.812 107.058 1.00 48.69 527 ALA A N 1
ATOM 2941 C CA . ALA A 1 527 ? 84.790 60.741 108.463 1.00 49.64 527 ALA A CA 1
ATOM 2942 C C . ALA A 1 527 ? 85.611 61.958 108.872 1.00 51.89 527 ALA A C 1
ATOM 2943 O O . ALA A 1 527 ? 85.426 62.500 109.968 1.00 55.74 527 ALA A O 1
ATOM 2945 N N . ILE A 1 528 ? 86.518 62.404 107.998 1.00 52.24 528 ILE A N 1
ATOM 2946 C CA . ILE A 1 528 ? 87.308 63.607 108.260 1.00 52.10 528 ILE A CA 1
ATOM 2947 C C . ILE A 1 528 ? 86.406 64.837 108.334 1.00 50.87 528 ILE A C 1
ATOM 2948 O O . ILE A 1 528 ? 86.568 65.693 109.216 1.00 50.40 528 ILE A O 1
ATOM 2953 N N . TYR A 1 529 ? 85.431 64.928 107.425 1.00 48.64 529 TYR A N 1
ATOM 2954 C CA . TYR A 1 529 ? 84.470 66.029 107.438 1.00 43.68 529 TYR A CA 1
ATOM 2955 C C . TYR A 1 529 ? 83.667 66.053 108.734 1.00 50.08 529 TYR A C 1
ATOM 2956 O O . TYR A 1 529 ? 83.468 67.117 109.330 1.00 56.18 529 TYR A O 1
ATOM 2965 N N . LEU A 1 530 ? 83.194 64.887 109.185 1.00 54.50 530 LEU A N 1
ATOM 2966 C CA . LEU A 1 530 ? 82.412 64.830 110.418 1.00 53.18 530 LEU A CA 1
ATOM 2967 C C . LEU A 1 530 ? 83.261 65.172 111.638 1.00 52.34 530 LEU A C 1
ATOM 2968 O O . LEU A 1 530 ? 82.803 65.881 112.547 1.00 53.70 530 LEU A O 1
ATOM 2973 N N . LEU A 1 531 ? 84.503 64.681 111.671 1.00 46.21 531 LEU A N 1
ATOM 2974 C CA . LEU A 1 531 ? 85.398 64.979 112.784 1.00 42.88 531 LEU A CA 1
ATOM 2975 C C . LEU A 1 531 ? 85.724 66.463 112.845 1.00 47.65 531 LEU A C 1
ATOM 2976 O O . LEU A 1 531 ? 85.848 67.032 113.935 1.00 55.29 531 LEU A O 1
ATOM 2981 N N . ASP A 1 532 ? 85.874 67.108 111.687 1.00 56.65 532 ASP A N 1
ATOM 2982 C CA . ASP A 1 532 ? 86.156 68.540 111.683 1.00 56.65 532 ASP A CA 1
ATOM 2983 C C . ASP A 1 532 ? 84.919 69.352 112.041 1.00 49.02 532 ASP A C 1
ATOM 2984 O O . ASP A 1 532 ? 85.029 70.404 112.680 1.00 47.95 532 ASP A O 1
ATOM 2989 N N . ARG A 1 533 ? 83.738 68.892 111.623 1.00 50.29 533 ARG A N 1
ATOM 2990 C CA . ARG A 1 533 ? 82.503 69.591 111.965 1.00 48.80 533 ARG A CA 1
ATOM 2991 C C . ARG A 1 533 ? 82.243 69.545 113.463 1.00 53.78 533 ARG A C 1
ATOM 2992 O O . ARG A 1 533 ? 81.801 70.537 114.055 1.00 58.20 533 ARG A O 1
ATOM 3000 N N . ARG A 1 534 ? 82.520 68.411 114.098 1.00 59.51 534 ARG A N 1
ATOM 3001 C CA . ARG A 1 534 ? 82.340 68.313 115.546 1.00 56.37 534 ARG A CA 1
ATOM 3002 C C . ARG A 1 534 ? 83.651 68.652 116.271 1.00 57.22 534 ARG A C 1
ATOM 3003 O O . ARG A 1 534 ? 84.188 67.898 117.079 1.00 53.84 534 ARG A O 1
ATOM 3011 N N . ASN A 1 535 ? 84.224 69.805 115.912 1.00 54.63 535 ASN A N 1
ATOM 3012 C CA . ASN A 1 535 ? 85.367 70.360 116.625 1.00 51.72 535 ASN A CA 1
ATOM 3013 C C . ASN A 1 535 ? 85.363 71.881 116.693 1.00 54.66 535 ASN A C 1
ATOM 3014 O O . ASN A 1 535 ? 86.304 72.457 117.256 1.00 63.13 535 ASN A O 1
ATOM 3019 N N . LEU A 1 536 ? 84.336 72.546 116.150 1.00 42.23 536 LEU A N 1
ATOM 3020 C CA . LEU A 1 536 ? 84.221 73.997 116.256 1.00 42.64 536 LEU A CA 1
ATOM 3021 C C . LEU A 1 536 ? 84.123 74.444 117.702 1.00 51.28 536 LEU A C 1
ATOM 3022 O O . LEU A 1 536 ? 84.616 75.526 118.055 1.00 52.70 536 LEU A O 1
ATOM 3027 N N . LYS A 1 537 ? 83.514 73.601 118.542 1.00 59.30 537 LYS A N 1
ATOM 3028 C CA . LYS A 1 537 ? 83.232 73.932 119.931 1.00 52.76 537 LYS A CA 1
ATOM 3029 C C . LYS A 1 537 ? 84.514 74.245 120.687 1.00 53.32 537 LYS A C 1
ATOM 3030 O O . LYS A 1 537 ? 84.546 75.147 121.528 1.00 58.79 537 LYS A O 1
ATOM 3036 N N . LYS A 1 538 ? 85.583 73.508 120.397 1.00 47.27 538 LYS A N 1
ATOM 3037 C CA . LYS A 1 538 ? 86.869 73.789 121.010 1.00 46.71 538 LYS A CA 1
ATOM 3038 C C . LYS A 1 538 ? 87.796 74.602 120.121 1.00 44.36 538 LYS A C 1
ATOM 3039 O O . LYS A 1 538 ? 88.742 75.204 120.638 1.00 53.14 538 LYS A O 1
ATOM 3045 N N . ALA A 1 539 ? 87.546 74.657 118.808 1.00 36.69 539 ALA A N 1
ATOM 3046 C CA . ALA A 1 539 ? 88.349 75.525 117.951 1.00 39.01 539 ALA A CA 1
ATOM 3047 C C . ALA A 1 539 ? 88.131 76.995 118.290 1.00 42.05 539 ALA A C 1
ATOM 3048 O O . ALA A 1 539 ? 89.087 77.784 118.319 1.00 45.49 539 ALA A O 1
ATOM 3050 N N . PHE A 1 540 ? 86.880 77.381 118.562 1.00 41.56 540 PHE A N 1
ATOM 3051 C CA . PHE A 1 540 ? 86.611 78.763 118.947 1.00 41.25 540 PHE A CA 1
ATOM 3052 C C . PHE A 1 540 ? 87.240 79.100 120.294 1.00 43.44 540 PHE A C 1
ATOM 3053 O O . PHE A 1 540 ? 87.751 80.209 120.484 1.00 45.33 540 PHE A O 1
ATOM 3061 N N . ALA A 1 541 ? 87.210 78.157 121.239 1.00 45.43 541 ALA A N 1
ATOM 3062 C CA . ALA A 1 541 ? 87.858 78.373 122.529 1.00 44.03 541 ALA A CA 1
ATOM 3063 C C . ALA A 1 541 ? 89.365 78.504 122.371 1.00 46.74 541 ALA A C 1
ATOM 3064 O O . ALA A 1 541 ? 90.000 79.314 123.058 1.00 50.88 541 ALA A O 1
ATOM 3066 N N . LYS A 1 542 ? 89.951 77.716 121.468 1.00 48.43 542 LYS A N 1
ATOM 3067 C CA . LYS A 1 542 ? 91.376 77.834 121.187 1.00 46.48 542 LYS A CA 1
ATOM 3068 C C . LYS A 1 542 ? 91.713 79.201 120.611 1.00 42.52 542 LYS A C 1
ATOM 3069 O O . LYS A 1 542 ? 92.719 79.807 120.991 1.00 51.88 542 LYS A O 1
ATOM 3075 N N . ARG A 1 543 ? 90.872 79.713 119.708 1.00 38.81 543 ARG A N 1
ATOM 3076 C CA . ARG A 1 543 ? 91.114 81.041 119.143 1.00 44.22 543 ARG A CA 1
ATOM 3077 C C . ARG A 1 543 ? 90.990 82.134 120.204 1.00 41.24 543 ARG A C 1
ATOM 3078 O O . ARG A 1 543 ? 91.818 83.057 120.257 1.00 39.48 543 ARG A O 1
ATOM 3086 N N . ILE A 1 544 ? 89.971 82.030 121.066 1.00 46.23 544 ILE A N 1
ATOM 3087 C CA . ILE A 1 544 ? 89.754 83.017 122.126 1.00 37.18 544 ILE A CA 1
ATOM 3088 C C . ILE A 1 544 ? 90.933 83.033 123.089 1.00 39.19 544 ILE A C 1
ATOM 3089 O O . ILE A 1 544 ? 91.433 84.099 123.469 1.00 44.22 544 ILE A O 1
ATOM 3094 N N . SER A 1 545 ? 91.406 81.850 123.486 1.00 51.01 545 SER A N 1
ATOM 3095 C CA . SER A 1 545 ? 92.575 81.780 124.355 1.00 50.69 545 SER A CA 1
ATOM 3096 C C . SER A 1 545 ? 93.829 82.257 123.638 1.00 47.57 545 SER A C 1
ATOM 3097 O O . SER A 1 545 ? 94.741 82.806 124.266 1.00 46.78 545 SER A O 1
ATOM 3100 N N . SER A 1 546 ? 93.891 82.063 122.322 1.00 46.74 546 SER A N 1
ATOM 3101 C CA . SER A 1 546 ? 95.110 82.370 121.589 1.00 44.33 546 SER A CA 1
ATOM 3102 C C . SER A 1 546 ? 95.291 83.865 121.390 1.00 45.78 546 SER A C 1
ATOM 3103 O O . SER A 1 546 ? 96.428 84.347 121.370 1.00 50.95 546 SER A O 1
ATOM 3106 N N . MET A 1 547 ? 94.198 84.611 121.185 1.00 49.06 547 MET A N 1
ATOM 3107 C CA . MET A 1 547 ? 94.387 86.024 120.869 1.00 51.10 547 MET A CA 1
ATOM 3108 C C . MET A 1 547 ? 94.963 86.841 122.023 1.00 49.93 547 MET A C 1
ATOM 3109 O O . MET A 1 547 ? 96.163 87.132 122.033 1.00 54.44 547 MET A O 1
ATOM 3114 N N . ASN A 1 548 ? 94.135 87.215 123.000 1.00 48.31 548 ASN A N 1
ATOM 3115 C CA . ASN A 1 548 ? 94.649 87.864 124.202 1.00 50.70 548 ASN A CA 1
ATOM 3116 C C . ASN A 1 548 ? 93.774 87.629 125.427 1.00 52.16 548 ASN A C 1
ATOM 3117 O O . ASN A 1 548 ? 94.175 87.941 126.550 1.00 55.40 548 ASN A O 1
ATOM 3122 N N . LEU A 1 549 ? 92.563 87.124 125.206 1.00 46.54 549 LEU A N 1
ATOM 3123 C CA . LEU A 1 549 ? 91.454 87.384 126.126 1.00 42.96 549 LEU A CA 1
ATOM 3124 C C . LEU A 1 549 ? 91.595 86.855 127.558 1.00 44.46 549 LEU A C 1
ATOM 3125 O O . LEU A 1 549 ? 91.284 87.626 128.482 1.00 48.12 549 LEU A O 1
ATOM 3130 N N . PRO A 1 550 ? 92.004 85.601 127.834 1.00 55.03 550 PRO A N 1
ATOM 3131 C CA . PRO A 1 550 ? 91.878 85.120 129.225 1.00 55.43 550 PRO A CA 1
ATOM 3132 C C . PRO A 1 550 ? 92.835 85.757 130.226 1.00 60.32 550 PRO A C 1
ATOM 3133 O O . PRO A 1 550 ? 92.491 85.827 131.412 1.00 59.27 550 PRO A O 1
ATOM 3137 N N . LEU A 1 551 ? 94.013 86.223 129.814 1.00 61.31 551 LEU A N 1
ATOM 3138 C CA . LEU A 1 551 ? 94.949 86.765 130.793 1.00 57.10 551 LEU A CA 1
ATOM 3139 C C . LEU A 1 551 ? 94.728 88.244 131.079 1.00 56.33 551 LEU A C 1
ATOM 3140 O O . LEU A 1 551 ? 95.548 88.857 131.768 1.00 63.64 551 LEU A O 1
ATOM 3145 N N . TYR A 1 552 ? 93.631 88.825 130.601 1.00 56.51 552 TYR A N 1
ATOM 3146 C CA . TYR A 1 552 ? 93.275 90.185 130.969 1.00 53.75 552 TYR A CA 1
ATOM 3147 C C . TYR A 1 552 ? 91.890 90.298 131.585 1.00 57.09 552 TYR A C 1
ATOM 3148 O O . TYR A 1 552 ? 91.457 91.414 131.890 1.00 60.14 552 TYR A O 1
ATOM 3157 N N . TYR A 1 553 ? 91.183 89.186 131.779 1.00 58.12 553 TYR A N 1
ATOM 3158 C CA . TYR A 1 553 ? 89.874 89.190 132.415 1.00 59.49 553 TYR A CA 1
ATOM 3159 C C . TYR A 1 553 ? 89.761 87.977 133.328 1.00 57.10 553 TYR A C 1
ATOM 3160 O O . TYR A 1 553 ? 90.123 86.864 132.938 1.00 55.50 553 TYR A O 1
ATOM 3169 N N . ARG A 1 554 ? 89.257 88.198 134.540 1.00 63.08 554 ARG A N 1
ATOM 3170 C CA . ARG A 1 554 ? 89.315 87.207 135.619 1.00 67.23 554 ARG A CA 1
ATOM 3171 C C . ARG A 1 554 ? 88.105 86.283 135.627 1.00 69.79 554 ARG A C 1
ATOM 3172 O O . ARG A 1 554 ? 87.448 86.130 136.658 1.00 71.34 554 ARG A O 1
ATOM 3180 N N . GLU A 1 555 ? 87.812 85.665 134.477 1.00 77.33 555 GLU A N 1
ATOM 3181 C CA . GLU A 1 555 ? 86.660 84.784 134.270 1.00 79.02 555 GLU A CA 1
ATOM 3182 C C . GLU A 1 555 ? 85.350 85.484 134.612 1.00 77.61 555 GLU A C 1
ATOM 3183 O O . GLU A 1 555 ? 85.317 86.713 134.740 1.00 77.80 555 GLU A O 1
ATOM 3189 N N . ASP A 1 556 ? 84.245 84.727 134.639 1.00 73.88 556 ASP A N 1
ATOM 3190 C CA . ASP A 1 556 ? 82.897 85.131 135.068 1.00 74.03 556 ASP A CA 1
ATOM 3191 C C . ASP A 1 556 ? 82.357 86.380 134.364 1.00 74.00 556 ASP A C 1
ATOM 3192 O O . ASP A 1 556 ? 81.304 86.903 134.736 1.00 76.21 556 ASP A O 1
ATOM 3197 N N . LEU A 1 557 ? 83.074 86.852 133.354 1.00 61.75 557 LEU A N 1
ATOM 3198 C CA . LEU A 1 557 ? 82.699 87.899 132.420 1.00 64.01 557 LEU A CA 1
ATOM 3199 C C . LEU A 1 557 ? 82.815 87.419 130.988 1.00 67.57 557 LEU A C 1
ATOM 3200 O O . LEU A 1 557 ? 81.961 87.738 130.158 1.00 72.42 557 LEU A O 1
ATOM 3205 N N . LEU A 1 558 ? 83.850 86.631 130.691 1.00 60.75 558 LEU A N 1
ATOM 3206 C CA . LEU A 1 558 ? 83.856 85.846 129.465 1.00 59.07 558 LEU A CA 1
ATOM 3207 C C . LEU A 1 558 ? 82.733 84.823 129.472 1.00 64.34 558 LEU A C 1
ATOM 3208 O O . LEU A 1 558 ? 82.180 84.500 128.416 1.00 66.63 558 LEU A O 1
ATOM 3213 N N . SER A 1 559 ? 82.386 84.302 130.651 1.00 65.04 559 SER A N 1
ATOM 3214 C CA . SER A 1 559 ? 81.231 83.419 130.764 1.00 63.76 559 SER A CA 1
ATOM 3215 C C . SER A 1 559 ? 79.931 84.179 130.534 1.00 64.24 559 SER A C 1
ATOM 3216 O O . SER A 1 559 ? 78.948 83.605 130.054 1.00 65.58 559 SER A O 1
ATOM 3219 N N . ARG A 1 560 ? 79.901 85.467 130.878 1.00 59.09 560 ARG A N 1
ATOM 3220 C CA . ARG A 1 560 ? 78.714 86.270 130.615 1.00 59.53 560 ARG A CA 1
ATOM 3221 C C . ARG A 1 560 ? 78.614 86.697 129.158 1.00 59.30 560 ARG A C 1
ATOM 3222 O O . ARG A 1 560 ? 77.527 87.079 128.713 1.00 63.99 560 ARG A O 1
ATOM 3230 N N . ILE A 1 561 ? 79.713 86.646 128.407 1.00 49.61 561 ILE A N 1
ATOM 3231 C CA . ILE A 1 561 ? 79.685 86.988 126.990 1.00 51.39 561 ILE A CA 1
ATOM 3232 C C . ILE A 1 561 ? 79.646 85.712 126.158 1.00 57.24 561 ILE A C 1
ATOM 3233 O O . ILE A 1 561 ? 78.726 85.510 125.360 1.00 57.40 561 ILE A O 1
ATOM 3238 N N . PHE A 1 562 ? 80.644 84.844 126.334 1.00 58.38 562 PHE A N 1
ATOM 3239 C CA . PHE A 1 562 ? 80.684 83.557 125.636 1.00 56.57 562 PHE A CA 1
ATOM 3240 C C . PHE A 1 562 ? 80.173 82.471 126.578 1.00 60.16 562 PHE A C 1
ATOM 3241 O O . PHE A 1 562 ? 80.930 81.672 127.132 1.00 61.22 562 PHE A O 1
ATOM 3249 N N . LYS A 1 563 ? 78.856 82.440 126.757 1.00 70.34 563 LYS A N 1
ATOM 3250 C CA . LYS A 1 563 ? 78.255 81.459 127.646 1.00 72.73 563 LYS A CA 1
ATOM 3251 C C . LYS A 1 563 ? 78.190 80.089 126.974 1.00 79.06 563 LYS A C 1
ATOM 3252 O O . LYS A 1 563 ? 78.176 79.968 125.746 1.00 79.99 563 LYS A O 1
ATOM 3258 N N . LYS A 1 564 ? 78.161 79.043 127.804 1.00 91.74 564 LYS A N 1
ATOM 3259 C CA . LYS A 1 564 ? 78.105 77.681 127.280 1.00 92.30 564 LYS A CA 1
ATOM 3260 C C . LYS A 1 564 ? 76.692 77.278 126.878 1.00 94.03 564 LYS A C 1
ATOM 3261 O O . LYS A 1 564 ? 76.514 76.277 126.176 1.00 90.48 564 LYS A O 1
ATOM 3267 N N . GLU A 1 565 ? 75.685 78.035 127.304 1.00 96.98 565 GLU A N 1
ATOM 3268 C CA . GLU A 1 565 ? 74.331 77.879 126.788 1.00 94.54 565 GLU A CA 1
ATOM 3269 C C . GLU A 1 565 ? 74.282 78.490 125.385 1.00 93.83 565 GLU A C 1
ATOM 3270 O O . GLU A 1 565 ? 75.243 79.108 124.925 1.00 92.68 565 GLU A O 1
ATOM 3276 N N . GLY A 1 566 ? 73.167 78.297 124.676 1.00 84.51 566 GLY A N 1
ATOM 3277 C CA . GLY A 1 566 ? 73.008 78.830 123.333 1.00 84.89 566 GLY A CA 1
ATOM 3278 C C . GLY A 1 566 ? 73.155 80.336 123.228 1.00 84.91 566 GLY A C 1
ATOM 3279 O O . GLY A 1 566 ? 72.461 81.087 123.919 1.00 84.57 566 GLY A O 1
ATOM 3280 N N . THR A 1 567 ? 74.065 80.784 122.364 1.00 70.63 567 THR A N 1
ATOM 3281 C CA . THR A 1 567 ? 74.398 82.192 122.214 1.00 71.68 567 THR A CA 1
ATOM 3282 C C . THR A 1 567 ? 73.940 82.694 120.855 1.00 68.92 567 THR A C 1
ATOM 3283 O O . THR A 1 567 ? 73.462 81.935 120.009 1.00 67.84 567 THR A O 1
ATOM 3287 N N . ALA A 1 568 ? 74.093 83.999 120.658 1.00 50.68 568 ALA A N 1
ATOM 3288 C CA . ALA A 1 568 ? 73.920 84.615 119.345 1.00 51.59 568 ALA A CA 1
ATOM 3289 C C . ALA A 1 568 ? 75.257 84.778 118.623 1.00 52.62 568 ALA A C 1
ATOM 3290 O O . ALA A 1 568 ? 75.598 85.858 118.148 1.00 54.79 568 ALA A O 1
ATOM 3292 N N . PHE A 1 569 ? 76.031 83.700 118.570 1.00 42.55 569 PHE A N 1
ATOM 3293 C CA . PHE A 1 569 ? 77.326 83.751 117.902 1.00 37.73 569 PHE A CA 1
ATOM 3294 C C . PHE A 1 569 ? 77.353 82.762 116.754 1.00 39.23 569 PHE A C 1
ATOM 3295 O O . PHE A 1 569 ? 76.844 81.648 116.877 1.00 52.73 569 PHE A O 1
ATOM 3303 N N . PHE A 1 570 ? 77.943 83.160 115.634 1.00 24.23 570 PHE A N 1
ATOM 3304 C CA . PHE A 1 570 ? 77.950 82.292 114.462 1.00 35.38 570 PHE A CA 1
ATOM 3305 C C . PHE A 1 570 ? 79.298 82.292 113.762 1.00 44.19 570 PHE A C 1
ATOM 3306 O O . PHE A 1 570 ? 80.015 83.291 113.785 1.00 52.94 570 PHE A O 1
ATOM 3314 N N . LEU A 1 571 ? 79.647 81.171 113.141 1.00 38.53 571 LEU A N 1
ATOM 3315 C CA . LEU A 1 571 ? 80.942 81.058 112.477 1.00 42.43 571 LEU A CA 1
ATOM 3316 C C . LEU A 1 571 ? 81.095 82.030 111.318 1.00 40.95 571 LEU A C 1
ATOM 3317 O O . LEU A 1 571 ? 82.159 82.626 111.146 1.00 40.27 571 LEU A O 1
ATOM 3322 N N . TYR A 1 572 ? 80.046 82.199 110.520 1.00 33.93 572 TYR A N 1
ATOM 3323 C CA . TYR A 1 572 ? 80.163 83.051 109.339 1.00 33.54 572 TYR A CA 1
ATOM 3324 C C . TYR A 1 572 ? 78.878 83.775 108.973 1.00 37.94 572 TYR A C 1
ATOM 3325 O O . TYR A 1 572 ? 77.813 83.162 108.919 1.00 40.79 572 TYR A O 1
ATOM 3334 N N . SER A 1 573 ? 78.972 85.075 108.719 1.00 43.47 573 SER A N 1
ATOM 3335 C CA . SER A 1 573 ? 77.812 85.841 108.298 1.00 39.14 573 SER A CA 1
ATOM 3336 C C . SER A 1 573 ? 77.912 86.138 106.811 1.00 43.45 573 SER A C 1
ATOM 3337 O O . SER A 1 573 ? 78.985 86.480 106.308 1.00 43.49 573 SER A O 1
ATOM 3340 N N . ALA A 1 574 ? 76.788 86.004 106.110 1.00 38.47 574 ALA A N 1
ATOM 3341 C CA . ALA A 1 574 ? 76.712 86.358 104.695 1.00 35.17 574 ALA A CA 1
ATOM 3342 C C . ALA A 1 574 ? 76.698 87.880 104.601 1.00 40.43 574 ALA A C 1
ATOM 3343 O O . ALA A 1 574 ? 75.650 88.528 104.568 1.00 47.01 574 ALA A O 1
ATOM 3345 N N . LYS A 1 575 ? 77.898 88.451 104.567 1.00 38.66 575 LYS A N 1
ATOM 3346 C CA . LYS A 1 575 ? 78.069 89.894 104.614 1.00 34.43 575 LYS A CA 1
ATOM 3347 C C . LYS A 1 575 ? 77.539 90.560 103.351 1.00 36.85 575 LYS A C 1
ATOM 3348 O O . LYS A 1 575 ? 77.538 89.980 102.263 1.00 41.17 575 LYS A O 1
ATOM 3354 N N . ILE A 1 576 ? 77.079 91.774 103.514 1.00 31.58 576 ILE A N 1
ATOM 3355 C CA . ILE A 1 576 ? 76.580 92.593 102.420 1.00 31.11 576 ILE A CA 1
ATOM 3356 C C . ILE A 1 576 ? 77.750 93.394 101.864 1.00 35.37 576 ILE A C 1
ATOM 3357 O O . ILE A 1 576 ? 78.731 93.647 102.570 1.00 45.55 576 ILE A O 1
ATOM 3362 N N . GLN A 1 577 ? 77.670 93.753 100.579 1.00 41.59 577 GLN A N 1
ATOM 3363 C CA . GLN A 1 577 ? 78.794 94.347 99.863 1.00 40.40 577 GLN A CA 1
ATOM 3364 C C . GLN A 1 577 ? 79.219 95.677 100.475 1.00 44.13 577 GLN A C 1
ATOM 3365 O O . GLN A 1 577 ? 78.386 96.472 100.917 1.00 50.24 577 GLN A O 1
ATOM 3371 N N . MET A 1 578 ? 80.541 95.888 100.512 1.00 35.62 578 MET A N 1
ATOM 3372 C CA . MET A 1 578 ? 81.197 97.076 101.068 1.00 38.22 578 MET A CA 1
ATOM 3373 C C . MET A 1 578 ? 80.907 97.235 102.559 1.00 34.41 578 MET A C 1
ATOM 3374 O O . MET A 1 578 ? 80.744 98.347 103.059 1.00 35.15 578 MET A O 1
ATOM 3379 N N . THR A 1 579 ? 80.843 96.117 103.268 1.00 29.14 579 THR A N 1
ATOM 3380 C CA . THR A 1 579 ? 80.818 96.145 104.722 1.00 30.46 579 THR A CA 1
ATOM 3381 C C . THR A 1 579 ? 82.227 96.414 105.229 1.00 38.94 579 THR A C 1
ATOM 3382 O O . THR A 1 579 ? 83.154 95.687 104.855 1.00 42.41 579 THR A O 1
ATOM 3386 N N . PRO A 1 580 ? 82.438 97.439 106.049 1.00 36.77 580 PRO A N 1
ATOM 3387 C CA . PRO A 1 580 ? 83.795 97.748 106.504 1.00 33.08 580 PRO A CA 1
ATOM 3388 C C . PRO A 1 580 ? 84.334 96.696 107.455 1.00 21.17 580 PRO A C 1
ATOM 3389 O O . PRO A 1 580 ? 83.585 95.974 108.114 1.00 15.76 580 PRO A O 1
ATOM 3393 N N . SER A 1 581 ? 85.657 96.607 107.508 1.00 19.89 581 SER A N 1
ATOM 3394 C CA . SER A 1 581 ? 86.295 95.765 108.500 1.00 24.68 581 SER A CA 1
ATOM 3395 C C . SER A 1 581 ? 86.226 96.436 109.867 1.00 35.70 581 SER A C 1
ATOM 3396 O O . SER A 1 581 ? 85.850 97.602 109.998 1.00 45.24 581 SER A O 1
ATOM 3399 N N . PHE A 1 582 ? 86.587 95.678 110.901 1.00 29.57 582 PHE A N 1
ATOM 3400 C CA . PHE A 1 582 ? 86.556 96.222 112.252 1.00 23.62 582 PHE A CA 1
ATOM 3401 C C . PHE A 1 582 ? 87.608 97.304 112.449 1.00 30.15 582 PHE A C 1
ATOM 3402 O O . PHE A 1 582 ? 87.385 98.245 113.218 1.00 39.64 582 PHE A O 1
ATOM 3410 N N . GLN A 1 583 ? 88.740 97.201 111.750 1.00 34.18 583 GLN A N 1
ATOM 3411 C CA . GLN A 1 583 ? 89.876 98.081 112.014 1.00 34.63 583 GLN A CA 1
ATOM 3412 C C . GLN A 1 583 ? 89.584 99.520 111.603 1.00 37.63 583 GLN A C 1
ATOM 3413 O O . GLN A 1 583 ? 89.837 100.453 112.372 1.00 48.74 583 GLN A O 1
ATOM 3419 N N . ARG A 1 584 ? 89.050 99.717 110.396 1.00 34.84 584 ARG A N 1
ATOM 3420 C CA . ARG A 1 584 ? 88.752 101.066 109.921 1.00 37.22 584 ARG A CA 1
ATOM 3421 C C . ARG A 1 584 ? 87.663 101.724 110.759 1.00 42.36 584 ARG A C 1
ATOM 3422 O O . ARG A 1 584 ? 87.753 102.916 111.088 1.00 48.88 584 ARG A O 1
ATOM 3430 N N . VAL A 1 585 ? 86.636 100.950 111.124 1.00 29.27 585 VAL A N 1
ATOM 3431 C CA . VAL A 1 585 ? 85.571 101.438 111.996 1.00 27.55 585 VAL A CA 1
ATOM 3432 C C . VAL A 1 585 ? 86.140 101.849 113.347 1.00 30.48 585 VAL A C 1
ATOM 3433 O O . VAL A 1 585 ? 85.780 102.899 113.897 1.00 42.66 585 VAL A O 1
ATOM 3437 N N . TYR A 1 586 ? 87.061 101.047 113.885 1.00 24.80 586 TYR A N 1
ATOM 3438 C CA . TYR A 1 586 ? 87.638 101.351 115.188 1.00 22.15 586 TYR A CA 1
ATOM 3439 C C . TYR A 1 586 ? 88.479 102.620 115.154 1.00 34.31 586 TYR A C 1
ATOM 3440 O O . TYR A 1 586 ? 88.382 103.450 116.064 1.00 48.59 586 TYR A O 1
ATOM 3449 N N . GLU A 1 587 ? 89.310 102.793 114.119 1.00 36.48 587 GLU A N 1
ATOM 3450 C CA . GLU A 1 587 ? 90.115 104.014 114.034 1.00 32.26 587 GLU A CA 1
ATOM 3451 C C . GLU A 1 587 ? 89.241 105.248 113.853 1.00 39.22 587 GLU A C 1
ATOM 3452 O O . GLU A 1 587 ? 89.499 106.292 114.465 1.00 48.46 587 GLU A O 1
ATOM 3458 N N . ARG A 1 588 ? 88.191 105.144 113.032 1.00 33.41 588 ARG A N 1
ATOM 3459 C CA . ARG A 1 588 ? 87.295 106.280 112.839 1.00 34.12 588 ARG A CA 1
ATOM 3460 C C . ARG A 1 588 ? 86.586 106.662 114.137 1.00 37.35 588 ARG A C 1
ATOM 3461 O O . ARG A 1 588 ? 86.533 107.845 114.506 1.00 42.37 588 ARG A O 1
ATOM 3469 N N . GLY A 1 589 ? 86.065 105.666 114.861 1.00 31.83 589 GLY A N 1
ATOM 3470 C CA . GLY A 1 589 ? 85.380 105.954 116.110 1.00 30.04 589 GLY A CA 1
ATOM 3471 C C . GLY A 1 589 ? 86.307 106.492 117.182 1.00 34.56 589 GLY A C 1
ATOM 3472 O O . GLY A 1 589 ? 85.938 107.391 117.942 1.00 50.00 589 GLY A O 1
ATOM 3473 N N . LYS A 1 590 ? 87.530 105.960 117.248 1.00 28.84 590 LYS A N 1
ATOM 3474 C CA . LYS A 1 590 ? 88.500 106.424 118.232 1.00 31.60 590 LYS A CA 1
ATOM 3475 C C . LYS A 1 590 ? 88.929 107.863 117.956 1.00 36.85 590 LYS A C 1
ATOM 3476 O O . LYS A 1 590 ? 89.048 108.670 118.889 1.00 43.37 590 LYS A O 1
ATOM 3482 N N . ASN A 1 591 ? 89.126 108.214 116.680 1.00 37.38 591 ASN A N 1
ATOM 3483 C CA . ASN A 1 591 ? 89.478 109.588 116.337 1.00 30.66 591 ASN A CA 1
ATOM 3484 C C . ASN A 1 591 ? 88.334 110.549 116.636 1.00 33.32 591 ASN A C 1
ATOM 3485 O O . ASN A 1 591 ? 88.563 111.659 117.136 1.00 46.89 591 ASN A O 1
ATOM 3490 N N . LEU A 1 592 ? 87.094 110.138 116.347 1.00 33.46 592 LEU A N 1
ATOM 3491 C CA . LEU A 1 592 ? 85.945 110.986 116.660 1.00 36.49 592 LEU A CA 1
ATOM 3492 C C . LEU A 1 592 ? 85.797 111.199 118.163 1.00 36.21 592 LEU A C 1
ATOM 3493 O O . LEU A 1 592 ? 85.493 112.311 118.614 1.00 40.85 592 LEU A O 1
ATOM 3498 N N . ARG A 1 593 ? 86.015 110.144 118.956 1.00 45.63 593 ARG A N 1
ATOM 3499 C CA . ARG A 1 593 ? 85.940 110.275 120.408 1.00 46.27 593 ARG A CA 1
ATOM 3500 C C . ARG A 1 593 ? 87.027 111.201 120.941 1.00 51.72 593 ARG A C 1
ATOM 3501 O O . ARG A 1 593 ? 86.772 112.011 121.841 1.00 56.83 593 ARG A O 1
ATOM 3509 N N . ARG A 1 594 ? 88.246 111.096 120.401 1.00 59.01 594 ARG A N 1
ATOM 3510 C CA . ARG A 1 594 ? 89.326 111.978 120.837 1.00 57.13 594 ARG A CA 1
ATOM 3511 C C . ARG A 1 594 ? 89.031 113.434 120.495 1.00 55.90 594 ARG A C 1
ATOM 3512 O O . ARG A 1 594 ? 89.294 114.337 121.302 1.00 61.14 594 ARG A O 1
ATOM 3520 N N . GLU A 1 595 ? 88.477 113.677 119.302 1.00 57.11 595 GLU A N 1
ATOM 3521 C CA . GLU A 1 595 ? 88.086 115.031 118.920 1.00 58.80 595 GLU A CA 1
ATOM 3522 C C . GLU A 1 595 ? 87.008 115.579 119.847 1.00 63.34 595 GLU A C 1
ATOM 3523 O O . GLU A 1 595 ? 87.066 116.747 120.258 1.00 66.25 595 GLU A O 1
ATOM 3529 N N . PHE A 1 596 ? 86.029 114.743 120.205 1.00 70.04 596 PHE A N 1
ATOM 3530 C CA . PHE A 1 596 ? 84.978 115.173 121.124 1.00 68.24 596 PHE A CA 1
ATOM 3531 C C . PHE A 1 596 ? 85.535 115.478 122.511 1.00 67.72 596 PHE A C 1
ATOM 3532 O O . PHE A 1 596 ? 85.107 116.443 123.154 1.00 70.41 596 PHE A O 1
ATOM 3540 N N . GLU A 1 597 ? 86.480 114.664 122.990 1.00 72.31 597 GLU A N 1
ATOM 3541 C CA . GLU A 1 597 ? 87.097 114.920 124.291 1.00 71.30 597 GLU A CA 1
ATOM 3542 C C . GLU A 1 597 ? 87.859 116.238 124.295 1.00 75.21 597 GLU A C 1
ATOM 3543 O O . GLU A 1 597 ? 87.758 117.019 125.251 1.00 76.68 597 GLU A O 1
ATOM 3549 N N . CYS A 1 598 ? 88.623 116.503 123.231 1.00 82.30 598 CYS A N 1
ATOM 3550 C CA . CYS A 1 598 ? 89.366 117.758 123.150 1.00 79.99 598 CYS A CA 1
ATOM 3551 C C . CYS A 1 598 ? 88.430 118.958 123.065 1.00 79.95 598 CYS A C 1
ATOM 3552 O O . CYS A 1 598 ? 88.680 119.992 123.695 1.00 81.79 598 CYS A O 1
ATOM 3555 N N . GLU A 1 599 ? 87.338 118.840 122.303 1.00 84.69 599 GLU A N 1
ATOM 3556 C CA . GLU A 1 599 ? 86.417 119.968 122.190 1.00 85.01 599 GLU A CA 1
ATOM 3557 C C . GLU A 1 599 ? 85.643 120.186 123.489 1.00 85.79 599 GLU A C 1
ATOM 3558 O O . GLU A 1 599 ? 85.296 121.325 123.823 1.00 90.53 599 GLU A O 1
ATOM 3564 N N . ARG A 1 600 ? 85.388 119.118 124.249 1.00 91.30 600 ARG A N 1
ATOM 3565 C CA . ARG A 1 600 ? 84.736 119.279 125.544 1.00 92.10 600 ARG A CA 1
ATOM 3566 C C . ARG A 1 600 ? 85.676 119.924 126.553 1.00 95.06 600 ARG A C 1
ATOM 3567 O O . ARG A 1 600 ? 85.249 120.751 127.367 1.00 95.68 600 ARG A O 1
ATOM 3575 N N . MET A 1 601 ? 86.959 119.548 126.519 1.00 104.38 601 MET A N 1
ATOM 3576 C CA . MET A 1 601 ? 87.941 120.175 127.399 1.00 103.40 601 MET A CA 1
ATOM 3577 C C . MET A 1 601 ? 88.135 121.647 127.057 1.00 102.16 601 MET A C 1
ATOM 3578 O O . MET A 1 601 ? 88.283 122.486 127.953 1.00 102.35 601 MET A O 1
ATOM 3583 N N . LYS A 1 602 ? 88.141 121.979 125.763 1.00 106.84 602 LYS A N 1
ATOM 3584 C CA . LYS A 1 602 ? 88.253 123.378 125.360 1.00 106.91 602 LYS A CA 1
ATOM 3585 C C . LYS A 1 602 ? 86.994 124.158 125.717 1.00 107.41 602 LYS A C 1
ATOM 3586 O O . LYS A 1 602 ? 87.063 125.355 126.016 1.00 104.73 602 LYS A O 1
ATOM 3592 N N . ALA A 1 603 ? 85.832 123.499 125.685 1.00 119.54 603 ALA A N 1
ATOM 3593 C CA . ALA A 1 603 ? 84.603 124.165 126.101 1.00 119.01 603 ALA A CA 1
ATOM 3594 C C . ALA A 1 603 ? 84.560 124.378 127.609 1.00 119.46 603 ALA A C 1
ATOM 3595 O O . ALA A 1 603 ? 83.941 125.338 128.079 1.00 119.42 603 ALA A O 1
ATOM 3597 N N . GLU A 1 604 ? 85.202 123.497 128.381 1.00 124.95 604 GLU A N 1
ATOM 3598 C CA . GLU A 1 604 ? 85.257 123.690 129.827 1.00 124.56 604 GLU A CA 1
ATOM 3599 C C . GLU A 1 604 ? 86.220 124.811 130.200 1.00 124.11 604 GLU A C 1
ATOM 3600 O O . GLU A 1 604 ? 86.082 125.427 131.263 1.00 123.25 604 GLU A O 1
ATOM 3606 N N . ALA A 1 605 ? 87.212 125.078 129.348 1.00 128.15 605 ALA A N 1
ATOM 3607 C CA . ALA A 1 605 ? 88.115 126.196 129.598 1.00 128.29 605 ALA A CA 1
ATOM 3608 C C . ALA A 1 605 ? 87.416 127.531 129.370 1.00 129.90 605 ALA A C 1
ATOM 3609 O O . ALA A 1 605 ? 87.585 128.471 130.156 1.00 130.23 605 ALA A O 1
ATOM 3611 N N . SER A 1 606 ? 86.626 127.633 128.298 1.00 136.43 606 SER A N 1
ATOM 3612 C CA . SER A 1 606 ? 85.918 128.877 128.015 1.00 137.40 606 SER A CA 1
ATOM 3613 C C . SER A 1 606 ? 84.742 129.084 128.961 1.00 136.51 606 SER A C 1
ATOM 3614 O O . SER A 1 606 ? 84.474 130.218 129.374 1.00 135.31 606 SER A O 1
ATOM 3617 N N . ASN A 1 607 ? 84.034 128.013 129.311 1.00 140.35 607 ASN A N 1
ATOM 3618 C CA . ASN A 1 607 ? 82.883 128.094 130.202 1.00 140.93 607 ASN A CA 1
ATOM 3619 C C . ASN A 1 607 ? 83.105 127.130 131.355 1.00 140.88 607 ASN A C 1
ATOM 3620 O O . ASN A 1 607 ? 83.204 125.919 131.140 1.00 140.09 607 ASN A O 1
ATOM 3625 N N . GLY A 1 608 ? 83.163 127.660 132.574 1.00 144.72 608 GLY A N 1
ATOM 3626 C CA . GLY A 1 608 ? 83.426 126.840 133.740 1.00 144.15 608 GLY A CA 1
ATOM 3627 C C . GLY A 1 608 ? 82.201 126.146 134.301 1.00 145.33 608 GLY A C 1
ATOM 3628 O O . GLY A 1 608 ? 81.948 126.202 135.508 1.00 146.15 608 GLY A O 1
ATOM 3629 N N . GLN A 1 609 ? 81.433 125.488 133.436 1.00 146.34 609 GLN A N 1
ATOM 3630 C CA . GLN A 1 609 ? 80.246 124.745 133.835 1.00 146.72 609 GLN A CA 1
ATOM 3631 C C . GLN A 1 609 ? 80.375 123.309 133.351 1.00 147.41 609 GLN A C 1
ATOM 3632 O O . GLN A 1 609 ? 80.689 123.069 132.180 1.00 147.24 609 GLN A O 1
ATOM 3638 N N . ASN A 1 610 ? 80.134 122.360 134.253 1.00 150.52 610 ASN A N 1
ATOM 3639 C CA . ASN A 1 610 ? 80.258 120.941 133.935 1.00 150.84 610 ASN A CA 1
ATOM 3640 C C . ASN A 1 610 ? 78.979 120.469 133.254 1.00 151.48 610 ASN A C 1
ATOM 3641 O O . ASN A 1 610 ? 77.930 120.357 133.896 1.00 150.58 610 ASN A O 1
ATOM 3646 N N . GLY A 1 611 ? 79.063 120.198 131.954 1.00 147.20 611 GLY A N 1
ATOM 3647 C CA . GLY A 1 611 ? 77.913 119.675 131.235 1.00 146.18 611 GLY A CA 1
ATOM 3648 C C . GLY A 1 611 ? 77.645 118.231 131.619 1.00 146.21 611 GLY A C 1
ATOM 3649 O O . GLY A 1 611 ? 78.569 117.412 131.696 1.00 145.31 611 GLY A O 1
ATOM 3650 N N . GLN A 1 612 ? 76.375 117.911 131.861 1.00 134.07 612 GLN A N 1
ATOM 3651 C CA . GLN A 1 612 ? 75.993 116.564 132.266 1.00 132.62 612 GLN A CA 1
ATOM 3652 C C . GLN A 1 612 ? 76.048 115.561 131.121 1.00 131.12 612 GLN A C 1
ATOM 3653 O O . GLN A 1 612 ? 76.071 114.353 131.379 1.00 130.92 612 GLN A O 1
ATOM 3659 N N . ASP A 1 613 ? 76.075 116.025 129.877 1.00 118.93 613 ASP A N 1
ATOM 3660 C CA . ASP A 1 613 ? 76.287 115.167 128.723 1.00 119.44 613 ASP A CA 1
ATOM 3661 C C . ASP A 1 613 ? 77.782 115.011 128.474 1.00 120.26 613 ASP A C 1
ATOM 3662 O O . ASP A 1 613 ? 78.610 115.694 129.082 1.00 120.14 613 ASP A O 1
ATOM 3667 N N . GLY A 1 614 ? 78.123 114.100 127.568 1.00 102.65 614 GLY A N 1
ATOM 3668 C CA . GLY A 1 614 ? 79.523 113.875 127.274 1.00 100.49 614 GLY A CA 1
ATOM 3669 C C . GLY A 1 614 ? 79.913 112.427 127.074 1.00 98.99 614 GLY A C 1
ATOM 3670 O O . GLY A 1 614 ? 81.094 112.120 126.893 1.00 100.40 614 GLY A O 1
ATOM 3671 N N . ASP A 1 615 ? 78.940 111.521 127.126 1.00 85.47 615 ASP A N 1
ATOM 3672 C CA . ASP A 1 615 ? 79.190 110.097 126.921 1.00 87.16 615 ASP A CA 1
ATOM 3673 C C . ASP A 1 615 ? 78.499 109.575 125.671 1.00 85.93 615 ASP A C 1
ATOM 3674 O O . ASP A 1 615 ? 77.938 108.477 125.676 1.00 88.17 615 ASP A O 1
ATOM 3679 N N . ARG A 1 616 ? 78.515 110.343 124.584 1.00 86.96 616 ARG A N 1
ATOM 3680 C CA . ARG A 1 616 ? 77.763 109.977 123.393 1.00 88.50 616 ARG A CA 1
ATOM 3681 C C . ARG A 1 616 ? 78.536 109.093 122.424 1.00 88.74 616 ARG A C 1
ATOM 3682 O O . ARG A 1 616 ? 77.918 108.496 121.535 1.00 90.08 616 ARG A O 1
ATOM 3690 N N . LEU A 1 617 ? 79.856 108.987 122.558 1.00 56.78 617 LEU A N 1
ATOM 3691 C CA . LEU A 1 617 ? 80.630 108.121 121.674 1.00 56.95 617 LEU A CA 1
ATOM 3692 C C . LEU A 1 617 ? 81.676 107.349 122.464 1.00 54.70 617 LEU A C 1
ATOM 3693 O O . LEU A 1 617 ? 82.846 107.280 122.077 1.00 53.29 617 LEU A O 1
ATOM 3698 N N . LYS A 1 618 ? 81.273 106.743 123.578 1.00 58.17 618 LYS A N 1
ATOM 3699 C CA . LYS A 1 618 ? 82.186 105.918 124.359 1.00 50.54 618 LYS A CA 1
ATOM 3700 C C . LYS A 1 618 ? 82.364 104.569 123.663 1.00 49.49 618 LYS A C 1
ATOM 3701 O O . LYS A 1 618 ? 82.022 104.401 122.489 1.00 56.36 618 LYS A O 1
ATOM 3707 N N . TRP A 1 619 ? 82.960 103.609 124.375 1.00 45.04 619 TRP A N 1
ATOM 3708 C CA . TRP A 1 619 ? 83.416 102.293 123.915 1.00 43.24 619 TRP A CA 1
ATOM 3709 C C . TRP A 1 619 ? 84.590 102.395 122.948 1.00 42.32 619 TRP A C 1
ATOM 3710 O O . TRP A 1 619 ? 85.140 101.363 122.555 1.00 44.93 619 TRP A O 1
ATOM 3721 N N . PHE A 1 620 ? 84.995 103.603 122.560 1.00 38.74 620 PHE A N 1
ATOM 3722 C CA . PHE A 1 620 ? 86.180 103.835 121.750 1.00 37.26 620 PHE A CA 1
ATOM 3723 C C . PHE A 1 620 ? 87.255 104.566 122.540 1.00 46.57 620 PHE A C 1
ATOM 3724 O O . PHE A 1 620 ? 88.205 105.081 121.943 1.00 52.50 620 PHE A O 1
ATOM 3732 N N . ARG A 1 621 ? 87.112 104.643 123.862 1.00 50.12 621 ARG A N 1
ATOM 3733 C CA . ARG A 1 621 ? 88.092 105.324 124.696 1.00 48.00 621 ARG A CA 1
ATOM 3734 C C . ARG A 1 621 ? 89.416 104.576 124.692 1.00 53.41 621 ARG A C 1
ATOM 3735 O O . ARG A 1 621 ? 89.453 103.344 124.706 1.00 58.33 621 ARG A O 1
ATOM 3743 N N . GLN A 1 622 ? 90.511 105.332 124.686 1.00 54.27 622 GLN A N 1
ATOM 3744 C CA . GLN A 1 622 ? 91.850 104.752 124.602 1.00 51.02 622 GLN A CA 1
ATOM 3745 C C . GLN A 1 622 ? 92.422 104.555 126.004 1.00 60.51 622 GLN A C 1
ATOM 3746 O O . GLN A 1 622 ? 93.504 105.037 126.345 1.00 67.33 622 GLN A O 1
ATOM 3752 N N . LEU A 1 623 ? 91.663 103.803 126.808 1.00 63.63 623 LEU A N 1
ATOM 3753 C CA . LEU A 1 623 ? 92.002 103.446 128.183 1.00 65.24 623 LEU A CA 1
ATOM 3754 C C . LEU A 1 623 ? 92.298 104.682 129.025 1.00 63.45 623 LEU A C 1
ATOM 3755 O O . LEU A 1 623 ? 91.376 105.342 129.515 1.00 65.78 623 LEU A O 1
ATOM 3760 N N . ALA A 1 624 ? 93.576 105.001 129.197 1.00 59.62 624 ALA A N 1
ATOM 3761 C CA . ALA A 1 624 ? 93.965 106.226 129.884 1.00 64.55 624 ALA A CA 1
ATOM 3762 C C . ALA A 1 624 ? 95.260 106.780 129.303 1.00 63.77 624 ALA A C 1
ATOM 3763 O O . ALA A 1 624 ? 95.238 107.556 128.348 1.00 63.72 624 ALA A O 1
ATOM 3765 N N . ASP A 1 654 ? 95.702 98.835 134.512 1.00 72.79 654 ASP A N 1
ATOM 3766 C CA . ASP A 1 654 ? 96.666 98.518 133.464 1.00 77.03 654 ASP A CA 1
ATOM 3767 C C . ASP A 1 654 ? 96.338 99.272 132.178 1.00 78.68 654 ASP A C 1
ATOM 3768 O O . ASP A 1 654 ? 95.223 99.186 131.668 1.00 79.04 654 ASP A O 1
ATOM 3773 N N . THR A 1 655 ? 97.318 100.016 131.660 1.00 72.73 655 THR A N 1
ATOM 3774 C CA . THR A 1 655 ? 97.138 100.834 130.464 1.00 69.36 655 THR A CA 1
ATOM 3775 C C . THR A 1 655 ? 98.252 100.621 129.444 1.00 71.27 655 THR A C 1
ATOM 3776 O O . THR A 1 655 ? 98.604 101.554 128.716 1.00 74.79 655 THR A O 1
ATOM 3780 N N . ASP A 1 656 ? 98.811 99.416 129.369 1.00 75.10 656 ASP A N 1
ATOM 3781 C CA . ASP A 1 656 ? 99.903 99.152 128.446 1.00 76.60 656 ASP A CA 1
ATOM 3782 C C . ASP A 1 656 ? 99.384 99.022 127.016 1.00 76.65 656 ASP A C 1
ATOM 3783 O O . ASP A 1 656 ? 98.193 99.171 126.735 1.00 78.38 656 ASP A O 1
ATOM 3788 N N . VAL A 1 657 ? 100.310 98.740 126.097 1.00 72.21 657 VAL A N 1
ATOM 3789 C CA . VAL A 1 657 ? 99.927 98.566 124.698 1.00 72.23 657 VAL A CA 1
ATOM 3790 C C . VAL A 1 657 ? 99.272 97.205 124.484 1.00 74.38 657 VAL A C 1
ATOM 3791 O O . VAL A 1 657 ? 98.502 97.014 123.535 1.00 77.87 657 VAL A O 1
ATOM 3795 N N . ASP A 1 658 ? 99.553 96.240 125.367 1.00 67.37 658 ASP A N 1
ATOM 3796 C CA . ASP A 1 658 ? 98.901 94.937 125.263 1.00 65.67 658 ASP A CA 1
ATOM 3797 C C . ASP A 1 658 ? 97.466 94.990 125.769 1.00 66.91 658 ASP A C 1
ATOM 3798 O O . ASP A 1 658 ? 96.614 94.214 125.321 1.00 71.84 658 ASP A O 1
ATOM 3803 N N . ALA A 1 659 ? 97.182 95.885 126.716 1.00 62.55 659 ALA A N 1
ATOM 3804 C CA . ALA A 1 659 ? 95.830 96.006 127.249 1.00 61.26 659 ALA A CA 1
ATOM 3805 C C . ALA A 1 659 ? 94.874 96.545 126.193 1.00 59.09 659 ALA A C 1
ATOM 3806 O O . ALA A 1 659 ? 93.742 96.064 126.049 1.00 57.66 659 ALA A O 1
ATOM 3808 N N . GLN A 1 660 ? 95.326 97.544 125.430 1.00 56.50 660 GLN A N 1
ATOM 3809 C CA . GLN A 1 660 ? 94.528 98.029 124.312 1.00 54.51 660 GLN A CA 1
ATOM 3810 C C . GLN A 1 660 ? 94.397 96.974 123.224 1.00 60.35 660 GLN A C 1
ATOM 3811 O O . GLN A 1 660 ? 93.362 96.911 122.556 1.00 67.03 660 GLN A O 1
ATOM 3817 N N . ARG A 1 661 ? 95.416 96.126 123.056 1.00 58.25 661 ARG A N 1
ATOM 3818 C CA . ARG A 1 661 ? 95.317 95.005 122.125 1.00 58.18 661 ARG A CA 1
ATOM 3819 C C . ARG A 1 661 ? 94.222 94.032 122.544 1.00 57.80 661 ARG A C 1
ATOM 3820 O O . ARG A 1 661 ? 93.429 93.579 121.711 1.00 60.37 661 ARG A O 1
ATOM 3828 N N . ALA A 1 662 ? 94.162 93.701 123.837 1.00 42.84 662 ALA A N 1
ATOM 3829 C CA . ALA A 1 662 ? 93.143 92.774 124.323 1.00 41.84 662 ALA A CA 1
ATOM 3830 C C . ALA A 1 662 ? 91.745 93.374 124.220 1.00 44.18 662 ALA A C 1
ATOM 3831 O O . ALA A 1 662 ? 90.789 92.675 123.857 1.00 45.36 662 ALA A O 1
ATOM 3833 N N . LEU A 1 663 ? 91.609 94.664 124.542 1.00 38.17 663 LEU A N 1
ATOM 3834 C CA . LEU A 1 663 ? 90.320 95.338 124.397 1.00 38.33 663 LEU A CA 1
ATOM 3835 C C . LEU A 1 663 ? 89.879 95.379 122.937 1.00 40.17 663 LEU A C 1
ATOM 3836 O O . LEU A 1 663 ? 88.703 95.136 122.623 1.00 46.75 663 LEU A O 1
ATOM 3841 N N . ARG A 1 664 ? 90.822 95.652 122.030 1.00 32.98 664 ARG A N 1
ATOM 3842 C CA . ARG A 1 664 ? 90.536 95.640 120.602 1.00 30.80 664 ARG A CA 1
ATOM 3843 C C . ARG A 1 664 ? 90.117 94.256 120.128 1.00 37.26 664 ARG A C 1
ATOM 3844 O O . ARG A 1 664 ? 89.203 94.128 119.311 1.00 41.02 664 ARG A O 1
ATOM 3852 N N . ASN A 1 665 ? 90.773 93.207 120.631 1.00 37.03 665 ASN A N 1
ATOM 3853 C CA . ASN A 1 665 ? 90.439 91.849 120.212 1.00 34.44 665 ASN A CA 1
ATOM 3854 C C . ASN A 1 665 ? 89.061 91.427 120.711 1.00 36.80 665 ASN A C 1
ATOM 3855 O O . ASN A 1 665 ? 88.311 90.763 119.984 1.00 43.71 665 ASN A O 1
ATOM 3860 N N . LEU A 1 666 ? 88.712 91.800 121.945 1.00 32.38 666 LEU A N 1
ATOM 3861 C CA . LEU A 1 666 ? 87.377 91.501 122.459 1.00 31.50 666 LEU A CA 1
ATOM 3862 C C . LEU A 1 666 ? 86.300 92.220 121.655 1.00 25.01 666 LEU A C 1
ATOM 3863 O O . LEU A 1 666 ? 85.271 91.622 121.295 1.00 28.41 666 LEU A O 1
ATOM 3868 N N . LEU A 1 667 ? 86.529 93.499 121.343 1.00 22.40 667 LEU A N 1
ATOM 3869 C CA . LEU A 1 667 ? 85.569 94.237 120.531 1.00 22.44 667 LEU A CA 1
ATOM 3870 C C . LEU A 1 667 ? 85.499 93.680 119.113 1.00 25.09 667 LEU A C 1
ATOM 3871 O O . LEU A 1 667 ? 84.432 93.681 118.495 1.00 30.29 667 LEU A O 1
ATOM 3876 N N . LEU A 1 668 ? 86.624 93.180 118.593 1.00 25.23 668 LEU A N 1
ATOM 3877 C CA . LEU A 1 668 ? 86.641 92.547 117.278 1.00 25.02 668 LEU A CA 1
ATOM 3878 C C . LEU A 1 668 ? 85.806 91.277 117.262 1.00 22.67 668 LEU A C 1
ATOM 3879 O O . LEU A 1 668 ? 85.074 91.021 116.299 1.00 25.44 668 LEU A O 1
ATOM 3884 N N . LEU A 1 669 ? 85.917 90.462 118.314 1.00 21.66 669 LEU A N 1
ATOM 3885 C CA . LEU A 1 669 ? 85.117 89.244 118.405 1.00 20.67 669 LEU A CA 1
ATOM 3886 C C . LEU A 1 669 ? 83.630 89.558 118.467 1.00 22.81 669 LEU A C 1
ATOM 3887 O O . LEU A 1 669 ? 82.820 88.902 117.797 1.00 32.68 669 LEU A O 1
ATOM 3892 N N . ILE A 1 670 ? 83.255 90.564 119.264 1.00 21.63 670 ILE A N 1
ATOM 3893 C CA . ILE A 1 670 ? 81.846 90.951 119.350 1.00 20.17 670 ILE A CA 1
ATOM 3894 C C . ILE A 1 670 ? 81.357 91.507 118.014 1.00 21.03 670 ILE A C 1
ATOM 3895 O O . ILE A 1 670 ? 80.235 91.223 117.581 1.00 23.85 670 ILE A O 1
ATOM 3900 N N . TYR A 1 671 ? 82.198 92.288 117.332 1.00 18.04 671 TYR A N 1
ATOM 3901 C CA . TYR A 1 671 ? 81.824 92.858 116.041 1.00 20.08 671 TYR A CA 1
ATOM 3902 C C . TYR A 1 671 ? 81.636 91.780 114.982 1.00 22.10 671 TYR A C 1
ATOM 3903 O O . TYR A 1 671 ? 80.685 91.829 114.195 1.00 28.43 671 TYR A O 1
ATOM 3912 N N . ARG A 1 672 ? 82.526 90.790 114.955 1.00 22.71 672 ARG A N 1
ATOM 3913 C CA . ARG A 1 672 ? 82.507 89.799 113.887 1.00 15.44 672 ARG A CA 1
ATOM 3914 C C . ARG A 1 672 ? 81.428 88.746 114.102 1.00 23.02 672 ARG A C 1
ATOM 3915 O O . ARG A 1 672 ? 80.668 88.436 113.179 1.00 24.60 672 ARG A O 1
ATOM 3923 N N . HIS A 1 673 ? 81.346 88.172 115.301 1.00 29.29 673 HIS A N 1
ATOM 3924 C CA . HIS A 1 673 ? 80.468 87.024 115.483 1.00 18.69 673 HIS A CA 1
ATOM 3925 C C . HIS A 1 673 ? 79.116 87.357 116.103 1.00 25.34 673 HIS A C 1
ATOM 3926 O O . HIS A 1 673 ? 78.256 86.475 116.164 1.00 35.50 673 HIS A O 1
ATOM 3933 N N . HIS A 1 674 ? 78.896 88.586 116.563 1.00 27.51 674 HIS A N 1
ATOM 3934 C CA . HIS A 1 674 ? 77.618 88.958 117.158 1.00 22.14 674 HIS A CA 1
ATOM 3935 C C . HIS A 1 674 ? 76.936 90.102 116.427 1.00 27.61 674 HIS A C 1
ATOM 3936 O O . HIS A 1 674 ? 75.744 90.008 116.121 1.00 32.32 674 HIS A O 1
ATOM 3943 N N . PHE A 1 675 ? 77.660 91.182 116.133 1.00 21.09 675 PHE A N 1
ATOM 3944 C CA . PHE A 1 675 ? 77.033 92.381 115.583 1.00 22.25 675 PHE A CA 1
ATOM 3945 C C . PHE A 1 675 ? 76.650 92.200 114.119 1.00 29.13 675 PHE A C 1
ATOM 3946 O O . PHE A 1 675 ? 75.583 92.652 113.691 1.00 41.92 675 PHE A O 1
ATOM 3954 N N . LEU A 1 676 ? 77.508 91.545 113.334 1.00 27.02 676 LEU A N 1
ATOM 3955 C CA . LEU A 1 676 ? 77.240 91.425 111.900 1.00 29.84 676 LEU A CA 1
ATOM 3956 C C . LEU A 1 676 ? 76.117 90.442 111.570 1.00 32.26 676 LEU A C 1
ATOM 3957 O O . LEU A 1 676 ? 75.327 90.741 110.657 1.00 31.19 676 LEU A O 1
ATOM 3962 N N . PRO A 1 677 ? 75.981 89.272 112.223 1.00 35.08 677 PRO A N 1
ATOM 3963 C CA . PRO A 1 677 ? 74.733 88.508 112.036 1.00 36.92 677 PRO A CA 1
ATOM 3964 C C . PRO A 1 677 ? 73.482 89.252 112.476 1.00 38.93 677 PRO A C 1
ATOM 3965 O O . PRO A 1 677 ? 72.414 89.071 111.874 1.00 46.63 677 PRO A O 1
ATOM 3969 N N . GLU A 1 678 ? 73.584 90.090 113.510 1.00 27.77 678 GLU A N 1
ATOM 3970 C CA . GLU A 1 678 ? 72.439 90.889 113.934 1.00 31.08 678 GLU A CA 1
ATOM 3971 C C . GLU A 1 678 ? 72.060 91.917 112.878 1.00 37.39 678 GLU A C 1
ATOM 3972 O O . GLU A 1 678 ? 70.874 92.187 112.662 1.00 45.07 678 GLU A O 1
ATOM 3978 N N . VAL A 1 679 ? 73.056 92.517 112.223 1.00 36.11 679 VAL A N 1
ATOM 3979 C CA . VAL A 1 679 ? 72.777 93.444 111.130 1.00 32.37 679 VAL A CA 1
ATOM 3980 C C . VAL A 1 679 ? 72.196 92.695 109.935 1.00 42.10 679 VAL A C 1
ATOM 3981 O O . VAL A 1 679 ? 71.299 93.196 109.245 1.00 40.71 679 VAL A O 1
ATOM 3985 N N . GLN A 1 680 ? 72.680 91.474 109.689 1.00 52.45 680 GLN A N 1
ATOM 3986 C CA . GLN A 1 680 ? 72.162 90.663 108.590 1.00 45.07 680 GLN A CA 1
ATOM 3987 C C . GLN A 1 680 ? 70.691 90.313 108.799 1.00 45.95 680 GLN A C 1
ATOM 3988 O O . GLN A 1 680 ? 69.891 90.378 107.858 1.00 48.13 680 GLN A O 1
ATOM 3994 N N . LYS A 1 681 ? 70.313 89.955 110.028 1.00 47.61 681 LYS A N 1
ATOM 3995 C CA . LYS A 1 681 ? 68.911 89.653 110.308 1.00 44.72 681 LYS A CA 1
ATOM 3996 C C . LYS A 1 681 ? 68.051 90.912 110.294 1.00 51.74 681 LYS A C 1
ATOM 3997 O O . LYS A 1 681 ? 66.944 90.906 109.747 1.00 56.45 681 LYS A O 1
ATOM 4003 N N . ASP A 1 682 ? 68.540 91.997 110.890 1.00 54.74 682 ASP A N 1
ATOM 4004 C CA . ASP A 1 682 ? 67.787 93.246 110.992 1.00 52.06 682 ASP A CA 1
ATOM 4005 C C . ASP A 1 682 ? 68.732 94.397 110.685 1.00 54.79 682 ASP A C 1
ATOM 4006 O O . ASP A 1 682 ? 69.560 94.762 111.524 1.00 58.75 682 ASP A O 1
ATOM 4011 N N . GLU A 1 683 ? 68.604 94.975 109.490 1.00 57.91 683 GLU A N 1
ATOM 4012 C CA . GLU A 1 683 ? 69.521 96.022 109.058 1.00 58.42 683 GLU A CA 1
ATOM 4013 C C . GLU A 1 683 ? 69.165 97.391 109.615 1.00 53.56 683 GLU A C 1
ATOM 4014 O O . GLU A 1 683 ? 70.004 98.302 109.554 1.00 55.89 683 GLU A O 1
ATOM 4020 N N . THR A 1 684 ? 67.964 97.534 110.188 1.00 50.19 684 THR A N 1
ATOM 4021 C CA . THR A 1 684 ? 67.453 98.840 110.596 1.00 53.44 684 THR A CA 1
ATOM 4022 C C . THR A 1 684 ? 68.348 99.515 111.622 1.00 53.38 684 THR A C 1
ATOM 4023 O O . THR A 1 684 ? 68.379 100.752 111.688 1.00 59.34 684 THR A O 1
ATOM 4027 N N . LEU A 1 685 ? 69.087 98.715 112.405 1.00 43.79 685 LEU A N 1
ATOM 4028 C CA . LEU A 1 685 ? 70.131 99.185 113.310 1.00 44.95 685 LEU A CA 1
ATOM 4029 C C . LEU A 1 685 ? 71.015 100.238 112.658 1.00 53.80 685 LEU A C 1
ATOM 4030 O O . LEU A 1 685 ? 71.085 101.381 113.130 1.00 61.01 685 LEU A O 1
ATOM 4035 N N . VAL A 1 686 ? 71.624 99.885 111.521 1.00 45.51 686 VAL A N 1
ATOM 4036 C CA . VAL A 1 686 ? 72.487 100.831 110.817 1.00 39.86 686 VAL A CA 1
ATOM 4037 C C . VAL A 1 686 ? 71.675 102.028 110.343 1.00 39.27 686 VAL A C 1
ATOM 4038 O O . VAL A 1 686 ? 72.066 103.186 110.549 1.00 44.34 686 VAL A O 1
ATOM 4042 N N . THR A 1 687 ? 70.483 101.767 109.792 1.00 42.57 687 THR A N 1
ATOM 4043 C CA . THR A 1 687 ? 69.624 102.857 109.340 1.00 44.92 687 THR A CA 1
ATOM 4044 C C . THR A 1 687 ? 69.170 103.708 110.517 1.00 45.91 687 THR A C 1
ATOM 4045 O O . THR A 1 687 ? 69.028 104.931 110.390 1.00 42.97 687 THR A O 1
ATOM 4049 N N . GLY A 1 688 ? 69.079 103.102 111.702 1.00 50.41 688 GLY A N 1
ATOM 4050 C CA . GLY A 1 688 ? 68.705 103.825 112.901 1.00 45.90 688 GLY A CA 1
ATOM 4051 C C . GLY A 1 688 ? 69.676 104.924 113.283 1.00 52.58 688 GLY A C 1
ATOM 4052 O O . GLY A 1 688 ? 69.383 105.732 114.168 1.00 56.80 688 GLY A O 1
ATOM 4053 N N . LYS A 1 689 ? 70.834 104.975 112.616 1.00 46.60 689 LYS A N 1
ATOM 4054 C CA . LYS A 1 689 ? 71.792 106.037 112.852 1.00 46.55 689 LYS A CA 1
ATOM 4055 C C . LYS A 1 689 ? 71.953 107.028 111.707 1.00 47.59 689 LYS A C 1
ATOM 4056 O O . LYS A 1 689 ? 72.408 108.149 111.976 1.00 50.70 689 LYS A O 1
ATOM 4062 N N . ILE A 1 690 ? 71.540 106.684 110.471 1.00 46.08 690 ILE A N 1
ATOM 4063 C CA . ILE A 1 690 ? 72.131 107.326 109.286 1.00 43.07 690 ILE A CA 1
ATOM 4064 C C . ILE A 1 690 ? 71.858 108.828 109.273 1.00 47.93 690 ILE A C 1
ATOM 4065 O O . ILE A 1 690 ? 72.790 109.637 109.151 1.00 53.26 690 ILE A O 1
ATOM 4070 N N . HIS A 1 691 ? 70.602 109.216 109.523 1.00 55.18 691 HIS A N 1
ATOM 4071 C CA . HIS A 1 691 ? 70.198 110.617 109.475 1.00 54.52 691 HIS A CA 1
ATOM 4072 C C . HIS A 1 691 ? 70.998 111.450 110.460 1.00 51.81 691 HIS A C 1
ATOM 4073 O O . HIS A 1 691 ? 71.460 112.550 110.125 1.00 56.40 691 HIS A O 1
ATOM 4080 N N . LYS A 1 692 ? 71.243 110.889 111.651 1.00 42.95 692 LYS A N 1
ATOM 4081 C CA . LYS A 1 692 ? 71.950 111.620 112.695 1.00 47.29 692 LYS A CA 1
ATOM 4082 C C . LYS A 1 692 ? 73.340 112.018 112.230 1.00 48.62 692 LYS A C 1
ATOM 4083 O O . LYS A 1 692 ? 73.759 113.169 112.417 1.00 48.60 692 LYS A O 1
ATOM 4089 N N . VAL A 1 693 ? 74.023 111.102 111.530 1.00 49.47 693 VAL A N 1
ATOM 4090 C CA . VAL A 1 693 ? 75.376 111.381 111.053 1.00 44.13 693 VAL A CA 1
ATOM 4091 C C . VAL A 1 693 ? 75.354 112.553 110.084 1.00 44.51 693 VAL A C 1
ATOM 4092 O O . VAL A 1 693 ? 76.167 113.482 110.190 1.00 47.59 693 VAL A O 1
ATOM 4096 N N . LEU A 1 694 ? 74.352 112.573 109.195 1.00 48.90 694 LEU A N 1
ATOM 4097 C CA . LEU A 1 694 ? 74.214 113.667 108.240 1.00 49.36 694 LEU A CA 1
ATOM 4098 C C . LEU A 1 694 ? 74.032 114.986 108.970 1.00 50.51 694 LEU A C 1
ATOM 4099 O O . LEU A 1 694 ? 74.687 115.986 108.644 1.00 51.74 694 LEU A O 1
ATOM 4104 N N . GLU A 1 695 ? 73.224 114.965 110.038 1.00 55.27 695 GLU A N 1
ATOM 4105 C CA . GLU A 1 695 ? 72.974 116.177 110.804 1.00 51.75 695 GLU A CA 1
ATOM 4106 C C . GLU A 1 695 ? 74.264 116.694 111.419 1.00 57.80 695 GLU A C 1
ATOM 4107 O O . GLU A 1 695 ? 74.529 117.904 111.387 1.00 64.81 695 GLU A O 1
ATOM 4113 N N . ARG A 1 696 ? 75.125 115.775 111.880 1.00 51.31 696 ARG A N 1
ATOM 4114 C CA . ARG A 1 696 ? 76.388 116.182 112.484 1.00 48.79 696 ARG A CA 1
ATOM 4115 C C . ARG A 1 696 ? 77.255 116.914 111.474 1.00 54.55 696 ARG A C 1
ATOM 4116 O O . ARG A 1 696 ? 77.875 117.933 111.805 1.00 60.42 696 ARG A O 1
ATOM 4124 N N . ASN A 1 697 ? 77.243 116.451 110.218 1.00 56.49 697 ASN A N 1
ATOM 4125 C CA . ASN A 1 697 ? 78.013 117.122 109.180 1.00 53.81 697 ASN A CA 1
ATOM 4126 C C . ASN A 1 697 ? 77.490 118.533 108.960 1.00 52.31 697 ASN A C 1
ATOM 4127 O O . ASN A 1 697 ? 78.273 119.488 108.864 1.00 52.90 697 ASN A O 1
ATOM 4132 N N . ARG A 1 698 ? 76.163 118.691 108.975 1.00 57.64 698 ARG A N 1
ATOM 4133 C CA . ARG A 1 698 ? 75.576 120.016 108.836 1.00 57.07 698 ARG A CA 1
ATOM 4134 C C . ARG A 1 698 ? 75.937 120.898 110.020 1.00 59.12 698 ARG A C 1
ATOM 4135 O O . ARG A 1 698 ? 76.108 122.113 109.860 1.00 62.08 698 ARG A O 1
ATOM 4143 N N . GLN A 1 699 ? 76.127 120.295 111.199 1.00 64.89 699 GLN A N 1
ATOM 4144 C CA . GLN A 1 699 ? 76.493 121.077 112.371 1.00 66.34 699 GLN A CA 1
ATOM 4145 C C . GLN A 1 699 ? 77.908 121.624 112.272 1.00 68.23 699 GLN A C 1
ATOM 4146 O O . GLN A 1 699 ? 78.257 122.541 113.021 1.00 71.08 699 GLN A O 1
ATOM 4152 N N . LEU A 1 700 ? 78.729 121.090 111.369 1.00 67.76 700 LEU A N 1
ATOM 4153 C CA . LEU A 1 700 ? 80.038 121.671 111.122 1.00 67.08 700 LEU A CA 1
ATOM 4154 C C . LEU A 1 700 ? 80.068 122.517 109.860 1.00 68.86 700 LEU A C 1
ATOM 4155 O O . LEU A 1 700 ? 81.128 123.044 109.508 1.00 65.98 700 LEU A O 1
ATOM 4160 N N . SER A 1 701 ? 78.932 122.664 109.172 1.00 80.59 701 SER A N 1
ATOM 4161 C CA . SER A 1 701 ? 78.903 123.532 108.000 1.00 80.12 701 SER A CA 1
ATOM 4162 C C . SER A 1 701 ? 78.864 124.998 108.407 1.00 78.66 701 SER A C 1
ATOM 4163 O O . SER A 1 701 ? 79.466 125.850 107.743 1.00 75.20 701 SER A O 1
ATOM 4166 N N . GLU A 1 702 ? 78.166 125.309 109.493 1.00 86.27 702 GLU A N 1
ATOM 4167 C CA . GLU A 1 702 ? 78.046 126.683 109.961 1.00 89.28 702 GLU A CA 1
ATOM 4168 C C . GLU A 1 702 ? 78.778 126.867 111.287 1.00 88.72 702 GLU A C 1
ATOM 4169 O O . GLU A 1 702 ? 79.551 127.811 111.454 1.00 87.52 702 GLU A O 1
ATOM 4175 N N . HIS A 1 712 ? 79.213 121.369 102.435 1.00 66.14 712 HIS A N 1
ATOM 4176 C CA . HIS A 1 712 ? 79.856 120.295 103.182 1.00 67.95 712 HIS A CA 1
ATOM 4177 C C . HIS A 1 712 ? 80.196 119.128 102.262 1.00 70.73 712 HIS A C 1
ATOM 4178 O O . HIS A 1 712 ? 79.921 119.174 101.066 1.00 75.66 712 HIS A O 1
ATOM 4185 N N . GLY A 1 713 ? 80.802 118.082 102.822 1.00 58.71 713 GLY A N 1
ATOM 4186 C CA . GLY A 1 713 ? 81.238 116.953 102.026 1.00 59.58 713 GLY A CA 1
ATOM 4187 C C . GLY A 1 713 ? 80.250 115.829 101.870 1.00 63.40 713 GLY A C 1
ATOM 4188 O O . GLY A 1 713 ? 80.408 115.001 100.970 1.00 68.43 713 GLY A O 1
ATOM 4189 N N . TYR A 1 714 ? 79.225 115.767 102.714 1.00 56.14 714 TYR A N 1
ATOM 4190 C CA . TYR A 1 714 ? 78.209 114.735 102.597 1.00 58.86 714 TYR A CA 1
ATOM 4191 C C . TYR A 1 714 ? 77.026 115.194 101.761 1.00 62.25 714 TYR A C 1
ATOM 4192 O O . TYR A 1 714 ? 75.956 114.583 101.830 1.00 63.05 714 TYR A O 1
ATOM 4201 N N . SER A 1 715 ? 77.196 116.267 100.982 1.00 64.90 715 SER A N 1
ATOM 4202 C CA . SER A 1 715 ? 76.121 116.763 100.129 1.00 63.14 715 SER A CA 1
ATOM 4203 C C . SER A 1 715 ? 75.776 115.763 99.035 1.00 66.21 715 SER A C 1
ATOM 4204 O O . SER A 1 715 ? 74.604 115.601 98.679 1.00 66.36 715 SER A O 1
ATOM 4207 N N . VAL A 1 716 ? 76.790 115.098 98.477 1.00 65.83 716 VAL A N 1
ATOM 4208 C CA . VAL A 1 716 ? 76.548 114.069 97.470 1.00 65.65 716 VAL A CA 1
ATOM 4209 C C . VAL A 1 716 ? 75.837 112.875 98.092 1.00 64.43 716 VAL A C 1
ATOM 4210 O O . VAL A 1 716 ? 74.992 112.234 97.457 1.00 67.09 716 VAL A O 1
ATOM 4214 N N . ILE A 1 717 ? 76.165 112.562 99.346 1.00 58.84 717 ILE A N 1
ATOM 4215 C CA . ILE A 1 717 ? 75.569 111.421 100.028 1.00 58.27 717 ILE A CA 1
ATOM 4216 C C . ILE A 1 717 ? 74.208 111.763 100.619 1.00 57.12 717 ILE A C 1
ATOM 4217 O O . ILE A 1 717 ? 73.403 110.860 100.873 1.00 61.87 717 ILE A O 1
ATOM 4222 N N . GLU A 1 718 ? 73.921 113.049 100.830 1.00 63.51 718 GLU A N 1
ATOM 4223 C CA . GLU A 1 718 ? 72.621 113.455 101.350 1.00 67.56 718 GLU A CA 1
ATOM 4224 C C . GLU A 1 718 ? 71.501 113.245 100.340 1.00 70.52 718 GLU A C 1
ATOM 4225 O O . GLU A 1 718 ? 70.337 113.123 100.737 1.00 70.53 718 GLU A O 1
ATOM 4231 N N . GLU A 1 719 ? 71.824 113.181 99.049 1.00 76.32 719 GLU A N 1
ATOM 4232 C CA . GLU A 1 719 ? 70.808 113.104 98.008 1.00 75.17 719 GLU A CA 1
ATOM 4233 C C . GLU A 1 719 ? 70.346 111.682 97.713 1.00 75.91 719 GLU A C 1
ATOM 4234 O O . GLU A 1 719 ? 69.205 111.494 97.276 1.00 78.68 719 GLU A O 1
ATOM 4240 N N . LEU A 1 720 ? 71.199 110.680 97.932 1.00 69.73 720 LEU A N 1
ATOM 4241 C CA . LEU A 1 720 ? 70.854 109.314 97.544 1.00 67.00 720 LEU A CA 1
ATOM 4242 C C . LEU A 1 720 ? 69.803 108.712 98.472 1.00 68.52 720 LEU A C 1
ATOM 4243 O O . LEU A 1 720 ? 68.831 108.103 98.011 1.00 69.49 720 LEU A O 1
ATOM 4248 N N . TYR A 1 721 ? 69.977 108.873 99.780 1.00 71.88 721 TYR A N 1
ATOM 4249 C CA . TYR A 1 721 ? 69.089 108.268 100.769 1.00 74.39 721 TYR A CA 1
ATOM 4250 C C . TYR A 1 721 ? 67.929 109.221 101.034 1.00 77.47 721 TYR A C 1
ATOM 4251 O O . TYR A 1 721 ? 68.115 110.272 101.656 1.00 76.60 721 TYR A O 1
ATOM 4260 N N . HIS A 1 722 ? 66.734 108.877 100.543 1.00 74.90 722 HIS A N 1
ATOM 4261 C CA . HIS A 1 722 ? 65.575 109.763 100.726 1.00 74.67 722 HIS A CA 1
ATOM 4262 C C . HIS A 1 722 ? 64.870 109.527 102.060 1.00 76.51 722 HIS A C 1
ATOM 4263 O O . HIS A 1 722 ? 64.931 110.370 102.959 1.00 78.48 722 HIS A O 1
ATOM 4270 N N . GLU A 1 723 ? 64.210 108.384 102.193 1.00 81.24 723 GLU A N 1
ATOM 4271 C CA . GLU A 1 723 ? 63.521 108.066 103.437 1.00 81.50 723 GLU A CA 1
ATOM 4272 C C . GLU A 1 723 ? 63.795 106.628 103.829 1.00 82.43 723 GLU A C 1
ATOM 4273 O O . GLU A 1 723 ? 64.483 106.369 104.815 1.00 80.80 723 GLU A O 1
ATOM 4279 N N . GLY A 1 724 ? 63.256 105.688 103.062 1.00 78.62 724 GLY A N 1
ATOM 4280 C CA . GLY A 1 724 ? 63.488 104.283 103.340 1.00 73.46 724 GLY A CA 1
ATOM 4281 C C . GLY A 1 724 ? 63.972 103.558 102.104 1.00 74.65 724 GLY A C 1
ATOM 4282 O O . GLY A 1 724 ? 63.209 103.353 101.161 1.00 76.72 724 GLY A O 1
ATOM 4283 N N . MET A 1 725 ? 65.241 103.170 102.100 1.00 68.56 725 MET A N 1
ATOM 4284 C CA . MET A 1 725 ? 65.797 102.454 100.960 1.00 70.33 725 MET A CA 1
ATOM 4285 C C . MET A 1 725 ? 66.647 101.283 101.433 1.00 70.83 725 MET A C 1
ATOM 4286 O O . MET A 1 725 ? 67.446 101.426 102.358 1.00 67.69 725 MET A O 1
ATOM 4291 N N . PRO A 1 726 ? 66.479 100.117 100.796 1.00 72.29 726 PRO A N 1
ATOM 4292 C CA . PRO A 1 726 ? 67.268 98.944 101.178 1.00 68.55 726 PRO A CA 1
ATOM 4293 C C . PRO A 1 726 ? 68.747 99.280 101.179 1.00 67.47 726 PRO A C 1
ATOM 4294 O O . PRO A 1 726 ? 69.277 99.707 100.153 1.00 71.15 726 PRO A O 1
ATOM 4298 N N . LEU A 1 727 ? 69.408 99.088 102.314 1.00 54.67 727 LEU A N 1
ATOM 4299 C CA . LEU A 1 727 ? 70.819 99.437 102.418 1.00 57.40 727 LEU A CA 1
ATOM 4300 C C . LEU A 1 727 ? 71.634 98.781 101.310 1.00 60.13 727 LEU A C 1
ATOM 4301 O O . LEU A 1 727 ? 72.656 99.319 100.886 1.00 63.06 727 LEU A O 1
ATOM 4306 N N . SER A 1 728 ? 71.183 97.625 100.835 1.00 58.88 728 SER A N 1
ATOM 4307 C CA . SER A 1 728 ? 71.889 96.956 99.742 1.00 57.94 728 SER A CA 1
ATOM 4308 C C . SER A 1 728 ? 72.076 97.892 98.554 1.00 57.69 728 SER A C 1
ATOM 4309 O O . SER A 1 728 ? 73.181 98.011 98.004 1.00 62.49 728 SER A O 1
ATOM 4312 N N . ASP A 1 729 ? 71.015 98.605 98.178 1.00 52.82 729 ASP A N 1
ATOM 4313 C CA . ASP A 1 729 ? 71.120 99.580 97.101 1.00 59.35 729 ASP A CA 1
ATOM 4314 C C . ASP A 1 729 ? 72.037 100.734 97.484 1.00 62.99 729 ASP A C 1
ATOM 4315 O O . ASP A 1 729 ? 72.807 101.219 96.647 1.00 65.35 729 ASP A O 1
ATOM 4320 N N . LEU A 1 730 ? 71.978 101.170 98.748 1.00 56.04 730 LEU A N 1
ATOM 4321 C CA . LEU A 1 730 ? 72.841 102.253 99.213 1.00 51.76 730 LEU A CA 1
ATOM 4322 C C . LEU A 1 730 ? 74.314 101.881 99.107 1.00 54.80 730 LEU A C 1
ATOM 4323 O O . LEU A 1 730 ? 75.124 102.671 98.603 1.00 60.93 730 LEU A O 1
ATOM 4328 N N . MET A 1 731 ? 74.680 100.674 99.547 1.00 50.39 731 MET A N 1
ATOM 4329 C CA . MET A 1 731 ? 76.071 100.254 99.413 1.00 51.80 731 MET A CA 1
ATOM 4330 C C . MET A 1 731 ? 76.447 100.004 97.960 1.00 57.32 731 MET A C 1
ATOM 4331 O O . MET A 1 731 ? 77.619 100.135 97.601 1.00 63.17 731 MET A O 1
ATOM 4336 N N . LYS A 1 732 ? 75.480 99.680 97.094 1.00 54.37 732 LYS A N 1
ATOM 4337 C CA . LYS A 1 732 ? 75.836 99.530 95.683 1.00 50.98 732 LYS A CA 1
ATOM 4338 C C . LYS A 1 732 ? 76.168 100.884 95.041 1.00 55.42 732 LYS A C 1
ATOM 4339 O O . LYS A 1 732 ? 77.166 101.000 94.309 1.00 59.61 732 LYS A O 1
ATOM 4345 N N . GLN A 1 733 ? 75.399 101.938 95.354 1.00 49.48 733 GLN A N 1
ATOM 4346 C CA . GLN A 1 733 ? 75.757 103.255 94.820 1.00 48.50 733 GLN A CA 1
ATOM 4347 C C . GLN A 1 733 ? 77.036 103.786 95.454 1.00 50.48 733 GLN A C 1
ATOM 4348 O O . GLN A 1 733 ? 77.839 104.447 94.781 1.00 58.75 733 GLN A O 1
ATOM 4354 N N . LEU A 1 734 ? 77.251 103.510 96.741 1.00 40.85 734 LEU A N 1
ATOM 4355 C CA . LEU A 1 734 ? 78.486 103.964 97.366 1.00 43.27 734 LEU A CA 1
ATOM 4356 C C . LEU A 1 734 ? 79.694 103.202 96.834 1.00 41.35 734 LEU A C 1
ATOM 4357 O O . LEU A 1 734 ? 80.784 103.775 96.730 1.00 50.33 734 LEU A O 1
ATOM 4362 N N . GLN A 1 735 ? 79.514 101.932 96.460 1.00 39.78 735 GLN A N 1
ATOM 4363 C CA . GLN A 1 735 ? 80.569 101.193 95.778 1.00 46.48 735 GLN A CA 1
ATOM 4364 C C . GLN A 1 735 ? 80.903 101.829 94.441 1.00 47.90 735 GLN A C 1
ATOM 4365 O O . GLN A 1 735 ? 82.082 101.964 94.087 1.00 51.55 735 GLN A O 1
ATOM 4371 N N . ARG A 1 736 ? 79.875 102.234 93.689 1.00 45.94 736 ARG A N 1
ATOM 4372 C CA . ARG A 1 736 ? 80.116 102.905 92.414 1.00 45.82 736 ARG A CA 1
ATOM 4373 C C . ARG A 1 736 ? 80.885 104.211 92.606 1.00 49.90 736 ARG A C 1
ATOM 4374 O O . ARG A 1 736 ? 81.867 104.473 91.899 1.00 52.93 736 ARG A O 1
ATOM 4382 N N . ARG A 1 737 ? 80.473 105.024 93.586 1.00 48.79 737 ARG A N 1
ATOM 4383 C CA . ARG A 1 737 ? 81.137 106.307 93.829 1.00 44.32 737 ARG A CA 1
ATOM 4384 C C . ARG A 1 737 ? 82.585 106.123 94.273 1.00 46.97 737 ARG A C 1
ATOM 4385 O O . ARG A 1 737 ? 83.480 106.850 93.817 1.00 51.64 737 ARG A O 1
ATOM 4393 N N . ILE A 1 738 ? 82.834 105.151 95.156 1.00 40.12 738 ILE A N 1
ATOM 4394 C CA . ILE A 1 738 ? 84.191 104.880 95.618 1.00 35.54 738 ILE A CA 1
ATOM 4395 C C . ILE A 1 738 ? 85.060 104.398 94.462 1.00 39.78 738 ILE A C 1
ATOM 4396 O O . ILE A 1 738 ? 86.234 104.780 94.348 1.00 44.23 738 ILE A O 1
ATOM 4401 N N . SER A 1 739 ? 84.486 103.586 93.567 1.00 42.67 739 SER A N 1
ATOM 4402 C CA . SER A 1 739 ? 85.236 103.089 92.417 1.00 40.22 739 SER A CA 1
ATOM 4403 C C . SER A 1 739 ? 85.657 104.222 91.488 1.00 42.37 739 SER A C 1
ATOM 4404 O O . SER A 1 739 ? 86.822 104.292 91.074 1.00 45.34 739 SER A O 1
ATOM 4407 N N . GLU A 1 740 ? 84.724 105.128 91.157 1.00 49.04 740 GLU A N 1
ATOM 4408 C CA . GLU A 1 740 ? 85.092 106.254 90.294 1.00 45.02 740 GLU A CA 1
ATOM 4409 C C . GLU A 1 740 ? 86.107 107.173 90.961 1.00 45.42 740 GLU A C 1
ATOM 4410 O O . GLU A 1 740 ? 87.023 107.670 90.295 1.00 52.27 740 GLU A O 1
ATOM 4416 N N . THR A 1 741 ? 85.966 107.413 92.269 1.00 50.97 741 THR A N 1
ATOM 4417 C CA . THR A 1 741 ? 86.911 108.286 92.964 1.00 52.92 741 THR A CA 1
ATOM 4418 C C . THR A 1 741 ? 88.321 107.700 92.956 1.00 50.88 741 THR A C 1
ATOM 4419 O O . THR A 1 741 ? 89.297 108.401 92.651 1.00 58.53 741 THR A O 1
ATOM 4423 N N . GLU A 1 742 ? 88.443 106.401 93.245 1.00 51.31 742 GLU A N 1
ATOM 4424 C CA . GLU A 1 742 ? 89.757 105.765 93.247 1.00 52.26 742 GLU A CA 1
ATOM 4425 C C . GLU A 1 742 ? 90.365 105.722 91.849 1.00 54.34 742 GLU A C 1
ATOM 4426 O O . GLU A 1 742 ? 91.566 105.976 91.683 1.00 58.71 742 GLU A O 1
ATOM 4432 N N . ARG A 1 743 ? 89.554 105.417 90.830 1.00 55.15 743 ARG A N 1
ATOM 4433 C CA . ARG A 1 743 ? 90.079 105.365 89.469 1.00 52.22 743 ARG A CA 1
ATOM 4434 C C . ARG A 1 743 ? 90.525 106.741 88.984 1.00 54.40 743 ARG A C 1
ATOM 4435 O O . ARG A 1 743 ? 91.571 106.861 88.336 1.00 60.21 743 ARG A O 1
ATOM 4443 N N . GLU A 1 744 ? 89.773 107.793 89.321 1.00 59.70 744 GLU A N 1
ATOM 4444 C CA . GLU A 1 744 ? 90.186 109.144 88.954 1.00 54.08 744 GLU A CA 1
ATOM 4445 C C . GLU A 1 744 ? 91.463 109.556 89.677 1.00 55.09 744 GLU A C 1
ATOM 4446 O O . GLU A 1 744 ? 92.330 110.210 89.084 1.00 63.12 744 GLU A O 1
ATOM 4452 N N . SER A 1 745 ? 91.595 109.190 90.957 1.00 55.15 745 SER A N 1
ATOM 4453 C CA . SER A 1 745 ? 92.811 109.523 91.695 1.00 54.84 745 SER A CA 1
ATOM 4454 C C . SER A 1 745 ? 94.024 108.799 91.123 1.00 57.12 745 SER A C 1
ATOM 4455 O O . SER A 1 745 ? 95.121 109.364 91.062 1.00 59.29 745 SER A O 1
ATOM 4458 N N . ARG A 1 746 ? 93.848 107.542 90.714 1.00 60.66 746 ARG A N 1
ATOM 4459 C CA . ARG A 1 746 ? 94.950 106.796 90.114 1.00 59.12 746 ARG A CA 1
ATOM 4460 C C . ARG A 1 746 ? 95.307 107.341 88.737 1.00 60.60 746 ARG A C 1
ATOM 4461 O O . ARG A 1 746 ? 96.483 107.364 88.358 1.00 59.82 746 ARG A O 1
ATOM 4469 N N . GLU A 1 747 ? 94.305 107.774 87.970 1.00 72.40 747 GLU A N 1
ATOM 4470 C CA . GLU A 1 747 ? 94.555 108.258 86.616 1.00 67.11 747 GLU A CA 1
ATOM 4471 C C . GLU A 1 747 ? 95.230 109.625 86.624 1.00 67.72 747 GLU A C 1
ATOM 4472 O O . GLU A 1 747 ? 96.195 109.854 85.886 1.00 70.93 747 GLU A O 1
ATOM 4478 N N . LEU A 1 748 ? 94.745 110.545 87.453 1.00 63.65 748 LEU A N 1
ATOM 4479 C CA . LEU A 1 748 ? 95.227 111.921 87.428 1.00 62.17 748 LEU A CA 1
ATOM 4480 C C . LEU A 1 748 ? 96.428 112.160 88.331 1.00 68.09 748 LEU A C 1
ATOM 4481 O O . LEU A 1 748 ? 96.902 113.298 88.404 1.00 70.61 748 LEU A O 1
ATOM 4486 N N . ALA A 1 749 ? 96.915 111.127 89.020 1.00 76.77 749 ALA A N 1
ATOM 4487 C CA . ALA A 1 749 ? 98.074 111.162 89.912 1.00 79.44 749 ALA A CA 1
ATOM 4488 C C . ALA A 1 749 ? 97.937 112.180 91.039 1.00 80.87 749 ALA A C 1
ATOM 4489 O O . ALA A 1 749 ? 98.937 112.774 91.455 1.00 79.18 749 ALA A O 1
ATOM 4491 N N . GLN A 1 750 ? 96.726 112.402 91.540 1.00 97.90 750 GLN A N 1
ATOM 4492 C CA . GLN A 1 750 ? 96.485 113.254 92.694 1.00 98.03 750 GLN A CA 1
ATOM 4493 C C . GLN A 1 750 ? 95.697 112.482 93.743 1.00 101.70 750 GLN A C 1
ATOM 4494 O O . GLN A 1 750 ? 94.900 111.599 93.417 1.00 102.14 750 GLN A O 1
ATOM 4500 N N . GLU A 1 751 ? 95.926 112.819 95.009 1.00 103.79 751 GLU A N 1
ATOM 4501 C CA . GLU A 1 751 ? 95.248 112.176 96.127 1.00 101.97 751 GLU A CA 1
ATOM 4502 C C . GLU A 1 751 ? 94.053 113.027 96.537 1.00 101.68 751 GLU A C 1
ATOM 4503 O O . GLU A 1 751 ? 94.216 114.197 96.896 1.00 102.41 751 GLU A O 1
ATOM 4509 N N . LYS A 1 752 ? 92.863 112.439 96.494 1.00 87.54 752 LYS A N 1
ATOM 4510 C CA . LYS A 1 752 ? 91.620 113.148 96.757 1.00 87.98 752 LYS A CA 1
ATOM 4511 C C . LYS A 1 752 ? 90.983 112.645 98.048 1.00 88.71 752 LYS A C 1
ATOM 4512 O O . LYS A 1 752 ? 91.523 111.786 98.749 1.00 88.14 752 LYS A O 1
ATOM 4518 N N . THR A 1 753 ? 89.813 113.199 98.353 1.00 77.36 753 THR A N 1
ATOM 4519 C CA . THR A 1 753 ? 89.094 112.903 99.584 1.00 73.38 753 THR A CA 1
ATOM 4520 C C . THR A 1 753 ? 87.943 111.953 99.285 1.00 75.33 753 THR A C 1
ATOM 4521 O O . THR A 1 753 ? 87.164 112.188 98.355 1.00 75.21 753 THR A O 1
ATOM 4525 N N . ASP A 1 754 ? 87.841 110.887 100.071 1.00 65.84 754 ASP A N 1
ATOM 4526 C CA . ASP A 1 754 ? 86.805 109.873 99.899 1.00 62.80 754 ASP A CA 1
ATOM 4527 C C . ASP A 1 754 ? 85.720 110.114 100.942 1.00 62.93 754 ASP A C 1
ATOM 4528 O O . ASP A 1 754 ? 85.901 109.811 102.123 1.00 65.00 754 ASP A O 1
ATOM 4533 N N . TYR A 1 755 ? 84.590 110.664 100.501 1.00 60.09 755 TYR A N 1
ATOM 4534 C CA . TYR A 1 755 ? 83.496 110.964 101.418 1.00 54.64 755 TYR A CA 1
ATOM 4535 C C . TYR A 1 755 ? 82.594 109.757 101.647 1.00 55.29 755 TYR A C 1
ATOM 4536 O O . TYR A 1 755 ? 82.036 109.598 102.738 1.00 60.32 755 TYR A O 1
ATOM 4545 N N . ALA A 1 756 ? 82.433 108.901 100.634 1.00 49.03 756 ALA A N 1
ATOM 4546 C CA . ALA A 1 756 ? 81.550 107.745 100.769 1.00 49.40 756 ALA A CA 1
ATOM 4547 C C . ALA A 1 756 ? 82.110 106.721 101.749 1.00 47.96 756 ALA A C 1
ATOM 4548 O O . ALA A 1 756 ? 81.366 106.163 102.570 1.00 53.23 756 ALA A O 1
ATOM 4550 N N . GLN A 1 757 ? 83.418 106.465 101.679 1.00 38.52 757 GLN A N 1
ATOM 4551 C CA . GLN A 1 757 ? 84.054 105.549 102.617 1.00 40.30 757 GLN A CA 1
ATOM 4552 C C . GLN A 1 757 ? 83.967 106.076 104.043 1.00 51.14 757 GLN A C 1
ATOM 4553 O O . GLN A 1 757 ? 83.693 105.316 104.984 1.00 58.84 757 GLN A O 1
ATOM 4559 N N . ARG A 1 758 ? 84.165 107.384 104.213 1.00 42.05 758 ARG A N 1
ATOM 4560 C CA . ARG A 1 758 ? 84.057 107.999 105.529 1.00 38.41 758 ARG A CA 1
ATOM 4561 C C . ARG A 1 758 ? 82.633 107.913 106.065 1.00 42.93 758 ARG A C 1
ATOM 4562 O O . ARG A 1 758 ? 82.427 107.695 107.263 1.00 48.68 758 ARG A O 1
ATOM 4570 N N . PHE A 1 759 ? 81.639 108.074 105.189 1.00 31.14 759 PHE A N 1
ATOM 4571 C CA . PHE A 1 759 ? 80.245 107.968 105.605 1.00 24.19 759 PHE A CA 1
ATOM 4572 C C . PHE A 1 759 ? 79.903 106.556 106.058 1.00 31.83 759 PHE A C 1
ATOM 4573 O O . PHE A 1 759 ? 79.194 106.370 107.059 1.00 45.39 759 PHE A O 1
ATOM 4581 N N . ILE A 1 760 ? 80.393 105.551 105.324 1.00 32.74 760 ILE A N 1
ATOM 4582 C CA . ILE A 1 760 ? 80.177 104.155 105.706 1.00 28.08 760 ILE A CA 1
ATOM 4583 C C . ILE A 1 760 ? 80.794 103.879 107.071 1.00 29.03 760 ILE A C 1
ATOM 4584 O O . ILE A 1 760 ? 80.160 103.283 107.955 1.00 37.38 760 ILE A O 1
ATOM 4589 N N . LEU A 1 761 ? 82.033 104.346 107.270 1.00 21.91 761 LEU A N 1
ATOM 4590 C CA . LEU A 1 761 ? 82.716 104.149 108.545 1.00 27.60 761 LEU A CA 1
ATOM 4591 C C . LEU A 1 761 ? 81.983 104.844 109.685 1.00 30.80 761 LEU A C 1
ATOM 4592 O O . LEU A 1 761 ? 81.862 104.290 110.781 1.00 39.50 761 LEU A O 1
ATOM 4597 N N . ASP A 1 762 ? 81.464 106.046 109.430 1.00 30.97 762 ASP A N 1
ATOM 4598 C CA . ASP A 1 762 ? 80.761 106.805 110.458 1.00 30.58 762 ASP A CA 1
ATOM 4599 C C . ASP A 1 762 ? 79.481 106.103 110.896 1.00 35.75 762 ASP A C 1
ATOM 4600 O O . ASP A 1 762 ? 79.234 105.932 112.101 1.00 39.09 762 ASP A O 1
ATOM 4605 N N . ILE A 1 763 ? 78.656 105.678 109.931 1.00 32.33 763 ILE A N 1
ATOM 4606 C CA . ILE A 1 763 ? 77.384 105.060 110.299 1.00 28.77 763 ILE A CA 1
ATOM 4607 C C . ILE A 1 763 ? 77.611 103.705 110.962 1.00 32.45 763 ILE A C 1
ATOM 4608 O O . ILE A 1 763 ? 76.904 103.345 111.913 1.00 41.72 763 ILE A O 1
ATOM 4613 N N . PHE A 1 764 ? 78.626 102.952 110.520 1.00 24.45 764 PHE A N 1
ATOM 4614 C CA . PHE A 1 764 ? 78.863 101.661 111.152 1.00 24.14 764 PHE A CA 1
ATOM 4615 C C . PHE A 1 764 ? 79.470 101.815 112.540 1.00 27.44 764 PHE A C 1
ATOM 4616 O O . PHE A 1 764 ? 79.176 101.008 113.427 1.00 33.42 764 PHE A O 1
ATOM 4624 N N . ALA A 1 765 ? 80.284 102.851 112.763 1.00 28.86 765 ALA A N 1
ATOM 4625 C CA . ALA A 1 765 ? 80.806 103.103 114.103 1.00 27.64 765 ALA A CA 1
ATOM 4626 C C . ALA A 1 765 ? 79.694 103.491 115.068 1.00 32.54 765 ALA A C 1
ATOM 4627 O O . ALA A 1 765 ? 79.666 103.019 116.214 1.00 34.88 765 ALA A O 1
ATOM 4629 N N . GLU A 1 766 ? 78.762 104.338 114.620 1.00 35.73 766 GLU A N 1
ATOM 4630 C CA . GLU A 1 766 ? 77.631 104.710 115.468 1.00 35.80 766 GLU A CA 1
ATOM 4631 C C . GLU A 1 766 ? 76.743 103.509 115.778 1.00 32.14 766 GLU A C 1
ATOM 4632 O O . GLU A 1 766 ? 76.303 103.323 116.924 1.00 36.55 766 GLU A O 1
ATOM 4638 N N . ALA A 1 767 ? 76.480 102.673 114.767 1.00 29.27 767 ALA A N 1
ATOM 4639 C CA . ALA A 1 767 ? 75.672 101.477 114.983 1.00 37.02 767 ALA A CA 1
ATOM 4640 C C . ALA A 1 767 ? 76.349 100.510 115.946 1.00 36.02 767 ALA A C 1
ATOM 4641 O O . ALA A 1 767 ? 75.687 99.926 116.812 1.00 36.80 767 ALA A O 1
ATOM 4643 N N . PHE A 1 768 ? 77.668 100.333 115.816 1.00 28.34 768 PHE A N 1
ATOM 4644 C CA . PHE A 1 768 ? 78.390 99.438 116.713 1.00 23.18 768 PHE A CA 1
ATOM 4645 C C . PHE A 1 768 ? 78.378 99.953 118.143 1.00 26.38 768 PHE A C 1
ATOM 4646 O O . PHE A 1 768 ? 78.216 99.170 119.087 1.00 34.73 768 PHE A O 1
ATOM 4654 N N . ASN A 1 769 ? 78.553 101.267 118.324 1.00 35.99 769 ASN A N 1
ATOM 4655 C CA . ASN A 1 769 ? 78.537 101.837 119.668 1.00 37.02 769 ASN A CA 1
ATOM 4656 C C . ASN A 1 769 ? 77.175 101.665 120.328 1.00 36.23 769 ASN A C 1
ATOM 4657 O O . ASN A 1 769 ? 77.089 101.272 121.499 1.00 37.99 769 ASN A O 1
ATOM 4662 N N . ASP A 1 770 ? 76.097 101.909 119.580 1.00 36.24 770 ASP A N 1
ATOM 4663 C CA . ASP A 1 770 ? 74.766 101.766 120.162 1.00 33.90 770 ASP A CA 1
ATOM 4664 C C . ASP A 1 770 ? 74.421 100.303 120.435 1.00 36.82 770 ASP A C 1
ATOM 4665 O O . ASP A 1 770 ? 73.767 99.994 121.439 1.00 36.03 770 ASP A O 1
ATOM 4670 N N . PHE A 1 771 ? 74.857 99.390 119.560 1.00 39.63 771 PHE A N 1
ATOM 4671 C CA . PHE A 1 771 ? 74.635 97.965 119.794 1.00 31.00 771 PHE A CA 1
ATOM 4672 C C . PHE A 1 771 ? 75.383 97.483 121.029 1.00 30.96 771 PHE A C 1
ATOM 4673 O O . PHE A 1 771 ? 74.850 96.689 121.812 1.00 39.91 771 PHE A O 1
ATOM 4681 N N . LEU A 1 772 ? 76.625 97.940 121.213 1.00 31.23 772 LEU A N 1
ATOM 4682 C CA . LEU A 1 772 ? 77.387 97.566 122.400 1.00 26.68 772 LEU A CA 1
ATOM 4683 C C . LEU A 1 772 ? 76.766 98.151 123.658 1.00 33.62 772 LEU A C 1
ATOM 4684 O O . LEU A 1 772 ? 76.824 97.539 124.730 1.00 31.46 772 LEU A O 1
ATOM 4689 N N . GLU A 1 773 ? 76.185 99.348 123.552 1.00 45.82 773 GLU A N 1
ATOM 4690 C CA . GLU A 1 773 ? 75.495 99.936 124.695 1.00 44.07 773 GLU A CA 1
ATOM 4691 C C . GLU A 1 773 ? 74.241 99.147 125.053 1.00 46.55 773 GLU A C 1
ATOM 4692 O O . GLU A 1 773 ? 73.910 98.999 126.235 1.00 49.99 773 GLU A O 1
ATOM 4698 N N . ALA A 1 774 ? 73.529 98.634 124.045 1.00 43.05 774 ALA A N 1
ATOM 4699 C CA . ALA A 1 774 ? 72.250 97.976 124.301 1.00 41.84 774 ALA A CA 1
ATOM 4700 C C . ALA A 1 774 ? 72.423 96.629 124.994 1.00 46.47 774 ALA A C 1
ATOM 4701 O O . ALA A 1 774 ? 71.626 96.273 125.869 1.00 50.82 774 ALA A O 1
ATOM 4703 N N . HIS A 1 775 ? 73.448 95.863 124.624 1.00 43.03 775 HIS A N 1
ATOM 4704 C CA . HIS A 1 775 ? 73.572 94.489 125.096 1.00 36.98 775 HIS A CA 1
ATOM 4705 C C . HIS A 1 775 ? 74.584 94.310 126.216 1.00 37.00 775 HIS A C 1
ATOM 4706 O O . HIS A 1 775 ? 74.412 93.413 127.046 1.00 41.91 775 HIS A O 1
ATOM 4713 N N . TYR A 1 776 ? 75.635 95.124 126.264 1.00 36.70 776 TYR A N 1
ATOM 4714 C CA . TYR A 1 776 ? 76.723 94.938 127.216 1.00 39.93 776 TYR A CA 1
ATOM 4715 C C . TYR A 1 776 ? 76.880 96.147 128.131 1.00 47.84 776 TYR A C 1
ATOM 4716 O O . TYR A 1 776 ? 77.975 96.418 128.625 1.00 49.00 776 TYR A O 1
ATOM 4725 N N . GLY A 1 777 ? 75.786 96.878 128.362 1.00 60.17 777 GLY A N 1
ATOM 4726 C CA . GLY A 1 777 ? 75.870 98.106 129.138 1.00 59.65 777 GLY A CA 1
ATOM 4727 C C . GLY A 1 777 ? 76.228 97.875 130.594 1.00 63.83 777 GLY A C 1
ATOM 4728 O O . GLY A 1 777 ? 76.901 98.700 131.215 1.00 61.92 777 GLY A O 1
ATOM 4729 N N . GLU A 1 778 ? 75.791 96.748 131.157 1.00 69.60 778 GLU A N 1
ATOM 4730 C CA . GLU A 1 778 ? 76.056 96.465 132.562 1.00 70.04 778 GLU A CA 1
ATOM 4731 C C . GLU A 1 778 ? 77.506 96.082 132.821 1.00 69.46 778 GLU A C 1
ATOM 4732 O O . GLU A 1 778 ? 77.925 96.049 133.982 1.00 68.57 778 GLU A O 1
ATOM 4738 N N . GLU A 1 779 ? 78.280 95.792 131.776 1.00 64.96 779 GLU A N 1
ATOM 4739 C CA . GLU A 1 779 ? 79.666 95.366 131.928 1.00 64.78 779 GLU A CA 1
ATOM 4740 C C . GLU A 1 779 ? 80.645 96.359 131.317 1.00 63.11 779 GLU A C 1
ATOM 4741 O O . GLU A 1 779 ? 81.767 95.979 130.973 1.00 62.77 779 GLU A O 1
ATOM 4747 N N . TYR A 1 780 ? 80.239 97.623 131.171 1.00 57.45 780 TYR A N 1
ATOM 4748 C CA . TYR A 1 780 ? 81.112 98.627 130.570 1.00 57.66 780 TYR A CA 1
ATOM 4749 C C . TYR A 1 780 ? 82.317 98.918 131.455 1.00 58.35 780 TYR A C 1
ATOM 4750 O O . TYR A 1 780 ? 83.438 99.073 130.957 1.00 60.03 780 TYR A O 1
ATOM 4759 N N . LEU A 1 781 ? 82.104 99.007 132.769 1.00 63.14 781 LEU A N 1
ATOM 4760 C CA . LEU A 1 781 ? 83.203 99.311 133.681 1.00 62.46 781 LEU A CA 1
ATOM 4761 C C . LEU A 1 781 ? 84.186 98.153 133.773 1.00 63.95 781 LEU A C 1
ATOM 4762 O O . LEU A 1 781 ? 85.399 98.367 133.879 1.00 64.97 781 LEU A O 1
ATOM 4767 N N . GLU A 1 782 ? 83.682 96.919 133.739 1.00 61.73 782 GLU A N 1
ATOM 4768 C CA . GLU A 1 782 ? 84.557 95.758 133.846 1.00 55.73 782 GLU A CA 1
ATOM 4769 C C . GLU A 1 782 ? 85.317 95.503 132.551 1.00 56.38 782 GLU A C 1
ATOM 4770 O O . GLU A 1 782 ? 86.442 94.993 132.589 1.00 57.53 782 GLU A O 1
ATOM 4776 N N . ILE A 1 783 ? 84.722 95.839 131.404 1.00 56.54 783 ILE A N 1
ATOM 4777 C CA . ILE A 1 783 ? 85.407 95.660 130.128 1.00 57.79 783 ILE A CA 1
ATOM 4778 C C . ILE A 1 783 ? 86.557 96.650 129.997 1.00 57.41 783 ILE A C 1
ATOM 4779 O O . ILE A 1 783 ? 87.660 96.290 129.567 1.00 60.98 783 ILE A O 1
ATOM 4784 N N . MET A 1 784 ? 86.339 97.899 130.410 1.00 59.76 784 MET A N 1
ATOM 4785 C CA . MET A 1 784 ? 87.338 98.953 130.289 1.00 63.84 784 MET A CA 1
ATOM 4786 C C . MET A 1 784 ? 88.380 98.930 131.401 1.00 65.74 784 MET A C 1
ATOM 4787 O O . MET A 1 784 ? 89.086 99.927 131.582 1.00 68.00 784 MET A O 1
ATOM 4792 N N . SER A 1 785 ? 88.500 97.837 132.150 1.00 64.45 785 SER A N 1
ATOM 4793 C CA . SER A 1 785 ? 89.531 97.689 133.177 1.00 61.26 785 SER A CA 1
ATOM 4794 C C . SER A 1 785 ? 90.247 96.356 133.002 1.00 63.43 785 SER A C 1
ATOM 4795 O O . SER A 1 785 ? 90.032 95.416 133.777 1.00 66.36 785 SER A O 1
ATOM 4798 N N . PRO A 1 786 ? 91.108 96.235 131.992 1.00 58.04 786 PRO A N 1
ATOM 4799 C CA . PRO A 1 786 ? 91.904 95.012 131.863 1.00 58.73 786 PRO A CA 1
ATOM 4800 C C . PRO A 1 786 ? 92.997 94.959 132.916 1.00 60.86 786 PRO A C 1
ATOM 4801 O O . PRO A 1 786 ? 93.442 95.985 133.435 1.00 65.77 786 PRO A O 1
ATOM 4805 N N . ARG A 1 787 ? 93.428 93.741 133.231 1.00 66.82 787 ARG A N 1
ATOM 4806 C CA . ARG A 1 787 ? 94.413 93.528 134.287 1.00 67.92 787 ARG A CA 1
ATOM 4807 C C . ARG A 1 787 ? 95.178 92.249 133.988 1.00 69.42 787 ARG A C 1
ATOM 4808 O O . ARG A 1 787 ? 94.569 91.185 133.855 1.00 69.47 787 ARG A O 1
ATOM 4816 N N . LYS A 1 788 ? 96.500 92.350 133.890 1.00 68.46 788 LYS A N 1
ATOM 4817 C CA . LYS A 1 788 ? 97.309 91.200 133.511 1.00 69.68 788 LYS A CA 1
ATOM 4818 C C . LYS A 1 788 ? 97.403 90.194 134.652 1.00 71.72 788 LYS A C 1
ATOM 4819 O O . LYS A 1 788 ? 97.644 90.558 135.807 1.00 72.29 788 LYS A O 1
ATOM 4825 N N . ASP A 1 789 ? 97.216 88.919 134.318 1.00 78.63 789 ASP A N 1
ATOM 4826 C CA . ASP A 1 789 ? 97.312 87.834 135.293 1.00 78.22 789 ASP A CA 1
ATOM 4827 C C . ASP A 1 789 ? 97.627 86.553 134.541 1.00 80.08 789 ASP A C 1
ATOM 4828 O O . ASP A 1 789 ? 96.845 86.135 133.681 1.00 81.94 789 ASP A O 1
ATOM 4833 N N . ALA A 1 790 ? 98.759 85.929 134.861 1.00 80.27 790 ALA A N 1
ATOM 4834 C CA . ALA A 1 790 ? 99.137 84.686 134.203 1.00 79.80 790 ALA A CA 1
ATOM 4835 C C . ALA A 1 790 ? 98.447 83.468 134.800 1.00 77.77 790 ALA A C 1
ATOM 4836 O O . ALA A 1 790 ? 98.532 82.382 134.219 1.00 79.25 790 ALA A O 1
ATOM 4838 N N . GLU A 1 791 ? 97.776 83.620 135.944 1.00 81.10 791 GLU A N 1
ATOM 4839 C CA . GLU A 1 791 ? 97.099 82.485 136.564 1.00 83.77 791 GLU A CA 1
ATOM 4840 C C . GLU A 1 791 ? 95.884 82.058 135.750 1.00 86.92 791 GLU A C 1
ATOM 4841 O O . GLU A 1 791 ? 95.653 80.862 135.542 1.00 84.96 791 GLU A O 1
ATOM 4847 N N . ALA A 1 792 ? 95.098 83.026 135.275 1.00 87.06 792 ALA A N 1
ATOM 4848 C CA . ALA A 1 792 ? 93.962 82.702 134.420 1.00 83.40 792 ALA A CA 1
ATOM 4849 C C . ALA A 1 792 ? 94.422 82.241 133.042 1.00 84.58 792 ALA A C 1
ATOM 4850 O O . ALA A 1 792 ? 93.701 81.512 132.353 1.00 84.53 792 ALA A O 1
ATOM 4852 N N . ALA A 1 793 ? 95.613 82.671 132.617 1.00 83.17 793 ALA A N 1
ATOM 4853 C CA . ALA A 1 793 ? 96.173 82.179 131.362 1.00 81.00 793 ALA A CA 1
ATOM 4854 C C . ALA A 1 793 ? 96.577 80.714 131.475 1.00 84.38 793 ALA A C 1
ATOM 4855 O O . ALA A 1 793 ? 96.342 79.926 130.552 1.00 84.33 793 ALA A O 1
ATOM 4857 N N . LYS A 1 794 ? 97.201 80.334 132.593 1.00 90.79 794 LYS A N 1
ATOM 4858 C CA . LYS A 1 794 ? 97.524 78.929 132.813 1.00 88.05 794 LYS A CA 1
ATOM 4859 C C . LYS A 1 794 ? 96.260 78.111 133.029 1.00 86.61 794 LYS A C 1
ATOM 4860 O O . LYS A 1 794 ? 96.197 76.936 132.651 1.00 88.83 794 LYS A O 1
ATOM 4866 N N . LYS A 1 795 ? 95.240 78.719 133.624 1.00 80.40 795 LYS A N 1
ATOM 4867 C CA . LYS A 1 795 ? 93.926 78.103 133.710 1.00 82.71 795 LYS A CA 1
ATOM 4868 C C . LYS A 1 795 ? 93.184 78.354 132.399 1.00 83.52 795 LYS A C 1
ATOM 4869 O O . LYS A 1 795 ? 93.773 78.781 131.401 1.00 81.26 795 LYS A O 1
ATOM 4875 N N . TRP A 1 796 ? 91.892 78.001 132.372 1.00 81.21 796 TRP A N 1
ATOM 4876 C CA . TRP A 1 796 ? 90.951 78.199 131.264 1.00 81.41 796 TRP A CA 1
ATOM 4877 C C . TRP A 1 796 ? 91.284 77.343 130.041 1.00 81.86 796 TRP A C 1
ATOM 4878 O O . TRP A 1 796 ? 90.468 77.232 129.123 1.00 82.40 796 TRP A O 1
ATOM 4889 N N . VAL A 1 797 ? 92.442 76.688 130.036 1.00 87.47 797 VAL A N 1
ATOM 4890 C CA . VAL A 1 797 ? 92.804 75.761 128.973 1.00 86.62 797 VAL A CA 1
ATOM 4891 C C . VAL A 1 797 ? 92.977 74.337 129.475 1.00 89.77 797 VAL A C 1
ATOM 4892 O O . VAL A 1 797 ? 92.928 73.399 128.663 1.00 88.83 797 VAL A O 1
ATOM 4896 N N . LYS A 1 798 ? 93.179 74.135 130.776 1.00 99.81 798 LYS A N 1
ATOM 4897 C CA . LYS A 1 798 ? 93.128 72.810 131.372 1.00 97.80 798 LYS A CA 1
ATOM 4898 C C . LYS A 1 798 ? 91.710 72.405 131.737 1.00 100.16 798 LYS A C 1
ATOM 4899 O O . LYS A 1 798 ? 91.494 71.268 132.168 1.00 103.95 798 LYS A O 1
ATOM 4905 N N . GLU A 1 799 ? 90.748 73.309 131.572 1.00 100.46 799 GLU A N 1
ATOM 4906 C CA . GLU A 1 799 ? 89.353 73.019 131.857 1.00 101.69 799 GLU A CA 1
ATOM 4907 C C . GLU A 1 799 ? 88.591 72.524 130.636 1.00 103.73 799 GLU A C 1
ATOM 4908 O O . GLU A 1 799 ? 87.520 71.927 130.802 1.00 101.90 799 GLU A O 1
ATOM 4914 N N . SER A 1 800 ? 89.129 72.744 129.429 1.00 100.18 800 SER A N 1
ATOM 4915 C CA . SER A 1 800 ? 88.474 72.436 128.152 1.00 98.02 800 SER A CA 1
ATOM 4916 C C . SER A 1 800 ? 87.113 73.134 128.069 1.00 99.40 800 SER A C 1
ATOM 4917 O O . SER A 1 800 ? 86.050 72.510 128.111 1.00 99.41 800 SER A O 1
ATOM 4920 N N . LYS A 1 801 ? 87.195 74.469 127.987 1.00 88.12 801 LYS A N 1
ATOM 4921 C CA . LYS A 1 801 ? 86.027 75.333 128.150 1.00 86.70 801 LYS A CA 1
ATOM 4922 C C . LYS A 1 801 ? 84.945 75.069 127.108 1.00 88.11 801 LYS A C 1
ATOM 4923 O O . LYS A 1 801 ? 83.755 75.153 127.436 1.00 87.62 801 LYS A O 1
ATOM 4929 N N . THR A 1 802 ? 85.339 74.747 125.871 1.00 72.67 802 THR A N 1
ATOM 4930 C CA . THR A 1 802 ? 84.477 74.312 124.755 1.00 71.52 802 THR A CA 1
ATOM 4931 C C . THR A 1 802 ? 83.241 75.214 124.575 1.00 73.95 802 THR A C 1
ATOM 4932 O O . THR A 1 802 ? 82.085 74.844 124.781 1.00 75.62 802 THR A O 1
ATOM 4936 N N . VAL A 1 803 ? 83.537 76.441 124.143 1.00 61.80 803 VAL A N 1
ATOM 4937 C CA . VAL A 1 803 ? 82.537 77.486 123.922 1.00 59.41 803 VAL A CA 1
ATOM 4938 C C . VAL A 1 803 ? 81.630 77.141 122.746 1.00 65.89 803 VAL A C 1
ATOM 4939 O O . VAL A 1 803 ? 81.897 76.191 122.006 1.00 73.80 803 VAL A O 1
ATOM 4943 N N . ASP A 1 804 ? 80.586 77.945 122.532 1.00 67.39 804 ASP A N 1
ATOM 4944 C CA . ASP A 1 804 ? 79.358 77.497 121.879 1.00 69.02 804 ASP A CA 1
ATOM 4945 C C . ASP A 1 804 ? 79.086 78.188 120.544 1.00 68.42 804 ASP A C 1
ATOM 4946 O O . ASP A 1 804 ? 78.008 78.758 120.342 1.00 72.10 804 ASP A O 1
ATOM 4951 N N . LEU A 1 805 ? 80.073 78.194 119.649 1.00 52.22 805 LEU A N 1
ATOM 4952 C CA . LEU A 1 805 ? 79.859 78.695 118.296 1.00 45.86 805 LEU A CA 1
ATOM 4953 C C . LEU A 1 805 ? 78.800 77.870 117.572 1.00 46.55 805 LEU A C 1
ATOM 4954 O O . LEU A 1 805 ? 78.700 76.657 117.764 1.00 56.07 805 LEU A O 1
ATOM 4959 N N . LYS A 1 806 ? 77.997 78.535 116.746 1.00 46.84 806 LYS A N 1
ATOM 4960 C CA . LYS A 1 806 ? 76.898 77.892 116.041 1.00 52.63 806 LYS A CA 1
ATOM 4961 C C . LYS A 1 806 ? 77.058 78.042 114.534 1.00 54.10 806 LYS A C 1
ATOM 4962 O O . LYS A 1 806 ? 77.688 78.986 114.050 1.00 57.97 806 LYS A O 1
ATOM 4968 N N . THR A 1 807 ? 76.471 77.101 113.796 1.00 53.36 807 THR A N 1
ATOM 4969 C CA . THR A 1 807 ? 76.538 77.104 112.342 1.00 51.17 807 THR A CA 1
ATOM 4970 C C . THR A 1 807 ? 75.353 76.334 111.781 1.00 55.96 807 THR A C 1
ATOM 4971 O O . THR A 1 807 ? 74.653 75.618 112.501 1.00 59.81 807 THR A O 1
ATOM 4975 N N . SER A 1 808 ? 75.136 76.494 110.477 1.00 54.42 808 SER A N 1
ATOM 4976 C CA . SER A 1 808 ? 74.026 75.860 109.779 1.00 54.28 808 SER A CA 1
ATOM 4977 C C . SER A 1 808 ? 74.414 74.566 109.074 1.00 54.83 808 SER A C 1
ATOM 4978 O O . SER A 1 808 ? 73.568 73.964 108.407 1.00 56.77 808 SER A O 1
ATOM 4981 N N . ILE A 1 809 ? 75.659 74.127 109.200 1.00 62.89 809 ILE A N 1
ATOM 4982 C CA . ILE A 1 809 ? 76.110 72.894 108.565 1.00 65.54 809 ILE A CA 1
ATOM 4983 C C . ILE A 1 809 ? 75.580 71.702 109.352 1.00 67.64 809 ILE A C 1
ATOM 4984 O O . ILE A 1 809 ? 75.589 71.702 110.589 1.00 68.59 809 ILE A O 1
ATOM 4989 N N . ASP A 1 810 ? 75.087 70.694 108.631 1.00 81.63 810 ASP A N 1
ATOM 4990 C CA . ASP A 1 810 ? 74.530 69.500 109.254 1.00 82.49 810 ASP A CA 1
ATOM 4991 C C . ASP A 1 810 ? 75.604 68.734 110.020 1.00 83.55 810 ASP A C 1
ATOM 4992 O O . ASP A 1 810 ? 76.777 68.711 109.639 1.00 87.19 810 ASP A O 1
ATOM 4997 N N . GLU A 1 811 ? 75.189 68.098 111.114 1.00 81.92 811 GLU A N 1
ATOM 4998 C CA . GLU A 1 811 ? 76.107 67.425 112.021 1.00 83.11 811 GLU A CA 1
ATOM 4999 C C . GLU A 1 811 ? 76.139 65.912 111.842 1.00 85.49 811 GLU A C 1
ATOM 5000 O O . GLU A 1 811 ? 77.007 65.255 112.425 1.00 84.68 811 GLU A O 1
ATOM 5006 N N . LYS A 1 812 ? 75.227 65.337 111.055 1.00 86.05 812 LYS A N 1
ATOM 5007 C CA . LYS A 1 812 ? 75.200 63.895 110.860 1.00 87.18 812 LYS A CA 1
ATOM 5008 C C . LYS A 1 812 ? 75.325 63.444 109.412 1.00 87.68 812 LYS A C 1
ATOM 5009 O O . LYS A 1 812 ? 75.625 62.267 109.185 1.00 87.75 812 LYS A O 1
ATOM 5015 N N . GLU A 1 813 ? 75.113 64.322 108.435 1.00 81.08 813 GLU A N 1
ATOM 5016 C CA . GLU A 1 813 ? 75.238 63.898 107.045 1.00 80.22 813 GLU A CA 1
ATOM 5017 C C . GLU A 1 813 ? 75.747 65.033 106.166 1.00 79.55 813 GLU A C 1
ATOM 5018 O O . GLU A 1 813 ? 75.052 66.042 105.986 1.00 74.91 813 GLU A O 1
ATOM 5024 N N . PRO A 1 814 ? 76.949 64.910 105.605 1.00 81.33 814 PRO A N 1
ATOM 5025 C CA . PRO A 1 814 ? 77.444 65.943 104.692 1.00 78.89 814 PRO A CA 1
ATOM 5026 C C . PRO A 1 814 ? 76.747 65.882 103.343 1.00 77.96 814 PRO A C 1
ATOM 5027 O O . PRO A 1 814 ? 76.325 64.820 102.881 1.00 77.37 814 PRO A O 1
ATOM 5031 N N . GLU A 1 815 ? 76.635 67.045 102.709 1.00 68.41 815 GLU A N 1
ATOM 5032 C CA . GLU A 1 815 ? 76.097 67.111 101.361 1.00 68.14 815 GLU A CA 1
ATOM 5033 C C . GLU A 1 815 ? 77.134 66.614 100.358 1.00 68.54 815 GLU A C 1
ATOM 5034 O O . GLU A 1 815 ? 78.336 66.587 100.633 1.00 67.52 815 GLU A O 1
ATOM 5040 N N . GLY A 1 816 ? 76.648 66.202 99.185 1.00 58.38 816 GLY A N 1
ATOM 5041 C CA . GLY A 1 816 ? 77.534 65.599 98.200 1.00 58.06 816 GLY A CA 1
ATOM 5042 C C . GLY A 1 816 ? 78.524 66.582 97.605 1.00 58.76 816 GLY A C 1
ATOM 5043 O O . GLY A 1 816 ? 79.723 66.300 97.518 1.00 64.28 816 GLY A O 1
ATOM 5044 N N . HIS A 1 817 ? 78.035 67.754 97.190 1.00 53.09 817 HIS A N 1
ATOM 5045 C CA . HIS A 1 817 ? 78.906 68.750 96.572 1.00 56.05 817 HIS A CA 1
ATOM 5046 C C . HIS A 1 817 ? 79.906 69.313 97.573 1.00 54.86 817 HIS A C 1
ATOM 5047 O O . HIS A 1 817 ? 81.072 69.551 97.230 1.00 56.57 817 HIS A O 1
ATOM 5054 N N . LEU A 1 818 ? 79.467 69.527 98.815 1.00 50.23 818 LEU A N 1
ATOM 5055 C CA . LEU A 1 818 ? 80.374 69.989 99.858 1.00 48.72 818 LEU A CA 1
ATOM 5056 C C . LEU A 1 818 ? 81.461 68.961 100.129 1.00 50.74 818 LEU A C 1
ATOM 5057 O O . LEU A 1 818 ? 82.633 69.316 100.300 1.00 56.05 818 LEU A O 1
ATOM 5062 N N . LEU A 1 819 ? 81.092 67.679 100.158 1.00 45.16 819 LEU A N 1
ATOM 5063 C CA . LEU A 1 819 ? 82.072 66.625 100.393 1.00 47.05 819 LEU A CA 1
ATOM 5064 C C . LEU A 1 819 ? 83.060 66.524 99.240 1.00 49.30 819 LEU A C 1
ATOM 5065 O O . LEU A 1 819 ? 84.245 66.243 99.450 1.00 51.01 819 LEU A O 1
ATOM 5070 N N . VAL A 1 820 ? 82.588 66.754 98.013 1.00 42.77 820 VAL A N 1
ATOM 5071 C CA . VAL A 1 820 ? 83.478 66.735 96.855 1.00 37.61 820 VAL A CA 1
ATOM 5072 C C . VAL A 1 820 ? 84.461 67.900 96.910 1.00 41.38 820 VAL A C 1
ATOM 5073 O O . VAL A 1 820 ? 85.662 67.730 96.663 1.00 37.62 820 VAL A O 1
ATOM 5077 N N . LEU A 1 821 ? 83.982 69.092 97.271 1.00 46.23 821 LEU A N 1
ATOM 5078 C CA . LEU A 1 821 ? 84.849 70.267 97.308 1.00 44.48 821 LEU A CA 1
ATOM 5079 C C . LEU A 1 821 ? 85.695 70.367 98.575 1.00 40.72 821 LEU A C 1
ATOM 5080 O O . LEU A 1 821 ? 86.578 71.228 98.638 1.00 39.03 821 LEU A O 1
ATOM 5085 N N . TYR A 1 822 ? 85.444 69.523 99.576 1.00 42.55 822 TYR A N 1
ATOM 5086 C CA . TYR A 1 822 ? 86.165 69.615 100.847 1.00 32.82 822 TYR A CA 1
ATOM 5087 C C . TYR A 1 822 ? 87.683 69.426 100.753 1.00 38.35 822 TYR A C 1
ATOM 5088 O O . TYR A 1 822 ? 88.405 70.208 101.398 1.00 43.07 822 TYR A O 1
ATOM 5097 N N . PRO A 1 823 ? 88.241 68.432 100.033 1.00 42.39 823 PRO A N 1
ATOM 5098 C CA . PRO A 1 823 ? 89.716 68.353 99.968 1.00 41.10 823 PRO A CA 1
ATOM 5099 C C . PRO A 1 823 ? 90.386 69.541 99.289 1.00 41.76 823 PRO A C 1
ATOM 5100 O O . PRO A 1 823 ? 91.527 69.873 99.642 1.00 48.48 823 PRO A O 1
ATOM 5104 N N . VAL A 1 824 ? 89.717 70.187 98.329 1.00 33.28 824 VAL A N 1
ATOM 5105 C CA . VAL A 1 824 ? 90.295 71.356 97.667 1.00 32.00 824 VAL A CA 1
ATOM 5106 C C . VAL A 1 824 ? 90.497 72.485 98.668 1.00 36.29 824 VAL A C 1
ATOM 5107 O O . VAL A 1 824 ? 91.567 73.101 98.728 1.00 42.80 824 VAL A O 1
ATOM 5111 N N . LEU A 1 825 ? 89.477 72.758 99.486 1.00 30.76 825 LEU A N 1
ATOM 5112 C CA . LEU A 1 825 ? 89.611 73.761 100.537 1.00 24.96 825 LEU A CA 1
ATOM 5113 C C . LEU A 1 825 ? 90.609 73.316 101.594 1.00 27.41 825 LEU A C 1
ATOM 5114 O O . LEU A 1 825 ? 91.313 74.142 102.182 1.00 26.67 825 LEU A O 1
ATOM 5119 N N . ARG A 1 826 ? 90.682 72.009 101.848 1.00 29.22 826 ARG A N 1
ATOM 5120 C CA . ARG A 1 826 ? 91.625 71.489 102.827 1.00 30.11 826 ARG A CA 1
ATOM 5121 C C . ARG A 1 826 ? 93.071 71.628 102.373 1.00 34.53 826 ARG A C 1
ATOM 5122 O O . ARG A 1 826 ? 93.974 71.619 103.215 1.00 37.51 826 ARG A O 1
ATOM 5130 N N . LEU A 1 827 ? 93.315 71.758 101.070 1.00 31.38 827 LEU A N 1
ATOM 5131 C CA . LEU A 1 827 ? 94.670 71.820 100.541 1.00 29.22 827 LEU A CA 1
ATOM 5132 C C . LEU A 1 827 ? 95.112 73.229 100.143 1.00 35.51 827 LEU A C 1
ATOM 5133 O O . LEU A 1 827 ? 96.111 73.369 99.432 1.00 40.91 827 LEU A O 1
ATOM 5138 N N . LEU A 1 828 ? 94.404 74.269 100.580 1.00 36.01 828 LEU A N 1
ATOM 5139 C CA . LEU A 1 828 ? 94.816 75.656 100.383 1.00 29.95 828 LEU A CA 1
ATOM 5140 C C . LEU A 1 828 ? 95.166 76.270 101.733 1.00 39.48 828 LEU A C 1
ATOM 5141 O O . LEU A 1 828 ? 94.521 75.968 102.741 1.00 48.57 828 LEU A O 1
ATOM 5146 N N . ASP A 1 829 ? 96.190 77.127 101.762 1.00 45.09 829 ASP A N 1
ATOM 5147 C CA . ASP A 1 829 ? 96.778 77.478 103.056 1.00 53.38 829 ASP A CA 1
ATOM 5148 C C . ASP A 1 829 ? 96.034 78.600 103.786 1.00 54.84 829 ASP A C 1
ATOM 5149 O O . ASP A 1 829 ? 95.329 78.347 104.768 1.00 58.17 829 ASP A O 1
ATOM 5154 N N . GLU A 1 830 ? 96.176 79.847 103.331 1.00 47.17 830 GLU A N 1
ATOM 5155 C CA . GLU A 1 830 ? 95.532 80.938 104.057 1.00 49.02 830 GLU A CA 1
ATOM 5156 C C . GLU A 1 830 ? 94.990 82.049 103.165 1.00 49.03 830 GLU A C 1
ATOM 5157 O O . GLU A 1 830 ? 94.059 82.759 103.554 1.00 50.29 830 GLU A O 1
ATOM 5163 N N . ARG A 1 831 ? 95.554 82.211 101.971 1.00 43.18 831 ARG A N 1
ATOM 5164 C CA . ARG A 1 831 ? 95.251 83.361 101.129 1.00 41.22 831 ARG A CA 1
ATOM 5165 C C . ARG A 1 831 ? 94.398 82.996 99.927 1.00 46.66 831 ARG A C 1
ATOM 5166 O O . ARG A 1 831 ? 93.517 83.771 99.540 1.00 49.30 831 ARG A O 1
ATOM 5174 N N . GLU A 1 832 ? 94.637 81.822 99.339 1.00 37.02 832 GLU A N 1
ATOM 5175 C CA . GLU A 1 832 ? 93.769 81.328 98.278 1.00 36.87 832 GLU A CA 1
ATOM 5176 C C . GLU A 1 832 ? 92.358 81.080 98.789 1.00 40.36 832 GLU A C 1
ATOM 5177 O O . GLU A 1 832 ? 91.388 81.247 98.040 1.00 42.21 832 GLU A O 1
ATOM 5183 N N . LEU A 1 833 ? 92.226 80.704 100.064 1.00 37.02 833 LEU A N 1
ATOM 5184 C CA . LEU A 1 833 ? 90.911 80.608 100.688 1.00 30.27 833 LEU A CA 1
ATOM 5185 C C . LEU A 1 833 ? 90.224 81.966 100.721 1.00 27.46 833 LEU A C 1
ATOM 5186 O O . LEU A 1 833 ? 89.023 82.071 100.448 1.00 31.82 833 LEU A O 1
ATOM 5191 N N . GLY A 1 834 ? 90.979 83.020 101.031 1.00 37.32 834 GLY A N 1
ATOM 5192 C CA . GLY A 1 834 ? 90.414 84.358 101.020 1.00 41.75 834 GLY A CA 1
ATOM 5193 C C . GLY A 1 834 ? 90.011 84.820 99.633 1.00 45.46 834 GLY A C 1
ATOM 5194 O O . GLY A 1 834 ? 88.971 85.461 99.467 1.00 50.43 834 GLY A O 1
ATOM 5195 N N . GLU A 1 835 ? 90.823 84.502 98.618 1.00 43.58 835 GLU A N 1
ATOM 5196 C CA . GLU A 1 835 ? 90.458 84.859 97.247 1.00 37.85 835 GLU A CA 1
ATOM 5197 C C . GLU A 1 835 ? 89.212 84.115 96.783 1.00 40.42 835 GLU A C 1
ATOM 5198 O O . GLU A 1 835 ? 88.341 84.701 96.129 1.00 42.27 835 GLU A O 1
ATOM 5204 N N . LEU A 1 836 ? 89.107 82.825 97.116 1.00 39.52 836 LEU A N 1
ATOM 5205 C CA . LEU A 1 836 ? 87.915 82.061 96.757 1.00 37.39 836 LEU A CA 1
ATOM 5206 C C . LEU A 1 836 ? 86.682 82.584 97.484 1.00 41.47 836 LEU A C 1
ATOM 5207 O O . LEU A 1 836 ? 85.592 82.654 96.903 1.00 52.54 836 LEU A O 1
ATOM 5212 N N . GLN A 1 837 ? 86.839 82.974 98.751 1.00 33.98 837 GLN A N 1
ATOM 5213 C CA . GLN A 1 837 ? 85.725 83.544 99.501 1.00 31.25 837 GLN A CA 1
ATOM 5214 C C . GLN A 1 837 ? 85.276 84.878 98.915 1.00 32.69 837 GLN A C 1
ATOM 5215 O O . GLN A 1 837 ? 84.074 85.136 98.801 1.00 40.49 837 GLN A O 1
ATOM 5221 N N . GLN A 1 838 ? 86.226 85.739 98.539 1.00 34.63 838 GLN A N 1
ATOM 5222 C CA . GLN A 1 838 ? 85.866 87.012 97.920 1.00 35.68 838 GLN A CA 1
ATOM 5223 C C . GLN A 1 838 ? 85.208 86.809 96.563 1.00 43.15 838 GLN A C 1
ATOM 5224 O O . GLN A 1 838 ? 84.290 87.554 96.199 1.00 47.68 838 GLN A O 1
ATOM 5230 N N . GLN A 1 839 ? 85.659 85.809 95.800 1.00 38.29 839 GLN A N 1
ATOM 5231 C CA . GLN A 1 839 ? 85.010 85.514 94.527 1.00 37.35 839 GLN A CA 1
ATOM 5232 C C . GLN A 1 839 ? 83.586 85.017 94.732 1.00 38.49 839 GLN A C 1
ATOM 5233 O O . GLN A 1 839 ? 82.683 85.377 93.971 1.00 41.51 839 GLN A O 1
ATOM 5239 N N . MET A 1 840 ? 83.362 84.200 95.763 1.00 39.63 840 MET A N 1
ATOM 5240 C CA . MET A 1 840 ? 82.006 83.738 96.050 1.00 35.85 840 MET A CA 1
ATOM 5241 C C . MET A 1 840 ? 81.113 84.881 96.526 1.00 36.15 840 MET A C 1
ATOM 5242 O O . MET A 1 840 ? 79.926 84.929 96.189 1.00 41.82 840 MET A O 1
ATOM 5247 N N . ILE A 1 841 ? 81.668 85.810 97.309 1.00 33.84 841 ILE A N 1
ATOM 5248 C CA . ILE A 1 841 ? 80.903 86.973 97.759 1.00 32.48 841 ILE A CA 1
ATOM 5249 C C . ILE A 1 841 ? 80.522 87.853 96.574 1.00 35.69 841 ILE A C 1
ATOM 5250 O O . ILE A 1 841 ? 79.378 88.321 96.467 1.00 45.13 841 ILE A O 1
ATOM 5255 N N . ARG A 1 842 ? 81.470 88.077 95.658 1.00 37.01 842 ARG A N 1
ATOM 5256 C CA . ARG A 1 842 ? 81.183 88.838 94.447 1.00 40.78 842 ARG A CA 1
ATOM 5257 C C . ARG A 1 842 ? 80.142 88.139 93.583 1.00 42.08 842 ARG A C 1
ATOM 5258 O O . ARG A 1 842 ? 79.252 88.791 93.024 1.00 44.84 842 ARG A O 1
ATOM 5266 N N . TYR A 1 843 ? 80.227 86.811 93.478 1.00 37.83 843 TYR A N 1
ATOM 5267 C CA . TYR A 1 843 ? 79.273 86.063 92.669 1.00 36.80 843 TYR A CA 1
ATOM 5268 C C . TYR A 1 843 ? 77.877 86.151 93.279 1.00 40.22 843 TYR A C 1
ATOM 5269 O O . TYR A 1 843 ? 76.887 86.328 92.563 1.00 44.58 843 TYR A O 1
ATOM 5278 N N . ARG A 1 844 ? 77.786 86.045 94.608 1.00 44.06 844 ARG A N 1
ATOM 5279 C CA . ARG A 1 844 ? 76.496 86.126 95.287 1.00 38.25 844 ARG A CA 1
ATOM 5280 C C . ARG A 1 844 ? 75.872 87.508 95.137 1.00 41.23 844 ARG A C 1
ATOM 5281 O O . ARG A 1 844 ? 74.668 87.630 94.874 1.00 43.88 844 ARG A O 1
ATOM 5289 N N . THR A 1 845 ? 76.679 88.561 95.286 1.00 45.18 845 THR A N 1
ATOM 5290 C CA . THR A 1 845 ? 76.173 89.917 95.100 1.00 40.55 845 THR A CA 1
ATOM 5291 C C . THR A 1 845 ? 75.741 90.151 93.657 1.00 44.81 845 THR A C 1
ATOM 5292 O O . THR A 1 845 ? 74.730 90.818 93.404 1.00 51.50 845 THR A O 1
ATOM 5296 N N . SER A 1 846 ? 76.492 89.599 92.699 1.00 51.48 846 SER A N 1
ATOM 5297 C CA . SER A 1 846 ? 76.136 89.734 91.292 1.00 55.56 846 SER A CA 1
ATOM 5298 C C . SER A 1 846 ? 74.834 89.009 90.972 1.00 58.70 846 SER A C 1
ATOM 5299 O O . SER A 1 846 ? 74.006 89.517 90.208 1.00 58.89 846 SER A O 1
ATOM 5302 N N . LEU A 1 847 ? 74.639 87.818 91.543 1.00 62.69 847 LEU A N 1
ATOM 5303 C CA . LEU A 1 847 ? 73.406 87.072 91.312 1.00 61.57 847 LEU A CA 1
ATOM 5304 C C . LEU A 1 847 ? 72.212 87.767 91.946 1.00 60.96 847 LEU A C 1
ATOM 5305 O O . LEU A 1 847 ? 71.115 87.775 91.376 1.00 62.57 847 LEU A O 1
ATOM 5310 N N . ALA A 1 848 ? 72.400 88.348 93.133 1.00 66.61 848 ALA A N 1
ATOM 5311 C CA . ALA A 1 848 ? 71.308 89.080 93.765 1.00 68.93 848 ALA A CA 1
ATOM 5312 C C . ALA A 1 848 ? 71.000 90.376 93.029 1.00 71.17 848 ALA A C 1
ATOM 5313 O O . ALA A 1 848 ? 69.857 90.845 93.057 1.00 71.31 848 ALA A O 1
ATOM 5315 N N . SER A 1 849 ? 71.996 90.968 92.367 1.00 70.74 849 SER A N 1
ATOM 5316 C CA . SER A 1 849 ? 71.793 92.252 91.711 1.00 69.62 849 SER A CA 1
ATOM 5317 C C . SER A 1 849 ? 70.987 92.148 90.424 1.00 70.19 849 SER A C 1
ATOM 5318 O O . SER A 1 849 ? 70.439 93.160 89.976 1.00 73.49 849 SER A O 1
ATOM 5321 N N . TRP A 1 850 ? 70.903 90.967 89.819 1.00 72.95 850 TRP A N 1
ATOM 5322 C CA . TRP A 1 850 ? 70.206 90.842 88.549 1.00 74.07 850 TRP A CA 1
ATOM 5323 C C . TRP A 1 850 ? 68.697 90.850 88.756 1.00 79.84 850 TRP A C 1
ATOM 5324 O O . TRP A 1 850 ? 68.189 90.512 89.829 1.00 81.00 850 TRP A O 1
ATOM 5335 N N . GLN A 1 851 ? 67.982 91.243 87.707 1.00 101.99 851 GLN A N 1
ATOM 5336 C CA . GLN A 1 851 ? 66.534 91.386 87.759 1.00 101.17 851 GLN A CA 1
ATOM 5337 C C . GLN A 1 851 ? 65.868 90.022 87.577 1.00 100.25 851 GLN A C 1
ATOM 5338 O O . GLN A 1 851 ? 66.506 88.970 87.678 1.00 98.85 851 GLN A O 1
ATOM 5344 N N . GLY A 1 852 ? 64.562 90.033 87.311 1.00 109.69 852 GLY A N 1
ATOM 5345 C CA . GLY A 1 852 ? 63.780 88.818 87.166 1.00 109.91 852 GLY A CA 1
ATOM 5346 C C . GLY A 1 852 ? 64.147 87.944 85.983 1.00 110.77 852 GLY A C 1
ATOM 5347 O O . GLY A 1 852 ? 65.067 88.267 85.223 1.00 109.77 852 GLY A O 1
ATOM 5348 N N . GLU A 1 853 ? 63.412 86.836 85.824 1.00 116.34 853 GLU A N 1
ATOM 5349 C CA . GLU A 1 853 ? 63.713 85.775 84.855 1.00 114.38 853 GLU A CA 1
ATOM 5350 C C . GLU A 1 853 ? 65.132 85.243 85.031 1.00 114.38 853 GLU A C 1
ATOM 5351 O O . GLU A 1 853 ? 65.833 84.962 84.056 1.00 114.94 853 GLU A O 1
ATOM 5357 N N . SER A 1 854 ? 65.562 85.100 86.284 1.00 109.75 854 SER A N 1
ATOM 5358 C CA . SER A 1 854 ? 66.925 84.696 86.604 1.00 110.87 854 SER A CA 1
ATOM 5359 C C . SER A 1 854 ? 66.995 83.251 87.089 1.00 109.49 854 SER A C 1
ATOM 5360 O O . SER A 1 854 ? 67.748 82.449 86.526 1.00 105.74 854 SER A O 1
ATOM 5363 N N . ASN A 1 855 ? 66.214 82.916 88.123 1.00 103.87 855 ASN A N 1
ATOM 5364 C CA . ASN A 1 855 ? 66.175 81.586 88.743 1.00 102.60 855 ASN A CA 1
ATOM 5365 C C . ASN A 1 855 ? 67.566 81.159 89.223 1.00 102.63 855 ASN A C 1
ATOM 5366 O O . ASN A 1 855 ? 68.154 80.184 88.751 1.00 100.90 855 ASN A O 1
ATOM 5371 N N . PHE A 1 856 ? 68.091 81.928 90.179 1.00 89.52 856 PHE A N 1
ATOM 5372 C CA . PHE A 1 856 ? 69.432 81.714 90.710 1.00 88.54 856 PHE A CA 1
ATOM 5373 C C . PHE A 1 856 ? 69.435 81.535 92.225 1.00 88.11 856 PHE A C 1
ATOM 5374 O O . PHE A 1 856 ? 70.470 81.753 92.864 1.00 88.74 856 PHE A O 1
ATOM 5382 N N . SER A 1 857 ? 68.301 81.147 92.813 1.00 84.69 857 SER A N 1
ATOM 5383 C CA . SER A 1 857 ? 68.202 81.066 94.268 1.00 84.51 857 SER A CA 1
ATOM 5384 C C . SER A 1 857 ? 69.036 79.916 94.821 1.00 86.83 857 SER A C 1
ATOM 5385 O O . SER A 1 857 ? 69.738 80.070 95.829 1.00 89.08 857 SER A O 1
ATOM 5388 N N . GLU A 1 858 ? 68.965 78.750 94.175 1.00 79.07 858 GLU A N 1
ATOM 5389 C CA . GLU A 1 858 ? 69.723 77.598 94.649 1.00 79.11 858 GLU A CA 1
ATOM 5390 C C . GLU A 1 858 ? 71.222 77.813 94.478 1.00 79.26 858 GLU A C 1
ATOM 5391 O O . GLU A 1 858 ? 72.013 77.375 95.320 1.00 79.82 858 GLU A O 1
ATOM 5397 N N . GLU A 1 859 ? 71.628 78.504 93.409 1.00 74.80 859 GLU A N 1
ATOM 5398 C CA . GLU A 1 859 ? 73.036 78.852 93.246 1.00 76.87 859 GLU A CA 1
ATOM 5399 C C . GLU A 1 859 ? 73.503 79.804 94.341 1.00 77.94 859 GLU A C 1
ATOM 5400 O O . GLU A 1 859 ? 74.625 79.672 94.844 1.00 78.45 859 GLU A O 1
ATOM 5406 N N . ILE A 1 860 ? 72.651 80.757 94.732 1.00 65.86 860 ILE A N 1
ATOM 5407 C CA . ILE A 1 860 ? 72.980 81.669 95.828 1.00 67.97 860 ILE A CA 1
ATOM 5408 C C . ILE A 1 860 ? 73.138 80.899 97.135 1.00 66.97 860 ILE A C 1
ATOM 5409 O O . ILE A 1 860 ? 74.085 81.130 97.902 1.00 72.46 860 ILE A O 1
ATOM 5414 N N . ARG A 1 861 ? 72.227 79.956 97.395 1.00 59.57 861 ARG A N 1
ATOM 5415 C CA . ARG A 1 861 ? 72.300 79.163 98.620 1.00 60.43 861 ARG A CA 1
ATOM 5416 C C . ARG A 1 861 ? 73.552 78.291 98.652 1.00 63.05 861 ARG A C 1
ATOM 5417 O O . ARG A 1 861 ? 74.231 78.201 99.685 1.00 63.66 861 ARG A O 1
ATOM 5425 N N . ILE A 1 862 ? 73.891 77.663 97.522 1.00 60.91 862 ILE A N 1
ATOM 5426 C CA . ILE A 1 862 ? 75.087 76.827 97.466 1.00 56.70 862 ILE A CA 1
ATOM 5427 C C . ILE A 1 862 ? 76.346 77.678 97.607 1.00 58.71 862 ILE A C 1
ATOM 5428 O O . ILE A 1 862 ? 77.310 77.269 98.262 1.00 59.07 862 ILE A O 1
ATOM 5433 N N . ALA A 1 863 ? 76.349 78.884 97.028 1.00 48.79 863 ALA A N 1
ATOM 5434 C CA . ALA A 1 863 ? 77.493 79.782 97.179 1.00 43.33 863 ALA A CA 1
ATOM 5435 C C . ALA A 1 863 ? 77.680 80.215 98.629 1.00 51.20 863 ALA A C 1
ATOM 5436 O O . ALA A 1 863 ? 78.814 80.289 99.124 1.00 55.89 863 ALA A O 1
ATOM 5438 N N . GLY A 1 864 ? 76.578 80.501 99.327 1.00 49.93 864 GLY A N 1
ATOM 5439 C CA . GLY A 1 864 ? 76.672 80.800 100.748 1.00 41.49 864 GLY A CA 1
ATOM 5440 C C . GLY A 1 864 ? 77.167 79.618 101.560 1.00 44.24 864 GLY A C 1
ATOM 5441 O O . GLY A 1 864 ? 77.928 79.783 102.519 1.00 54.33 864 GLY A O 1
ATOM 5442 N N . GLN A 1 865 ? 76.752 78.407 101.177 1.00 42.25 865 GLN A N 1
ATOM 5443 C CA . GLN A 1 865 ? 77.254 77.204 101.836 1.00 45.04 865 GLN A CA 1
ATOM 5444 C C . GLN A 1 865 ? 78.753 77.034 101.616 1.00 48.07 865 GLN A C 1
ATOM 5445 O O . GLN A 1 865 ? 79.479 76.626 102.529 1.00 48.15 865 GLN A O 1
ATOM 5451 N N . ILE A 1 866 ? 79.229 77.339 100.406 1.00 43.80 866 ILE A N 1
ATOM 5452 C CA . ILE A 1 866 ? 80.658 77.258 100.107 1.00 34.99 866 ILE A CA 1
ATOM 5453 C C . ILE A 1 866 ? 81.431 78.274 100.937 1.00 39.16 866 ILE A C 1
ATOM 5454 O O . ILE A 1 866 ? 82.509 77.973 101.467 1.00 41.92 866 ILE A O 1
ATOM 5459 N N . GLU A 1 867 ? 80.888 79.491 101.070 1.00 46.91 867 GLU A N 1
ATOM 5460 C CA . GLU A 1 867 ? 81.522 80.512 101.904 1.00 40.44 867 GLU A CA 1
ATOM 5461 C C . GLU A 1 867 ? 81.610 80.074 103.362 1.00 43.40 867 GLU A C 1
ATOM 5462 O O . GLU A 1 867 ? 82.650 80.246 104.010 1.00 41.91 867 GLU A O 1
ATOM 5468 N N . GLU A 1 868 ? 80.526 79.499 103.888 1.00 48.31 868 GLU A N 1
ATOM 5469 C CA . GLU A 1 868 ? 80.523 79.031 105.271 1.00 41.18 868 GLU A CA 1
ATOM 5470 C C . GLU A 1 868 ? 81.500 77.876 105.470 1.00 44.18 868 GLU A C 1
ATOM 5471 O O . GLU A 1 868 ? 82.185 77.807 106.496 1.00 49.62 868 GLU A O 1
ATOM 5477 N N . LEU A 1 869 ? 81.580 76.964 104.496 1.00 34.44 869 LEU A N 1
ATOM 5478 C CA . LEU A 1 869 ? 82.525 75.854 104.582 1.00 35.77 869 LEU A CA 1
ATOM 5479 C C . LEU A 1 869 ? 83.967 76.345 104.541 1.00 41.23 869 LEU A C 1
ATOM 5480 O O . LEU A 1 869 ? 84.831 75.820 105.253 1.00 38.33 869 LEU A O 1
ATOM 5485 N N . THR A 1 870 ? 84.244 77.347 103.703 1.00 42.02 870 THR A N 1
ATOM 5486 C CA . THR A 1 870 ? 85.575 77.943 103.656 1.00 31.58 870 THR A CA 1
ATOM 5487 C C . THR A 1 870 ? 85.929 78.608 104.979 1.00 38.17 870 THR A C 1
ATOM 5488 O O . THR A 1 870 ? 87.061 78.487 105.461 1.00 44.43 870 THR A O 1
ATOM 5492 N N . GLU A 1 871 ? 84.963 79.301 105.589 1.00 43.55 871 GLU A N 1
ATOM 5493 C CA . GLU A 1 871 ? 85.199 79.903 106.899 1.00 37.05 871 GLU A CA 1
ATOM 5494 C C . GLU A 1 871 ? 85.427 78.840 107.968 1.00 36.56 871 GLU A C 1
ATOM 5495 O O . GLU A 1 871 ? 86.237 79.033 108.880 1.00 44.44 871 GLU A O 1
ATOM 5501 N N . LEU A 1 872 ? 84.717 77.712 107.876 1.00 32.22 872 LEU A N 1
ATOM 5502 C CA . LEU A 1 872 ? 84.920 76.617 108.822 1.00 33.87 872 LEU A CA 1
ATOM 5503 C C . LEU A 1 872 ? 86.307 76.002 108.677 1.00 35.78 872 LEU A C 1
ATOM 5504 O O . LEU A 1 872 ? 86.953 75.671 109.678 1.00 39.77 872 LEU A O 1
ATOM 5509 N N . VAL A 1 873 ? 86.775 75.828 107.439 1.00 38.46 873 VAL A N 1
ATOM 5510 C CA . VAL A 1 873 ? 88.122 75.305 107.215 1.00 35.36 873 VAL A CA 1
ATOM 5511 C C . VAL A 1 873 ? 89.170 76.294 107.717 1.00 36.05 873 VAL A C 1
ATOM 5512 O O . VAL A 1 873 ? 90.175 75.901 108.322 1.00 41.20 873 VAL A O 1
ATOM 5516 N N . LYS A 1 874 ? 88.941 77.591 107.492 1.00 41.64 874 LYS A N 1
ATOM 5517 C CA . LYS A 1 874 ? 89.855 78.620 107.981 1.00 36.86 874 LYS A CA 1
ATOM 5518 C C . LYS A 1 874 ? 89.908 78.648 109.505 1.00 40.32 874 LYS A C 1
ATOM 5519 O O . LYS A 1 874 ? 90.980 78.829 110.093 1.00 44.29 874 LYS A O 1
ATOM 5525 N N . LEU A 1 875 ? 88.758 78.482 110.161 1.00 46.11 875 LEU A N 1
ATOM 5526 C CA . LEU A 1 875 ? 88.719 78.535 111.619 1.00 43.48 875 LEU A CA 1
ATOM 5527 C C . LEU A 1 875 ? 89.298 77.265 112.230 1.00 45.43 875 LEU A C 1
ATOM 5528 O O . LEU A 1 875 ? 90.089 77.331 113.176 1.00 47.05 875 LEU A O 1
ATOM 5533 N N . THR A 1 876 ? 88.916 76.101 111.709 1.00 52.19 876 THR A N 1
ATOM 5534 C CA . THR A 1 876 ? 89.375 74.823 112.254 1.00 48.93 876 THR A CA 1
ATOM 5535 C C . THR A 1 876 ? 90.789 74.576 111.753 1.00 53.54 876 THR A C 1
ATOM 5536 O O . THR A 1 876 ? 91.005 74.021 110.676 1.00 58.18 876 THR A O 1
ATOM 5540 N N . GLU A 1 877 ? 91.762 75.007 112.547 1.00 65.92 877 GLU A N 1
ATOM 5541 C CA . GLU A 1 877 ? 93.155 74.873 112.167 1.00 63.90 877 GLU A CA 1
ATOM 5542 C C . GLU A 1 877 ? 93.560 73.399 112.207 1.00 67.90 877 GLU A C 1
ATOM 5543 O O . GLU A 1 877 ? 93.004 72.619 112.984 1.00 70.07 877 GLU A O 1
ATOM 5549 N N . PRO A 1 878 ? 94.523 72.988 111.373 1.00 67.01 878 PRO A N 1
ATOM 5550 C CA . PRO A 1 878 ? 94.878 71.560 111.303 1.00 66.81 878 PRO A CA 1
ATOM 5551 C C . PRO A 1 878 ? 95.599 70.991 112.520 1.00 70.45 878 PRO A C 1
ATOM 5552 O O . PRO A 1 878 ? 96.069 69.851 112.442 1.00 72.41 878 PRO A O 1
ATOM 5556 N N . GLU A 1 879 ? 95.680 71.742 113.639 1.00 86.60 879 GLU A N 1
ATOM 5557 C CA . GLU A 1 879 ? 96.341 71.341 114.883 1.00 88.90 879 GLU A CA 1
ATOM 5558 C C . GLU A 1 879 ? 97.793 70.952 114.620 1.00 91.52 879 GLU A C 1
ATOM 5559 O O . GLU A 1 879 ? 98.103 69.761 114.474 1.00 91.67 879 GLU A O 1
ATOM 5565 N N . PRO A 1 880 ? 98.702 71.941 114.507 1.00 94.01 880 PRO A N 1
ATOM 5566 C CA . PRO A 1 880 ? 100.053 71.684 113.976 1.00 94.63 880 PRO A CA 1
ATOM 5567 C C . PRO A 1 880 ? 100.899 70.716 114.791 1.00 91.05 880 PRO A C 1
ATOM 5568 O O . PRO A 1 880 ? 101.881 70.182 114.263 1.00 87.12 880 PRO A O 1
ATOM 5572 N N . GLN A 1 881 ? 100.478 70.454 116.036 1.00 88.43 881 GLN A N 1
ATOM 5573 C CA . GLN A 1 881 ? 101.131 69.568 117.020 1.00 89.58 881 GLN A CA 1
ATOM 5574 C C . GLN A 1 881 ? 102.652 69.694 116.994 1.00 91.78 881 GLN A C 1
ATOM 5575 O O . GLN A 1 881 ? 103.385 68.737 116.737 1.00 93.63 881 GLN A O 1
ATOM 5581 N N . PHE A 1 882 ? 103.124 70.917 117.243 1.00 89.24 882 PHE A N 1
ATOM 5582 C CA . PHE A 1 882 ? 104.559 71.147 117.351 1.00 89.25 882 PHE A CA 1
ATOM 5583 C C . PHE A 1 882 ? 105.135 70.414 118.555 1.00 90.32 882 PHE A C 1
ATOM 5584 O O . PHE A 1 882 ? 106.130 69.689 118.432 1.00 89.78 882 PHE A O 1
ATOM 5592 N N . ALA A 1 883 ? 104.499 70.571 119.712 1.00 93.50 883 ALA A N 1
ATOM 5593 C CA . ALA A 1 883 ? 104.808 69.896 120.978 1.00 93.47 883 ALA A CA 1
ATOM 5594 C C . ALA A 1 883 ? 106.273 70.142 121.338 1.00 95.79 883 ALA A C 1
ATOM 5595 O O . ALA A 1 883 ? 106.809 71.217 121.046 1.00 95.47 883 ALA A O 1
ATOM 5597 N N . GLU A 1 884 ? 106.904 69.139 121.961 1.00 100.98 884 GLU A N 1
ATOM 5598 C CA . GLU A 1 884 ? 108.332 69.101 122.269 1.00 101.54 884 GLU A CA 1
ATOM 5599 C C . GLU A 1 884 ? 108.721 70.323 123.096 1.00 99.92 884 GLU A C 1
ATOM 5600 O O . GLU A 1 884 ? 107.920 70.808 123.902 1.00 98.82 884 GLU A O 1
ATOM 5606 N N . GLU A 1 885 ? 109.938 70.828 122.918 1.00 99.07 885 GLU A N 1
ATOM 5607 C CA . GLU A 1 885 ? 110.312 72.126 123.467 1.00 100.11 885 GLU A CA 1
ATOM 5608 C C . GLU A 1 885 ? 110.726 73.091 122.365 1.00 102.06 885 GLU A C 1
ATOM 5609 O O . GLU A 1 885 ? 110.179 74.195 122.284 1.00 105.76 885 GLU A O 1
ATOM 5615 N N . VAL A 1 886 ? 111.671 72.708 121.508 1.00 92.70 886 VAL A N 1
ATOM 5616 C CA . VAL A 1 886 ? 112.116 73.581 120.428 1.00 91.25 886 VAL A CA 1
ATOM 5617 C C . VAL A 1 886 ? 111.946 72.895 119.080 1.00 88.79 886 VAL A C 1
ATOM 5618 O O . VAL A 1 886 ? 111.222 73.388 118.208 1.00 86.68 886 VAL A O 1
ATOM 5622 N N . TRP A 1 887 ? 112.660 71.798 118.858 1.00 84.14 887 TRP A N 1
ATOM 5623 C CA . TRP A 1 887 ? 112.623 71.176 117.533 1.00 83.56 887 TRP A CA 1
ATOM 5624 C C . TRP A 1 887 ? 112.072 69.765 117.507 1.00 86.04 887 TRP A C 1
ATOM 5625 O O . TRP A 1 887 ? 111.867 69.153 118.552 1.00 85.19 887 TRP A O 1
ATOM 5636 N N . GLY A 1 888 ? 111.841 69.245 116.308 1.00 88.37 888 GLY A N 1
ATOM 5637 C CA . GLY A 1 888 ? 111.362 67.881 116.172 1.00 87.72 888 GLY A CA 1
ATOM 5638 C C . GLY A 1 888 ? 112.261 67.133 115.212 1.00 87.83 888 GLY A C 1
ATOM 5639 O O . GLY A 1 888 ? 113.471 67.056 115.424 1.00 83.96 888 GLY A O 1
ATOM 5640 N N . LYS A 1 889 ? 111.682 66.583 114.151 1.00 90.33 889 LYS A N 1
ATOM 5641 C CA . LYS A 1 889 ? 112.476 65.877 113.153 1.00 91.12 889 LYS A CA 1
ATOM 5642 C C . LYS A 1 889 ? 112.094 66.311 111.747 1.00 89.38 889 LYS A C 1
ATOM 5643 O O . LYS A 1 889 ? 112.122 65.507 110.816 1.00 91.21 889 LYS A O 1
ATOM 5649 N N . ARG A 1 890 ? 111.731 67.579 111.591 1.00 76.19 890 ARG A N 1
ATOM 5650 C CA . ARG A 1 890 ? 111.358 68.090 110.278 1.00 76.84 890 ARG A CA 1
ATOM 5651 C C . ARG A 1 890 ? 111.888 69.498 110.077 1.00 77.16 890 ARG A C 1
ATOM 5652 O O . ARG A 1 890 ? 112.777 69.722 109.256 1.00 78.86 890 ARG A O 1
ATOM 5660 N N . ALA A 1 891 ? 111.347 70.448 110.830 1.00 67.64 891 ALA A N 1
ATOM 5661 C CA . ALA A 1 891 ? 111.772 71.836 110.696 1.00 62.76 891 ALA A CA 1
ATOM 5662 C C . ALA A 1 891 ? 113.246 72.002 111.037 1.00 62.12 891 ALA A C 1
ATOM 5663 O O . ALA A 1 891 ? 113.940 72.805 110.419 1.00 68.17 891 ALA A O 1
ATOM 5665 N N . LYS A 1 892 ? 113.728 71.241 112.013 1.00 61.37 892 LYS A N 1
ATOM 5666 C CA . LYS A 1 892 ? 115.118 71.366 112.430 1.00 60.51 892 LYS A CA 1
ATOM 5667 C C . LYS A 1 892 ? 116.040 71.276 111.229 1.00 61.69 892 LYS A C 1
ATOM 5668 O O . LYS A 1 892 ? 116.884 72.148 111.019 1.00 62.71 892 LYS A O 1
ATOM 5674 N N . GLU A 1 893 ? 115.874 70.233 110.428 1.00 61.34 893 GLU A N 1
ATOM 5675 C CA . GLU A 1 893 ? 116.686 70.089 109.231 1.00 61.18 893 GLU A CA 1
ATOM 5676 C C . GLU A 1 893 ? 116.334 71.194 108.257 1.00 60.87 893 GLU A C 1
ATOM 5677 O O . GLU A 1 893 ? 117.216 71.876 107.738 1.00 68.63 893 GLU A O 1
ATOM 5683 N N . ALA A 1 894 ? 115.042 71.378 108.011 1.00 47.52 894 ALA A N 1
ATOM 5684 C CA . ALA A 1 894 ? 114.600 72.431 107.109 1.00 50.35 894 ALA A CA 1
ATOM 5685 C C . ALA A 1 894 ? 114.989 73.825 107.588 1.00 48.85 894 ALA A C 1
ATOM 5686 O O . ALA A 1 894 ? 114.623 74.809 106.937 1.00 51.82 894 ALA A O 1
ATOM 5688 N N . PHE A 1 895 ? 115.712 73.944 108.704 1.00 42.64 895 PHE A N 1
ATOM 5689 C CA . PHE A 1 895 ? 116.061 75.265 109.209 1.00 35.99 895 PHE A CA 1
ATOM 5690 C C . PHE A 1 895 ? 117.482 75.357 109.756 1.00 42.39 895 PHE A C 1
ATOM 5691 O O . PHE A 1 895 ? 117.770 76.296 110.506 1.00 48.53 895 PHE A O 1
ATOM 5699 N N . GLU A 1 896 ? 118.373 74.417 109.429 1.00 58.22 896 GLU A N 1
ATOM 5700 C CA . GLU A 1 896 ? 119.759 74.523 109.881 1.00 53.41 896 GLU A CA 1
ATOM 5701 C C . GLU A 1 896 ? 120.461 75.712 109.243 1.00 53.37 896 GLU A C 1
ATOM 5702 O O . GLU A 1 896 ? 121.120 76.500 109.930 1.00 57.60 896 GLU A O 1
ATOM 5708 N N . ASP A 1 897 ? 120.335 75.859 107.929 1.00 50.00 897 ASP A N 1
ATOM 5709 C CA . ASP A 1 897 ? 121.095 76.884 107.218 1.00 54.82 897 ASP A CA 1
ATOM 5710 C C . ASP A 1 897 ? 120.340 78.206 107.155 1.00 56.31 897 ASP A C 1
ATOM 5711 O O . ASP A 1 897 ? 120.261 78.859 106.118 1.00 62.82 897 ASP A O 1
ATOM 5716 N N . PHE A 1 898 ? 119.800 78.613 108.299 1.00 43.58 898 PHE A N 1
ATOM 5717 C CA . PHE A 1 898 ? 119.262 79.950 108.488 1.00 42.86 898 PHE A CA 1
ATOM 5718 C C . PHE A 1 898 ? 119.578 80.475 109.876 1.00 38.76 898 PHE A C 1
ATOM 5719 O O . PHE A 1 898 ? 119.156 81.584 110.212 1.00 40.97 898 PHE A O 1
ATOM 5727 N N . ILE A 1 899 ? 120.304 79.711 110.683 1.00 45.66 899 ILE A N 1
ATOM 5728 C CA . ILE A 1 899 ? 120.761 80.113 112.005 1.00 46.87 899 ILE A CA 1
ATOM 5729 C C . ILE A 1 899 ? 122.265 80.313 111.894 1.00 49.78 899 ILE A C 1
ATOM 5730 O O . ILE A 1 899 ? 122.964 79.461 111.330 1.00 55.76 899 ILE A O 1
ATOM 5735 N N . GLU A 1 900 ? 122.756 81.456 112.381 1.00 48.87 900 GLU A N 1
ATOM 5736 C CA . GLU A 1 900 ? 124.150 81.820 112.140 1.00 56.65 900 GLU A CA 1
ATOM 5737 C C . GLU A 1 900 ? 125.111 80.878 112.857 1.00 60.37 900 GLU A C 1
ATOM 5738 O O . GLU A 1 900 ? 126.157 80.511 112.309 1.00 62.18 900 GLU A O 1
ATOM 5744 N N . GLY A 1 901 ? 124.777 80.473 114.077 1.00 66.96 901 GLY A N 1
ATOM 5745 C CA . GLY A 1 901 ? 125.592 79.510 114.789 1.00 69.39 901 GLY A CA 1
ATOM 5746 C C . GLY A 1 901 ? 124.850 78.224 115.081 1.00 69.82 901 GLY A C 1
ATOM 5747 O O . GLY A 1 901 ? 124.585 77.428 114.176 1.00 67.59 901 GLY A O 1
ATOM 5748 N N . ASN A 1 902 ? 124.510 78.014 116.348 1.00 71.52 902 ASN A N 1
ATOM 5749 C CA . ASN A 1 902 ? 123.699 76.886 116.776 1.00 69.43 902 ASN A CA 1
ATOM 5750 C C . ASN A 1 902 ? 122.516 77.421 117.569 1.00 71.73 902 ASN A C 1
ATOM 5751 O O . ASN A 1 902 ? 122.601 78.487 118.183 1.00 74.97 902 ASN A O 1
ATOM 5756 N N . MET A 1 903 ? 121.404 76.679 117.543 1.00 67.83 903 MET A N 1
ATOM 5757 C CA . MET A 1 903 ? 120.181 77.144 118.196 1.00 68.91 903 MET A CA 1
ATOM 5758 C C . MET A 1 903 ? 120.325 77.202 119.714 1.00 71.02 903 MET A C 1
ATOM 5759 O O . MET A 1 903 ? 119.592 77.945 120.378 1.00 69.23 903 MET A O 1
ATOM 5764 N N . LYS A 1 904 ? 121.270 76.449 120.282 1.00 72.93 904 LYS A N 1
ATOM 5765 C CA . LYS A 1 904 ? 121.480 76.496 121.726 1.00 70.42 904 LYS A CA 1
ATOM 5766 C C . LYS A 1 904 ? 122.064 77.830 122.175 1.00 71.87 904 LYS A C 1
ATOM 5767 O O . LYS A 1 904 ? 121.920 78.204 123.344 1.00 73.40 904 LYS A O 1
ATOM 5773 N N . ASN A 1 905 ? 122.720 78.560 121.271 1.00 66.45 905 ASN A N 1
ATOM 5774 C CA . ASN A 1 905 ? 123.246 79.873 121.627 1.00 65.64 905 ASN A CA 1
ATOM 5775 C C . ASN A 1 905 ? 122.140 80.915 121.735 1.00 68.95 905 ASN A C 1
ATOM 5776 O O . ASN A 1 905 ? 122.334 81.959 122.369 1.00 67.51 905 ASN A O 1
ATOM 5781 N N . TYR A 1 906 ? 120.984 80.658 121.126 1.00 66.86 906 TYR A N 1
ATOM 5782 C CA . TYR A 1 906 ? 119.826 81.548 121.190 1.00 64.40 906 TYR A CA 1
ATOM 5783 C C . TYR A 1 906 ? 118.746 81.006 122.111 1.00 66.59 906 TYR A C 1
ATOM 5784 O O . TYR A 1 906 ? 117.564 81.073 121.782 1.00 66.29 906 TYR A O 1
ATOM 5793 N N . GLU A 1 907 ? 119.130 80.442 123.257 1.00 73.16 907 GLU A N 1
ATOM 5794 C CA . GLU A 1 907 ? 118.184 79.777 124.145 1.00 70.33 907 GLU A CA 1
ATOM 5795 C C . GLU A 1 907 ? 117.430 80.751 125.053 1.00 70.55 907 GLU A C 1
ATOM 5796 O O . GLU A 1 907 ? 116.444 80.349 125.681 1.00 66.21 907 GLU A O 1
ATOM 5802 N N . ALA A 1 908 ? 117.853 82.020 125.118 1.00 71.19 908 ALA A N 1
ATOM 5803 C CA . ALA A 1 908 ? 117.214 82.986 126.014 1.00 69.40 908 ALA A CA 1
ATOM 5804 C C . ALA A 1 908 ? 115.751 83.209 125.647 1.00 69.99 908 ALA A C 1
ATOM 5805 O O . ALA A 1 908 ? 114.870 83.185 126.514 1.00 74.26 908 ALA A O 1
ATOM 5807 N N . PHE A 1 909 ? 115.472 83.426 124.370 1.00 61.41 909 PHE A N 1
ATOM 5808 C CA . PHE A 1 909 ? 114.133 83.260 123.832 1.00 62.49 909 PHE A CA 1
ATOM 5809 C C . PHE A 1 909 ? 114.167 82.042 122.913 1.00 61.23 909 PHE A C 1
ATOM 5810 O O . PHE A 1 909 ? 115.105 81.245 122.988 1.00 60.85 909 PHE A O 1
ATOM 5818 N N . TYR A 1 910 ? 113.096 81.846 122.137 1.00 58.63 910 TYR A N 1
ATOM 5819 C CA . TYR A 1 910 ? 112.706 80.656 121.379 1.00 60.76 910 TYR A CA 1
ATOM 5820 C C . TYR A 1 910 ? 112.176 79.571 122.312 1.00 65.89 910 TYR A C 1
ATOM 5821 O O . TYR A 1 910 ? 111.705 78.542 121.829 1.00 71.54 910 TYR A O 1
ATOM 5830 N N . LEU A 1 911 ? 112.231 79.766 123.627 1.00 80.83 911 LEU A N 1
ATOM 5831 C CA . LEU A 1 911 ? 111.724 78.811 124.602 1.00 83.37 911 LEU A CA 1
ATOM 5832 C C . LEU A 1 911 ? 111.469 79.579 125.887 1.00 83.13 911 LEU A C 1
ATOM 5833 O O . LEU A 1 911 ? 112.341 80.334 126.331 1.00 79.64 911 LEU A O 1
ATOM 5838 N N . GLN A 1 912 ? 110.285 79.373 126.473 1.00 105.04 912 GLN A N 1
ATOM 5839 C CA . GLN A 1 912 ? 109.830 80.062 127.678 1.00 107.87 912 GLN A CA 1
ATOM 5840 C C . GLN A 1 912 ? 109.910 81.574 127.508 1.00 108.70 912 GLN A C 1
ATOM 5841 O O . GLN A 1 912 ? 109.006 82.183 126.925 1.00 107.53 912 GLN A O 1
ATOM 5847 N N . SER A 1 913 ? 111.000 82.168 128.006 1.00 108.47 913 SER A N 1
ATOM 5848 C CA . SER A 1 913 ? 111.271 83.603 127.950 1.00 107.69 913 SER A CA 1
ATOM 5849 C C . SER A 1 913 ? 110.128 84.420 128.545 1.00 110.22 913 SER A C 1
ATOM 5850 O O . SER A 1 913 ? 110.041 84.578 129.767 1.00 108.61 913 SER A O 1
ATOM 5853 N N . ASP A 1 914 ? 109.245 84.937 127.691 1.00 122.95 914 ASP A N 1
ATOM 5854 C CA . ASP A 1 914 ? 108.132 85.764 128.136 1.00 122.68 914 ASP A CA 1
ATOM 5855 C C . ASP A 1 914 ? 106.925 84.955 128.596 1.00 122.84 914 ASP A C 1
ATOM 5856 O O . ASP A 1 914 ? 105.988 85.551 129.141 1.00 121.22 914 ASP A O 1
ATOM 5861 N N . ASN A 1 915 ? 106.938 83.630 128.395 1.00 123.31 915 ASN A N 1
ATOM 5862 C CA . ASN A 1 915 ? 105.837 82.728 128.762 1.00 122.85 915 ASN A CA 1
ATOM 5863 C C . ASN A 1 915 ? 104.518 83.157 128.122 1.00 124.34 915 ASN A C 1
ATOM 5864 O O . ASN A 1 915 ? 103.468 83.178 128.768 1.00 124.62 915 ASN A O 1
ATOM 5869 N N . ASN A 1 916 ? 104.576 83.504 126.839 1.00 123.12 916 ASN A N 1
ATOM 5870 C CA . ASN A 1 916 ? 103.411 83.975 126.101 1.00 122.02 916 ASN A CA 1
ATOM 5871 C C . ASN A 1 916 ? 103.224 83.153 124.834 1.00 121.18 916 ASN A C 1
ATOM 5872 O O . ASN A 1 916 ? 103.779 82.055 124.719 1.00 120.45 916 ASN A O 1
ATOM 5877 N N . THR A 1 917 ? 102.403 83.653 123.912 1.00 109.60 917 THR A N 1
ATOM 5878 C CA . THR A 1 917 ? 102.216 83.039 122.606 1.00 110.03 917 THR A CA 1
ATOM 5879 C C . THR A 1 917 ? 103.556 82.935 121.878 1.00 107.05 917 THR A C 1
ATOM 5880 O O . THR A 1 917 ? 104.290 83.932 121.797 1.00 104.29 917 THR A O 1
ATOM 5884 N N . PRO A 1 918 ? 103.893 81.745 121.344 1.00 85.68 918 PRO A N 1
ATOM 5885 C CA . PRO A 1 918 ? 105.137 81.680 120.575 1.00 81.35 918 PRO A CA 1
ATOM 5886 C C . PRO A 1 918 ? 104.886 81.856 119.083 1.00 83.12 918 PRO A C 1
ATOM 5887 O O . PRO A 1 918 ? 104.666 80.872 118.378 1.00 88.41 918 PRO A O 1
ATOM 5891 N N . VAL A 1 919 ? 104.924 83.095 118.604 1.00 71.51 919 VAL A N 1
ATOM 5892 C CA . VAL A 1 919 ? 104.702 83.354 117.187 1.00 71.19 919 VAL A CA 1
ATOM 5893 C C . VAL A 1 919 ? 105.721 82.596 116.358 1.00 67.17 919 VAL A C 1
ATOM 5894 O O . VAL A 1 919 ? 105.379 81.995 115.339 1.00 64.64 919 VAL A O 1
ATOM 5898 N N . TYR A 1 920 ? 106.975 82.616 116.795 1.00 60.45 920 TYR A N 1
ATOM 5899 C CA . TYR A 1 920 ? 108.017 81.898 116.080 1.00 52.29 920 TYR A CA 1
ATOM 5900 C C . TYR A 1 920 ? 107.540 80.501 115.728 1.00 57.13 920 TYR A C 1
ATOM 5901 O O . TYR A 1 920 ? 107.924 79.951 114.696 1.00 63.33 920 TYR A O 1
ATOM 5910 N N . ARG A 1 921 ? 106.701 79.922 116.581 1.00 63.44 921 ARG A N 1
ATOM 5911 C CA . ARG A 1 921 ? 106.249 78.556 116.336 1.00 63.41 921 ARG A CA 1
ATOM 5912 C C . ARG A 1 921 ? 105.209 78.510 115.225 1.00 65.24 921 ARG A C 1
ATOM 5913 O O . ARG A 1 921 ? 105.278 77.658 114.330 1.00 67.70 921 ARG A O 1
ATOM 5921 N N . ARG A 1 922 ? 104.245 79.433 115.259 1.00 48.82 922 ARG A N 1
ATOM 5922 C CA . ARG A 1 922 ? 103.250 79.511 114.195 1.00 46.11 922 ARG A CA 1
ATOM 5923 C C . ARG A 1 922 ? 103.891 79.924 112.878 1.00 52.77 922 ARG A C 1
ATOM 5924 O O . ARG A 1 922 ? 103.512 79.424 111.812 1.00 60.43 922 ARG A O 1
ATOM 5932 N N . ASN A 1 923 ? 104.884 80.816 112.939 1.00 48.96 923 ASN A N 1
ATOM 5933 C CA . ASN A 1 923 ? 105.611 81.228 111.741 1.00 42.04 923 ASN A CA 1
ATOM 5934 C C . ASN A 1 923 ? 106.333 80.050 111.105 1.00 36.86 923 ASN A C 1
ATOM 5935 O O . ASN A 1 923 ? 106.250 79.839 109.892 1.00 44.38 923 ASN A O 1
ATOM 5940 N N . MET A 1 924 ? 107.015 79.247 111.920 1.00 36.33 924 MET A N 1
ATOM 5941 C CA . MET A 1 924 ? 107.776 78.125 111.386 1.00 34.54 924 MET A CA 1
ATOM 5942 C C . MET A 1 924 ? 106.857 77.014 110.896 1.00 39.25 924 MET A C 1
ATOM 5943 O O . MET A 1 924 ? 107.159 76.358 109.893 1.00 50.60 924 MET A O 1
ATOM 5948 N N . SER A 1 925 ? 105.718 76.806 111.561 1.00 37.55 925 SER A N 1
ATOM 5949 C CA . SER A 1 925 ? 104.770 75.793 111.102 1.00 46.35 925 SER A CA 1
ATOM 5950 C C . SER A 1 925 ? 104.131 76.190 109.775 1.00 38.34 925 SER A C 1
ATOM 5951 O O . SER A 1 925 ? 104.029 75.372 108.853 1.00 36.48 925 SER A O 1
ATOM 5954 N N . ARG A 1 926 ? 103.705 77.450 109.653 1.00 38.48 926 ARG A N 1
ATOM 5955 C CA . ARG A 1 926 ? 103.111 77.902 108.401 1.00 36.45 926 ARG A CA 1
ATOM 5956 C C . ARG A 1 926 ? 104.151 78.017 107.295 1.00 39.21 926 ARG A C 1
ATOM 5957 O O . ARG A 1 926 ? 103.806 77.940 106.112 1.00 45.14 926 ARG A O 1
ATOM 5965 N N . LEU A 1 927 ? 105.419 78.207 107.657 1.00 43.14 927 LEU A N 1
ATOM 5966 C CA . LEU A 1 927 ? 106.485 78.246 106.666 1.00 38.94 927 LEU A CA 1
ATOM 5967 C C . LEU A 1 927 ? 106.799 76.851 106.148 1.00 35.65 927 LEU A C 1
ATOM 5968 O O . LEU A 1 927 ? 106.983 76.653 104.943 1.00 41.32 927 LEU A O 1
ATOM 5973 N N . LEU A 1 928 ? 106.856 75.873 107.049 1.00 32.37 928 LEU A N 1
ATOM 5974 C CA . LEU A 1 928 ? 107.171 74.502 106.680 1.00 31.10 928 LEU A CA 1
ATOM 5975 C C . LEU A 1 928 ? 106.001 73.807 105.999 1.00 34.17 928 LEU A C 1
ATOM 5976 O O . LEU A 1 928 ? 106.214 72.847 105.254 1.00 35.60 928 LEU A O 1
ATOM 5981 N N . ARG A 1 929 ? 104.775 74.282 106.224 1.00 38.35 929 ARG A N 1
ATOM 5982 C CA . ARG A 1 929 ? 103.611 73.692 105.571 1.00 33.39 929 ARG A CA 1
ATOM 5983 C C . ARG A 1 929 ? 103.582 73.984 104.073 1.00 35.36 929 ARG A C 1
ATOM 5984 O O . ARG A 1 929 ? 103.176 73.123 103.285 1.00 43.13 929 ARG A O 1
ATOM 5992 N N . SER A 1 930 ? 104.040 75.169 103.659 1.00 32.66 930 SER A N 1
ATOM 5993 C CA . SER A 1 930 ? 103.902 75.611 102.272 1.00 29.31 930 SER A CA 1
ATOM 5994 C C . SER A 1 930 ? 104.754 74.815 101.292 1.00 32.15 930 SER A C 1
ATOM 5995 O O . SER A 1 930 ? 104.537 74.921 100.081 1.00 29.88 930 SER A O 1
ATOM 5998 N N . GLY A 1 931 ? 105.721 74.038 101.773 1.00 36.93 931 GLY A N 1
ATOM 5999 C CA . GLY A 1 931 ? 106.511 73.194 100.904 1.00 34.80 931 GLY A CA 1
ATOM 6000 C C . GLY A 1 931 ? 107.549 73.910 100.073 1.00 36.75 931 GLY A C 1
ATOM 6001 O O . GLY A 1 931 ? 108.036 73.336 99.093 1.00 36.65 931 GLY A O 1
ATOM 6002 N N . LEU A 1 932 ? 107.908 75.138 100.434 1.00 25.65 932 LEU A N 1
ATOM 6003 C CA . LEU A 1 932 ? 108.893 75.918 99.703 1.00 19.38 932 LEU A CA 1
ATOM 6004 C C . LEU A 1 932 ? 110.261 75.898 100.366 1.00 29.36 932 LEU A C 1
ATOM 6005 O O . LEU A 1 932 ? 111.127 76.693 99.993 1.00 42.64 932 LEU A O 1
ATOM 6010 N N . MET A 1 933 ? 110.481 75.010 101.337 1.00 27.41 933 MET A N 1
ATOM 6011 C CA . MET A 1 933 ? 111.731 75.048 102.088 1.00 28.90 933 MET A CA 1
ATOM 6012 C C . MET A 1 933 ? 112.889 74.476 101.280 1.00 33.04 933 MET A C 1
ATOM 6013 O O . MET A 1 933 ? 114.033 74.915 101.439 1.00 33.66 933 MET A O 1
ATOM 6018 N N . GLY A 1 934 ? 112.620 73.491 100.419 1.00 34.22 934 GLY A N 1
ATOM 6019 C CA . GLY A 1 934 ? 113.669 72.975 99.553 1.00 33.11 934 GLY A CA 1
ATOM 6020 C C . GLY A 1 934 ? 114.149 74.006 98.550 1.00 37.69 934 GLY A C 1
ATOM 6021 O O . GLY A 1 934 ? 115.357 74.162 98.334 1.00 46.09 934 GLY A O 1
ATOM 6022 N N . VAL A 1 935 ? 113.210 74.744 97.954 1.00 34.18 935 VAL A N 1
ATOM 6023 C CA . VAL A 1 935 ? 113.556 75.819 97.028 1.00 26.14 935 VAL A CA 1
ATOM 6024 C C . VAL A 1 935 ? 114.376 76.887 97.739 1.00 26.97 935 VAL A C 1
ATOM 6025 O O . VAL A 1 935 ? 115.396 77.359 97.226 1.00 36.84 935 VAL A O 1
ATOM 6029 N N . TYR A 1 936 ? 113.953 77.261 98.946 1.00 19.50 936 TYR A N 1
ATOM 6030 C CA . TYR A 1 936 ? 114.615 78.341 99.665 1.00 20.80 936 TYR A CA 1
ATOM 6031 C C . TYR A 1 936 ? 115.981 77.923 100.179 1.00 30.67 936 TYR A C 1
ATOM 6032 O O . TYR A 1 936 ? 116.877 78.763 100.300 1.00 37.12 936 TYR A O 1
ATOM 6041 N N . GLN A 1 937 ? 116.163 76.643 100.497 1.00 29.02 937 GLN A N 1
ATOM 6042 C CA . GLN A 1 937 ? 117.483 76.198 100.920 1.00 30.99 937 GLN A CA 1
ATOM 6043 C C . GLN A 1 937 ? 118.403 75.979 99.727 1.00 31.98 937 GLN A C 1
ATOM 6044 O O . GLN A 1 937 ? 119.627 75.962 99.889 1.00 36.73 937 GLN A O 1
ATOM 6050 N N . LYS A 1 938 ? 117.843 75.814 98.526 1.00 33.27 938 LYS A N 1
ATOM 6051 C CA . LYS A 1 938 ? 118.687 75.818 97.334 1.00 28.09 938 LYS A CA 1
ATOM 6052 C C . LYS A 1 938 ? 119.056 77.231 96.888 1.00 26.91 938 LYS A C 1
ATOM 6053 O O . LYS A 1 938 ? 120.171 77.448 96.405 1.00 32.80 938 LYS A O 1
ATOM 6059 N N . VAL A 1 939 ? 118.155 78.196 97.048 1.00 26.99 939 VAL A N 1
ATOM 6060 C CA . VAL A 1 939 ? 118.334 79.546 96.512 1.00 26.28 939 VAL A CA 1
ATOM 6061 C C . VAL A 1 939 ? 118.927 80.495 97.548 1.00 31.50 939 VAL A C 1
ATOM 6062 O O . VAL A 1 939 ? 119.917 81.176 97.282 1.00 37.40 939 VAL A O 1
ATOM 6066 N N . LEU A 1 940 ? 118.333 80.552 98.737 1.00 30.14 940 LEU A N 1
ATOM 6067 C CA . LEU A 1 940 ? 118.699 81.508 99.780 1.00 23.34 940 LEU A CA 1
ATOM 6068 C C . LEU A 1 940 ? 119.615 80.887 100.824 1.00 34.58 940 LEU A C 1
ATOM 6069 O O . LEU A 1 940 ? 119.428 81.109 102.022 1.00 41.35 940 LEU A O 1
ATOM 6074 N N . ALA A 1 941 ? 120.581 80.072 100.391 1.00 47.97 941 ALA A N 1
ATOM 6075 C CA . ALA A 1 941 ? 121.410 79.313 101.325 1.00 49.88 941 ALA A CA 1
ATOM 6076 C C . ALA A 1 941 ? 122.261 80.225 102.205 1.00 53.98 941 ALA A C 1
ATOM 6077 O O . ALA A 1 941 ? 122.245 80.107 103.435 1.00 53.63 941 ALA A O 1
ATOM 6079 N N . SER A 1 942 ? 123.001 81.148 101.598 1.00 46.05 942 SER A N 1
ATOM 6080 C CA . SER A 1 942 ? 123.911 82.008 102.356 1.00 46.69 942 SER A CA 1
ATOM 6081 C C . SER A 1 942 ? 123.248 83.320 102.764 1.00 48.38 942 SER A C 1
ATOM 6082 O O . SER A 1 942 ? 123.800 84.400 102.572 1.00 54.93 942 SER A O 1
ATOM 6085 N N . HIS A 1 943 ? 122.052 83.230 103.335 1.00 46.89 943 HIS A N 1
ATOM 6086 C CA . HIS A 1 943 ? 121.282 84.400 103.746 1.00 42.39 943 HIS A CA 1
ATOM 6087 C C . HIS A 1 943 ? 120.626 84.150 105.102 1.00 45.98 943 HIS A C 1
ATOM 6088 O O . HIS A 1 943 ? 119.408 84.246 105.249 1.00 49.30 943 HIS A O 1
ATOM 6095 N N . LYS A 1 944 ? 121.443 83.762 106.087 1.00 43.76 944 LYS A N 1
ATOM 6096 C CA . LYS A 1 944 ? 120.969 83.392 107.419 1.00 38.06 944 LYS A CA 1
ATOM 6097 C C . LYS A 1 944 ? 120.167 84.518 108.062 1.00 43.45 944 LYS A C 1
ATOM 6098 O O . LYS A 1 944 ? 120.523 85.693 107.953 1.00 44.70 944 LYS A O 1
ATOM 6104 N N . GLN A 1 945 ? 119.077 84.151 108.737 1.00 38.83 945 GLN A N 1
ATOM 6105 C CA . GLN A 1 945 ? 118.107 85.117 109.244 1.00 39.44 945 GLN A CA 1
ATOM 6106 C C . GLN A 1 945 ? 118.215 85.375 110.740 1.00 40.40 945 GLN A C 1
ATOM 6107 O O . GLN A 1 945 ? 117.861 86.465 111.194 1.00 44.13 945 GLN A O 1
ATOM 6113 N N . ALA A 1 946 ? 118.677 84.400 111.522 1.00 35.90 946 ALA A N 1
ATOM 6114 C CA . ALA A 1 946 ? 118.766 84.598 112.964 1.00 39.29 946 ALA A CA 1
ATOM 6115 C C . ALA A 1 946 ? 119.871 85.585 113.320 1.00 45.42 946 ALA A C 1
ATOM 6116 O O . ALA A 1 946 ? 119.661 86.505 114.119 1.00 46.39 946 ALA A O 1
ATOM 6118 N N . LEU A 1 947 ? 121.059 85.400 112.735 1.00 55.45 947 LEU A N 1
ATOM 6119 C CA . LEU A 1 947 ? 122.257 86.211 112.956 1.00 55.10 947 LEU A CA 1
ATOM 6120 C C . LEU A 1 947 ? 122.678 86.267 114.422 1.00 54.09 947 LEU A C 1
ATOM 6121 O O . LEU A 1 947 ? 122.160 85.521 115.256 1.00 58.15 947 LEU A O 1
ATOM 6126 N N . LYS A 1 948 ? 123.629 87.137 114.747 1.00 55.18 948 LYS A N 1
ATOM 6127 C CA . LYS A 1 948 ? 124.133 87.218 116.112 1.00 56.23 948 LYS A CA 1
ATOM 6128 C C . LYS A 1 948 ? 124.106 88.657 116.598 1.00 59.49 948 LYS A C 1
ATOM 6129 O O . LYS A 1 948 ? 123.982 88.913 117.801 1.00 63.75 948 LYS A O 1
ATOM 6135 N N . ARG A 1 949 ? 124.228 89.596 115.664 1.00 62.78 949 ARG A N 1
ATOM 6136 C CA . ARG A 1 949 ? 124.076 91.013 115.956 1.00 63.31 949 ARG A CA 1
ATOM 6137 C C . ARG A 1 949 ? 122.671 91.300 116.469 1.00 65.89 949 ARG A C 1
ATOM 6138 O O . ARG A 1 949 ? 122.493 92.075 117.414 1.00 64.53 949 ARG A O 1
ATOM 6146 N N . ASP A 1 950 ? 121.668 90.658 115.865 1.00 61.25 950 ASP A N 1
ATOM 6147 C CA . ASP A 1 950 ? 120.289 90.871 116.289 1.00 56.73 950 ASP A CA 1
ATOM 6148 C C . ASP A 1 950 ? 120.026 90.278 117.669 1.00 58.75 950 ASP A C 1
ATOM 6149 O O . ASP A 1 950 ? 119.304 90.873 118.475 1.00 64.19 950 ASP A O 1
ATOM 6154 N N . TYR A 1 951 ? 120.602 89.114 117.965 1.00 58.93 951 TYR A N 1
ATOM 6155 C CA . TYR A 1 951 ? 120.428 88.538 119.295 1.00 61.27 951 TYR A CA 1
ATOM 6156 C C . TYR A 1 951 ? 121.158 89.359 120.351 1.00 60.11 951 TYR A C 1
ATOM 6157 O O . TYR A 1 951 ? 120.664 89.518 121.476 1.00 61.66 951 TYR A O 1
ATOM 6166 N N . LEU A 1 952 ? 122.331 89.895 120.003 1.00 52.22 952 LEU A N 1
ATOM 6167 C CA . LEU A 1 952 ? 123.042 90.784 120.913 1.00 51.39 952 LEU A CA 1
ATOM 6168 C C . LEU A 1 952 ? 122.257 92.064 121.156 1.00 53.29 952 LEU A C 1
ATOM 6169 O O . LEU A 1 952 ? 122.254 92.597 122.271 1.00 62.62 952 LEU A O 1
ATOM 6174 N N . LEU A 1 953 ? 121.590 92.576 120.121 1.00 47.76 953 LEU A N 1
ATOM 6175 C CA . LEU A 1 953 ? 120.793 93.787 120.278 1.00 50.61 953 LEU A CA 1
ATOM 6176 C C . LEU A 1 953 ? 119.538 93.523 121.099 1.00 49.24 953 LEU A C 1
ATOM 6177 O O . LEU A 1 953 ? 119.091 94.386 121.862 1.00 51.94 953 LEU A O 1
ATOM 6182 N N . TRP A 1 954 ? 118.949 92.336 120.947 1.00 57.55 954 TRP A N 1
ATOM 6183 C CA . TRP A 1 954 ? 117.771 91.983 121.731 1.00 56.98 954 TRP A CA 1
ATOM 6184 C C . TRP A 1 954 ? 118.123 91.725 123.190 1.00 55.04 954 TRP A C 1
ATOM 6185 O O . TRP A 1 954 ? 117.302 91.979 124.078 1.00 50.86 954 TRP A O 1
ATOM 6196 N N . SER A 1 955 ? 119.330 91.230 123.461 1.00 67.98 955 SER A N 1
ATOM 6197 C CA . SER A 1 955 ? 119.758 91.006 124.836 1.00 69.93 955 SER A CA 1
ATOM 6198 C C . SER A 1 955 ? 120.293 92.267 125.504 1.00 67.78 955 SER A C 1
ATOM 6199 O O . SER A 1 955 ? 120.664 92.216 126.682 1.00 66.47 955 SER A O 1
ATOM 6202 N N . GLU A 1 956 ? 120.346 93.383 124.783 1.00 76.29 956 GLU A N 1
ATOM 6203 C CA . GLU A 1 956 ? 120.815 94.641 125.344 1.00 77.02 956 GLU A CA 1
ATOM 6204 C C . GLU A 1 956 ? 119.777 95.200 126.311 1.00 80.96 956 GLU A C 1
ATOM 6205 O O . GLU A 1 956 ? 118.593 95.298 125.975 1.00 82.04 956 GLU A O 1
ATOM 6211 N N . LYS A 1 957 ? 120.219 95.578 127.516 1.00 89.67 957 LYS A N 1
ATOM 6212 C CA . LYS A 1 957 ? 119.314 96.094 128.538 1.00 89.34 957 LYS A CA 1
ATOM 6213 C C . LYS A 1 957 ? 119.838 97.376 129.178 1.00 88.90 957 LYS A C 1
ATOM 6214 O O . LYS A 1 957 ? 119.431 97.717 130.292 1.00 90.82 957 LYS A O 1
ATOM 6220 N N . HIS A 1 958 ? 120.722 98.095 128.495 1.00 86.33 958 HIS A N 1
ATOM 6221 C CA . HIS A 1 958 ? 121.382 99.285 129.021 1.00 86.83 958 HIS A CA 1
ATOM 6222 C C . HIS A 1 958 ? 121.368 100.395 127.978 1.00 89.45 958 HIS A C 1
ATOM 6223 O O . HIS A 1 958 ? 122.415 100.901 127.568 1.00 90.44 958 HIS A O 1
ATOM 6230 N N . TRP A 1 959 ? 120.164 100.720 127.491 1.00 79.66 959 TRP A N 1
ATOM 6231 C CA . TRP A 1 959 ? 119.961 101.720 126.443 1.00 76.94 959 TRP A CA 1
ATOM 6232 C C . TRP A 1 959 ? 120.610 103.053 126.798 1.00 77.14 959 TRP A C 1
ATOM 6233 O O . TRP A 1 959 ? 120.473 103.555 127.916 1.00 74.28 959 TRP A O 1
ATOM 6244 N N . ASN A 1 960 ? 121.314 103.625 125.824 1.00 90.11 960 ASN A N 1
ATOM 6245 C CA . ASN A 1 960 ? 122.082 104.847 126.005 1.00 90.10 960 ASN A CA 1
ATOM 6246 C C . ASN A 1 960 ? 121.307 106.093 125.605 1.00 90.21 960 ASN A C 1
ATOM 6247 O O . ASN A 1 960 ? 121.906 107.043 125.089 1.00 90.16 960 ASN A O 1
ATOM 6252 N N . VAL A 1 961 ? 119.990 106.109 125.814 1.00 92.90 961 VAL A N 1
ATOM 6253 C CA . VAL A 1 961 ? 119.197 107.232 125.328 1.00 95.72 961 VAL A CA 1
ATOM 6254 C C . VAL A 1 961 ? 119.280 108.416 126.289 1.00 95.16 961 VAL A C 1
ATOM 6255 O O . VAL A 1 961 ? 119.158 109.573 125.866 1.00 93.44 961 VAL A O 1
ATOM 6259 N N . LYS A 1 962 ? 119.524 108.151 127.578 1.00 104.54 962 LYS A N 1
ATOM 6260 C CA . LYS A 1 962 ? 119.662 109.167 128.628 1.00 107.03 962 LYS A CA 1
ATOM 6261 C C . LYS A 1 962 ? 118.431 110.080 128.686 1.00 106.51 962 LYS A C 1
ATOM 6262 O O . LYS A 1 962 ? 118.475 111.260 128.337 1.00 106.19 962 LYS A O 1
ATOM 6268 N N . ASP A 1 963 ? 117.316 109.467 129.097 1.00 108.66 963 ASP A N 1
ATOM 6269 C CA . ASP A 1 963 ? 116.020 11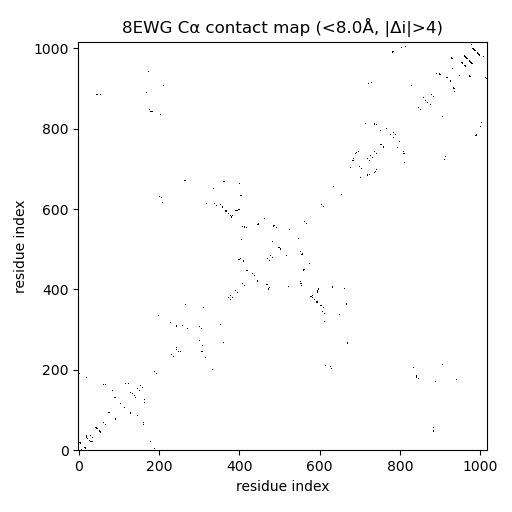0.141 129.130 1.00 108.94 963 ASP A CA 1
ATOM 6270 C C . ASP A 1 963 ? 116.051 111.366 130.040 1.00 109.98 963 ASP A C 1
ATOM 6271 O O . ASP A 1 963 ? 116.680 111.359 131.101 1.00 108.59 963 ASP A O 1
ATOM 6276 N N . GLU A 1 964 ? 115.372 112.428 129.594 1.00 123.32 964 GLU A N 1
ATOM 6277 C CA . GLU A 1 964 ? 115.467 113.733 130.245 1.00 125.16 964 GLU A CA 1
ATOM 6278 C C . GLU A 1 964 ? 114.832 113.733 131.633 1.00 124.53 964 GLU A C 1
ATOM 6279 O O . GLU A 1 964 ? 115.384 114.319 132.572 1.00 123.33 964 GLU A O 1
ATOM 6285 N N . ASN A 1 965 ? 113.691 113.061 131.796 1.00 126.36 965 ASN A N 1
ATOM 6286 C CA . ASN A 1 965 ? 112.854 113.233 132.985 1.00 125.54 965 ASN A CA 1
ATOM 6287 C C . ASN A 1 965 ? 113.357 112.401 134.171 1.00 124.64 965 ASN A C 1
ATOM 6288 O O . ASN A 1 965 ? 112.620 111.638 134.796 1.00 124.89 965 ASN A O 1
ATOM 6293 N N . GLY A 1 966 ? 114.637 112.584 134.486 1.00 121.71 966 GLY A N 1
ATOM 6294 C CA . GLY A 1 966 ? 115.239 112.014 135.685 1.00 121.90 966 GLY A CA 1
ATOM 6295 C C . GLY A 1 966 ? 115.275 110.503 135.745 1.00 124.07 966 GLY A C 1
ATOM 6296 O O . GLY A 1 966 ? 115.153 109.925 136.833 1.00 124.42 966 GLY A O 1
ATOM 6297 N N . ALA A 1 967 ? 115.452 109.846 134.602 1.00 115.93 967 ALA A N 1
ATOM 6298 C CA . ALA A 1 967 ? 115.473 108.390 134.552 1.00 114.36 967 ALA A CA 1
ATOM 6299 C C . ALA A 1 967 ? 116.225 107.960 133.302 1.00 113.97 967 ALA A C 1
ATOM 6300 O O . ALA A 1 967 ? 116.540 108.774 132.431 1.00 114.25 967 ALA A O 1
ATOM 6302 N N . ASP A 1 968 ? 116.527 106.666 133.235 1.00 104.12 968 ASP A N 1
ATOM 6303 C CA . ASP A 1 968 ? 117.173 106.070 132.074 1.00 105.21 968 ASP A CA 1
ATOM 6304 C C . ASP A 1 968 ? 116.348 104.883 131.603 1.00 104.01 968 ASP A C 1
ATOM 6305 O O . ASP A 1 968 ? 115.943 104.044 132.414 1.00 101.65 968 ASP A O 1
ATOM 6310 N N . ILE A 1 969 ? 116.101 104.819 130.299 1.00 88.17 969 ILE A N 1
ATOM 6311 C CA . ILE A 1 969 ? 115.313 103.740 129.713 1.00 87.93 969 ILE A CA 1
ATOM 6312 C C . ILE A 1 969 ? 116.144 102.465 129.690 1.00 88.06 969 ILE A C 1
ATOM 6313 O O . ILE A 1 969 ? 117.301 102.470 129.253 1.00 87.24 969 ILE A O 1
ATOM 6318 N N . SER A 1 970 ? 115.558 101.366 130.168 1.00 80.13 970 SER A N 1
ATOM 6319 C CA . SER A 1 970 ? 116.197 100.064 130.114 1.00 77.54 970 SER A CA 1
ATOM 6320 C C . SER A 1 970 ? 115.414 99.017 129.335 1.00 81.38 970 SER A C 1
ATOM 6321 O O . SER A 1 970 ? 115.975 97.958 129.035 1.00 84.22 970 SER A O 1
ATOM 6324 N N . SER A 1 971 ? 114.151 99.272 128.997 1.00 77.22 971 SER A N 1
ATOM 6325 C CA . SER A 1 971 ? 113.305 98.278 128.354 1.00 75.82 971 SER A CA 1
ATOM 6326 C C . SER A 1 971 ? 112.515 98.910 127.217 1.00 73.00 971 SER A C 1
ATOM 6327 O O . SER A 1 971 ? 112.332 100.127 127.158 1.00 78.64 971 SER A O 1
ATOM 6330 N N . ALA A 1 972 ? 112.040 98.053 126.309 1.00 66.63 972 ALA A N 1
ATOM 6331 C CA . ALA A 1 972 ? 111.298 98.531 125.147 1.00 69.35 972 ALA A CA 1
ATOM 6332 C C . ALA A 1 972 ? 109.902 99.011 125.518 1.00 73.19 972 ALA A C 1
ATOM 6333 O O . ALA A 1 972 ? 109.321 99.829 124.796 1.00 76.63 972 ALA A O 1
ATOM 6335 N N . GLU A 1 973 ? 109.344 98.506 126.619 1.00 73.23 973 GLU A N 1
ATOM 6336 C CA . GLU A 1 973 ? 108.045 98.989 127.077 1.00 76.21 973 GLU A CA 1
ATOM 6337 C C . GLU A 1 973 ? 108.126 100.443 127.529 1.00 77.77 973 GLU A C 1
ATOM 6338 O O . GLU A 1 973 ? 107.224 101.238 127.245 1.00 77.82 973 GLU A O 1
ATOM 6344 N N . GLN A 1 974 ? 109.213 100.811 128.212 1.00 69.78 974 GLN A N 1
ATOM 6345 C CA . GLN A 1 974 ? 109.410 102.202 128.606 1.00 71.20 974 GLN A CA 1
ATOM 6346 C C . GLN A 1 974 ? 109.613 103.097 127.388 1.00 71.86 974 GLN A C 1
ATOM 6347 O O . GLN A 1 974 ? 109.143 104.240 127.363 1.00 73.32 974 GLN A O 1
ATOM 6353 N N . ALA A 1 975 ? 110.310 102.591 126.367 1.00 64.03 975 ALA A N 1
ATOM 6354 C CA . ALA A 1 975 ? 110.487 103.350 125.134 1.00 61.65 975 ALA A CA 1
ATOM 6355 C C . ALA A 1 975 ? 109.161 103.556 124.413 1.00 62.56 975 ALA A C 1
ATOM 6356 O O . ALA A 1 975 ? 108.897 104.639 123.880 1.00 67.54 975 ALA A O 1
ATOM 6358 N N . GLN A 1 976 ? 108.311 102.529 124.388 1.00 56.95 976 GLN A N 1
ATOM 6359 C CA . GLN A 1 976 ? 106.993 102.677 123.782 1.00 56.91 976 GLN A CA 1
ATOM 6360 C C . GLN A 1 976 ? 106.124 103.642 124.582 1.00 61.97 976 GLN A C 1
ATOM 6361 O O . GLN A 1 976 ? 105.334 104.402 124.006 1.00 65.18 976 GLN A O 1
ATOM 6367 N N . CYS A 1 977 ? 106.273 103.640 125.912 1.00 67.85 977 CYS A N 1
ATOM 6368 C CA . CYS A 1 977 ? 105.576 104.622 126.739 1.00 70.44 977 CYS A CA 1
ATOM 6369 C C . CYS A 1 977 ? 106.049 106.041 126.443 1.00 71.52 977 CYS A C 1
ATOM 6370 O O . CYS A 1 977 ? 105.237 106.972 126.408 1.00 71.12 977 CYS A O 1
ATOM 6373 N N . LEU A 1 978 ? 107.357 106.230 126.238 1.00 66.67 978 LEU A N 1
ATOM 6374 C CA . LEU A 1 978 ? 107.856 107.557 125.876 1.00 60.48 978 LEU A CA 1
ATOM 6375 C C . LEU A 1 978 ? 107.367 107.995 124.504 1.00 58.77 978 LEU A C 1
ATOM 6376 O O . LEU A 1 978 ? 107.067 109.177 124.306 1.00 59.86 978 LEU A O 1
ATOM 6381 N N . LEU A 1 979 ? 107.308 107.070 123.538 1.00 57.80 979 LEU A N 1
ATOM 6382 C CA . LEU A 1 979 ? 106.716 107.398 122.241 1.00 56.04 979 LEU A CA 1
ATOM 6383 C C . LEU A 1 979 ? 105.272 107.844 122.392 1.00 56.30 979 LEU A C 1
ATOM 6384 O O . LEU A 1 979 ? 104.856 108.841 121.795 1.00 58.95 979 LEU A O 1
ATOM 6389 N N . GLN A 1 980 ? 104.494 107.114 123.195 1.00 59.78 980 GLN A N 1
ATOM 6390 C CA . GLN A 1 980 ? 103.093 107.473 123.392 1.00 59.89 980 GLN A CA 1
ATOM 6391 C C . GLN A 1 980 ? 102.951 108.829 124.077 1.00 63.65 980 GLN A C 1
ATOM 6392 O O . GLN A 1 980 ? 102.129 109.654 123.661 1.00 64.80 980 GLN A O 1
ATOM 6398 N N . ARG A 1 981 ? 103.774 109.096 125.096 1.00 63.24 981 ARG A N 1
ATOM 6399 C CA . ARG A 1 981 ? 103.691 110.363 125.819 1.00 63.89 981 ARG A CA 1
ATOM 6400 C C . ARG A 1 981 ? 104.109 111.538 124.940 1.00 68.47 981 ARG A C 1
ATOM 6401 O O . ARG A 1 981 ? 103.436 112.577 124.910 1.00 72.60 981 ARG A O 1
ATOM 6409 N N . LEU A 1 982 ? 105.219 111.389 124.212 1.00 62.26 982 LEU A N 1
ATOM 6410 C CA . LEU A 1 982 ? 105.697 112.468 123.357 1.00 52.83 982 LEU A CA 1
ATOM 6411 C C . LEU A 1 982 ? 104.752 112.707 122.190 1.00 51.98 982 LEU A C 1
ATOM 6412 O O . LEU A 1 982 ? 104.548 113.852 121.775 1.00 57.19 982 LEU A O 1
ATOM 6417 N N . HIS A 1 983 ? 104.136 111.645 121.667 1.00 53.16 983 HIS A N 1
ATOM 6418 C CA . HIS A 1 983 ? 103.190 111.818 120.575 1.00 50.66 983 HIS A CA 1
ATOM 6419 C C . HIS A 1 983 ? 101.898 112.457 121.059 1.00 54.13 983 HIS A C 1
ATOM 6420 O O . HIS A 1 983 ? 101.280 113.231 120.326 1.00 62.67 983 HIS A O 1
ATOM 6427 N N . ARG A 1 984 ? 101.474 112.158 122.292 1.00 56.20 984 ARG A N 1
ATOM 6428 C CA . ARG A 1 984 ? 100.312 112.844 122.852 1.00 59.35 984 ARG A CA 1
ATOM 6429 C C . ARG A 1 984 ? 100.600 114.325 123.084 1.00 62.77 984 ARG A C 1
ATOM 6430 O O . ARG A 1 984 ? 99.752 115.184 122.802 1.00 60.78 984 ARG A O 1
ATOM 6438 N N . LYS A 1 985 ? 101.796 114.641 123.592 1.00 61.60 985 LYS A N 1
ATOM 6439 C CA . LYS A 1 985 ? 102.170 116.037 123.806 1.00 59.89 985 LYS A CA 1
ATOM 6440 C C . LYS A 1 985 ? 102.284 116.793 122.489 1.00 63.17 985 LYS A C 1
ATOM 6441 O O . LYS A 1 985 ? 101.930 117.974 122.412 1.00 64.02 985 LYS A O 1
ATOM 6447 N N . TYR A 1 986 ? 102.794 116.135 121.445 1.00 67.75 986 TYR A N 1
ATOM 6448 C CA . TYR A 1 986 ? 102.805 116.746 120.121 1.00 61.49 986 TYR A CA 1
ATOM 6449 C C . TYR A 1 986 ? 101.393 116.911 119.576 1.00 62.82 986 TYR A C 1
ATOM 6450 O O . TYR A 1 986 ? 101.096 117.902 118.902 1.00 67.76 986 TYR A O 1
ATOM 6459 N N . ALA A 1 987 ? 100.523 115.932 119.828 1.00 67.15 987 ALA A N 1
ATOM 6460 C CA . ALA A 1 987 ? 99.164 115.981 119.307 1.00 66.39 987 ALA A CA 1
ATOM 6461 C C . ALA A 1 987 ? 98.376 117.117 119.933 1.00 69.11 987 ALA A C 1
ATOM 6462 O O . ALA A 1 987 ? 97.535 117.737 119.273 1.00 72.92 987 ALA A O 1
ATOM 6464 N N . GLU A 1 988 ? 98.628 117.404 121.210 1.00 72.39 988 GLU A N 1
ATOM 6465 C CA . GLU A 1 988 ? 97.932 118.519 121.841 1.00 76.63 988 GLU A CA 1
ATOM 6466 C C . GLU A 1 988 ? 98.498 119.858 121.380 1.00 78.10 988 GLU A C 1
ATOM 6467 O O . GLU A 1 988 ? 97.751 120.829 121.219 1.00 77.68 988 GLU A O 1
ATOM 6473 N N . SER A 1 989 ? 99.809 119.929 121.155 1.00 79.65 989 SER A N 1
ATOM 6474 C CA . SER A 1 989 ? 100.492 121.171 120.791 1.00 76.69 989 SER A CA 1
ATOM 6475 C C . SER A 1 989 ? 101.400 120.929 119.592 1.00 78.19 989 SER A C 1
ATOM 6476 O O . SER A 1 989 ? 102.613 120.735 119.747 1.00 80.54 989 SER A O 1
ATOM 6479 N N . PRO A 1 990 ? 100.849 120.934 118.378 1.00 74.49 990 PRO A N 1
ATOM 6480 C CA . PRO A 1 990 ? 101.681 120.669 117.196 1.00 68.70 990 PRO A CA 1
ATOM 6481 C C . PRO A 1 990 ? 102.575 121.837 116.815 1.00 69.40 990 PRO A C 1
ATOM 6482 O O . PRO A 1 990 ? 103.730 121.640 116.425 1.00 68.29 990 PRO A O 1
ATOM 6486 N N . SER A 1 991 ? 102.053 123.060 116.929 1.00 76.97 991 SER A N 1
ATOM 6487 C CA . SER A 1 991 ? 102.801 124.237 116.504 1.00 76.39 991 SER A CA 1
ATOM 6488 C C . SER A 1 991 ? 103.893 124.610 117.495 1.00 76.60 991 SER A C 1
ATOM 6489 O O . SER A 1 991 ? 104.929 125.149 117.090 1.00 74.39 991 SER A O 1
ATOM 6492 N N . ARG A 1 992 ? 103.689 124.340 118.781 1.00 79.26 992 ARG A N 1
ATOM 6493 C CA . ARG A 1 992 ? 104.693 124.615 119.804 1.00 78.20 992 ARG A CA 1
ATOM 6494 C C . ARG A 1 992 ? 105.246 123.283 120.324 1.00 77.73 992 ARG A C 1
ATOM 6495 O O . ARG A 1 992 ? 104.599 122.527 121.052 1.00 78.51 992 ARG A O 1
ATOM 6503 N N . PHE A 1 993 ? 106.454 122.969 119.880 1.00 75.36 993 PHE A N 1
ATOM 6504 C CA . PHE A 1 993 ? 107.224 121.832 120.351 1.00 74.39 993 PHE A CA 1
ATOM 6505 C C . PHE A 1 993 ? 108.633 122.293 120.687 1.00 78.83 993 PHE A C 1
ATOM 6506 O O . PHE A 1 993 ? 109.265 123.037 119.933 1.00 78.79 993 PHE A O 1
ATOM 6514 N N . THR A 1 994 ? 109.123 121.848 121.837 1.00 90.93 994 TH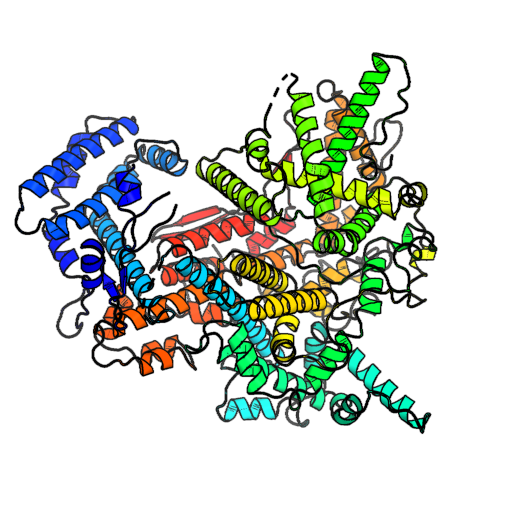R A N 1
ATOM 6515 C CA . THR A 1 994 ? 110.465 122.194 122.273 1.00 91.32 994 THR A CA 1
ATOM 6516 C C . THR A 1 994 ? 111.483 121.465 121.408 1.00 90.01 994 THR A C 1
ATOM 6517 O O . THR A 1 994 ? 111.234 120.359 120.921 1.00 87.84 994 THR A O 1
ATOM 6521 N N . GLU A 1 995 ? 112.633 122.110 121.208 1.00 94.83 995 GLU A N 1
ATOM 6522 C CA . GLU A 1 995 ? 113.650 121.543 120.333 1.00 96.21 995 GLU A CA 1
ATOM 6523 C C . GLU A 1 995 ? 114.268 120.293 120.941 1.00 95.07 995 GLU A C 1
ATOM 6524 O O . GLU A 1 995 ? 114.646 119.371 120.214 1.00 94.69 995 GLU A O 1
ATOM 6530 N N . GLU A 1 996 ? 114.371 120.246 122.271 1.00 93.72 996 GLU A N 1
ATOM 6531 C CA . GLU A 1 996 ? 114.940 119.081 122.943 1.00 95.94 996 GLU A CA 1
ATOM 6532 C C . GLU A 1 996 ? 114.073 117.845 122.736 1.00 97.85 996 GLU A C 1
ATOM 6533 O O . GLU A 1 996 ? 114.581 116.756 122.438 1.00 97.68 996 GLU A O 1
ATOM 6539 N N . ASP A 1 997 ? 112.754 117.999 122.875 1.00 90.77 997 ASP A N 1
ATOM 6540 C CA . ASP A 1 997 ? 111.865 116.851 122.749 1.00 89.70 997 ASP A CA 1
ATOM 6541 C C . ASP A 1 997 ? 111.757 116.371 121.308 1.00 90.92 997 ASP A C 1
ATOM 6542 O O . ASP A 1 997 ? 111.546 115.176 121.073 1.00 90.72 997 ASP A O 1
ATOM 6547 N N . CYS A 1 998 ? 111.928 117.269 120.335 1.00 85.63 998 CYS A N 1
ATOM 6548 C CA . CYS A 1 998 ? 111.806 116.870 118.936 1.00 80.08 998 CYS A CA 1
ATOM 6549 C C . CYS A 1 998 ? 112.962 115.972 118.511 1.00 75.78 998 CYS A C 1
ATOM 6550 O O . CYS A 1 998 ? 112.780 115.069 117.689 1.00 80.66 998 CYS A O 1
ATOM 6553 N N . LYS A 1 999 ? 114.162 116.206 119.048 1.00 74.16 999 LYS A N 1
ATOM 6554 C CA . LYS A 1 999 ? 115.251 115.273 118.779 1.00 77.87 999 LYS A CA 1
ATOM 6555 C C . LYS A 1 999 ? 115.229 114.089 119.734 1.00 78.60 999 LYS A C 1
ATOM 6556 O O . LYS A 1 999 ? 115.736 113.017 119.387 1.00 81.32 999 LYS A O 1
ATOM 6562 N N . LEU A 1 1000 ? 114.646 114.255 120.926 1.00 68.51 1000 LEU A N 1
ATOM 6563 C CA . LEU A 1 1000 ? 114.454 113.119 121.824 1.00 69.92 1000 LEU A CA 1
ATOM 6564 C C . LEU A 1 1000 ? 113.536 112.075 121.201 1.00 74.71 1000 LEU A C 1
ATOM 6565 O O . LEU A 1 1000 ? 113.747 110.867 121.378 1.00 76.42 1000 LEU A O 1
ATOM 6570 N N . TYR A 1 1001 ? 112.516 112.534 120.470 1.00 66.11 1001 TYR A N 1
ATOM 6571 C CA . TYR A 1 1001 ? 111.603 111.649 119.752 1.00 62.88 1001 TYR A CA 1
ATOM 6572 C C . TYR A 1 1001 ? 112.351 110.768 118.756 1.00 63.52 1001 TYR A C 1
ATOM 6573 O O . TYR A 1 1001 ? 112.155 109.549 118.717 1.00 65.82 1001 TYR A O 1
ATOM 6582 N N . GLU A 1 1002 ? 113.244 111.366 117.966 1.00 59.75 1002 GLU A N 1
ATOM 6583 C CA . GLU A 1 1002 ? 114.036 110.583 117.024 1.00 58.80 1002 GLU A CA 1
ATOM 6584 C C . GLU A 1 1002 ? 115.030 109.681 117.747 1.00 59.62 1002 GLU A C 1
ATOM 6585 O O . GLU A 1 1002 ? 115.275 108.549 117.305 1.00 66.31 1002 GLU A O 1
ATOM 6591 N N . LYS A 1 1003 ? 115.579 110.154 118.871 1.00 59.10 1003 LYS A N 1
ATOM 6592 C CA . LYS A 1 1003 ? 116.531 109.361 119.642 1.00 64.67 1003 LYS A CA 1
ATOM 6593 C C . LYS A 1 1003 ? 115.907 108.069 120.152 1.00 68.81 1003 LYS A C 1
ATOM 6594 O O . LYS A 1 1003 ? 116.543 107.009 120.107 1.00 70.52 1003 LYS A O 1
ATOM 6600 N N . VAL A 1 1004 ? 114.666 108.126 120.636 1.00 63.73 1004 VAL A N 1
ATOM 6601 C CA . VAL A 1 1004 ? 114.033 106.871 121.041 1.00 66.23 1004 VAL A CA 1
ATOM 6602 C C . VAL A 1 1004 ? 113.502 106.097 119.833 1.00 68.42 1004 VAL A C 1
ATOM 6603 O O . VAL A 1 1004 ? 113.463 104.857 119.860 1.00 72.03 1004 VAL A O 1
ATOM 6607 N N . LEU A 1 1005 ? 113.112 106.794 118.758 1.00 59.84 1005 LEU A N 1
ATOM 6608 C CA . LEU A 1 1005 ? 112.531 106.125 117.596 1.00 59.94 1005 LEU A CA 1
ATOM 6609 C C . LEU A 1 1005 ? 113.528 105.217 116.887 1.00 59.86 1005 LEU A C 1
ATOM 6610 O O . LEU A 1 1005 ? 113.187 104.090 116.510 1.00 58.68 1005 LEU A O 1
ATOM 6615 N N . ARG A 1 1006 ? 114.757 105.695 116.678 1.00 57.90 1006 ARG A N 1
ATOM 6616 C CA . ARG A 1 1006 ? 115.738 104.888 115.956 1.00 53.87 1006 ARG A CA 1
ATOM 6617 C C . ARG A 1 1006 ? 116.135 103.651 116.754 1.00 54.96 1006 ARG A C 1
ATOM 6618 O O . ARG A 1 1006 ? 116.287 102.559 116.189 1.00 60.36 1006 ARG A O 1
ATOM 6626 N N . ARG A 1 1007 ? 116.275 103.798 118.074 1.00 51.42 1007 ARG A N 1
ATOM 6627 C CA . ARG A 1 1007 ? 116.575 102.655 118.929 1.00 50.97 1007 ARG A CA 1
ATOM 6628 C C . ARG A 1 1007 ? 115.440 101.638 118.923 1.00 52.90 1007 ARG A C 1
ATOM 6629 O O . ARG A 1 1007 ? 115.683 100.423 118.837 1.00 58.51 1007 ARG A O 1
ATOM 6637 N N . LEU A 1 1008 ? 114.192 102.115 118.996 1.00 44.48 1008 LEU A N 1
ATOM 6638 C CA . LEU A 1 1008 ? 113.056 101.200 118.973 1.00 46.83 1008 LEU A CA 1
ATOM 6639 C C . LEU A 1 1008 ? 112.947 100.481 117.635 1.00 52.48 1008 LEU A C 1
ATOM 6640 O O . LEU A 1 1008 ? 112.602 99.295 117.589 1.00 61.55 1008 LEU A O 1
ATOM 6645 N N . GLU A 1 1009 ? 113.252 101.175 116.536 1.00 51.72 1009 GLU A N 1
ATOM 6646 C CA . GLU A 1 1009 ? 113.179 100.533 115.227 1.00 49.44 1009 GLU A CA 1
ATOM 6647 C C . GLU A 1 1009 ? 114.276 99.491 115.045 1.00 44.73 1009 GLU A C 1
ATOM 6648 O O . GLU A 1 1009 ? 114.036 98.438 114.445 1.00 45.36 1009 GLU A O 1
ATOM 6654 N N . ASP A 1 1010 ? 115.485 99.766 115.548 1.00 47.55 1010 ASP A N 1
ATOM 6655 C CA . ASP A 1 1010 ? 116.539 98.755 115.514 1.00 43.44 1010 ASP A CA 1
ATOM 6656 C C . ASP A 1 1010 ? 116.149 97.521 116.319 1.00 45.43 1010 ASP A C 1
ATOM 6657 O O . ASP A 1 1010 ? 116.347 96.384 115.863 1.00 47.37 1010 ASP A O 1
ATOM 6662 N N . TYR A 1 1011 ? 115.565 97.731 117.504 1.00 45.67 1011 TYR A N 1
ATOM 6663 C CA . TYR A 1 1011 ? 115.109 96.609 118.320 1.00 44.92 1011 TYR A CA 1
ATOM 6664 C C . TYR A 1 1011 ? 114.029 95.801 117.609 1.00 48.85 1011 TYR A C 1
ATOM 6665 O O . TYR A 1 1011 ? 114.068 94.562 117.602 1.00 56.38 1011 TYR A O 1
ATOM 6674 N N . ASN A 1 1012 ? 113.068 96.486 116.986 1.00 39.28 1012 ASN A N 1
ATOM 6675 C CA . ASN A 1 1012 ? 111.970 95.787 116.328 1.00 36.34 1012 ASN A CA 1
ATOM 6676 C C . ASN A 1 1012 ? 112.444 95.028 115.096 1.00 46.90 1012 ASN A C 1
ATOM 6677 O O . ASN A 1 1012 ? 111.951 93.931 114.818 1.00 53.36 1012 ASN A O 1
ATOM 6682 N N . GLN A 1 1013 ? 113.398 95.585 114.346 1.00 52.56 1013 GLN A N 1
ATOM 6683 C CA . GLN A 1 1013 ? 113.910 94.862 113.186 1.00 43.20 1013 GLN A CA 1
ATOM 6684 C C . GLN A 1 1013 ? 114.723 93.647 113.607 1.00 41.74 1013 GLN A C 1
ATOM 6685 O O . GLN A 1 1013 ? 114.667 92.602 112.946 1.00 44.28 1013 GLN A O 1
ATOM 6691 N N . ALA A 1 1014 ? 115.469 93.756 114.712 1.00 46.14 1014 ALA A N 1
ATOM 6692 C CA . ALA A 1 1014 ? 116.169 92.590 115.243 1.00 48.48 1014 ALA A CA 1
ATOM 6693 C C . ALA A 1 1014 ? 115.191 91.498 115.656 1.00 42.69 1014 ALA A C 1
ATOM 6694 O O . ALA A 1 1014 ? 115.416 90.312 115.378 1.00 43.74 1014 ALA A O 1
ATOM 6696 N N . VAL A 1 1015 ? 114.091 91.885 116.309 1.00 36.17 1015 VAL A N 1
ATOM 6697 C CA . VAL A 1 1015 ? 113.081 90.914 116.729 1.00 35.22 1015 VAL A CA 1
ATOM 6698 C C . VAL A 1 1015 ? 112.414 90.266 115.520 1.00 38.92 1015 VAL A C 1
ATOM 6699 O O . VAL A 1 1015 ? 112.200 89.049 115.491 1.00 46.93 1015 VAL A O 1
ATOM 6703 N N . LYS A 1 1016 ? 112.097 91.061 114.494 1.00 39.44 1016 LYS A N 1
ATOM 6704 C CA . LYS A 1 1016 ? 111.422 90.528 113.312 1.00 40.50 1016 LYS A CA 1
ATOM 6705 C C . LYS A 1 1016 ? 112.323 89.588 112.520 1.00 44.79 1016 LYS A C 1
ATOM 6706 O O . LYS A 1 1016 ? 111.850 88.593 111.961 1.00 39.86 1016 LYS A O 1
ATOM 6712 N N . ASN A 1 1017 ? 113.621 89.893 112.438 1.00 47.85 1017 ASN A N 1
ATOM 6713 C CA . ASN A 1 1017 ? 114.542 88.970 111.783 1.00 36.17 1017 ASN A CA 1
ATOM 6714 C C . ASN A 1 1017 ? 114.719 87.699 112.600 1.00 33.13 1017 ASN A C 1
ATOM 6715 O O . ASN A 1 1017 ? 114.843 86.605 112.041 1.00 28.06 1017 ASN A O 1
ATOM 6720 N N . LEU A 1 1018 ? 114.737 87.823 113.928 1.00 47.95 1018 LEU A N 1
ATOM 6721 C CA . LEU A 1 1018 ? 114.934 86.652 114.774 1.00 37.63 1018 LEU A CA 1
ATOM 6722 C C . LEU A 1 1018 ? 113.713 85.742 114.775 1.00 32.54 1018 LEU A C 1
ATOM 6723 O O . LEU A 1 1018 ? 113.848 84.515 114.817 1.00 42.28 1018 LEU A O 1
ATOM 6728 N N . SER A 1 1019 ? 112.516 86.317 114.724 1.00 24.91 1019 SER A N 1
ATOM 6729 C CA . SER A 1 1019 ? 111.276 85.565 114.851 1.00 30.15 1019 SER A CA 1
ATOM 6730 C C . SER A 1 1019 ? 110.784 84.972 113.540 1.00 35.79 1019 SER A C 1
ATOM 6731 O O . SER A 1 1019 ? 109.605 84.610 113.462 1.00 35.33 1019 SER A O 1
ATOM 6734 N N . PHE A 1 1020 ? 111.643 84.892 112.520 1.00 42.42 1020 PHE A N 1
ATOM 6735 C CA . PHE A 1 1020 ? 111.337 84.333 111.199 1.00 32.17 1020 PHE A CA 1
ATOM 6736 C C . PHE A 1 1020 ? 110.170 85.037 110.514 1.00 24.38 1020 PHE A C 1
ATOM 6737 O O . PHE A 1 1020 ? 109.515 84.455 109.650 1.00 25.72 1020 PHE A O 1
ATOM 6745 N N . SER A 1 1021 ? 109.894 86.288 110.885 1.00 34.84 1021 SER A N 1
ATOM 6746 C CA . SER A 1 1021 ? 108.800 87.021 110.260 1.00 34.01 1021 SER A CA 1
ATOM 6747 C C . SER A 1 1021 ? 109.192 87.525 108.879 1.00 39.05 1021 SER A C 1
ATOM 6748 O O . SER A 1 1021 ? 108.344 87.619 107.986 1.00 44.94 1021 SER A O 1
ATOM 6751 N N . SER A 1 1022 ? 110.469 87.861 108.688 1.00 36.65 1022 SER A N 1
ATOM 6752 C CA . SER A 1 1022 ? 110.922 88.331 107.384 1.00 27.64 1022 SER A CA 1
ATOM 6753 C C . SER A 1 1022 ? 110.909 87.209 106.352 1.00 33.24 1022 SER A C 1
ATOM 6754 O O . SER A 1 1022 ? 110.486 87.418 105.209 1.00 37.75 1022 SER A O 1
ATOM 6757 N N . LEU A 1 1023 ? 111.360 86.011 106.738 1.00 27.00 1023 LEU A N 1
ATOM 6758 C CA . LEU A 1 1023 ? 111.332 84.875 105.821 1.00 23.30 1023 LEU A CA 1
ATOM 6759 C C . LEU A 1 1023 ? 109.904 84.476 105.474 1.00 27.16 1023 LEU A C 1
ATOM 6760 O O . LEU A 1 1023 ? 109.606 84.150 104.320 1.00 28.17 1023 LEU A O 1
ATOM 6765 N N . TYR A 1 1024 ? 109.003 84.506 106.458 1.00 30.62 1024 TYR A N 1
ATOM 6766 C CA . TYR A 1 1024 ? 107.605 84.195 106.184 1.00 28.28 1024 TYR A CA 1
ATOM 6767 C C . TYR A 1 1024 ? 106.963 85.256 105.300 1.00 23.26 1024 TYR A C 1
ATOM 6768 O O . TYR A 1 1024 ? 106.135 84.933 104.443 1.00 37.28 1024 TYR A O 1
ATOM 6777 N N . GLU A 1 1025 ? 107.324 86.525 105.497 1.00 16.90 1025 GLU A N 1
ATOM 6778 C CA . GLU A 1 1025 ? 106.804 87.588 104.642 1.00 19.87 1025 GLU A CA 1
ATOM 6779 C C . GLU A 1 1025 ? 107.291 87.429 103.208 1.00 28.21 1025 GLU A C 1
ATOM 6780 O O . GLU A 1 1025 ? 106.532 87.648 102.255 1.00 34.54 1025 GLU A O 1
ATOM 6786 N N . ILE A 1 1026 ? 108.552 87.029 103.038 1.00 26.92 1026 ILE A N 1
ATOM 6787 C CA . ILE A 1 1026 ? 109.089 86.768 101.706 1.00 18.78 1026 ILE A CA 1
ATOM 6788 C C . ILE A 1 1026 ? 108.388 85.574 101.069 1.00 26.38 1026 ILE A C 1
ATOM 6789 O O . ILE A 1 1026 ? 108.098 85.579 99.868 1.00 28.78 1026 ILE A O 1
ATOM 6794 N N . CYS A 1 1027 ? 108.083 84.544 101.864 1.00 28.53 1027 CYS A N 1
ATOM 6795 C CA . CYS A 1 1027 ? 107.355 83.388 101.344 1.00 19.91 1027 CYS A CA 1
ATOM 6796 C C . CYS A 1 1027 ? 105.940 83.759 100.911 1.00 22.76 1027 CYS A C 1
ATOM 6797 O O . CYS A 1 1027 ? 105.455 83.280 99.880 1.00 27.89 1027 CYS A O 1
ATOM 6800 N N . VAL A 1 1028 ? 105.266 84.606 101.690 1.00 27.35 1028 VAL A N 1
ATOM 6801 C CA . VAL A 1 1028 ? 103.937 85.090 101.318 1.00 19.07 1028 VAL A CA 1
ATOM 6802 C C . VAL A 1 1028 ? 104.005 85.897 100.026 1.00 16.71 1028 VAL A C 1
ATOM 6803 O O . VAL A 1 1028 ? 103.170 85.731 99.127 1.00 22.28 1028 VAL A O 1
ATOM 6807 N N . LEU A 1 1029 ? 105.020 86.757 99.900 1.00 9.09 1029 LEU A N 1
ATOM 6808 C CA . LEU A 1 1029 ? 105.201 87.538 98.678 1.00 19.06 1029 LEU A CA 1
ATOM 6809 C C . LEU A 1 1029 ? 105.470 86.643 97.472 1.00 22.13 1029 LEU A C 1
ATOM 6810 O O . LEU A 1 1029 ? 104.942 86.883 96.380 1.00 23.78 1029 LEU A O 1
ATOM 6815 N N . ASN A 1 1030 ? 106.291 85.606 97.653 1.00 18.14 1030 ASN A N 1
ATOM 6816 C CA . ASN A 1 1030 ? 106.616 84.697 96.559 1.00 9.94 1030 ASN A CA 1
ATOM 6817 C C . ASN A 1 1030 ? 105.402 83.887 96.126 1.00 17.05 1030 ASN A C 1
ATOM 6818 O O . ASN A 1 1030 ? 105.179 83.686 94.928 1.00 24.26 1030 ASN A O 1
ATOM 6823 N N . LEU A 1 1031 ? 104.604 83.414 97.085 1.00 21.28 1031 LEU A N 1
ATOM 6824 C CA . LEU A 1 1031 ? 103.373 82.713 96.742 1.00 13.56 1031 LEU A CA 1
ATOM 6825 C C . LEU A 1 1031 ? 102.317 83.649 96.177 1.00 11.26 1031 LEU A C 1
ATOM 6826 O O . LEU A 1 1031 ? 101.349 83.176 95.580 1.00 12.19 1031 LEU A O 1
ATOM 6831 N N . GLU A 1 1032 ? 102.456 84.957 96.393 1.00 20.06 1032 GLU A N 1
ATOM 6832 C CA . GLU A 1 1032 ? 101.584 85.918 95.730 1.00 11.92 1032 GLU A CA 1
ATOM 6833 C C . GLU A 1 1032 ? 102.037 86.226 94.309 1.00 16.21 1032 GLU A C 1
ATOM 6834 O O . GLU A 1 1032 ? 101.201 86.556 93.462 1.00 19.69 1032 GLU A O 1
ATOM 6840 N N . ILE A 1 1033 ? 103.343 86.161 94.036 1.00 17.93 1033 ILE A N 1
ATOM 6841 C CA . ILE A 1 1033 ? 103.823 86.298 92.660 1.00 6.78 1033 ILE A CA 1
ATOM 6842 C C . ILE A 1 1033 ? 103.334 85.128 91.819 1.00 17.26 1033 ILE A C 1
ATOM 6843 O O . ILE A 1 1033 ? 102.806 85.306 90.716 1.00 25.18 1033 ILE A O 1
ATOM 6848 N N . LEU A 1 1034 ? 103.483 83.915 92.341 1.00 20.44 1034 LEU A N 1
ATOM 6849 C CA . LEU A 1 1034 ? 102.776 82.767 91.802 1.00 6.87 1034 LEU A CA 1
ATOM 6850 C C . LEU A 1 1034 ? 101.286 82.919 92.094 1.00 20.53 1034 LEU A C 1
ATOM 6851 O O . LEU A 1 1034 ? 100.876 83.759 92.896 1.00 41.87 1034 LEU A O 1
ATOM 6856 N N . SER A 1 1035 ? 100.469 82.152 91.368 1.00 6.29 1035 SER A N 1
ATOM 6857 C CA . SER A 1 1035 ? 99.001 82.188 91.401 1.00 12.59 1035 SER A CA 1
ATOM 6858 C C . SER A 1 1035 ? 98.434 83.488 90.837 1.00 10.61 1035 SER A C 1
ATOM 6859 O O . SER A 1 1035 ? 97.213 83.646 90.746 1.00 25.33 1035 SER A O 1
ATOM 6862 N N . ARG A 1 1036 ? 99.303 84.421 90.463 1.00 2.52 1036 ARG A N 1
ATOM 6863 C CA . ARG A 1 1036 ? 98.986 85.503 89.549 1.00 5.86 1036 ARG A CA 1
ATOM 6864 C C . ARG A 1 1036 ? 99.363 85.118 88.126 1.00 16.44 1036 ARG A C 1
ATOM 6865 O O . ARG A 1 1036 ? 98.592 85.330 87.183 1.00 23.83 1036 ARG A O 1
ATOM 6873 N N . TRP A 1 1037 ? 100.531 84.498 87.971 1.00 14.66 1037 TRP A N 1
ATOM 6874 C CA . TRP A 1 1037 ? 100.912 83.910 86.695 1.00 12.24 1037 TRP A CA 1
ATOM 6875 C C . TRP A 1 1037 ? 100.038 82.710 86.349 1.00 14.07 1037 TRP A C 1
ATOM 6876 O O . TRP A 1 1037 ? 99.776 82.456 85.168 1.00 26.49 1037 TRP A O 1
ATOM 6887 N N . VAL A 1 1038 ? 99.563 81.975 87.358 1.00 10.48 1038 VAL A N 1
ATOM 6888 C CA . VAL A 1 1038 ? 98.606 80.898 87.115 1.00 8.62 1038 VAL A CA 1
ATOM 6889 C C . VAL A 1 1038 ? 97.294 81.468 86.587 1.00 17.54 1038 VAL A C 1
ATOM 6890 O O . VAL A 1 1038 ? 96.669 80.898 85.682 1.00 31.30 1038 VAL A O 1
ATOM 6894 N N . GLY A 1 1039 ? 96.872 82.616 87.122 1.00 8.35 1039 GLY A N 1
ATOM 6895 C CA . GLY A 1 1039 ? 95.704 83.292 86.583 1.00 5.70 1039 GLY A CA 1
ATOM 6896 C C . GLY A 1 1039 ? 95.908 83.771 85.159 1.00 12.42 1039 GLY A C 1
ATOM 6897 O O . GLY A 1 1039 ? 94.992 83.700 84.334 1.00 30.15 1039 GLY A O 1
ATOM 6898 N N . PHE A 1 1040 ? 97.120 84.243 84.845 1.00 12.58 1040 PHE A N 1
ATOM 6899 C CA . PHE A 1 1040 ? 97.445 84.616 83.467 1.00 12.93 1040 PHE A CA 1
ATOM 6900 C C . PHE A 1 1040 ? 97.358 83.417 82.529 1.00 12.58 1040 PHE A C 1
ATOM 6901 O O . PHE A 1 1040 ? 96.863 83.530 81.401 1.00 18.01 1040 PHE A O 1
ATOM 6909 N N . VAL A 1 1041 ? 97.837 82.260 82.982 1.00 6.65 1041 VAL A N 1
ATOM 6910 C CA . VAL A 1 1041 ? 97.826 81.059 82.152 1.00 6.95 1041 VAL A CA 1
ATOM 6911 C C . VAL A 1 1041 ? 96.398 80.558 81.940 1.00 12.42 1041 VAL A C 1
ATOM 6912 O O . VAL A 1 1041 ? 96.037 80.121 80.838 1.00 23.37 1041 VAL A O 1
ATOM 6916 N N . GLN A 1 1042 ? 95.558 80.641 82.978 1.00 15.01 1042 GLN A N 1
ATOM 6917 C CA . GLN A 1 1042 ? 94.143 80.299 82.824 1.00 9.28 1042 GLN A CA 1
ATOM 6918 C C . GLN A 1 1042 ? 93.455 81.232 81.832 1.00 17.13 1042 GLN A C 1
ATOM 6919 O O . GLN A 1 1042 ? 92.638 80.789 81.009 1.00 27.72 1042 GLN A O 1
ATOM 6925 N N . ASP A 1 1043 ? 93.782 82.527 81.900 1.00 14.33 1043 ASP A N 1
ATOM 6926 C CA . ASP A 1 1043 ? 93.250 83.503 80.954 1.00 9.35 1043 ASP A CA 1
ATOM 6927 C C . ASP A 1 1043 ? 93.651 83.170 79.522 1.00 21.94 1043 ASP A C 1
ATOM 6928 O O . ASP A 1 1043 ? 92.816 83.221 78.609 1.00 28.43 1043 ASP A O 1
ATOM 6933 N N . TRP A 1 1044 ? 94.923 82.813 79.314 1.00 13.77 1044 TRP A N 1
ATOM 6934 C CA . TRP A 1 1044 ? 95.385 82.434 77.982 1.00 4.58 1044 TRP A CA 1
ATOM 6935 C C . TRP A 1 1044 ? 94.658 81.200 77.471 1.00 22.59 1044 TRP A C 1
ATOM 6936 O O . TRP A 1 1044 ? 94.289 81.135 76.293 1.00 35.40 1044 TRP A O 1
ATOM 6947 N N . GLU A 1 1045 ? 94.470 80.201 78.337 1.00 24.19 1045 GLU A N 1
ATOM 6948 C CA . GLU A 1 1045 ? 93.839 78.953 77.917 1.00 12.65 1045 GLU A CA 1
ATOM 6949 C C . GLU A 1 1045 ? 92.393 79.177 77.497 1.00 23.83 1045 GLU A C 1
ATOM 6950 O O . GLU A 1 1045 ? 91.953 78.675 76.452 1.00 35.23 1045 GLU A O 1
ATOM 6956 N N . ARG A 1 1046 ? 91.645 79.955 78.286 1.00 19.57 1046 ARG A N 1
ATOM 6957 C CA . ARG A 1 1046 ? 90.259 80.244 77.927 1.00 12.55 1046 ARG A CA 1
ATOM 6958 C C . ARG A 1 1046 ? 90.175 81.077 76.653 1.00 14.62 1046 ARG A C 1
ATOM 6959 O O . ARG A 1 1046 ? 89.311 80.834 75.797 1.00 32.13 1046 ARG A O 1
ATOM 6967 N N . ASP A 1 1047 ? 91.080 82.050 76.499 1.00 7.44 1047 ASP A N 1
ATOM 6968 C CA . ASP A 1 1047 ? 91.069 82.889 75.306 1.00 11.37 1047 ASP A CA 1
ATOM 6969 C C . ASP A 1 1047 ? 91.386 82.090 74.049 1.00 14.25 1047 ASP A C 1
ATOM 6970 O O . ASP A 1 1047 ? 90.751 82.288 73.009 1.00 20.19 1047 ASP A O 1
ATOM 6975 N N . MET A 1 1048 ? 92.350 81.170 74.123 1.00 19.46 1048 MET A N 1
ATOM 6976 C CA . MET A 1 1048 ? 92.674 80.360 72.952 1.00 23.05 1048 MET A CA 1
ATOM 6977 C C . MET A 1 1048 ? 91.572 79.359 72.632 1.00 27.09 1048 MET A C 1
ATOM 6978 O O . MET A 1 1048 ? 91.316 79.077 71.454 1.00 30.47 1048 MET A O 1
ATOM 6983 N N . TYR A 1 1049 ? 90.907 78.814 73.656 1.00 24.21 1049 TYR A N 1
ATOM 6984 C CA . TYR A 1 1049 ? 89.767 77.934 73.410 1.00 22.34 1049 TYR A CA 1
ATOM 6985 C C . TYR A 1 1049 ? 88.656 78.670 72.668 1.00 25.86 1049 TYR A C 1
ATOM 6986 O O . TYR A 1 1049 ? 88.117 78.167 71.672 1.00 25.21 1049 TYR A O 1
ATOM 6995 N N . PHE A 1 1050 ? 88.337 79.892 73.109 1.00 30.46 1050 PHE A N 1
ATOM 6996 C CA . PHE A 1 1050 ? 87.270 80.645 72.452 1.00 18.81 1050 PHE A CA 1
ATOM 6997 C C . PHE A 1 1050 ? 87.686 81.125 71.065 1.00 21.12 1050 PHE A C 1
ATOM 6998 O O . PHE A 1 1050 ? 86.859 81.167 70.147 1.00 33.37 1050 PHE A O 1
ATOM 7006 N N . LEU A 1 1051 ? 88.964 81.473 70.887 1.00 25.16 1051 LEU A N 1
ATOM 7007 C CA . LEU A 1 1051 ? 89.452 81.884 69.573 1.00 26.50 1051 LEU A CA 1
ATOM 7008 C C . LEU A 1 1051 ? 89.389 80.741 68.569 1.00 31.24 1051 LEU A C 1
ATOM 7009 O O . LEU A 1 1051 ? 88.970 80.935 67.422 1.00 33.27 1051 LEU A O 1
ATOM 7014 N N . LEU A 1 1052 ? 89.796 79.540 68.985 1.00 33.23 1052 LEU A N 1
ATOM 7015 C CA . LEU A 1 1052 ? 89.732 78.388 68.096 1.00 22.89 1052 LEU A CA 1
ATOM 7016 C C . LEU A 1 1052 ? 88.291 78.011 67.782 1.00 24.70 1052 LEU A C 1
ATOM 7017 O O . LEU A 1 1052 ? 87.981 77.621 66.650 1.00 37.76 1052 LEU A O 1
ATOM 7022 N N . LEU A 1 1053 ? 87.393 78.134 68.766 1.00 20.03 1053 LEU A N 1
ATOM 7023 C CA . LEU A 1 1053 ? 85.979 77.871 68.510 1.00 18.70 1053 LEU A CA 1
ATOM 7024 C C . LEU A 1 1053 ? 85.406 78.849 67.488 1.00 20.92 1053 LEU A C 1
ATOM 7025 O O . LEU A 1 1053 ? 84.678 78.446 66.569 1.00 25.93 1053 LEU A O 1
ATOM 7030 N N . ALA A 1 1054 ? 85.753 80.133 67.613 1.00 23.44 1054 ALA A N 1
ATOM 7031 C CA . ALA A 1 1054 ? 85.276 81.129 66.656 1.00 19.72 1054 ALA A CA 1
ATOM 7032 C C . ALA A 1 1054 ? 85.871 80.908 65.270 1.00 29.66 1054 ALA A C 1
ATOM 7033 O O . ALA A 1 1054 ? 85.208 81.166 64.259 1.00 38.82 1054 ALA A O 1
ATOM 7035 N N . TRP A 1 1055 ? 87.132 80.473 65.199 1.00 34.21 1055 TRP A N 1
ATOM 7036 C CA . TRP A 1 1055 ? 87.734 80.184 63.899 1.00 30.86 1055 TRP A CA 1
ATOM 7037 C C . TRP A 1 1055 ? 87.049 79.007 63.221 1.00 27.70 1055 TRP A C 1
ATOM 7038 O O . TRP A 1 1055 ? 86.776 79.050 62.017 1.00 26.09 1055 TRP A O 1
ATOM 7049 N N . VAL A 1 1056 ? 86.757 77.951 63.980 1.00 32.49 1056 VAL A N 1
ATOM 7050 C CA . VAL A 1 1056 ? 86.123 76.772 63.402 1.00 33.15 1056 VAL A CA 1
ATOM 7051 C C . VAL A 1 1056 ? 84.698 77.087 62.963 1.00 37.73 1056 VAL A C 1
ATOM 7052 O O . VAL A 1 1056 ? 84.229 76.583 61.934 1.00 45.50 1056 VAL A O 1
ATOM 7056 N N . ARG A 1 1057 ? 84.002 77.952 63.708 1.00 41.22 1057 ARG A N 1
ATOM 7057 C CA . ARG A 1 1057 ? 82.610 78.256 63.381 1.00 40.88 1057 ARG A CA 1
ATOM 7058 C C . ARG A 1 1057 ? 82.478 78.957 62.032 1.00 44.10 1057 ARG A C 1
ATOM 7059 O O . ARG A 1 1057 ? 81.578 78.638 61.247 1.00 54.14 1057 ARG A O 1
ATOM 7067 N N . GLN A 1 1058 ? 83.353 79.915 61.739 1.00 39.37 1058 GLN A N 1
ATOM 7068 C CA . GLN A 1 1058 ? 83.258 80.625 60.460 1.00 38.03 1058 GLN A CA 1
ATOM 7069 C C . GLN A 1 1058 ? 84.149 80.003 59.390 1.00 40.85 1058 GLN A C 1
ATOM 7070 O O . GLN A 1 1058 ? 84.814 80.719 58.646 1.00 44.76 1058 GLN A O 1
ATOM 7076 N N . GLY A 1 1059 ? 84.126 78.674 59.276 1.00 41.30 1059 GLY A N 1
ATOM 7077 C CA . GLY A 1 1059 ? 84.861 77.922 58.269 1.00 43.39 1059 GLY A CA 1
ATOM 7078 C C . GLY A 1 1059 ? 86.316 78.268 57.990 1.00 45.93 1059 GLY A C 1
ATOM 7079 O O . GLY A 1 1059 ? 86.796 78.029 56.878 1.00 46.96 1059 GLY A O 1
ATOM 7080 N N . LYS A 1 1060 ? 87.028 78.833 58.970 1.00 43.88 1060 LYS A N 1
ATOM 7081 C CA . LYS A 1 1060 ? 88.398 79.275 58.724 1.00 37.13 1060 LYS A CA 1
ATOM 7082 C C . LYS A 1 1060 ? 89.352 78.096 58.593 1.00 43.13 1060 LYS A C 1
ATOM 7083 O O . LYS A 1 1060 ? 90.228 78.095 57.721 1.00 45.91 1060 LYS A O 1
ATOM 7089 N N . LEU A 1 1061 ? 89.208 77.092 59.450 1.00 49.36 1061 LEU A N 1
ATOM 7090 C CA . LEU A 1 1061 ? 90.027 75.890 59.392 1.00 49.61 1061 LEU A CA 1
ATOM 7091 C C . LEU A 1 1061 ? 89.272 74.816 58.622 1.00 52.63 1061 LEU A C 1
ATOM 7092 O O . LEU A 1 1061 ? 88.091 74.569 58.887 1.00 55.54 1061 LEU A O 1
ATOM 7097 N N . ASP A 1 1062 ? 89.956 74.183 57.669 1.00 55.88 1062 ASP A N 1
ATOM 7098 C CA . ASP A 1 1062 ? 89.276 73.326 56.703 1.00 54.66 1062 ASP A CA 1
ATOM 7099 C C . ASP A 1 1062 ? 88.979 71.944 57.277 1.00 55.37 1062 ASP A C 1
ATOM 7100 O O . ASP A 1 1062 ? 87.815 71.565 57.443 1.00 57.87 1062 ASP A O 1
ATOM 7105 N N . GLY A 1 1063 ? 90.020 71.182 57.596 1.00 52.55 1063 GLY A N 1
ATOM 7106 C CA . GLY A 1 1063 ? 89.836 69.808 58.014 1.00 51.69 1063 GLY A CA 1
ATOM 7107 C C . GLY A 1 1063 ? 89.817 69.637 59.515 1.00 55.99 1063 GLY A C 1
ATOM 7108 O O . GLY A 1 1063 ? 90.365 68.666 60.044 1.00 58.54 1063 GLY A O 1
ATOM 7109 N N . ILE A 1 1064 ? 89.193 70.578 60.215 1.00 56.39 1064 ILE A N 1
ATOM 7110 C CA . ILE A 1 1064 ? 89.150 70.577 61.670 1.00 54.04 1064 ILE A CA 1
ATOM 7111 C C . ILE A 1 1064 ? 87.696 70.739 62.093 1.00 58.74 1064 ILE A C 1
ATOM 7112 O O . ILE A 1 1064 ? 87.002 71.644 61.615 1.00 60.78 1064 ILE A O 1
ATOM 7117 N N . LYS A 1 1065 ? 87.233 69.851 62.966 1.00 60.98 1065 LYS A N 1
ATOM 7118 C CA . LYS A 1 1065 ? 85.864 69.868 63.458 1.00 57.54 1065 LYS A CA 1
ATOM 7119 C C . LYS A 1 1065 ? 85.829 70.337 64.907 1.00 59.54 1065 LYS A C 1
ATOM 7120 O O . LYS A 1 1065 ? 86.858 70.447 65.578 1.00 59.18 1065 LYS A O 1
ATOM 7126 N N . GLU A 1 1066 ? 84.611 70.615 65.381 1.00 60.09 1066 GLU A N 1
ATOM 7127 C CA . GLU A 1 1066 ? 84.420 71.084 66.751 1.00 59.28 1066 GLU A CA 1
ATOM 7128 C C . GLU A 1 1066 ? 84.773 70.011 67.772 1.00 60.81 1066 GLU A C 1
ATOM 7129 O O . GLU A 1 1066 ? 85.218 70.332 68.883 1.00 64.98 1066 GLU A O 1
ATOM 7135 N N . GLU A 1 1067 ? 84.572 68.739 67.417 1.00 64.97 1067 GLU A N 1
ATOM 7136 C CA . GLU A 1 1067 ? 84.944 67.641 68.303 1.00 67.00 1067 GLU A CA 1
ATOM 7137 C C . GLU A 1 1067 ? 86.445 67.620 68.546 1.00 66.55 1067 GLU A C 1
ATOM 7138 O O . GLU A 1 1067 ? 86.894 67.381 69.671 1.00 63.51 1067 GLU A O 1
ATOM 7144 N N . ASP A 1 1068 ? 87.235 67.878 67.501 1.00 60.64 1068 ASP A N 1
ATOM 7145 C CA . ASP A 1 1068 ? 88.681 67.959 67.662 1.00 59.18 1068 ASP A CA 1
ATOM 7146 C C . ASP A 1 1068 ? 89.072 69.130 68.554 1.00 59.18 1068 ASP A C 1
ATOM 7147 O O . ASP A 1 1068 ? 90.000 69.017 69.362 1.00 63.38 1068 ASP A O 1
ATOM 7152 N N . VAL A 1 1069 ? 88.363 70.256 68.428 1.00 48.64 1069 VAL A N 1
ATOM 7153 C CA . VAL A 1 1069 ? 88.646 71.427 69.257 1.00 51.43 1069 VAL A CA 1
ATOM 7154 C C . VAL A 1 1069 ? 88.382 71.122 70.724 1.00 55.88 1069 VAL A C 1
ATOM 7155 O O . VAL A 1 1069 ? 89.194 71.444 71.599 1.00 58.00 1069 VAL A O 1
ATOM 7159 N N . ARG A 1 1070 ? 87.250 70.480 71.015 1.00 53.44 1070 ARG A N 1
ATOM 7160 C CA . ARG A 1 1070 ? 86.949 70.150 72.404 1.00 46.28 1070 ARG A CA 1
ATOM 7161 C C . ARG A 1 1070 ? 87.847 69.035 72.926 1.00 49.81 1070 ARG A C 1
ATOM 7162 O O . ARG A 1 1070 ? 88.109 68.970 74.131 1.00 53.57 1070 ARG A O 1
ATOM 7170 N N . ASP A 1 1071 ? 88.332 68.157 72.045 1.00 55.00 1071 ASP A N 1
ATOM 7171 C CA . ASP A 1 1071 ? 89.246 67.101 72.455 1.00 58.89 1071 ASP A CA 1
ATOM 7172 C C . ASP A 1 1071 ? 90.670 67.598 72.665 1.00 58.35 1071 ASP A C 1
ATOM 7173 O O . ASP A 1 1071 ? 91.453 66.915 73.333 1.00 60.89 1071 ASP A O 1
ATOM 7178 N N . ILE A 1 1072 ? 91.028 68.745 72.082 1.00 48.48 1072 ILE A N 1
ATOM 7179 C CA . ILE A 1 1072 ? 92.306 69.377 72.408 1.00 43.75 1072 ILE A CA 1
ATOM 7180 C C . ILE A 1 1072 ? 92.351 69.747 73.884 1.00 44.11 1072 ILE A C 1
ATOM 7181 O O . ILE A 1 1072 ? 93.337 69.479 74.581 1.00 47.42 1072 ILE A O 1
ATOM 7186 N N . PHE A 1 1073 ? 91.272 70.340 74.388 1.00 37.34 1073 PHE A N 1
ATOM 7187 C CA . PHE A 1 1073 ? 91.221 70.882 75.737 1.00 38.86 1073 PHE A CA 1
ATOM 7188 C C . PHE A 1 1073 ? 90.551 69.950 76.735 1.00 45.78 1073 PHE A C 1
ATOM 7189 O O . PHE A 1 1073 ? 90.270 70.373 77.860 1.00 47.80 1073 PHE A O 1
ATOM 7197 N N . SER A 1 1074 ? 90.282 68.700 76.357 1.00 56.87 1074 SER A N 1
ATOM 7198 C CA . SER A 1 1074 ? 89.620 67.776 77.271 1.00 53.25 1074 SER A CA 1
ATOM 7199 C C . SER A 1 1074 ? 90.615 67.104 78.210 1.00 55.45 1074 SER A C 1
ATOM 7200 O O . SER A 1 1074 ? 90.572 67.310 79.427 1.00 57.46 1074 SER A O 1
ATOM 7203 N N . GLU A 1 1075 ? 91.524 66.300 77.663 1.00 61.63 1075 GLU A N 1
ATOM 7204 C CA . GLU A 1 1075 ? 92.452 65.533 78.479 1.00 66.55 1075 GLU A CA 1
ATOM 7205 C C . GLU A 1 1075 ? 93.810 65.491 77.796 1.00 66.96 1075 GLU A C 1
ATOM 7206 O O . GLU A 1 1075 ? 93.931 65.714 76.589 1.00 67.11 1075 GLU A O 1
ATOM 7212 N N . GLY A 1 1076 ? 94.838 65.203 78.589 1.00 61.37 1076 GLY A N 1
ATOM 7213 C CA . GLY A 1 1076 ? 96.199 65.259 78.106 1.00 58.99 1076 GLY A CA 1
ATOM 7214 C C . GLY A 1 1076 ? 96.717 66.681 78.098 1.00 61.20 1076 GLY A C 1
ATOM 7215 O O . GLY A 1 1076 ? 96.078 67.618 78.578 1.00 61.56 1076 GLY A O 1
ATOM 7216 N N . ASN A 1 1077 ? 97.916 66.840 77.547 1.00 55.03 1077 ASN A N 1
ATOM 7217 C CA . ASN A 1 1077 ? 98.498 68.168 77.421 1.00 52.58 1077 ASN A CA 1
ATOM 7218 C C . ASN A 1 1077 ? 97.763 68.976 76.362 1.00 49.47 1077 ASN A C 1
ATOM 7219 O O . ASN A 1 1077 ? 97.409 68.462 75.299 1.00 52.75 1077 ASN A O 1
ATOM 7224 N N . ILE A 1 1078 ? 97.520 70.249 76.669 1.00 40.65 1078 ILE A N 1
ATOM 7225 C CA . ILE A 1 1078 ? 96.944 71.157 75.684 1.00 39.76 1078 ILE A CA 1
ATOM 7226 C C . ILE A 1 1078 ? 97.959 71.435 74.580 1.00 45.87 1078 ILE A C 1
ATOM 7227 O O . ILE A 1 1078 ? 97.617 71.457 73.391 1.00 48.45 1078 ILE A O 1
ATOM 7232 N N . ILE A 1 1079 ? 99.228 71.618 74.959 1.00 47.27 1079 ILE A N 1
ATOM 7233 C CA . ILE A 1 1079 ? 100.273 71.978 74.002 1.00 44.41 1079 ILE A CA 1
ATOM 7234 C C . ILE A 1 1079 ? 100.520 70.838 73.021 1.00 47.83 1079 ILE A C 1
ATOM 7235 O O . ILE A 1 1079 ? 100.602 71.045 71.803 1.00 48.37 1079 ILE A O 1
ATOM 7240 N N . ARG A 1 1080 ? 100.633 69.613 73.540 1.00 49.56 1080 ARG A N 1
ATOM 7241 C CA . ARG A 1 1080 ? 100.841 68.456 72.680 1.00 48.16 1080 ARG A CA 1
ATOM 7242 C C . ARG A 1 1080 ? 99.631 68.184 71.799 1.00 51.09 1080 ARG A C 1
ATOM 7243 O O . ARG A 1 1080 ? 99.793 67.783 70.642 1.00 57.05 1080 ARG A O 1
ATOM 7251 N N . ASN A 1 1081 ? 98.422 68.407 72.318 1.00 43.21 1081 ASN A N 1
ATOM 7252 C CA . ASN A 1 1081 ? 97.222 68.237 71.506 1.00 40.00 1081 ASN A CA 1
ATOM 7253 C C . ASN A 1 1081 ? 97.183 69.245 70.365 1.00 43.84 1081 ASN A C 1
ATOM 7254 O O . ASN A 1 1081 ? 96.820 68.899 69.235 1.00 48.95 1081 ASN A O 1
ATOM 7259 N N . LEU A 1 1082 ? 97.567 70.494 70.642 1.00 43.21 1082 LEU A N 1
ATOM 7260 C CA . LEU A 1 1082 ? 97.607 71.518 69.601 1.00 40.01 1082 LEU A CA 1
ATOM 7261 C C . LEU A 1 1082 ? 98.673 71.210 68.557 1.00 42.06 1082 LEU A C 1
ATOM 7262 O O . LEU A 1 1082 ? 98.464 71.440 67.361 1.00 46.28 1082 LEU A O 1
ATOM 7267 N N . VAL A 1 1083 ? 99.828 70.704 68.994 1.00 47.02 1083 VAL A N 1
ATOM 7268 C CA . VAL A 1 1083 ? 100.910 70.396 68.061 1.00 50.18 1083 VAL A CA 1
ATOM 7269 C C . VAL A 1 1083 ? 100.529 69.214 67.174 1.00 48.99 1083 VAL A C 1
ATOM 7270 O O . VAL A 1 1083 ? 100.708 69.248 65.950 1.00 48.78 1083 VAL A O 1
ATOM 7274 N N . ASP A 1 1084 ? 99.970 68.161 67.773 1.00 53.68 1084 ASP A N 1
ATOM 7275 C CA . ASP A 1 1084 ? 99.604 66.977 67.004 1.00 54.22 1084 ASP A CA 1
ATOM 7276 C C . ASP A 1 1084 ? 98.327 67.185 66.200 1.00 54.63 1084 ASP A C 1
ATOM 7277 O O . ASP A 1 1084 ? 98.032 66.391 65.301 1.00 59.14 1084 ASP A O 1
ATOM 7282 N N . THR A 1 1085 ? 97.557 68.228 66.503 1.00 51.14 1085 THR A N 1
ATOM 7283 C CA . THR A 1 1085 ? 96.264 68.415 65.860 1.00 48.21 1085 THR A CA 1
ATOM 7284 C C . THR A 1 1085 ? 96.324 69.421 64.714 1.00 52.58 1085 THR A C 1
ATOM 7285 O O . THR A 1 1085 ? 95.882 69.124 63.600 1.00 57.87 1085 THR A O 1
ATOM 7289 N N . LEU A 1 1086 ? 96.870 70.608 64.964 1.00 53.77 1086 LEU A N 1
ATOM 7290 C CA . LEU A 1 1086 ? 96.969 71.645 63.946 1.00 51.22 1086 LEU A CA 1
ATOM 7291 C C . LEU A 1 1086 ? 98.317 71.544 63.246 1.00 55.71 1086 LEU A C 1
ATOM 7292 O O . LEU A 1 1086 ? 99.362 71.505 63.902 1.00 60.04 1086 LEU A O 1
ATOM 7297 N N . LYS A 1 1087 ? 98.291 71.507 61.917 1.00 58.27 1087 LYS A N 1
ATOM 7298 C CA . LYS A 1 1087 ? 99.517 71.367 61.148 1.00 60.35 1087 LYS A CA 1
ATOM 7299 C C . LYS A 1 1087 ? 99.346 72.032 59.792 1.00 61.63 1087 LYS A C 1
ATOM 7300 O O . LYS A 1 1087 ? 98.228 72.275 59.331 1.00 63.82 1087 LYS A O 1
ATOM 7306 N N . GLY A 1 1088 ? 100.478 72.326 59.160 1.00 67.24 1088 GLY A N 1
ATOM 7307 C CA . GLY A 1 1088 ? 100.480 72.952 57.854 1.00 66.15 1088 GLY A CA 1
ATOM 7308 C C . GLY A 1 1088 ? 100.080 74.411 57.890 1.00 66.77 1088 GLY A C 1
ATOM 7309 O O . GLY A 1 1088 ? 100.723 75.225 58.558 1.00 66.68 1088 GLY A O 1
ATOM 7310 N N . GLU A 1 1089 ? 99.017 74.754 57.163 1.00 63.66 1089 GLU A N 1
ATOM 7311 C CA . GLU A 1 1089 ? 98.538 76.130 57.157 1.00 59.39 1089 GLU A CA 1
ATOM 7312 C C . GLU A 1 1089 ? 97.795 76.474 58.440 1.00 60.18 1089 GLU A C 1
ATOM 7313 O O . GLU A 1 1089 ? 97.691 77.654 58.794 1.00 67.40 1089 GLU A O 1
ATOM 7319 N N . ASN A 1 1090 ? 97.283 75.467 59.152 1.00 52.57 1090 ASN A N 1
ATOM 7320 C CA . ASN A 1 1090 ? 96.543 75.731 60.382 1.00 52.68 1090 ASN A CA 1
ATOM 7321 C C . ASN A 1 1090 ? 97.465 76.205 61.498 1.00 48.79 1090 ASN A C 1
ATOM 7322 O O . ASN A 1 1090 ? 97.103 77.101 62.270 1.00 51.28 1090 ASN A O 1
ATOM 7327 N N . MET A 1 1091 ? 98.661 75.622 61.599 1.00 42.94 1091 MET A N 1
ATOM 7328 C CA . MET A 1 1091 ? 99.610 76.072 62.610 1.00 47.68 1091 MET A CA 1
ATOM 7329 C C . MET A 1 1091 ? 100.127 77.469 62.296 1.00 52.73 1091 MET A C 1
ATOM 7330 O O . MET A 1 1091 ? 100.343 78.274 63.207 1.00 56.81 1091 MET A O 1
ATOM 7335 N N . ASN A 1 1092 ? 100.316 77.778 61.010 1.00 54.96 1092 ASN A N 1
ATOM 7336 C CA . ASN A 1 1092 ? 100.683 79.134 60.609 1.00 54.01 1092 ASN A CA 1
ATOM 7337 C C . ASN A 1 1092 ? 99.586 80.129 60.969 1.00 48.31 1092 ASN A C 1
ATOM 7338 O O . ASN A 1 1092 ? 99.865 81.231 61.463 1.00 47.57 1092 ASN A O 1
ATOM 7343 N N . ALA A 1 1093 ? 98.331 79.741 60.742 1.00 41.90 1093 ALA A N 1
ATOM 7344 C CA . ALA A 1 1093 ? 97.197 80.584 61.097 1.00 38.25 1093 ALA A CA 1
ATOM 7345 C C . ALA A 1 1093 ? 97.125 80.823 62.598 1.00 43.36 1093 ALA A C 1
ATOM 7346 O O . ALA A 1 1093 ? 96.827 81.937 63.042 1.00 50.25 1093 ALA A O 1
ATOM 7348 N N . PHE A 1 1094 ? 97.380 79.783 63.395 1.00 36.90 1094 PHE A N 1
ATOM 7349 C CA . PHE A 1 1094 ? 97.411 79.944 64.846 1.00 35.40 1094 PHE A CA 1
ATOM 7350 C C . PHE A 1 1094 ? 98.564 80.840 65.282 1.00 39.59 1094 PHE A C 1
ATOM 7351 O O . PHE A 1 1094 ? 98.403 81.681 66.173 1.00 44.01 1094 PHE A O 1
ATOM 7359 N N . GLU A 1 1095 ? 99.734 80.681 64.662 1.00 40.44 1095 GLU A N 1
ATOM 7360 C CA . GLU A 1 1095 ? 100.907 81.470 65.011 1.00 41.38 1095 GLU A CA 1
ATOM 7361 C C . GLU A 1 1095 ? 100.824 82.913 64.536 1.00 46.91 1095 GLU A C 1
ATOM 7362 O O . GLU A 1 1095 ? 101.649 83.728 64.959 1.00 46.09 1095 GLU A O 1
ATOM 7368 N N . SER A 1 1096 ? 99.870 83.245 63.665 1.00 46.71 1096 SER A N 1
ATOM 7369 C CA . SER A 1 1096 ? 99.792 84.598 63.124 1.00 36.96 1096 SER A CA 1
ATOM 7370 C C . SER A 1 1096 ? 99.406 85.651 64.160 1.00 35.09 1096 SER A C 1
ATOM 7371 O O . SER A 1 1096 ? 99.625 86.840 63.914 1.00 35.67 1096 SER A O 1
ATOM 7374 N N . VAL A 1 1097 ? 98.839 85.259 65.305 1.00 35.41 1097 VAL A N 1
ATOM 7375 C CA . VAL A 1 1097 ? 98.353 86.247 66.267 1.00 30.65 1097 VAL A CA 1
ATOM 7376 C C . VAL A 1 1097 ? 99.415 86.706 67.256 1.00 32.41 1097 VAL A C 1
ATOM 7377 O O . VAL A 1 1097 ? 99.164 87.650 68.020 1.00 41.69 1097 VAL A O 1
ATOM 7381 N N . TYR A 1 1098 ? 100.587 86.083 67.269 1.00 30.63 1098 TYR A N 1
ATOM 7382 C CA . TYR A 1 1098 ? 101.685 86.489 68.138 1.00 25.22 1098 TYR A CA 1
ATOM 7383 C C . TYR A 1 1098 ? 102.653 87.332 67.314 1.00 37.62 1098 TYR A C 1
ATOM 7384 O O . TYR A 1 1098 ? 103.453 86.791 66.544 1.00 49.61 1098 TYR A O 1
ATOM 7393 N N . PHE A 1 1099 ? 102.582 88.655 67.477 1.00 28.86 1099 PHE A N 1
ATOM 7394 C CA . PHE A 1 1099 ? 103.440 89.586 66.741 1.00 30.02 1099 PHE A CA 1
ATOM 7395 C C . PHE A 1 1099 ? 104.959 89.462 66.951 1.00 30.80 1099 PHE A C 1
ATOM 7396 O O . PHE A 1 1099 ? 105.683 89.576 65.955 1.00 34.55 1099 PHE A O 1
ATOM 7404 N N . PRO A 1 1100 ? 105.521 89.234 68.193 1.00 33.98 1100 PRO A N 1
ATOM 7405 C CA . PRO A 1 1100 ? 106.954 89.518 68.381 1.00 43.43 1100 PRO A CA 1
ATOM 7406 C C . PRO A 1 1100 ? 107.892 88.551 67.678 1.00 45.53 1100 PRO A C 1
ATOM 7407 O O . PRO A 1 1100 ? 108.280 87.520 68.226 1.00 49.83 1100 PRO A O 1
ATOM 7411 N N . GLU A 1 1101 ? 108.251 88.902 66.439 1.00 49.41 1101 GLU A N 1
ATOM 7412 C CA . GLU A 1 1101 ? 109.039 88.066 65.532 1.00 51.59 1101 GLU A CA 1
ATOM 7413 C C . GLU A 1 1101 ? 110.356 87.535 66.104 1.00 53.08 1101 GLU A C 1
ATOM 7414 O O . GLU A 1 1101 ? 110.956 86.643 65.494 1.00 53.60 1101 GLU A O 1
ATOM 7420 N N . ASN A 1 1102 ? 110.834 88.062 67.235 1.00 49.92 1102 ASN A N 1
ATOM 7421 C CA . ASN A 1 1102 ? 112.099 87.592 67.794 1.00 50.35 1102 ASN A CA 1
ATOM 7422 C C . ASN A 1 1102 ? 112.008 86.149 68.278 1.00 50.46 1102 ASN A C 1
ATOM 7423 O O . ASN A 1 1102 ? 112.968 85.384 68.138 1.00 55.06 1102 ASN A O 1
ATOM 7428 N N . LYS A 1 1103 ? 110.875 85.757 68.859 1.00 42.56 1103 LYS A N 1
ATOM 7429 C CA . LYS A 1 1103 ? 110.724 84.375 69.296 1.00 46.61 1103 LYS A CA 1
ATOM 7430 C C . LYS A 1 1103 ? 110.555 83.449 68.097 1.00 53.22 1103 LYS A C 1
ATOM 7431 O O . LYS A 1 1103 ? 110.258 83.884 66.980 1.00 55.82 1103 LYS A O 1
ATOM 7437 N N . GLY A 1 1104 ? 110.748 82.161 68.340 1.00 49.59 1104 GLY A N 1
ATOM 7438 C CA . GLY A 1 1104 ? 110.585 81.141 67.323 1.00 49.49 1104 GLY A CA 1
ATOM 7439 C C . GLY A 1 1104 ? 109.779 79.981 67.868 1.00 50.67 1104 GLY A C 1
ATOM 7440 O O . GLY A 1 1104 ? 108.660 80.140 68.347 1.00 51.18 1104 GLY A O 1
ATOM 7441 N N . SER A 1 1105 ? 110.374 78.794 67.793 1.00 51.94 1105 SER A N 1
ATOM 7442 C CA . SER A 1 1105 ? 109.750 77.595 68.322 1.00 50.23 1105 SER A CA 1
ATOM 7443 C C . SER A 1 1105 ? 109.887 77.566 69.840 1.00 50.43 1105 SER A C 1
ATOM 7444 O O . SER A 1 1105 ? 110.313 78.538 70.474 1.00 48.77 1105 SER A O 1
ATOM 7447 N N . LYS A 1 1106 ? 109.432 76.455 70.434 1.00 44.08 1106 LYS A N 1
ATOM 7448 C CA . LYS A 1 1106 ? 109.652 76.089 71.835 1.00 37.71 1106 LYS A CA 1
ATOM 7449 C C . LYS A 1 1106 ? 108.886 77.012 72.793 1.00 41.30 1106 LYS A C 1
ATOM 7450 O O . LYS A 1 1106 ? 108.756 76.714 73.984 1.00 47.78 1106 LYS A O 1
ATOM 7456 N N . TYR A 1 1107 ? 108.285 78.081 72.273 1.00 43.24 1107 TYR A N 1
ATOM 7457 C CA . TYR A 1 1107 ? 107.372 78.900 73.051 1.00 37.45 1107 TYR A CA 1
ATOM 7458 C C . TYR A 1 1107 ? 106.062 78.141 73.273 1.00 38.68 1107 TYR A C 1
ATOM 7459 O O . TYR A 1 1107 ? 105.844 77.060 72.716 1.00 42.23 1107 TYR A O 1
ATOM 7468 N N . LEU A 1 1108 ? 105.204 78.722 74.125 1.00 22.22 1108 LEU A N 1
ATOM 7469 C CA . LEU A 1 1108 ? 104.025 78.128 74.769 1.00 29.85 1108 LEU A CA 1
ATOM 7470 C C . LEU A 1 1108 ? 104.397 77.074 75.810 1.00 32.08 1108 LEU A C 1
ATOM 7471 O O . LEU A 1 1108 ? 103.513 76.527 76.474 1.00 39.21 1108 LEU A O 1
ATOM 7476 N N . GLY A 1 1109 ? 105.688 76.778 75.973 1.00 18.33 1109 GLY A N 1
ATOM 7477 C CA . GLY A 1 1109 ? 106.111 75.873 77.028 1.00 23.49 1109 GLY A CA 1
ATOM 7478 C C . GLY A 1 1109 ? 106.081 76.496 78.404 1.00 24.03 1109 GLY A C 1
ATOM 7479 O O . GLY A 1 1109 ? 106.065 75.773 79.409 1.00 31.77 1109 GLY A O 1
ATOM 7480 N N . VAL A 1 1110 ? 106.058 77.830 78.471 1.00 15.98 1110 VAL A N 1
ATOM 7481 C CA . VAL A 1 1110 ? 105.934 78.509 79.753 1.00 13.89 1110 VAL A CA 1
ATOM 7482 C C . VAL A 1 1110 ? 104.561 78.253 80.358 1.00 19.69 1110 VAL A C 1
ATOM 7483 O O . VAL A 1 1110 ? 104.397 78.317 81.580 1.00 32.39 1110 VAL A O 1
ATOM 7487 N N . ARG A 1 1111 ? 103.567 77.916 79.529 1.00 13.44 1111 ARG A N 1
ATOM 7488 C CA . ARG A 1 1111 ? 102.267 77.509 80.050 1.00 17.96 1111 ARG A CA 1
ATOM 7489 C C . ARG A 1 1111 ? 102.374 76.215 80.845 1.00 22.08 1111 ARG A C 1
ATOM 7490 O O . ARG A 1 1111 ? 101.779 76.088 81.920 1.00 20.80 1111 ARG A O 1
ATOM 7498 N N . ASN A 1 1112 ? 103.132 75.245 80.335 1.00 28.17 1112 ASN A N 1
ATOM 7499 C CA . ASN A 1 1112 ? 103.342 74.006 81.074 1.00 15.46 1112 ASN A CA 1
ATOM 7500 C C . ASN A 1 1112 ? 104.229 74.232 82.290 1.00 25.75 1112 ASN A C 1
ATOM 7501 O O . ASN A 1 1112 ? 104.084 73.543 83.304 1.00 37.10 1112 ASN A O 1
ATOM 7506 N N . ASP A 1 1113 ? 105.165 75.179 82.203 1.00 23.68 1113 ASP A N 1
ATOM 7507 C CA . ASP A 1 1113 ? 106.003 75.475 83.362 1.00 16.60 1113 ASP A CA 1
ATOM 7508 C C . ASP A 1 1113 ? 105.207 76.142 84.480 1.00 23.17 1113 ASP A C 1
ATOM 7509 O O . ASP A 1 1113 ? 105.459 75.887 85.662 1.00 34.44 1113 ASP A O 1
ATOM 7514 N N . VAL A 1 1114 ? 104.249 77.000 84.132 1.00 19.74 1114 VAL A N 1
ATOM 7515 C CA . VAL A 1 1114 ? 103.502 77.735 85.148 1.00 19.90 1114 VAL A CA 1
ATOM 7516 C C . VAL A 1 1114 ? 102.355 76.895 85.697 1.00 18.80 1114 VAL A C 1
ATOM 7517 O O . VAL A 1 1114 ? 102.152 76.823 86.914 1.00 25.94 1114 VAL A O 1
ATOM 7521 N N . ALA A 1 1115 ? 101.597 76.237 84.814 1.00 16.60 1115 ALA A N 1
ATOM 7522 C CA . ALA A 1 1115 ? 100.395 75.524 85.241 1.00 13.32 1115 ALA A CA 1
ATOM 7523 C C . ALA A 1 1115 ? 100.730 74.318 86.108 1.00 14.11 1115 ALA A C 1
ATOM 7524 O O . ALA A 1 1115 ? 99.965 73.965 87.011 1.00 20.44 1115 ALA A O 1
ATOM 7526 N N . HIS A 1 1116 ? 101.866 73.675 85.854 1.00 19.32 1116 HIS A N 1
ATOM 7527 C CA . HIS A 1 1116 ? 102.298 72.571 86.700 1.00 23.63 1116 HIS A CA 1
ATOM 7528 C C . HIS A 1 1116 ? 102.988 73.039 87.971 1.00 27.07 1116 HIS A C 1
ATOM 7529 O O . HIS A 1 1116 ? 103.316 72.195 88.812 1.00 33.01 1116 HIS A O 1
ATOM 7536 N N . LEU A 1 1117 ? 103.210 74.349 88.115 1.00 17.84 1117 LEU A N 1
ATOM 7537 C CA . LEU A 1 1117 ? 103.880 74.962 89.263 1.00 19.20 1117 LEU A CA 1
ATOM 7538 C C . LEU A 1 1117 ? 105.272 74.363 89.471 1.00 25.46 1117 LEU A C 1
ATOM 7539 O O . LEU A 1 1117 ? 105.579 73.768 90.503 1.00 34.39 1117 LEU A O 1
ATOM 7544 N N . ASP A 1 1118 ? 106.113 74.528 88.450 1.00 20.46 1118 ASP A N 1
ATOM 7545 C CA . ASP A 1 1118 ? 107.472 74.007 88.515 1.00 23.61 1118 ASP A CA 1
ATOM 7546 C C . ASP A 1 1118 ? 108.365 74.827 89.432 1.00 32.23 1118 ASP A C 1
ATOM 7547 O O . ASP A 1 1118 ? 109.413 74.333 89.856 1.00 37.39 1118 ASP A O 1
ATOM 7552 N N . LEU A 1 1119 ? 107.980 76.062 89.749 1.00 28.83 1119 LEU A N 1
ATOM 7553 C CA . LEU A 1 1119 ? 108.764 76.897 90.647 1.00 21.24 1119 LEU A CA 1
ATOM 7554 C C . LEU A 1 1119 ? 108.583 76.524 92.109 1.00 23.23 1119 LEU A C 1
ATOM 7555 O O . LEU A 1 1119 ? 109.300 77.059 92.959 1.00 36.24 1119 LEU A O 1
ATOM 7560 N N . MET A 1 1120 ? 107.649 75.633 92.422 1.00 21.59 1120 MET A N 1
ATOM 7561 C CA . MET A 1 1120 ? 107.499 75.105 93.767 1.00 22.71 1120 MET A CA 1
ATOM 7562 C C . MET A 1 1120 ? 108.381 73.893 94.016 1.00 30.87 1120 MET A C 1
ATOM 7563 O O . MET A 1 1120 ? 108.304 73.300 95.095 1.00 41.85 1120 MET A O 1
ATOM 7568 N N . ARG A 1 1121 ? 109.203 73.509 93.046 1.00 23.05 1121 ARG A N 1
ATOM 7569 C CA . ARG A 1 1121 ? 110.115 72.388 93.178 1.00 22.54 1121 ARG A CA 1
ATOM 7570 C C . ARG A 1 1121 ? 111.547 72.862 92.975 1.00 28.88 1121 ARG A C 1
ATOM 7571 O O . ARG A 1 1121 ? 111.799 73.908 92.373 1.00 30.48 1121 ARG A O 1
ATOM 7579 N N . LYS A 1 1122 ? 112.486 72.076 93.502 1.00 34.00 1122 LYS A N 1
ATOM 7580 C CA . LYS A 1 1122 ? 113.899 72.429 93.414 1.00 32.54 1122 LYS A CA 1
ATOM 7581 C C . LYS A 1 1122 ? 114.406 72.367 91.978 1.00 35.01 1122 LYS A C 1
ATOM 7582 O O . LYS A 1 1122 ? 115.255 73.170 91.577 1.00 35.88 1122 LYS A O 1
ATOM 7588 N N . ASN A 1 1123 ? 113.904 71.414 91.191 1.00 37.10 1123 ASN A N 1
ATOM 7589 C CA . ASN A 1 1123 ? 114.386 71.237 89.827 1.00 34.26 1123 ASN A CA 1
ATOM 7590 C C . ASN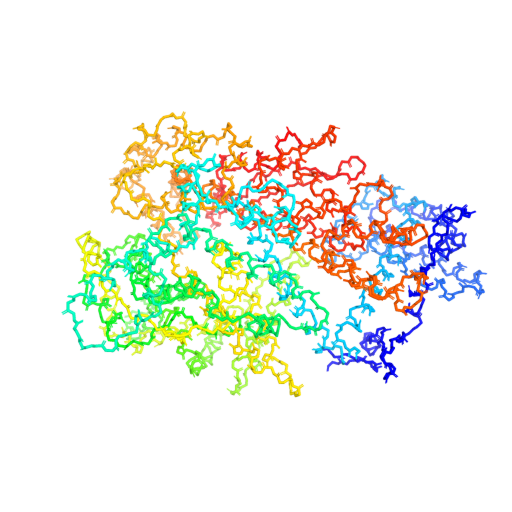 A 1 1123 ? 113.902 72.328 88.882 1.00 37.96 1123 ASN A C 1
ATOM 7591 O O . ASN A 1 1123 ? 114.482 72.496 87.806 1.00 43.65 1123 ASN A O 1
ATOM 7596 N N . GLY A 1 1124 ? 112.854 73.067 89.250 1.00 35.26 1124 GLY A N 1
ATOM 7597 C CA . GLY A 1 1124 ? 112.371 74.136 88.398 1.00 39.73 1124 GLY A CA 1
ATOM 7598 C C . GLY A 1 1124 ? 113.167 75.418 88.482 1.00 37.71 1124 GLY A C 1
ATOM 7599 O O . GLY A 1 1124 ? 113.004 76.293 87.626 1.00 27.00 1124 GLY A O 1
ATOM 7600 N N . TRP A 1 1125 ? 114.019 75.554 89.492 1.00 36.04 1125 TRP A N 1
ATOM 7601 C CA . TRP A 1 1125 ? 114.849 76.747 89.647 1.00 30.22 1125 TRP A CA 1
ATOM 7602 C C . TRP A 1 1125 ? 116.205 76.572 88.978 1.00 33.48 1125 TRP A C 1
ATOM 7603 O O . TRP A 1 1125 ? 117.257 76.786 89.574 1.00 37.80 1125 TRP A O 1
ATOM 7614 N N . ARG A 1 1126 ? 116.175 76.175 87.712 1.00 42.73 1126 ARG A N 1
ATOM 7615 C CA . ARG A 1 1126 ? 117.368 76.024 86.900 1.00 42.00 1126 ARG A CA 1
ATOM 7616 C C . ARG A 1 1126 ? 117.107 76.639 85.534 1.00 45.00 1126 ARG A C 1
ATOM 7617 O O . ARG A 1 1126 ? 115.959 76.762 85.099 1.00 48.22 1126 ARG A O 1
ATOM 7625 N N . LEU A 1 1127 ? 118.179 77.049 84.871 1.00 47.33 1127 LEU A N 1
ATOM 7626 C CA . LEU A 1 1127 ? 118.082 77.810 83.638 1.00 50.26 1127 LEU A CA 1
ATOM 7627 C C . LEU A 1 1127 ? 118.728 77.043 82.493 1.00 54.04 1127 LEU A C 1
ATOM 7628 O O . LEU A 1 1127 ? 119.556 76.153 82.706 1.00 56.12 1127 LEU A O 1
ATOM 7633 N N . GLU A 1 1128 ? 118.326 77.389 81.271 1.00 61.57 1128 GLU A N 1
ATOM 7634 C CA . GLU A 1 1128 ? 118.933 76.807 80.082 1.00 61.96 1128 GLU A CA 1
ATOM 7635 C C . GLU A 1 1128 ? 120.372 77.290 79.933 1.00 64.49 1128 GLU A C 1
ATOM 7636 O O . GLU A 1 1128 ? 120.810 78.227 80.606 1.00 64.63 1128 GLU A O 1
ATOM 7642 N N . ALA A 1 1129 ? 121.117 76.631 79.046 1.00 66.26 1129 ALA A N 1
ATOM 7643 C CA . ALA A 1 1129 ? 122.496 77.030 78.788 1.00 66.73 1129 ALA A CA 1
ATOM 7644 C C . ALA A 1 1129 ? 122.540 78.390 78.103 1.00 66.96 1129 ALA A C 1
ATOM 7645 O O . ALA A 1 1129 ? 122.269 78.501 76.904 1.00 66.18 1129 ALA A O 1
ATOM 7647 N N . GLY A 1 1130 ? 122.885 79.426 78.862 1.00 67.41 1130 GLY A N 1
ATOM 7648 C CA . GLY A 1 1130 ? 122.881 80.781 78.352 1.00 66.60 1130 GLY A CA 1
ATOM 7649 C C . GLY A 1 1130 ? 121.838 81.662 79.010 1.00 66.16 1130 GLY A C 1
ATOM 7650 O O . GLY A 1 1130 ? 121.659 81.623 80.232 1.00 63.24 1130 GLY A O 1
ATOM 7651 N N . LYS A 1 1131 ? 121.208 82.513 78.193 1.00 66.24 1131 LYS A N 1
ATOM 7652 C CA . LYS A 1 1131 ? 120.060 83.373 78.493 1.00 67.16 1131 LYS A CA 1
ATOM 7653 C C . LYS A 1 1131 ? 120.395 84.561 79.394 1.00 66.32 1131 LYS A C 1
ATOM 7654 O O . LYS A 1 1131 ? 119.592 85.495 79.489 1.00 65.16 1131 LYS A O 1
ATOM 7660 N N . THR A 1 1132 ? 121.588 84.555 80.006 1.00 57.48 1132 THR A N 1
ATOM 7661 C CA . THR A 1 1132 ? 122.217 85.654 80.748 1.00 59.94 1132 THR A CA 1
ATOM 7662 C C . THR A 1 1132 ? 121.295 86.452 81.669 1.00 57.96 1132 THR A C 1
ATOM 7663 O O . THR A 1 1132 ? 121.480 87.662 81.827 1.00 60.82 1132 THR A O 1
ATOM 7667 N N . CYS A 1 1133 ? 120.311 85.802 82.284 1.00 49.61 1133 CYS A N 1
ATOM 7668 C CA . CYS A 1 1133 ? 119.328 86.509 83.094 1.00 47.80 1133 CYS A CA 1
ATOM 7669 C C . CYS A 1 1133 ? 119.025 85.673 84.331 1.00 45.52 1133 CYS A C 1
ATOM 7670 O O . CYS A 1 1133 ? 119.659 84.644 84.581 1.00 51.48 1133 CYS A O 1
ATOM 7673 N N . SER A 1 1134 ? 118.056 86.131 85.114 1.00 31.98 1134 SER A N 1
ATOM 7674 C CA . SER A 1 1134 ? 117.587 85.422 86.293 1.00 33.29 1134 SER A CA 1
ATOM 7675 C C . SER A 1 1134 ? 116.346 84.605 85.956 1.00 39.39 1134 SER A C 1
ATOM 7676 O O . SER A 1 1134 ? 115.734 84.769 84.900 1.00 45.18 1134 SER A O 1
ATOM 7679 N N . VAL A 1 1135 ? 115.984 83.709 86.878 1.00 29.15 1135 VAL A N 1
ATOM 7680 C CA . VAL A 1 1135 ? 114.826 82.841 86.676 1.00 24.46 1135 VAL A CA 1
ATOM 7681 C C . VAL A 1 1135 ? 113.541 83.659 86.632 1.00 21.11 1135 VAL A C 1
ATOM 7682 O O . VAL A 1 1135 ? 112.674 83.437 85.776 1.00 31.31 1135 VAL A O 1
ATOM 7686 N N . MET A 1 1136 ? 113.406 84.630 87.537 1.00 12.40 1136 MET A N 1
ATOM 7687 C CA . MET A 1 1136 ? 112.226 85.489 87.537 1.00 11.70 1136 MET A CA 1
ATOM 7688 C C . MET A 1 1136 ? 112.163 86.358 86.286 1.00 20.58 1136 MET A C 1
ATOM 7689 O O . MET A 1 1136 ? 111.089 86.532 85.703 1.00 31.90 1136 MET A O 1
ATOM 7694 N N . GLU A 1 1137 ? 113.304 86.903 85.852 1.00 19.20 1137 GLU A N 1
A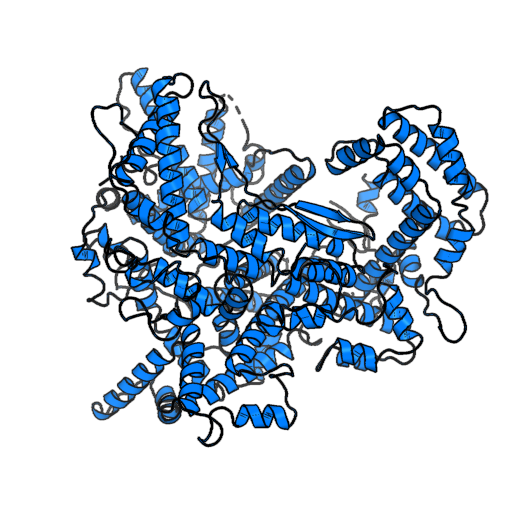TOM 7695 C CA . GLU A 1 1137 ? 113.333 87.700 84.626 1.00 21.88 1137 GLU A CA 1
ATOM 7696 C C . GLU A 1 1137 ? 113.010 86.851 83.403 1.00 27.29 1137 GLU A C 1
ATOM 7697 O O . GLU A 1 1137 ? 112.308 87.304 82.488 1.00 34.49 1137 GLU A O 1
ATOM 7703 N N . ASP A 1 1138 ? 113.520 85.618 83.372 1.00 18.65 1138 ASP A N 1
ATOM 7704 C CA . ASP A 1 1138 ? 113.221 84.701 82.278 1.00 15.49 1138 ASP A CA 1
ATOM 7705 C C . ASP A 1 1138 ? 111.736 84.371 82.223 1.00 28.20 1138 ASP A C 1
ATOM 7706 O O . ASP A 1 1138 ? 111.135 84.348 81.141 1.00 36.19 1138 ASP A O 1
ATOM 7711 N N . TYR A 1 1139 ? 111.124 84.136 83.386 1.00 25.45 1139 TYR A N 1
ATOM 7712 C CA . TYR A 1 1139 ? 109.690 83.872 83.433 1.00 12.46 1139 TYR A CA 1
ATOM 7713 C C . TYR A 1 1139 ? 108.884 85.090 83.007 1.00 14.23 1139 TYR A C 1
ATOM 7714 O O . TYR A 1 1139 ? 107.869 84.953 82.321 1.00 20.00 1139 TYR A O 1
ATOM 7723 N N . ILE A 1 1140 ? 109.326 86.291 83.393 1.00 14.39 1140 ILE A N 1
ATOM 7724 C CA . ILE A 1 1140 ? 108.629 87.516 83.002 1.00 15.66 1140 ILE A CA 1
ATOM 7725 C C . ILE A 1 1140 ? 108.666 87.695 81.488 1.00 20.26 1140 ILE A C 1
ATOM 7726 O O . ILE A 1 1140 ? 107.646 87.995 80.855 1.00 29.07 1140 ILE A O 1
ATOM 7731 N N . ASN A 1 1141 ? 109.836 87.486 80.882 1.00 17.01 1141 ASN A N 1
ATOM 7732 C CA . ASN A 1 1141 ? 109.961 87.682 79.440 1.00 15.25 1141 ASN A CA 1
ATOM 7733 C C . ASN A 1 1141 ? 109.200 86.618 78.653 1.00 25.36 1141 ASN A C 1
ATOM 7734 O O . ASN A 1 1141 ? 108.563 86.927 77.636 1.00 33.59 1141 ASN A O 1
ATOM 7739 N N . ARG A 1 1142 ? 109.225 85.364 79.117 1.00 16.12 1142 ARG A N 1
ATOM 7740 C CA . ARG A 1 1142 ? 108.447 84.327 78.445 1.00 17.13 1142 ARG A CA 1
ATOM 7741 C C . ARG A 1 1142 ? 106.947 84.534 78.636 1.00 15.96 1142 ARG A C 1
ATOM 7742 O O . ARG A 1 1142 ? 106.156 84.206 77.747 1.00 18.07 1142 ARG A O 1
ATOM 7750 N N . LEU A 1 1143 ? 106.534 85.072 79.788 1.00 12.06 1143 LEU A N 1
ATOM 7751 C CA . LEU A 1 1143 ? 105.133 85.421 79.991 1.00 11.61 1143 LEU A CA 1
ATOM 7752 C C . LEU A 1 1143 ? 104.700 86.530 79.046 1.00 14.47 1143 LEU A C 1
ATOM 7753 O O . LEU A 1 1143 ? 103.578 86.508 78.530 1.00 27.72 1143 LEU A O 1
ATOM 7758 N N . ARG A 1 1144 ? 105.571 87.516 78.820 1.00 9.81 1144 ARG A N 1
ATOM 7759 C CA . ARG A 1 1144 ? 105.268 88.558 77.844 1.00 6.13 1144 ARG A CA 1
ATOM 7760 C C . ARG A 1 1144 ? 105.135 87.976 76.442 1.00 20.48 1144 ARG A C 1
ATOM 7761 O O . ARG A 1 1144 ? 104.226 88.352 75.690 1.00 27.66 1144 ARG A O 1
ATOM 7769 N N . PHE A 1 1145 ? 106.016 87.035 76.086 1.00 27.25 1145 PHE A N 1
ATOM 7770 C CA . PHE A 1 1145 ? 105.911 86.363 74.791 1.00 16.77 1145 PHE A CA 1
ATOM 7771 C C . PHE A 1 1145 ? 104.606 85.586 74.656 1.00 20.14 1145 PHE A C 1
ATOM 7772 O O . PHE A 1 1145 ? 103.967 85.617 73.599 1.00 24.06 1145 PHE A O 1
ATOM 7780 N N . LEU A 1 1146 ? 104.203 84.873 75.710 1.00 14.99 1146 LEU A N 1
ATOM 7781 C CA . LEU A 1 1146 ? 102.973 84.086 75.651 1.00 4.50 1146 LEU A CA 1
ATOM 7782 C C . LEU A 1 1146 ? 101.740 84.976 75.579 1.00 12.62 1146 LEU A C 1
ATOM 7783 O O . LEU A 1 1146 ? 100.801 84.688 74.831 1.00 22.20 1146 LEU A O 1
ATOM 7788 N N . LEU A 1 1147 ? 101.722 86.062 76.342 1.00 11.83 1147 LEU A N 1
ATOM 7789 C CA . LEU A 1 1147 ? 100.561 86.933 76.400 1.00 0.00 1147 LEU A CA 1
ATOM 7790 C C . LEU A 1 1147 ? 100.582 88.024 75.342 1.00 14.32 1147 LEU A C 1
ATOM 7791 O O . LEU A 1 1147 ? 99.696 88.877 75.350 1.00 29.27 1147 LEU A O 1
ATOM 7796 N N . SER A 1 1148 ? 101.565 88.019 74.438 1.00 15.35 1148 SER A N 1
ATOM 7797 C CA . SER A 1 1148 ? 101.637 88.999 73.356 1.00 16.04 1148 SER A CA 1
ATOM 7798 C C . SER A 1 1148 ? 100.453 88.974 72.391 1.00 10.03 1148 SER A C 1
ATOM 7799 O O . SER A 1 1148 ? 100.368 89.861 71.537 1.00 19.87 1148 SER A O 1
ATOM 7802 N N . TYR A 1 1149 ? 99.550 87.996 72.481 1.00 5.95 1149 TYR A N 1
ATOM 7803 C CA . TYR A 1 1149 ? 98.306 88.071 71.722 1.00 12.97 1149 TYR A CA 1
ATOM 7804 C C . TYR A 1 1149 ? 97.383 89.175 72.230 1.00 21.46 1149 TYR A C 1
ATOM 7805 O O . TYR A 1 1149 ? 96.481 89.594 71.499 1.00 16.83 1149 TYR A O 1
ATOM 7814 N N . ASP A 1 1150 ? 97.581 89.645 73.462 1.00 26.93 1150 ASP A N 1
ATOM 7815 C CA . ASP A 1 1150 ? 96.767 90.700 74.056 1.00 16.02 1150 ASP A CA 1
ATOM 7816 C C . ASP A 1 1150 ? 97.687 91.736 74.682 1.00 27.56 1150 ASP A C 1
ATOM 7817 O O . ASP A 1 1150 ? 98.525 91.393 75.519 1.00 31.48 1150 ASP A O 1
ATOM 7822 N N . GLN A 1 1151 ? 97.520 93.001 74.292 1.00 25.04 1151 GLN A N 1
ATOM 7823 C CA . GLN A 1 1151 ? 98.419 94.051 74.763 1.00 22.29 1151 GLN A CA 1
ATOM 7824 C C . GLN A 1 1151 ? 98.254 94.312 76.258 1.00 30.28 1151 GLN A C 1
ATOM 7825 O O . GLN A 1 1151 ? 99.246 94.517 76.976 1.00 38.86 1151 GLN A O 1
ATOM 7831 N N . LYS A 1 1152 ? 97.010 94.290 76.748 1.00 25.63 1152 LYS A N 1
ATOM 7832 C CA . LYS A 1 1152 ? 96.755 94.643 78.141 1.00 21.75 1152 LYS A CA 1
ATOM 7833 C C . LYS A 1 1152 ? 97.324 93.604 79.099 1.00 24.17 1152 LYS A C 1
ATOM 7834 O O . LYS A 1 1152 ? 97.817 93.961 80.172 1.00 35.83 1152 LYS A O 1
ATOM 7840 N N . ARG A 1 1153 ? 97.308 92.324 78.717 1.00 14.17 1153 ARG A N 1
ATOM 7841 C CA . ARG A 1 1153 ? 97.932 91.293 79.544 1.00 19.03 1153 ARG A CA 1
ATOM 7842 C C . ARG A 1 1153 ? 99.446 91.470 79.598 1.00 28.29 1153 ARG A C 1
ATOM 7843 O O . ARG A 1 1153 ? 100.066 91.333 80.666 1.00 30.95 1153 ARG A O 1
ATOM 7851 N N . MET A 1 1154 ? 100.050 91.800 78.452 1.00 20.03 1154 MET A N 1
ATOM 7852 C CA . MET A 1 1154 ? 101.496 91.967 78.377 1.00 13.84 1154 MET A CA 1
ATOM 7853 C C . MET A 1 1154 ? 101.968 93.148 79.216 1.00 19.95 1154 MET A C 1
ATOM 7854 O O . MET A 1 1154 ? 103.041 93.089 79.827 1.00 30.17 1154 MET A O 1
ATOM 7859 N N . ASN A 1 1155 ? 101.190 94.231 79.261 1.00 9.87 1155 ASN A N 1
ATOM 7860 C CA . ASN A 1 1155 ? 101.563 95.331 80.152 1.00 12.25 1155 ASN A CA 1
ATOM 7861 C C . ASN A 1 1155 ? 101.235 95.015 81.613 1.00 15.08 1155 ASN A C 1
ATOM 7862 O O . ASN A 1 1155 ? 101.973 95.412 82.537 1.00 24.07 1155 ASN A O 1
ATOM 7867 N N . ALA A 1 1156 ? 100.149 94.271 81.838 1.00 19.22 1156 ALA A N 1
ATOM 7868 C CA . ALA A 1 1156 ? 99.724 93.944 83.186 1.00 15.54 1156 ALA A CA 1
ATOM 7869 C C . ALA A 1 1156 ? 100.692 93.021 83.900 1.00 13.62 1156 ALA A C 1
ATOM 7870 O O . ALA A 1 1156 ? 100.650 92.967 85.127 1.00 29.74 1156 ALA A O 1
ATOM 7872 N N . VAL A 1 1157 ? 101.545 92.295 83.168 1.00 8.21 1157 VAL A N 1
ATOM 7873 C CA . VAL A 1 1157 ? 102.577 91.469 83.813 1.00 16.04 1157 VAL A CA 1
ATOM 7874 C C . VAL A 1 1157 ? 103.426 92.307 84.773 1.00 23.21 1157 VAL A C 1
ATOM 7875 O O . VAL A 1 1157 ? 103.419 92.103 86.000 1.00 26.68 1157 VAL A O 1
ATOM 7879 N N . THR A 1 1158 ? 104.125 93.302 84.226 1.00 22.08 1158 THR A N 1
ATOM 7880 C CA . THR A 1 1158 ? 104.983 94.153 85.042 1.00 9.47 1158 THR A CA 1
ATOM 7881 C C . THR A 1 1158 ? 104.164 95.049 85.968 1.00 14.18 1158 THR A C 1
ATOM 7882 O O . THR A 1 1158 ? 104.573 95.296 87.114 1.00 24.77 1158 THR A O 1
ATOM 7886 N N . LYS A 1 1159 ? 102.990 95.515 85.510 1.00 11.43 1159 LYS A N 1
ATOM 7887 C CA . LYS A 1 1159 ? 102.157 96.356 86.371 1.00 5.82 1159 LYS A CA 1
ATOM 7888 C C . LYS A 1 1159 ? 101.736 95.623 87.646 1.00 13.77 1159 LYS A C 1
ATOM 7889 O O . LYS A 1 1159 ? 101.879 96.153 88.757 1.00 23.17 1159 LYS A O 1
ATOM 7895 N N . THR A 1 1160 ? 101.255 94.384 87.511 1.00 9.40 1160 THR A N 1
ATOM 7896 C CA . THR A 1 1160 ? 100.812 93.623 88.670 1.00 0.00 1160 THR A CA 1
ATOM 7897 C C . THR A 1 1160 ? 101.975 93.207 89.553 1.00 4.26 1160 THR A C 1
ATOM 7898 O O . THR A 1 1160 ? 101.808 93.127 90.774 1.00 15.16 1160 THR A O 1
ATOM 7902 N N . LEU A 1 1161 ? 103.151 92.935 88.972 1.00 13.74 1161 LEU A N 1
ATOM 7903 C CA . LEU A 1 1161 ? 104.307 92.644 89.821 1.00 19.49 1161 LEU A CA 1
ATOM 7904 C C . LEU A 1 1161 ? 104.681 93.846 90.686 1.00 17.54 1161 LEU A C 1
ATOM 7905 O O . LEU A 1 1161 ? 104.953 93.700 91.889 1.00 14.20 1161 LEU A O 1
ATOM 7910 N N . GLN A 1 1162 ? 104.665 95.047 90.097 1.00 21.98 1162 GLN A N 1
ATOM 7911 C CA . GLN A 1 1162 ? 104.959 96.257 90.862 1.00 9.20 1162 GLN A CA 1
ATOM 7912 C C . GLN A 1 1162 ? 103.918 96.506 91.948 1.00 15.47 1162 GLN A C 1
ATOM 7913 O O . GLN A 1 1162 ? 104.261 96.920 93.059 1.00 28.03 1162 GLN A O 1
ATOM 7919 N N . GLN A 1 1163 ? 102.642 96.259 91.645 1.00 16.65 1163 GLN A N 1
ATOM 7920 C CA . GLN A 1 1163 ? 101.595 96.460 92.646 1.00 16.10 1163 GLN A CA 1
ATOM 7921 C C . GLN A 1 1163 ? 101.711 95.464 93.797 1.00 21.98 1163 GLN A C 1
ATOM 7922 O O . GLN A 1 1163 ? 101.507 95.827 94.964 1.00 24.92 1163 GLN A O 1
ATOM 7928 N N . ILE A 1 1164 ? 102.038 94.205 93.485 1.00 19.21 1164 ILE A N 1
ATOM 7929 C CA . ILE A 1 1164 ? 102.231 93.192 94.519 1.00 17.41 1164 ILE A CA 1
ATOM 7930 C C . ILE A 1 1164 ? 103.381 93.584 95.434 1.00 20.42 1164 ILE A C 1
ATOM 7931 O O . ILE A 1 1164 ? 103.282 93.474 96.662 1.00 28.32 1164 ILE A O 1
ATOM 7936 N N . PHE A 1 1165 ? 104.481 94.070 94.853 1.00 17.60 1165 PHE A N 1
ATOM 7937 C CA . PHE A 1 1165 ? 105.608 94.498 95.678 1.00 13.07 1165 PHE A CA 1
ATOM 7938 C C . PHE A 1 1165 ? 105.259 95.721 96.519 1.00 17.74 1165 PHE A C 1
ATOM 7939 O O . PHE A 1 1165 ? 105.655 95.810 97.686 1.00 20.51 1165 PHE A O 1
ATOM 7947 N N . ASP A 1 1166 ? 104.508 96.668 95.952 1.00 22.57 1166 ASP A N 1
ATOM 7948 C CA . ASP A 1 1166 ? 104.179 97.889 96.680 1.00 17.41 1166 ASP A CA 1
ATOM 7949 C C . ASP A 1 1166 ? 103.178 97.641 97.800 1.00 19.99 1166 ASP A C 1
ATOM 7950 O O . ASP A 1 1166 ? 103.100 98.437 98.741 1.00 20.08 1166 ASP A O 1
ATOM 7955 N N . ARG A 1 1167 ? 102.403 96.555 97.720 1.00 28.92 1167 ARG A N 1
ATOM 7956 C CA . ARG A 1 1167 ? 101.500 96.213 98.817 1.00 28.64 1167 ARG A CA 1
ATOM 7957 C C . ARG A 1 1167 ? 102.243 95.843 100.096 1.00 19.47 1167 ARG A C 1
ATOM 7958 O O . ARG A 1 1167 ? 101.655 95.904 101.179 1.00 18.68 1167 ARG A O 1
ATOM 7966 N N . HIS A 1 1168 ? 103.514 95.459 99.998 1.00 23.07 1168 HIS A N 1
ATOM 7967 C CA . HIS A 1 1168 ? 104.345 95.144 101.150 1.00 22.20 1168 HIS A CA 1
ATOM 7968 C C . HIS A 1 1168 ? 105.264 96.295 101.542 1.00 29.04 1168 HIS A C 1
ATOM 7969 O O . HIS A 1 1168 ? 106.243 96.068 102.260 1.00 28.73 1168 HIS A O 1
ATOM 7976 N N . LYS A 1 1169 ? 104.966 97.514 101.076 1.00 29.07 1169 LYS A N 1
ATOM 7977 C CA . LYS A 1 1169 ? 105.772 98.719 101.312 1.00 28.50 1169 LYS A CA 1
ATOM 7978 C C . LYS A 1 1169 ? 107.204 98.559 100.803 1.00 31.22 1169 LYS A C 1
ATOM 7979 O O . LYS A 1 1169 ? 108.165 98.962 101.459 1.00 35.66 1169 LYS A O 1
ATOM 7985 N N . VAL A 1 1170 ? 107.345 97.976 99.616 1.00 26.10 1170 VAL A N 1
ATOM 7986 C CA . VAL A 1 1170 ? 108.641 97.730 98.992 1.00 25.71 1170 VAL A CA 1
ATOM 7987 C C . VAL A 1 1170 ? 108.546 98.151 97.530 1.00 26.81 1170 VAL A C 1
ATOM 7988 O O . VAL A 1 1170 ? 107.555 97.857 96.856 1.00 27.69 1170 VAL A O 1
ATOM 7992 N N . LYS A 1 1171 ? 109.556 98.867 97.045 1.00 20.78 1171 LYS A N 1
ATOM 7993 C CA . LYS A 1 1171 ? 109.613 99.273 95.649 1.00 22.79 1171 LYS A CA 1
ATOM 7994 C C . LYS A 1 1171 ? 110.412 98.265 94.826 1.00 25.78 1171 LYS A C 1
ATOM 7995 O O . LYS A 1 1171 ? 111.095 97.391 95.360 1.00 32.79 1171 LYS A O 1
ATOM 8001 N N . ILE A 1 1172 ? 110.285 98.375 93.506 1.00 23.94 1172 ILE A N 1
ATOM 8002 C CA . ILE A 1 1172 ? 111.066 97.570 92.569 1.00 23.46 1172 ILE A CA 1
ATOM 8003 C C . ILE A 1 1172 ? 111.080 98.302 91.234 1.00 26.75 1172 ILE A C 1
ATOM 8004 O O . ILE A 1 1172 ? 110.066 98.860 90.806 1.00 36.40 1172 ILE A O 1
ATOM 8009 N N . ARG A 1 1173 ? 112.246 98.334 90.596 1.00 24.53 1173 ARG A N 1
ATOM 8010 C CA . ARG A 1 1173 ? 112.436 99.095 89.370 1.00 27.32 1173 ARG A CA 1
ATOM 8011 C C . ARG A 1 1173 ? 112.941 98.196 88.252 1.00 36.28 1173 ARG A C 1
ATOM 8012 O O . ARG A 1 1173 ? 113.818 97.355 88.465 1.00 36.94 1173 ARG A O 1
ATOM 8020 N N . PHE A 1 1174 ? 112.387 98.389 87.061 1.00 30.58 1174 PHE A N 1
ATOM 8021 C CA . PHE A 1 1174 ? 112.797 97.669 85.868 1.00 24.23 1174 PHE A CA 1
ATOM 8022 C C . PHE A 1 1174 ? 113.402 98.628 84.852 1.00 30.14 1174 PHE A C 1
ATOM 8023 O O . PHE A 1 1174 ? 113.002 99.790 84.756 1.00 36.12 1174 PHE A O 1
ATOM 8031 N N . THR A 1 1175 ? 114.373 98.130 84.093 1.00 30.49 1175 THR A N 1
ATOM 8032 C CA . THR A 1 1175 ? 114.914 98.837 82.942 1.00 28.09 1175 THR A CA 1
ATOM 8033 C C . THR A 1 1175 ? 114.872 97.916 81.735 1.00 34.19 1175 THR A C 1
ATOM 8034 O O . THR A 1 1175 ? 115.168 96.724 81.847 1.00 43.24 1175 THR A O 1
ATOM 8038 N N . VAL A 1 1176 ? 114.503 98.467 80.585 1.00 32.06 1176 VAL A N 1
ATOM 8039 C CA . VAL A 1 1176 ? 114.464 97.704 79.344 1.00 29.94 1176 VAL A CA 1
ATOM 8040 C C . VAL A 1 1176 ? 115.835 97.810 78.690 1.00 31.87 1176 VAL A C 1
ATOM 8041 O O . VAL A 1 1176 ? 116.281 98.903 78.335 1.00 40.50 1176 VAL A O 1
ATOM 8045 N N . GLU A 1 1177 ? 116.508 96.676 78.535 1.00 43.03 1177 GLU A N 1
ATOM 8046 C CA . GLU A 1 1177 ? 117.827 96.654 77.928 1.00 45.38 1177 GLU A CA 1
ATOM 8047 C C . GLU A 1 1177 ? 117.692 96.437 76.423 1.00 50.37 1177 GLU A C 1
ATOM 8048 O O . GLU A 1 1177 ? 116.601 96.525 75.856 1.00 55.63 1177 GLU A O 1
ATOM 8054 N N . LYS A 1 1178 ? 118.811 96.158 75.758 1.00 59.72 1178 LYS A N 1
ATOM 8055 C CA . LYS A 1 1178 ? 118.818 96.041 74.306 1.00 63.34 1178 LYS A CA 1
ATOM 8056 C C . LYS A 1 1178 ? 118.115 94.764 73.867 1.00 64.46 1178 LYS A C 1
ATOM 8057 O O . LYS A 1 1178 ? 118.292 93.696 74.458 1.00 65.74 1178 LYS A O 1
ATOM 8063 N N . GLY A 1 1179 ? 117.318 94.882 72.808 1.00 55.44 1179 GLY A N 1
ATOM 8064 C CA . GLY A 1 1179 ? 116.517 93.783 72.320 1.00 49.07 1179 GLY A CA 1
ATOM 8065 C C . GLY A 1 1179 ? 115.112 93.714 72.871 1.00 50.12 1179 GLY A C 1
ATOM 8066 O O . GLY A 1 1179 ? 114.324 92.884 72.402 1.00 54.91 1179 GLY A O 1
ATOM 8067 N N . GLY A 1 1180 ? 114.763 94.560 73.836 1.00 41.45 1180 GLY A N 1
ATOM 8068 C CA . GLY A 1 1180 ? 113.435 94.550 74.413 1.00 40.19 1180 GLY A CA 1
ATOM 8069 C C . GLY A 1 1180 ? 113.271 93.704 75.653 1.00 43.59 1180 GLY A C 1
ATOM 8070 O O . GLY A 1 1180 ? 112.136 93.491 76.091 1.00 44.24 1180 GLY A O 1
ATOM 8071 N N . MET A 1 1181 ? 114.362 93.221 76.237 1.00 38.92 1181 MET A N 1
ATOM 8072 C CA . MET A 1 1181 ? 114.309 92.436 77.461 1.00 36.42 1181 MET A CA 1
ATOM 8073 C C . MET A 1 1181 ? 114.106 93.339 78.668 1.00 41.99 1181 MET A C 1
ATOM 8074 O O . MET A 1 1181 ? 114.665 94.436 78.738 1.00 51.81 1181 MET A O 1
ATOM 8079 N N . LEU A 1 1182 ? 113.309 92.867 79.620 1.00 29.54 1182 LEU A N 1
ATOM 8080 C CA . LEU A 1 1182 ? 113.184 93.536 80.905 1.00 26.86 1182 LEU A CA 1
ATOM 8081 C C . LEU A 1 1182 ? 114.238 93.003 81.864 1.00 33.89 1182 LEU A C 1
ATOM 8082 O O . LEU A 1 1182 ? 114.583 91.819 81.832 1.00 42.04 1182 LEU A O 1
ATOM 8087 N N . LYS A 1 1183 ? 114.762 93.882 82.714 1.00 16.92 1183 LYS A N 1
ATOM 8088 C CA . LYS A 1 1183 ? 115.700 93.468 83.746 1.00 25.95 1183 LYS A CA 1
ATOM 8089 C C . LYS A 1 1183 ? 115.432 94.253 85.021 1.00 34.27 1183 LYS A C 1
ATOM 8090 O O . LYS A 1 1183 ? 114.885 95.355 84.983 1.00 39.65 1183 LYS A O 1
ATOM 8096 N N . ILE A 1 1184 ? 115.814 93.668 86.153 1.00 36.87 1184 ILE A N 1
ATOM 8097 C CA . ILE A 1 1184 ? 115.573 94.281 87.456 1.00 33.09 1184 ILE A CA 1
ATOM 8098 C C . ILE A 1 1184 ? 116.716 95.234 87.777 1.00 35.66 1184 ILE A C 1
ATOM 8099 O O . ILE A 1 1184 ? 117.884 94.834 87.801 1.00 37.48 1184 ILE A O 1
ATOM 8104 N N . GLU A 1 1185 ? 116.381 96.500 88.024 1.00 41.03 1185 GLU A N 1
ATOM 8105 C CA . GLU A 1 1185 ? 117.394 97.483 88.391 1.00 43.16 1185 GLU A CA 1
ATOM 8106 C C . GLU A 1 1185 ? 117.706 97.427 89.882 1.00 44.44 1185 GLU A C 1
ATOM 8107 O O . GLU A 1 1185 ? 118.825 97.092 90.280 1.00 48.78 1185 GLU A O 1
ATOM 8113 N N . ASP A 1 1186 ? 116.715 97.751 90.702 1.00 42.11 1186 ASP A N 1
ATOM 8114 C CA . ASP A 1 1186 ? 116.915 97.712 92.144 1.00 42.41 1186 ASP A CA 1
ATOM 8115 C C . ASP A 1 1186 ? 115.615 97.454 92.880 1.00 43.52 1186 ASP A C 1
ATOM 8116 O O . ASP A 1 1186 ? 114.539 97.465 92.282 1.00 48.89 1186 ASP A O 1
ATOM 8121 N N . VAL A 1 1187 ? 115.714 97.223 94.181 1.00 36.21 1187 VAL A N 1
ATOM 8122 C CA . VAL A 1 1187 ? 114.533 96.958 94.990 1.00 34.73 1187 VAL A CA 1
ATOM 8123 C C . VAL A 1 1187 ? 114.324 98.057 96.026 1.00 38.91 1187 VAL A C 1
ATOM 8124 O O . VAL A 1 1187 ? 113.377 98.841 95.913 1.00 45.89 1187 VAL A O 1
ATOM 8128 N N . THR A 1 1188 ? 115.224 98.147 97.014 1.00 27.41 1188 THR A N 1
ATOM 8129 C CA . THR A 1 1188 ? 115.164 99.113 98.119 1.00 33.41 1188 THR A CA 1
ATOM 8130 C C . THR A 1 1188 ? 113.850 99.070 98.903 1.00 31.53 1188 THR A C 1
ATOM 8131 O O . THR A 1 1188 ? 113.024 98.177 98.706 1.00 40.59 1188 THR A O 1
ATOM 8135 N N . ALA A 1 1189 ? 113.660 100.015 99.820 1.00 29.16 1189 ALA A N 1
ATOM 8136 C CA . ALA A 1 1189 ? 112.463 100.054 100.649 1.00 33.44 1189 ALA A CA 1
ATOM 8137 C C . ALA A 1 1189 ? 111.995 101.492 100.788 1.00 42.40 1189 ALA A C 1
ATOM 8138 O O . ALA A 1 1189 ? 112.797 102.429 100.788 1.00 46.51 1189 ALA A O 1
ATOM 8140 N N . ASP A 1 1190 ? 110.685 101.667 100.901 1.00 47.86 1190 ASP A N 1
ATOM 8141 C CA . ASP A 1 1190 ? 110.141 103.006 101.049 1.00 51.07 1190 ASP A CA 1
ATOM 8142 C C . ASP A 1 1190 ? 110.362 103.518 102.460 1.00 50.95 1190 ASP A C 1
ATOM 8143 O O . ASP A 1 1190 ? 110.901 102.810 103.311 1.00 50.11 1190 ASP A O 1
ATOM 8148 N N . LYS A 1 1191 ? 109.945 104.749 102.711 1.00 51.60 1191 LYS A N 1
ATOM 8149 C CA . LYS A 1 1191 ? 110.123 105.348 104.025 1.00 53.74 1191 LYS A CA 1
ATOM 8150 C C . LYS A 1 1191 ? 108.814 105.898 104.572 1.00 56.61 1191 LYS A C 1
ATOM 8151 O O . LYS A 1 1191 ? 108.025 106.500 103.838 1.00 56.33 1191 LYS A O 1
ATOM 8157 N N . ILE A 1 1192 ? 108.589 105.689 105.867 1.00 53.78 1192 ILE A N 1
ATOM 8158 C CA . ILE A 1 1192 ? 107.465 106.298 106.565 1.00 52.97 1192 ILE A CA 1
ATOM 8159 C C . ILE A 1 1192 ? 107.942 107.599 107.197 1.00 54.57 1192 ILE A C 1
ATOM 8160 O O . ILE A 1 1192 ? 108.979 107.635 107.867 1.00 53.95 1192 ILE A O 1
ATOM 8165 N N . VAL A 1 1193 ? 107.202 108.674 106.959 1.00 58.17 1193 VAL A N 1
ATOM 8166 C CA . VAL A 1 1193 ? 107.599 110.004 107.405 1.00 53.01 1193 VAL A CA 1
ATOM 8167 C C . VAL A 1 1193 ? 106.955 110.271 108.760 1.00 55.91 1193 VAL A C 1
ATOM 8168 O O . VAL A 1 1193 ? 105.725 110.267 108.890 1.00 59.53 1193 VAL A O 1
ATOM 8172 N N . HIS A 1 1194 ? 107.790 110.481 109.773 1.00 54.58 1194 HIS A N 1
ATOM 8173 C CA . HIS A 1 1194 ? 107.335 110.805 111.119 1.00 49.85 1194 HIS A CA 1
ATOM 8174 C C . HIS A 1 1194 ? 107.133 112.310 111.225 1.00 54.72 1194 HIS A C 1
ATOM 8175 O O . HIS A 1 1194 ? 107.062 112.979 110.192 1.00 61.57 1194 HIS A O 1
ATOM 8182 N N . LEU A 1 1195 ? 107.088 112.828 112.458 1.00 59.78 1195 LEU A N 1
ATOM 8183 C CA . LEU A 1 1195 ? 106.439 114.070 112.885 1.00 61.60 1195 LEU A CA 1
ATOM 8184 C C . LEU A 1 1195 ? 106.545 115.197 111.865 1.00 64.37 1195 LEU A C 1
ATOM 8185 O O . LEU A 1 1195 ? 107.644 115.644 111.529 1.00 69.83 1195 LEU A O 1
ATOM 8190 N N . LYS A 1 1196 ? 105.398 115.666 111.380 1.00 60.30 1196 LYS A N 1
ATOM 8191 C CA . LYS A 1 1196 ? 105.341 116.640 110.300 1.00 61.16 1196 LYS A CA 1
ATOM 8192 C C . LYS A 1 1196 ? 104.854 117.984 110.823 1.00 66.02 1196 LYS A C 1
ATOM 8193 O O . LYS A 1 1196 ? 103.963 118.053 111.673 1.00 68.42 1196 LYS A O 1
ATOM 8199 N N . GLY A 1 1197 ? 105.426 119.054 110.281 1.00 70.38 1197 GLY A N 1
ATOM 8200 C CA . GLY A 1 1197 ? 105.130 120.384 110.788 1.00 68.02 1197 GLY A CA 1
ATOM 8201 C C . GLY A 1 1197 ? 105.644 120.600 112.193 1.00 65.67 1197 GLY A C 1
ATOM 8202 O O . GLY A 1 1197 ? 104.945 121.187 113.028 1.00 66.94 1197 GLY A O 1
ATOM 8203 N N . SER A 1 1198 ? 106.859 120.130 112.475 1.00 75.10 1198 SER A N 1
ATOM 8204 C CA . SER A 1 1198 ? 107.417 120.139 113.820 1.00 79.63 1198 SER A CA 1
ATOM 8205 C C . SER A 1 1198 ? 108.592 121.099 113.959 1.00 81.52 1198 SER A C 1
ATOM 8206 O O . SER A 1 1198 ? 109.410 120.929 114.870 1.00 82.17 1198 SER A O 1
ATOM 8209 N N . ARG A 1 1199 ? 108.686 122.097 113.070 1.00 86.29 1199 ARG A N 1
ATOM 8210 C CA . ARG A 1 1199 ? 109.824 123.022 112.987 1.00 86.23 1199 ARG A CA 1
ATOM 8211 C C . ARG A 1 1199 ? 111.138 122.263 112.804 1.00 85.23 1199 ARG A C 1
ATOM 8212 O O . ARG A 1 1199 ? 112.186 122.653 113.323 1.00 84.09 1199 ARG A O 1
ATOM 8220 N N . LEU A 1 1200 ? 111.071 121.169 112.053 1.00 89.85 1200 LEU A N 1
ATOM 8221 C CA . LEU A 1 1200 ? 112.215 120.326 111.740 1.00 89.88 1200 LEU A CA 1
ATOM 8222 C C . LEU A 1 1200 ? 111.866 119.592 110.451 1.00 91.50 1200 LEU A C 1
ATOM 8223 O O . LEU A 1 1200 ? 110.691 119.464 110.093 1.00 89.99 1200 LEU A O 1
ATOM 8228 N N . SER A 1 1201 ? 112.895 119.108 109.751 1.00 94.73 1201 SER A N 1
ATOM 8229 C CA . SER A 1 1201 ? 112.720 118.551 108.411 1.00 93.86 1201 SER A CA 1
ATOM 8230 C C . SER A 1 1201 ? 111.888 117.272 108.391 1.00 93.80 1201 SER A C 1
ATOM 8231 O O . SER A 1 1201 ? 111.444 116.856 107.315 1.00 93.58 1201 SER A O 1
ATOM 8234 N N . GLY A 1 1202 ? 111.666 116.640 109.540 1.00 81.41 1202 GLY A N 1
ATOM 8235 C CA . GLY A 1 1202 ? 110.842 115.450 109.590 1.00 78.24 1202 GLY A CA 1
ATOM 8236 C C . GLY A 1 1202 ? 111.655 114.177 109.670 1.00 77.82 1202 GLY A C 1
ATOM 8237 O O . GLY A 1 1202 ? 112.567 113.960 108.867 1.00 78.96 1202 GLY A O 1
ATOM 8238 N N . ILE A 1 1203 ? 111.337 113.329 110.648 1.00 64.35 1203 ILE A N 1
ATOM 8239 C CA . ILE A 1 1203 ? 112.100 112.104 110.839 1.00 63.43 1203 ILE A CA 1
ATOM 8240 C C . ILE A 1 1203 ? 111.690 111.082 109.790 1.00 64.80 1203 ILE A C 1
ATOM 8241 O O . ILE A 1 1203 ? 110.499 110.845 109.557 1.00 69.03 1203 ILE A O 1
ATOM 8246 N N . GLU A 1 1204 ? 112.683 110.471 109.147 1.00 61.75 1204 GLU A N 1
ATOM 8247 C CA . GLU A 1 1204 ? 112.448 109.495 108.092 1.00 60.04 1204 GLU A CA 1
ATOM 8248 C C . GLU A 1 1204 ? 112.943 108.136 108.556 1.00 57.69 1204 GLU A C 1
ATOM 8249 O O . GLU A 1 1204 ? 114.108 107.994 108.939 1.00 62.38 1204 GLU A O 1
ATOM 8255 N N . ILE A 1 1205 ? 112.061 107.145 108.522 1.00 52.95 1205 ILE A N 1
ATOM 8256 C CA . ILE A 1 1205 ? 112.393 105.787 108.945 1.00 50.62 1205 ILE A CA 1
ATOM 8257 C C . ILE A 1 1205 ? 112.074 104.834 107.799 1.00 56.52 1205 ILE A C 1
ATOM 8258 O O . ILE A 1 1205 ? 110.974 104.904 107.233 1.00 59.87 1205 ILE A O 1
ATOM 8263 N N . PRO A 1 1206 ? 112.996 103.959 107.400 1.00 46.54 1206 PRO A N 1
ATOM 8264 C CA . PRO A 1 1206 ? 112.660 102.955 106.384 1.00 41.78 1206 PRO A CA 1
ATOM 8265 C C . PRO A 1 1206 ? 111.659 101.942 106.920 1.00 45.28 1206 PRO A C 1
ATOM 8266 O O . PRO A 1 1206 ? 111.709 101.548 108.086 1.00 50.30 1206 PRO A O 1
ATOM 8270 N N . SER A 1 1207 ? 110.748 101.511 106.046 1.00 40.71 1207 SER A N 1
ATOM 8271 C CA . SER A 1 1207 ? 109.677 100.617 106.472 1.00 43.94 1207 SER A CA 1
ATOM 8272 C C . SER A 1 1207 ? 110.150 99.185 106.687 1.00 47.71 1207 SER A C 1
ATOM 8273 O O . SER A 1 1207 ? 109.476 98.426 107.390 1.00 51.76 1207 SER A O 1
ATOM 8276 N N . HIS A 1 1208 ? 111.283 98.799 106.107 1.00 35.84 1208 HIS A N 1
ATOM 8277 C CA . HIS A 1 1208 ? 111.803 97.449 106.246 1.00 25.36 1208 HIS A CA 1
ATOM 8278 C C . HIS A 1 1208 ? 113.303 97.517 106.481 1.00 31.37 1208 HIS A C 1
ATOM 8279 O O . HIS A 1 1208 ? 113.966 98.487 106.112 1.00 36.93 1208 HIS A O 1
ATOM 8286 N N . GLY A 1 1209 ? 113.834 96.470 107.100 1.00 33.57 1209 GLY A N 1
ATOM 8287 C CA . GLY A 1 1209 ? 115.248 96.421 107.400 1.00 34.45 1209 GLY A CA 1
ATOM 8288 C C . GLY A 1 1209 ? 116.096 96.083 106.192 1.00 41.37 1209 GLY A C 1
ATOM 8289 O O . GLY A 1 1209 ? 115.603 95.815 105.100 1.00 44.39 1209 GLY A O 1
ATOM 8290 N N . GLU A 1 1210 ? 117.413 96.110 106.401 1.00 49.64 1210 GLU A N 1
ATOM 8291 C CA . GLU A 1 1210 ? 118.342 95.783 105.326 1.00 47.78 1210 GLU A CA 1
ATOM 8292 C C . GLU A 1 1210 ? 118.420 94.286 105.062 1.00 47.61 1210 GLU A C 1
ATOM 8293 O O . GLU A 1 1210 ? 118.658 93.880 103.920 1.00 51.33 1210 GLU A O 1
ATOM 8299 N N . ARG A 1 1211 ? 118.237 93.457 106.093 1.00 42.63 1211 ARG A N 1
ATOM 8300 C CA . ARG A 1 1211 ? 118.271 92.009 105.904 1.00 45.47 1211 ARG A CA 1
ATOM 8301 C C . ARG A 1 1211 ? 117.108 91.539 105.035 1.00 47.53 1211 ARG A C 1
ATOM 8302 O O . ARG A 1 1211 ? 117.286 90.708 104.134 1.00 49.15 1211 ARG A O 1
ATOM 8310 N N . PHE A 1 1212 ? 115.912 92.080 105.285 1.00 30.34 1212 PHE A N 1
ATOM 8311 C CA . PHE A 1 1212 ? 114.737 91.741 104.487 1.00 22.18 1212 PHE A CA 1
ATOM 8312 C C . PHE A 1 1212 ? 114.919 92.154 103.034 1.00 26.68 1212 PHE A C 1
ATOM 8313 O O . PHE A 1 1212 ? 114.611 91.383 102.117 1.00 43.11 1212 PHE A O 1
ATOM 8321 N N . ILE A 1 1213 ? 115.427 93.368 102.810 1.00 25.31 1213 ILE A N 1
ATOM 8322 C CA . ILE A 1 1213 ? 115.603 93.881 101.455 1.00 26.91 1213 ILE A CA 1
ATOM 8323 C C . ILE A 1 1213 ? 116.661 93.078 100.714 1.00 23.52 1213 ILE A C 1
ATOM 8324 O O . ILE A 1 1213 ? 116.492 92.738 99.537 1.00 25.59 1213 ILE A O 1
ATOM 8329 N N . ASP A 1 1214 ? 117.753 92.736 101.399 1.00 26.97 1214 ASP A N 1
ATOM 8330 C CA . ASP A 1 1214 ? 118.809 91.952 100.770 1.00 23.42 1214 ASP A CA 1
ATOM 8331 C C . ASP A 1 1214 ? 118.331 90.550 100.423 1.00 26.50 1214 ASP A C 1
ATOM 8332 O O . ASP A 1 1214 ? 118.675 90.019 99.362 1.00 42.30 1214 ASP A O 1
ATOM 8337 N N . THR A 1 1215 ? 117.520 89.938 101.291 1.00 26.01 1215 THR A N 1
ATOM 8338 C CA . THR A 1 1215 ? 117.002 88.606 100.991 1.00 31.04 1215 THR A CA 1
ATOM 8339 C C . THR A 1 1215 ? 116.005 88.632 99.834 1.00 29.97 1215 THR A C 1
ATOM 8340 O O . THR A 1 1215 ? 116.014 87.736 98.979 1.00 31.79 1215 THR A O 1
ATOM 8344 N N . LEU A 1 1216 ? 115.146 89.654 99.779 1.00 23.87 1216 LEU A N 1
ATOM 8345 C CA . LEU A 1 1216 ? 114.215 89.778 98.660 1.00 5.12 1216 LEU A CA 1
ATOM 8346 C C . LEU A 1 1216 ? 114.950 90.030 97.347 1.00 19.01 1216 LEU A C 1
ATOM 8347 O O . LEU A 1 1216 ? 114.574 89.486 96.300 1.00 28.71 1216 LEU A O 1
ATOM 8352 N N . LYS A 1 1217 ? 116.002 90.850 97.385 1.00 25.63 1217 LYS A N 1
ATOM 8353 C CA . LYS A 1 1217 ? 116.812 91.086 96.195 1.00 22.97 1217 LYS A CA 1
ATOM 8354 C C . LYS A 1 1217 ? 117.536 89.819 95.760 1.00 23.19 1217 LYS A C 1
ATOM 8355 O O . LYS A 1 1217 ? 117.655 89.545 94.561 1.00 29.53 1217 LYS A O 1
ATOM 8361 N N . ALA A 1 1218 ? 118.019 89.028 96.720 1.00 22.53 1218 ALA A N 1
ATOM 8362 C CA . ALA A 1 1218 ? 118.662 87.764 96.388 1.00 18.05 1218 ALA A CA 1
ATOM 8363 C C . ALA A 1 1218 ? 117.682 86.775 95.778 1.00 24.86 1218 ALA A C 1
ATOM 8364 O O . ALA A 1 1218 ? 118.070 85.966 94.930 1.00 30.89 1218 ALA A O 1
ATOM 8366 N N . LEU A 1 1219 ? 116.420 86.808 96.207 1.00 28.28 1219 LEU A N 1
ATOM 8367 C CA . LEU A 1 1219 ? 115.419 85.947 95.586 1.00 21.74 1219 LEU A CA 1
ATOM 8368 C C . LEU A 1 1219 ? 115.073 86.409 94.174 1.00 10.55 1219 LEU A C 1
ATOM 8369 O O . LEU A 1 1219 ? 114.890 85.578 93.280 1.00 14.52 1219 LEU A O 1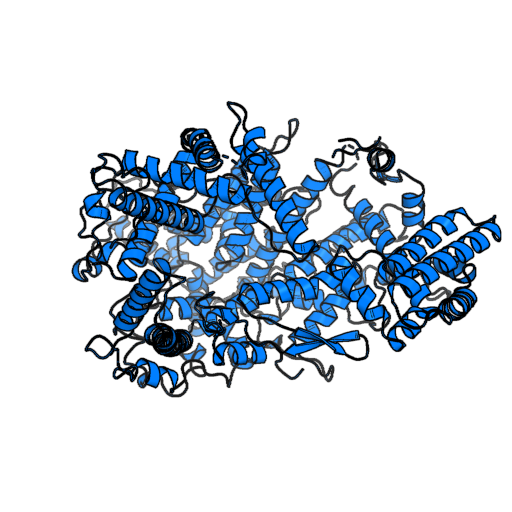
ATOM 8374 N N . MET A 1 1220 ? 114.979 87.725 93.954 1.00 17.20 1220 MET A N 1
ATOM 8375 C CA . MET A 1 1220 ? 114.549 88.230 92.650 1.00 24.00 1220 MET A CA 1
ATOM 8376 C C . MET A 1 1220 ? 115.582 87.952 91.560 1.00 26.30 1220 MET A C 1
ATOM 8377 O O . MET A 1 1220 ? 115.218 87.648 90.419 1.00 22.55 1220 MET A O 1
ATOM 8382 N N . VAL A 1 1221 ? 116.870 88.081 91.876 1.00 35.52 1221 VAL A N 1
ATOM 8383 C CA . VAL A 1 1221 ? 117.928 87.712 90.938 1.00 25.84 1221 VAL A CA 1
ATOM 8384 C C . VAL A 1 1221 ? 118.750 86.534 91.476 1.00 31.99 1221 VAL A C 1
ATOM 8385 O O . VAL A 1 1221 ? 119.703 86.700 92.245 1.00 41.61 1221 VAL A O 1
ATOM 8389 N N . TYR A 1 1222 ? 118.367 85.313 91.100 1.00 28.23 1222 TYR A N 1
ATOM 8390 C CA . TYR A 1 1222 ? 119.085 84.180 91.676 1.00 28.50 1222 TYR A CA 1
ATOM 8391 C C . TYR A 1 1222 ? 120.431 83.957 90.976 1.00 40.05 1222 TYR A C 1
ATOM 8392 O O . TYR A 1 1222 ? 121.458 84.068 91.659 1.00 49.00 1222 TYR A O 1
ATOM 8401 N N . PRO A 1 1223 ? 120.527 83.632 89.648 1.00 35.88 1223 PRO A N 1
ATOM 8402 C CA . PRO A 1 1223 ? 121.874 83.462 89.084 1.00 31.91 1223 PRO A CA 1
ATOM 8403 C C . PRO A 1 1223 ? 122.611 84.784 88.936 1.00 36.70 1223 PRO A C 1
ATOM 8404 O O . PRO A 1 1223 ? 123.709 84.958 89.473 1.00 31.18 1223 PRO A O 1
ATOM 8408 N N . ARG A 1 1224 ? 121.979 85.730 88.242 1.00 54.68 1224 ARG A N 1
ATOM 8409 C CA . ARG A 1 1224 ? 122.498 87.070 87.990 1.00 49.57 1224 ARG A CA 1
ATOM 8410 C C . ARG A 1 1224 ? 121.390 87.879 87.332 1.00 49.61 1224 ARG A C 1
ATOM 8411 O O . ARG A 1 1224 ? 120.378 87.332 86.888 1.00 51.45 1224 ARG A O 1
ATOM 8419 N N . GLY A 1 1225 ? 121.602 89.187 87.254 1.00 43.09 1225 GLY A N 1
ATOM 8420 C CA . GLY A 1 1225 ? 120.653 90.063 86.594 1.00 41.81 1225 GLY A CA 1
ATOM 8421 C C . GLY A 1 1225 ? 120.244 91.270 87.413 1.00 44.20 1225 GLY A C 1
ATOM 8422 O O . GLY A 1 1225 ? 119.121 91.755 87.303 1.00 43.62 1225 GLY A O 1
#

B-factor: mean 59.51, std 29.5, range [1.1, 169.32]

Foldseek 3Di:
DFEELQFADVVVRCRGNPHDQWDDPPPLDIDGSDDVLVVLQPQFAFDFVVVPDFARGVVLVVVLVLVPLPVLLVQLCVQCVPPQADLLSSLVSNVVSLVVVLVVSCVVDPPPVSVVVVLSVLLVVLSCQQRPNDCLWPSSVVSSVVSRDPVVVNVSSDSVVSSLSSVLVSLLVSLVSLLVSLLPSLQDSRPPLPVVLSVLQLVLLLLVLLLLLLVLLLLCVLQVDDDDHCLDDDDPSVVCLLCPLHDDVVDHPVSLVVNVLLVLQLFQLVLLLVVLVVVVVVVVPDDDDDDLCPLVPVCSVQSVDSSSVSSLVSVLLSVLSSLLLLPSPDSPDSHSVVSLVVVLVVDDCVSVRSLVSRVLSLVVCVLLLVLVVCLFQQAQQFAPPPVCCVQQPQPDDQFALADLFAPPQDALVLLLVLLLVVLVVLVVVVVVVCVVPVDDDPDRCLRPLSYQLPVNFPVLSSNLSVVLNRCVGTHVRNVCVVPVVLLVVCQVVVVVVQVVVVCHDCPVVVPPCDDDDDVSVVSVVLVVVQVVQVVVCVGSVHDDDRPSNSSSSVSVSSSSRVVCCVPVVVCPVVSSRTDGDCVSSVPSVVVSVRTDHDYDADNNDHDSSCSSCVVSLSSDAAVSLVVSLVSLSVSLSSLVPDDPPRPCPVVNVVSVVSNSSSSSSNSSRSPLCQDDFAHDPQLCVLQVQQAPPDVVVLVCPSGCNVPHNQLLVVLSSSVRSLLQSLVCCVFVRNQHQLDDVLSVLLPFQQDPLPDDPPDGHRDLSVLVVLLVVLVVVCVVPVQDDDPVSVVSNVSSVVSNVSNVQSVCSNSCVLVSVLVVLVVVLAVVVSSLLSVLVSSVLSSVSSCVVVCSDPPDDVVLSCVCSSDDDVVVSCVVPADRSRVSSVVSLQPPVPDDPPAPVLSVCRSSVVSSDNVSLDDDDDPPFGSLQVSLVSSLSSCSSHPVSNVVSVVVSQVSQVVLQKGWDWDQDPPRGIHTDAIAGAWDWPRPSRPDPTDTDTPHDPSSRVSSVSVNGRPHD

Sequence (1017 aa):
FYRDEDSGRLVRYSIKNNKIPLRIQEDGGITPNNDRAAWLLGLMKPADPAKGITDCYPLLGELEEVFDFDKLSKTLHEKISRCQGRPRSIAMAVDEALKQYLRELWEKSPSRQQDLKYYFQAVQEYFKDNFPIRTKRMGARLRQELLKDKTSLSRLLEPKHMANAVRRRLINQSTQMHILYGKLYAYCCVNSETLQRIQVHEAVKKQAMTAVLWSISRLRYFYQFEDGDILSNKNPIKDFRDKFLRDTNKYTHEDVEACKEKLQDFFPLKELQEKIKEDAKGLQETDNKQADTTDFKAIGHIVRDDRKLCNQLLAECVSCIGELRHHIFHYKNVTLIQALKRIADKVKPEDLSVLRAIYLLDRRNLKKAFAKRISSMNLPLYYREDLLSRIFKKEGTAFFLYSAKIQMTPSFQRVYERGKNLRREFECERMKAEASNGQNGQDGDRLKWFRQLADTDVDAQRALRNLLLLIYRHHFLPEVQKDETLVTGKIHKVLERNRQLSEHGYSVIEELYHEGMPLSDLMKQLQRRISETERESRELAQEKTDYAQRFILDIFAEAFNDFLEAHYGEEYLEIMSPRKDAEAAKKWVKESKTVDLKTSIDEKEPEGHLLVLYPVLRLLDERELGELQQQMIRYRTSLASWQGESNFSEEIRIAGQIEELTELVKLTEPEPQFAEEVWGKRAKEAFEDFIEGNMKNYEAFYLQSDNNTPVYRRNMSRLLRSGLMGVYQKVLASHKQALKRDYLLWSEKHWNVKDENGADISSAEQAQCLLQRLHRKYAESPSRFTEEDCKLYEKVLRRLEDYNQAVKNLSFSSLYEICVLNLEILSRWVGFVQDWERDMYFLLLAWVRQGKLDGIKEEDVRDIFSEGNIIRNLVDTLKGENMNAFESVYFPENKGSKYLGVRNDVAHLDLMRKNGWRLEAGKTCSVMEDYINRLRFLLSYDQKRMNAVTKTLQQIFDRHKVKIRFTVEKGGMLKIEDVTADKIVHLKGSRLSGIEIPSHGERFIDTLKALMVYPRG

Secondary structure (DSSP, 8-state):
-EE-SS-EE--HHHHHT---SEEE-SSS-EEESSHHHHHHHTS-----TTTT---S-HHHHHHHHHS-SSHHHHHHHHHHTT--S-HHHHHHHHHHHHHHHHHHHHHH--TTHHHHHHHHHHHHHHHHHHS----SSHHHHHHHHHTT-HHHHHHTT-HHHHHHHHHHHHHHHHHHHHHHHHHTTSS----TTTHHHHHHHHHHHHHHHHHHHHHHHHHHHHHT--SS-SS--SHHHHHHHHTTT-SSSS--HHHHHHHHHHHHTTS-HHHHHHHHHHHHHHTTT-SS---S-HHHHHTHHHHTSHHHHHHHHHHHHHHHHHHHHHSSS-SS-SSHHHHHHHHHHHS-TTT--HHHHHHHHHHTTHHHHHHHHHHHHTGGGGS-SSSHHHHS-SS--S-BS---PPTTPPPHHHHHHHHHHHHHHHHHHHHHHHHHS----S---SS-S-------SHHHHHHHHHHHHHHIIIIIHHHHHH-THHHHHHHHHHHHHHHHTT--TTHHHHHH--S---HHHHHHHHHHHHHHHHHHHHHHT-----HHHHHHHHHHHHHHHHHHHHHHGGGHHHHT-----HHHHHSSTTTT-----B-SS-SS---HHHHHHHHHHHT--SSHHHHHHHHHHHHHHHHHHS-SS---HHHHHHHHHHHHHHHHHHHS-------SSS--SSTTGGGGGGSSS-GGGG-SSSSSTTTS--HHHHHHHHHHHTT-HHHHHHHSTT--SS-SHHHHHHT--------TTT----SHHHHHHHHHHHHHHHHH-SS---HHHHHHHHHHHHHHHHHHHHHHHHTTHHHHHHHHHHHHHTTTHHHHHHHHHHHHHHHHHHHHHTT-SSS--HHHHHHHTTSS-HHHHHHHH--THHHHHHHTT---TT--SSTTHHHHHHHTTGGGSGGGS---S---S-HHHHHHHHHHHHHTTSHHHHHHHHHHHHHHHHTTTB--EEEE-TTS-EEEEE--B-EEE-S-SSSSS--EEESS-HHHHHHHHHHHSSS--

Solvent-accessible surface area: 51772 Å² total; per-residue (Å²): 134,65,64,14,60,108,41,3,128,171,136,174,154,74,51,106,79,66,70,26,28,4,72,69,95,164,116,22,20,12,50,49,23,69,109,60,0,50,40,2,13,33,4,6,112,52,7,56,73,96,150,55,74,118,52,5,7,55,47,2,30,93,0,73,141,38,0,67,6,77,90,0,10,128,52,0,71,117,60,15,84,175,14,150,40,134,27,99,37,13,0,95,8,2,55,108,8,5,111,97,21,10,151,86,4,87,138,132,20,101,91,74,48,122,17,0,105,15,2,17,71,2,1,88,57,4,7,145,86,32,10,12,43,178,47,167,116,82,36,8,101,97,121,15,94,99,3,132,65,156,82,13,15,62,138,34,1,89,32,160,89,1,6,88,20,0,56,99,67,1,16,36,41,3,4,51,25,3,8,45,13,2,52,28,50,30,40,78,92,100,14,24,43,33,58,102,58,18,109,7,8,8,28,4,4,46,36,8,13,7,2,1,20,7,0,10,7,16,1,20,83,4,3,136,42,121,118,48,46,1,17,16,135,124,107,85,18,72,69,51,23,70,116,14,0,86,111,101,148,146,22,68,124,120,59,6,99,44,5,34,63,34,0,10,19,5,1,9,0,91,43,1,51,96,52,16,95,93,26,60,120,34,74,168,150,70,146,145,172,197,63,108,37,109,73,9,133,71,15,8,102,25,1,174,51,60,42,91,0,0,11,49,0,0,44,19,2,10,46,4,0,20,40,1,74,107,12,0,33,59,114,112,5,56,3,4,1,62,1,0,70,99,1,16,121,116,27,105,40,134,69,4,24,0,0,27,1,0,3,8,11,4,29,104,32,2,90,90,15,2,10,112,79,0,35,62,47,29,0,5,34,7,6,82,44,84,3,2,41,108,6,8,76,86,122,60,19,37,6,46,3,35,13,45,74,52,58,51,22,14,59,6,64,149,0,11,78,51,0,50,83,19,9,98,97,53,50,38,80,76,117,143,53,66,89,96,104,83,156,143,62,199,90,7,82,182,21,30,0,2,71,47,12,102,76,73,79,58,74,0,45,135,0,2,66,19,0,0,18,2,0,5,119,6,19,0,15,6,41,8,100,133,61,68,78,44,5,50,56,30,6,122,85,3,17,76,92,16,111,130,121,71,198,104,14,6,47,60,6,67,144,48,44,118,124,53,29,75,12,56,61,7,1,102,74,1,71,159,108,25,37,80,30,92,125,76,17,134,83,66,56,116,157,59,84,53,77,8,60,74,1,3,17,6,2,1,1,20,0,0,8,56,7,0,65,82,106,14,28,172,24,30,134,75,0,19,50,2,140,120,44,44,121,9,27,96,133,11,81,169,104,84,35,66,1,22,5,87,32,95,14,61,93,118,100,10,60,18,21,3,0,3,10,2,0,3,0,10,0,6,24,51,44,9,2,24,78,9,18,106,43,2,12,113,1,31,44,10,9,72,38,45,139,64,187,36,133,40,84,65,11,52,137,1,1,21,36,1,0,21,0,1,25,4,9,73,17,7,98,21,68,72,71,44,79,102,103,12,29,49,148,66,5,58,66,19,2,92,72,2,12,83,40,86,16,127,77,1,57,52,31,7,64,116,47,90,88,82,89,62,60,13,52,133,6,0,22,62,1,24,30,6,23,1,12,30,2,0,83,65,19,1,46,94,40,60,3,1,20,81,166,12,37,118,45,69,54,58,147,117,10,115,4,127,24,107,122,80,54,87,9,56,34,21,124,74,0,63,56,16,16,49,127,11,85,110,97,23,63,122,10,61,90,162,3,73,81,95,21,2,117,6,3,49,92,0,13,101,58,17,47,78,48,64,35,2,51,98,12,1,11,2,24,6,0,32,43,0,3,29,0,3,6,31,1,7,24,94,6,0,18,5,0,3,20,0,16,19,7,0,14,1,0,2,1,1,5,22,85,49,62,43,9,110,70,21,136,38,111,54,2,47,88,4,28,59,120,49,34,19,23,142,34,4,88,102,41,5,122,48,54,14,40,42,0,1,58,25,5,10,63,21,165,127,38,48,101,185,37,18,23,5,17,28,38,9,3,66,4,48,8,20,54,83,86,18,2,151,47,96,115,54,84,117,12,0,2,2,3,4,11,2,18,60,0,62,56,2,0,3,2,3,58,125,37,12,81,29,1,26,100,27,4,52,57,10,0,86,151,30,104,1,115,9,131,15,53,98,80,189,83,45,67,19,68,3,80,43,3,77,17,32,126,78,70,45,10,141,65,2,153,72,117,13,7,82,4,65,20,27,13,149,64,6,24,73,0,0,73,27,0,1,26,72,72,158,40

Nearest PDB structures (foldseek):
  8ewg-assembly1_A  TM=1.001E+00  e=0.000E+00  Thermoclostridium caenicola
  8h4u-assembly1_A  TM=9.547E-01  e=1.951E-102  Thermoclostridium caenicola
  5xwy-assembly1_A  TM=6.477E-01  e=5.031E-21  Leptotrichia buccalis C-1013-b
  5xwp-assembly2_B  TM=5.940E-01  e=4.105E-20  Leptotrichia buccalis C-1013-b
  5xwp-assembly1_A  TM=5.748E-01  e=1.223E-19  Leptotrichia buccalis C-1013-b

Radius of gyration: 32.65 Å; Cα contacts (8 Å, |Δi|>4): 1022; chains: 1; bounding box: 62×84×92 Å

InterPro domains:
  IPR053395 CRISPR-associated endoribonuclease Cas13a [NF038188] (1-1220)
  IPR060220 CRISPR-associated endoribonuclease Cas13a, C-terminal HEPN-like domain [PF28350] (1024-1222)
  IPR060667 CRISPR-associated endoribonuclease Cas13a, N-terminal [PF28192] (1-1017)